Protein AF-0000000070427892 (afdb_homodimer)

pLDDT: mean 85.94, std 18.09, range [21.5, 98.5]

Secondary structure (DSSP, 8-state):
-----TTSBHHHHH-TT---SSHHHHHH-BHHHHHTT-SS----HHHHHH---TT--HHHHHHGGGG---SS-TTTS----HHHHHHHHHHHHHHHSS-HHHHHIIIIIHHHT-TT-EEGGG-S--TTSPPEEEEETTEEEEEPGGGGGGGTT-GGGT-EE--HHHHHHHHHHHHTTSB-TTS-BSS-HHHHGGGGS--EE-TTGGG-B-BTTSSS-EEEEEE-SS-EEEEETTEEEEEEEEEETTEEEEEEEEGGGTEEEEEEEES---TTSHHHHHHHHHHHHHHHHTS--SS-HHHHTTTTTTTS--PPPPPP-SS-SSPPP---SSS-GGGT-EEEEETTTEEEEEEEETTEEEEEETTTEEEEEEESSSSEEEEEE-GGGGGGSSBTTB-PPEEEEEEE-TTS-EEEEEE-SSTTS---EEEEEE-TTS------------------------THHHHGGG-/-----TTSBHHHHH-TT---SSHHHHHH-BHHHHHTT-SS----HHHHHH---TT--HHHHHHGGGG---SS-TTTS----HHHHHHHHHHHHHHHSS-HHHHHIIIIIHHHT-TT-EEGGG-S--TTSPPEEEEETTEEEEEPGGGGGGGTT-GGGT-EE--HHHHHHHHHHHHTTSB-TTS-BSS-HHHHGGGGS--EE-TTGGG-B-BTTSSS-EEEEEE-SS-EEEEETTEEEEEEEEEETTEEEEEEEEGGGTEEEEEEEES---TTSHHHHHHHHHHHHHHHHTS--SS-HHHHTTTTTTTS--PPPPPP-SS-SSPPP---SSS-GGGT-EEEEETTTEEEEEEEETTEEEEEETTTEEEEEEESSSSEEEEEE-GGGGGGSSBTTB-PPEEEEEEE-TTS-EEEEEE-SSTTS---EEEEEE-TTS--S---------------------THHHHGGG-

Solvent-accessible surface area (backbone atoms only — not comparable to full-atom values): 49946 Å² total; per-residue (Å²): 114,90,82,82,55,57,75,41,32,44,28,78,73,61,29,86,73,48,52,34,56,43,69,68,53,25,63,56,43,18,55,51,35,34,45,26,20,19,59,13,36,58,46,39,48,44,56,52,69,27,4,49,45,88,82,49,46,50,69,58,54,49,57,20,41,30,58,44,67,54,80,45,59,70,50,64,49,63,27,69,29,50,59,36,28,27,46,52,34,50,51,51,17,68,74,69,73,42,58,51,69,55,49,46,39,66,65,42,28,56,76,52,64,26,79,75,44,51,48,52,93,76,53,91,67,68,81,87,49,82,76,23,29,36,41,32,57,88,34,86,37,82,48,59,69,74,59,61,58,26,39,40,59,36,40,33,31,60,27,70,48,71,41,74,69,39,47,49,40,52,52,35,19,61,61,48,46,25,15,30,82,86,65,50,71,73,34,62,47,87,54,35,54,56,38,72,37,79,60,26,36,60,53,68,61,86,71,43,37,35,35,82,76,33,99,49,19,39,37,61,35,20,25,11,36,49,35,32,37,27,34,48,72,34,26,55,27,43,30,50,67,46,78,52,93,27,34,38,35,41,38,44,32,26,64,92,69,66,45,69,49,77,48,76,45,68,28,34,72,32,81,67,42,65,47,55,60,52,36,52,52,49,26,53,47,24,55,71,72,71,44,83,48,81,45,38,86,73,42,45,76,45,48,63,42,88,74,39,90,78,73,89,65,58,66,14,36,80,89,51,57,54,78,80,76,53,78,80,58,88,71,59,44,69,62,68,39,44,42,26,34,34,80,47,76,45,60,34,41,32,41,62,56,97,70,29,37,36,39,40,33,49,60,52,31,34,27,46,46,37,55,79,45,97,38,36,30,38,29,34,42,36,77,82,42,22,52,66,20,22,12,35,54,30,52,63,61,46,63,40,36,46,43,59,58,81,97,51,65,56,48,27,45,31,33,46,36,35,78,89,45,82,64,62,42,70,22,36,49,56,57,92,87,53,76,68,90,66,78,76,76,72,66,76,58,80,76,66,80,73,65,80,47,82,65,71,61,64,61,50,62,65,58,36,31,65,73,115,90,82,79,55,58,73,41,31,43,29,78,74,62,30,85,74,49,52,34,55,43,68,68,52,24,64,56,42,20,53,51,34,34,43,27,21,18,59,14,36,58,45,39,49,44,56,52,68,27,4,48,45,87,83,49,45,50,69,57,55,49,58,20,43,29,58,44,66,54,80,46,60,71,49,65,50,68,26,69,27,51,59,37,29,28,45,52,32,48,52,51,17,69,75,69,73,41,58,51,68,54,49,46,40,66,64,41,30,55,75,53,62,26,79,74,43,51,47,53,91,76,54,92,67,68,80,87,48,82,74,23,28,36,41,33,58,88,34,84,36,80,47,58,70,73,58,61,58,27,38,38,60,35,42,32,29,58,27,69,49,69,40,74,70,39,47,50,41,53,51,36,19,60,60,47,46,25,14,31,85,85,64,50,73,72,37,62,44,88,56,35,54,57,37,72,38,78,58,25,38,48,52,68,61,87,69,44,38,35,35,82,76,33,100,49,20,40,36,56,31,18,25,10,36,48,33,32,39,28,33,48,72,36,25,52,29,43,30,50,66,45,78,52,94,27,34,39,35,41,38,42,33,27,63,93,69,65,45,69,48,78,48,77,46,69,29,35,74,29,82,67,41,66,48,54,61,52,36,51,52,48,26,53,46,23,54,71,71,71,44,83,49,81,44,38,86,75,41,46,77,45,47,64,43,87,74,40,89,79,73,90,64,58,66,14,36,81,88,51,58,54,78,79,76,52,79,80,58,87,70,60,45,69,64,67,39,43,40,26,35,34,81,49,76,46,60,33,40,32,40,61,56,97,68,30,36,37,38,39,32,51,62,51,32,34,28,46,46,37,56,79,45,97,38,36,30,39,30,33,43,36,77,82,41,22,52,66,20,22,11,36,55,30,52,63,61,45,66,39,35,45,43,60,58,82,97,50,66,58,48,27,45,29,34,46,38,35,78,88,46,84,63,61,41,71,21,36,49,58,57,90,87,53,76,69,90,66,78,75,75,74,67,74,59,81,78,67,84,74,64,83,48,82,67,72,63,67,60,53,62,63,59,34,32,69,68

Nearest PDB structures (foldseek):
  2efx-assembly5_E  TM=8.123E-01  e=3.164E-08  Brucella anthropi
  2efu-assembly2_B  TM=7.757E-01  e=2.834E-08  Brucella anthropi
  2efx-assembly4_D  TM=8.058E-01  e=7.232E-08  Brucella anthropi
  2dns-assembly4_D  TM=7.742E-01  e=9.527E-08  Brucella anthropi
  2efx-assembly3_C  TM=7.260E-01  e=1.481E-07  Brucella anthropi

InterPro domains:
  IPR001466 Beta-lactamase-related [PF00144] (25-274)
  IPR012338 Beta-lactamase/transpeptidase-like [G3DSA:3.40.710.10] (4-283)
  IPR012338 Beta-lactamase/transpeptidase-like [SSF56601] (6-266)
  IPR050491 Beta-lactamase AmpC-like [PTHR46825] (5-358)

Foldseek 3Di:
DDDDDQQPQLCVQQHVLQAAQDDCLNGGDGNQQLLQQQQQFAQLCQLLQQAFAPPQALVNLSVLRNNGDGPDHGRPAHHHHLSSLSVLQVSVCSLVVHHLQVVCCVLPCVQLVQPQKGFQVPDPDCVVPDWFWFAFPNDTDTFDCVSLCRCPPSRLSAGMDGDPVSVVQVLLCLLVQQATPVGHRSFDNVLSVQQVDARHDDDPQVPWDDPPLPVWTWGWGHRGRLWTWIATRNFTWIWDKDDDAQKIKIKIDRNVLSDIDIDIDGYGVQVPPVLQRVLVRQQVVCVVVVHHRPNDPVNSVVPPPPSDDDDFWDHFHPVDLDDQQDAPEPDALVLVAAWWADSNNGIKGWDADPRHIWIDGRDQFIWDWHDPYPFKIWIAGDDSCSCCQGGTRHNGTFIKGWDDDPVHGTFWIWGRSNPVDGDIDTTGGDDVVDDRSPPPPPSPRPPPDPPVPPCCVRCSSSVSSHD/DDDDDQQPQLCVQQHVVQAAQDDCLNGGDGNQQLQQQQQQFAQLCQLLQQAFAPPQALVNLSVLRNNGDGPDHGRPAHHHHLSSLSVLQVSVCSLVVHHLQVVCCVLPCVQLVQPQKGFQVPDPDCVVPDWFWFAFPNDTDTFDCVSLCSCPPSRLSAGMDGDPVSVVQVLLCLLVQQATPVGHRSFDNVLSVQQVDARHADDPQVPWDDPPLPVWTWGWGHRGRLWTWIATRNFTWIWDKDDDAQKIKIKIDRNVLSDIDIDIDGYGVQVPPVLQRCLVRQQVVCVVVVHHRPNDPVNSVVPPPPSDDDDFWAHFHPVDLDDQQDAPEPDALVLVAAWWADSNNGIKGWDADPRHIWIDGRDQFIWDWHDPYPFKIWIAGDDSCSCCQGHTRHNGTFIKGWDADPVHGTFWIWGRSNPVDGDIDTTGGDDVVDDRSPPPPPSPRPPDPPDPPVCCVRCSSSVSSND

Structure (mmCIF, N/CA/C/O backbone):
data_AF-0000000070427892-model_v1
#
loop_
_entity.id
_entity.type
_entity.pdbx_description
1 polymer 'Uncharacterized protein LOC111123956 isoform X2'
#
loop_
_atom_site.group_PDB
_atom_site.id
_atom_site.type_symbol
_atom_site.label_atom_id
_atom_site.label_alt_id
_atom_site.label_comp_id
_atom_site.label_asym_id
_atom_site.label_entity_id
_atom_site.label_seq_id
_atom_site.pdbx_PDB_ins_code
_atom_site.Cartn_x
_atom_site.Cartn_y
_atom_site.Cartn_z
_atom_site.occupancy
_atom_site.B_iso_or_equiv
_atom_site.auth_seq_id
_atom_site.auth_comp_id
_atom_site.auth_asym_id
_atom_site.auth_atom_id
_atom_site.pdbx_PDB_model_num
ATOM 1 N N . MET A 1 1 ? -20.938 -9.25 25.234 1 34.88 1 MET A N 1
ATOM 2 C CA . MET A 1 1 ? -19.906 -8.227 25.125 1 34.88 1 MET A CA 1
ATOM 3 C C . MET A 1 1 ? -19.5 -8.016 23.656 1 34.88 1 MET A C 1
ATOM 5 O O . MET A 1 1 ? -19.266 -8.984 22.938 1 34.88 1 MET A O 1
ATOM 9 N N . VAL A 1 2 ? -19.891 -6.867 23.156 1 54.59 2 VAL A N 1
ATOM 10 C CA . VAL A 1 2 ? -19.609 -6.688 21.734 1 54.59 2 VAL A CA 1
ATOM 11 C C . VAL A 1 2 ? -18.109 -6.469 21.547 1 54.59 2 VAL A C 1
ATOM 13 O O . VAL A 1 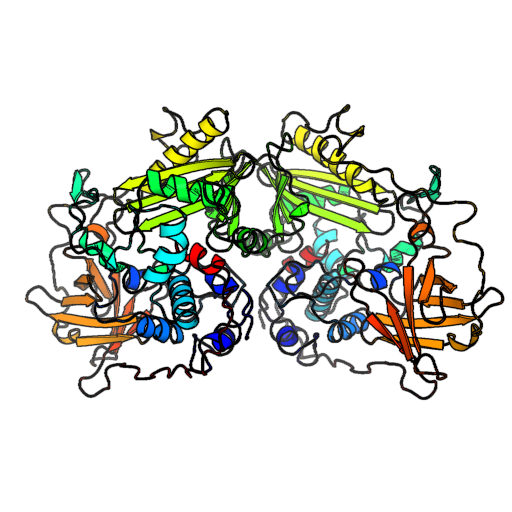2 ? -17.484 -5.68 22.266 1 54.59 2 VAL A O 1
ATOM 16 N N . CYS A 1 3 ? -17.391 -7.391 21 1 76 3 CYS A N 1
ATOM 17 C CA . CYS A 1 3 ? -15.969 -7.309 20.688 1 76 3 CYS A CA 1
ATOM 18 C C . CYS A 1 3 ? -15.75 -6.598 19.359 1 76 3 CYS A C 1
ATOM 20 O O . CYS A 1 3 ? -16.266 -7.031 18.312 1 76 3 CYS A O 1
ATOM 22 N N . TYR A 1 4 ? -15.156 -5.273 19.609 1 85.75 4 TYR A N 1
ATOM 23 C CA . TYR A 1 4 ? -14.836 -4.527 18.391 1 85.75 4 TYR A CA 1
ATOM 24 C C . TYR A 1 4 ? -13.422 -4.84 17.922 1 85.75 4 TYR A C 1
ATOM 26 O O . TYR A 1 4 ? -12.547 -5.176 18.734 1 85.75 4 TYR A O 1
ATOM 34 N N . THR A 1 5 ? -13.258 -4.848 16.641 1 85.88 5 THR A N 1
ATOM 35 C CA . THR A 1 5 ? -11.945 -5 16.031 1 85.88 5 THR A CA 1
ATOM 36 C C . THR A 1 5 ? -11.57 -3.756 15.234 1 85.88 5 THR A C 1
ATOM 38 O O . THR A 1 5 ? -12.375 -2.832 15.102 1 85.88 5 THR A O 1
ATOM 41 N N . TRP A 1 6 ? -10.352 -3.734 14.758 1 90.56 6 TRP A N 1
ATOM 42 C CA . TRP A 1 6 ? -9.906 -2.633 13.914 1 90.56 6 TRP A CA 1
ATOM 43 C C . TRP A 1 6 ? -10.781 -2.506 12.672 1 90.56 6 TRP A C 1
ATOM 45 O O . TRP A 1 6 ? -10.828 -1.449 12.039 1 90.56 6 TRP A O 1
ATOM 55 N N . ASP A 1 7 ? -11.508 -3.576 12.375 1 88.5 7 ASP A N 1
ATOM 56 C CA . ASP A 1 7 ? -12.219 -3.646 11.102 1 88.5 7 ASP A CA 1
ATOM 57 C C . ASP A 1 7 ? -13.727 -3.465 11.312 1 88.5 7 ASP A C 1
ATOM 59 O O . ASP A 1 7 ? -14.5 -3.527 10.359 1 88.5 7 ASP A O 1
ATOM 63 N N . THR A 1 8 ? -14.141 -3.27 12.57 1 89.56 8 THR A N 1
ATOM 64 C CA . THR A 1 8 ? -15.547 -2.975 12.836 1 89.56 8 THR A CA 1
ATOM 65 C C . THR A 1 8 ? -15.93 -1.61 12.266 1 89.56 8 THR A C 1
ATOM 67 O O . THR A 1 8 ? -15.273 -0.606 12.555 1 89.56 8 THR A O 1
ATOM 70 N N . PRO A 1 9 ? -16.953 -1.589 11.43 1 92.44 9 PRO A N 1
ATOM 71 C CA . PRO A 1 9 ? -17.375 -0.279 10.93 1 92.44 9 PRO A CA 1
ATOM 72 C C . PRO A 1 9 ? -17.703 0.702 12.055 1 92.44 9 PRO A C 1
ATOM 74 O O . PRO A 1 9 ? -18.297 0.314 13.062 1 92.44 9 PRO A O 1
ATOM 77 N N . ILE A 1 10 ? -17.312 1.938 11.898 1 96.5 10 ILE A N 1
ATOM 78 C CA . ILE A 1 10 ? -17.484 2.967 12.922 1 96.5 10 ILE A CA 1
ATOM 79 C C . ILE A 1 10 ? -18.969 3.146 13.242 1 96.5 10 ILE A C 1
ATOM 81 O O . ILE A 1 10 ? -19.328 3.389 14.391 1 96.5 10 ILE A O 1
ATOM 85 N N . ALA A 1 11 ? -19.859 2.996 12.25 1 95 11 ALA A N 1
ATOM 86 C CA . ALA A 1 11 ? -21.297 3.16 12.422 1 95 11 ALA A CA 1
ATOM 87 C C . ALA A 1 11 ? -21.844 2.182 13.461 1 95 11 ALA A C 1
ATOM 89 O O . ALA A 1 11 ? -22.828 2.479 14.148 1 95 11 ALA A O 1
ATOM 90 N N . GLN A 1 12 ? -21.25 1.058 13.57 1 92.06 12 GLN A N 1
ATOM 91 C CA . GLN A 1 12 ? -21.656 0.068 14.555 1 92.06 12 GLN A CA 1
ATOM 92 C C . GLN A 1 12 ? -21.266 0.491 15.969 1 92.06 12 GLN A C 1
ATOM 94 O O . GLN A 1 12 ? -21.859 0.039 16.953 1 92.06 12 GLN A O 1
ATOM 99 N N . ILE A 1 13 ? -20.281 1.341 16.047 1 91.81 13 ILE A N 1
ATOM 100 C CA . ILE A 1 13 ? -19.781 1.795 17.344 1 91.81 13 ILE A CA 1
ATOM 101 C C . ILE A 1 13 ? -20.516 3.068 17.766 1 91.81 13 ILE A C 1
ATOM 103 O O . ILE A 1 13 ? -21.016 3.166 18.891 1 91.81 13 ILE A O 1
ATOM 107 N N . LEU A 1 14 ? -20.609 4.012 16.859 1 94.75 14 LEU A N 1
ATOM 108 C CA . LEU A 1 14 ? -21.141 5.328 17.188 1 94.75 14 LEU A CA 1
ATOM 109 C C . LEU A 1 14 ? -22.656 5.355 17 1 94.75 14 LEU A C 1
ATOM 111 O O . LEU A 1 14 ? -23.328 6.273 17.484 1 94.75 14 LEU A O 1
ATOM 115 N N . GLY A 1 15 ? -23.188 4.316 16.281 1 91.94 15 GLY A N 1
ATOM 116 C CA . GLY A 1 15 ? -24.625 4.242 16.094 1 91.94 15 GLY A CA 1
ATOM 117 C C . GLY A 1 15 ? -25.078 4.691 14.719 1 91.94 15 GLY A C 1
ATOM 118 O O . GLY A 1 15 ? -24.281 5.148 13.906 1 91.94 15 GLY A O 1
ATOM 119 N N . PRO A 1 16 ? -26.297 4.602 14.391 1 87.88 16 PRO A N 1
ATOM 120 C CA . PRO A 1 16 ? -26.828 4.812 13.047 1 87.88 16 PRO A CA 1
ATOM 121 C C . PRO A 1 16 ? -26.859 6.281 12.641 1 87.88 16 PRO A C 1
ATOM 123 O O . PRO A 1 16 ? -27.047 6.602 11.469 1 87.88 16 PRO A O 1
ATOM 126 N N . SER A 1 17 ? -26.734 7.137 13.609 1 90.5 17 SER A N 1
ATOM 127 C CA . SER A 1 17 ? -26.75 8.555 13.273 1 90.5 17 SER A CA 1
ATOM 128 C C . SER A 1 17 ? -25.406 9.023 12.734 1 90.5 17 SER A C 1
ATOM 130 O O . SER A 1 17 ? -25.297 10.117 12.18 1 90.5 17 SER A O 1
ATOM 132 N N . PHE A 1 18 ? -24.453 8.188 12.977 1 95.62 18 PHE A N 1
ATOM 133 C CA . PHE A 1 18 ? -23.141 8.523 12.445 1 95.62 18 PHE A CA 1
ATOM 134 C C . PHE A 1 18 ? -23.172 8.633 10.93 1 95.62 18 PHE A C 1
ATOM 136 O O . PHE A 1 18 ? -23.75 7.77 10.25 1 95.62 18 PHE A O 1
ATOM 143 N N . ARG A 1 19 ? -22.562 9.758 10.43 1 94.5 19 ARG A N 1
ATOM 144 C CA . ARG A 1 19 ? -22.516 9.977 8.984 1 94.5 19 ARG A CA 1
ATOM 145 C C . ARG A 1 19 ? -21.172 10.539 8.547 1 94.5 19 ARG A C 1
ATOM 147 O O . ARG A 1 19 ? -20.594 11.383 9.234 1 94.5 19 ARG A O 1
ATOM 154 N N . LEU A 1 20 ? -20.75 10.008 7.441 1 96.94 20 LEU A N 1
ATOM 155 C CA . LEU A 1 20 ? -19.734 10.656 6.637 1 96.94 20 LEU A CA 1
ATOM 156 C C . LEU A 1 20 ? -20.312 11.18 5.328 1 96.94 20 LEU A C 1
ATOM 158 O O . LEU A 1 20 ? -21.516 11.406 5.23 1 96.94 20 LEU A O 1
ATOM 162 N N . ALA A 1 21 ? -19.531 11.484 4.395 1 94.94 21 ALA A N 1
ATOM 163 C CA . ALA A 1 21 ? -19.953 12.258 3.227 1 94.94 21 ALA A CA 1
ATOM 164 C C . ALA A 1 21 ? -21 11.5 2.412 1 94.94 21 ALA A C 1
ATOM 166 O O . ALA A 1 21 ? -21.812 12.109 1.713 1 94.94 21 ALA A O 1
ATOM 167 N N . ASN A 1 22 ? -21 10.164 2.424 1 90.75 22 ASN A N 1
ATOM 168 C CA . ASN A 1 22 ? -21.953 9.344 1.689 1 90.75 22 ASN A CA 1
ATOM 169 C C . ASN A 1 22 ? -22.203 8.008 2.389 1 90.75 22 ASN A C 1
ATOM 171 O O . ASN A 1 22 ? -21.547 7.695 3.389 1 90.75 22 ASN A O 1
ATOM 175 N N . ASP A 1 23 ? -23.109 7.246 1.821 1 89.12 23 ASP A N 1
ATOM 176 C CA . ASP A 1 23 ? -23.547 6.012 2.467 1 89.12 23 ASP A CA 1
ATOM 177 C C . ASP A 1 23 ? -22.422 4.984 2.498 1 89.12 23 ASP A C 1
ATOM 179 O O . ASP A 1 23 ? -22.266 4.25 3.479 1 89.12 23 ASP A O 1
ATOM 183 N N . LEU A 1 24 ? -21.672 4.926 1.458 1 86.81 24 LEU A N 1
ATOM 184 C CA . LEU A 1 24 ? -20.562 3.965 1.393 1 86.81 24 LEU A CA 1
ATOM 185 C C . LEU A 1 24 ? -19.578 4.199 2.525 1 86.81 24 LEU A C 1
ATOM 187 O O . LEU A 1 24 ? -19.219 3.262 3.246 1 86.81 24 LEU A O 1
ATOM 191 N N . LEU A 1 25 ? -19.156 5.406 2.672 1 93.81 25 LEU A N 1
ATOM 192 C CA . LEU A 1 25 ? -18.219 5.734 3.734 1 93.81 25 LEU A CA 1
ATOM 193 C C . LEU A 1 25 ? -18.859 5.527 5.105 1 93.81 25 LEU A C 1
ATOM 195 O O . LEU A 1 25 ? -18.25 4.906 5.984 1 93.81 25 LEU A O 1
ATOM 199 N N . SER A 1 26 ? -20.062 6.008 5.258 1 94.75 26 SER A N 1
ATOM 200 C CA . SER A 1 26 ? -20.766 5.938 6.539 1 94.75 26 SER A CA 1
ATOM 201 C C . SER A 1 26 ? -20.906 4.496 7.016 1 94.75 26 SER A C 1
ATOM 203 O O . SER A 1 26 ? -20.797 4.219 8.211 1 94.75 26 SER A O 1
ATOM 205 N N . GLN A 1 27 ? -21.047 3.6 6.082 1 90.19 27 GLN A N 1
ATOM 206 C CA . GLN A 1 27 ? -21.375 2.227 6.441 1 90.19 27 GLN A CA 1
ATOM 207 C C . GLN A 1 27 ? -20.125 1.352 6.5 1 90.19 27 GLN A C 1
ATOM 209 O O . GLN A 1 27 ? -20.156 0.269 7.09 1 90.19 27 GLN A O 1
ATOM 214 N N . ASN A 1 28 ? -19.031 1.821 5.926 1 89.44 28 ASN A N 1
ATOM 215 C CA . ASN A 1 28 ? -17.953 0.858 5.719 1 89.44 28 ASN A CA 1
ATOM 216 C C . ASN A 1 28 ? -16.672 1.304 6.402 1 89.44 28 ASN A C 1
ATOM 218 O O . ASN A 1 28 ? -15.805 0.479 6.711 1 89.44 28 ASN A O 1
ATOM 222 N N . VAL A 1 29 ? -16.469 2.523 6.684 1 95.62 29 VAL A N 1
ATOM 223 C CA . VAL A 1 29 ? -15.227 3.025 7.25 1 95.62 29 VAL A CA 1
ATOM 224 C C . VAL A 1 29 ? -15.031 2.457 8.656 1 95.62 29 VAL A C 1
ATOM 226 O O . VAL A 1 29 ? -15.977 2.377 9.438 1 95.62 29 VAL A O 1
ATOM 229 N N . ASN A 1 30 ? -13.852 2.014 8.93 1 95 30 ASN A N 1
ATOM 230 C CA . ASN A 1 30 ? -13.5 1.473 10.242 1 95 30 ASN A CA 1
ATOM 231 C C . ASN A 1 30 ? -12.258 2.15 10.805 1 95 30 ASN A C 1
ATOM 233 O O . ASN A 1 30 ? -11.758 3.121 10.234 1 95 30 ASN A O 1
ATOM 237 N N . LEU A 1 31 ? -11.812 1.706 11.945 1 95.25 31 LEU A N 1
ATOM 238 C CA . LEU A 1 31 ? -10.695 2.355 12.625 1 95.25 31 LEU A CA 1
ATOM 239 C C . LEU A 1 31 ? -9.406 2.193 11.836 1 95.25 31 LEU A C 1
ATOM 241 O O . LEU A 1 31 ? -8.562 3.098 11.812 1 95.25 31 LEU A O 1
ATOM 245 N N . ARG A 1 32 ? -9.203 1.064 11.195 1 94.81 32 ARG A N 1
ATOM 246 C CA . ARG A 1 32 ? -8.031 0.863 10.352 1 94.81 32 ARG A CA 1
ATOM 247 C C . ARG A 1 32 ? -7.996 1.88 9.219 1 94.81 32 ARG A C 1
ATOM 249 O O . ARG A 1 32 ? -6.938 2.428 8.898 1 94.81 32 ARG A O 1
ATOM 256 N N . ASP A 1 33 ? -9.109 2.127 8.648 1 96.06 33 ASP A N 1
ATOM 257 C CA . ASP A 1 33 ? -9.219 3.105 7.574 1 96.06 33 ASP A CA 1
ATOM 258 C C . ASP A 1 33 ? -8.867 4.508 8.07 1 96.06 33 ASP A C 1
ATOM 260 O O . ASP A 1 33 ? -8.172 5.258 7.375 1 96.06 33 ASP A O 1
ATOM 264 N N . LEU A 1 34 ? -9.336 4.836 9.258 1 97.25 34 LEU A N 1
ATOM 265 C CA . LEU A 1 34 ? -9.062 6.156 9.812 1 97.25 34 LEU A CA 1
ATOM 266 C C . LEU A 1 34 ? -7.566 6.336 10.062 1 97.25 34 LEU A C 1
ATOM 268 O O . LEU A 1 34 ? -6.965 7.305 9.594 1 97.25 34 LEU A O 1
ATOM 272 N N . LEU A 1 35 ? -7.004 5.383 10.672 1 96.44 35 LEU A N 1
ATOM 273 C CA . LEU A 1 35 ? -5.652 5.535 11.203 1 96.44 35 LEU A CA 1
ATOM 274 C C . LEU A 1 35 ? -4.609 5.344 10.102 1 96.44 35 LEU A C 1
ATOM 276 O O . LEU A 1 35 ? -3.459 5.754 10.258 1 96.44 35 LEU A O 1
ATOM 280 N N . ALA A 1 36 ? -5.035 4.75 9.039 1 95.25 36 ALA A N 1
ATOM 281 C CA . ALA A 1 36 ? -4.102 4.523 7.938 1 95.25 36 ALA A CA 1
ATOM 282 C C . ALA A 1 36 ? -4.355 5.496 6.793 1 95.25 36 ALA A C 1
ATOM 284 O O . ALA A 1 36 ? -3.795 5.344 5.703 1 95.25 36 ALA A O 1
ATOM 285 N N . HIS A 1 37 ? -5.238 6.449 7.012 1 95.75 37 HIS A N 1
ATOM 286 C CA . HIS A 1 37 ? -5.516 7.508 6.047 1 95.75 37 HIS A CA 1
ATOM 287 C C . HIS A 1 37 ? -6.062 6.934 4.742 1 95.75 37 HIS A C 1
ATOM 289 O O . HIS A 1 37 ? -5.598 7.297 3.658 1 95.75 37 HIS A O 1
ATOM 295 N N . LYS A 1 38 ? -7.074 6.086 4.902 1 94.38 38 LYS A N 1
ATOM 296 C CA . LYS A 1 38 ? -7.609 5.398 3.732 1 94.38 38 LYS A CA 1
ATOM 297 C C . LYS A 1 38 ? -8.984 5.941 3.352 1 94.38 38 LYS A C 1
ATOM 299 O O . LYS A 1 38 ? -9.594 5.48 2.385 1 94.38 38 LYS A O 1
ATOM 304 N N . VAL A 1 39 ? -9.5 6.926 3.984 1 95.75 39 VAL A N 1
ATOM 305 C CA . VAL A 1 39 ? -10.891 7.344 3.846 1 95.75 39 VAL A CA 1
ATOM 306 C C . VAL A 1 39 ? -11.055 8.172 2.572 1 95.75 39 VAL A C 1
ATOM 308 O O . VAL A 1 39 ? -12.141 8.227 1.995 1 95.75 39 VAL A O 1
ATOM 311 N N . GLY A 1 40 ? -10 8.844 2.162 1 93.94 40 GLY A N 1
ATOM 312 C CA . GLY A 1 40 ? -10.062 9.648 0.953 1 93.94 40 GLY A CA 1
ATOM 313 C C . GLY A 1 40 ? -10.367 11.109 1.222 1 93.94 40 GLY A C 1
ATOM 314 O O . GLY A 1 40 ? -10.383 11.93 0.3 1 93.94 40 GLY A O 1
ATOM 315 N N . THR A 1 41 ? -10.633 11.453 2.445 1 93.62 41 THR A N 1
ATOM 316 C CA . THR A 1 41 ? -10.875 12.828 2.85 1 93.62 41 THR A CA 1
ATOM 317 C C . THR A 1 41 ? -9.586 13.477 3.365 1 93.62 41 THR A C 1
ATOM 319 O O . THR A 1 41 ? -8.992 13 4.332 1 93.62 41 THR A O 1
ATOM 322 N N . PRO A 1 42 ? -9.203 14.531 2.746 1 92.06 42 PRO A N 1
ATOM 323 C CA . PRO A 1 42 ? -7.953 15.164 3.178 1 92.06 42 PRO A CA 1
ATOM 324 C C . PRO A 1 42 ? -8.133 16.031 4.418 1 92.06 42 PRO A C 1
ATOM 326 O O . PRO A 1 42 ? -9.258 16.203 4.902 1 92.06 42 PRO A O 1
ATOM 329 N N . SER A 1 43 ? -7.043 16.516 5.035 1 88.69 43 SER A N 1
ATOM 330 C CA . SER A 1 43 ? -7.07 17.359 6.223 1 88.69 43 SER A CA 1
ATOM 331 C C . SER A 1 43 ? -7.656 18.734 5.91 1 88.69 43 SER A C 1
ATOM 333 O O . SER A 1 43 ? -8.102 19.453 6.812 1 88.69 43 SER A O 1
ATOM 335 N N . ASN A 1 44 ? -7.785 19.109 4.57 1 83.5 44 ASN A N 1
ATOM 336 C CA . ASN A 1 44 ? -8.273 20.453 4.297 1 83.5 44 ASN A CA 1
ATOM 337 C C . ASN A 1 44 ? -7.645 21.484 5.234 1 83.5 44 ASN A C 1
ATOM 339 O O . ASN A 1 44 ? -8.352 22.156 5.984 1 83.5 44 ASN A O 1
ATOM 343 N N . PHE A 1 45 ? -6.457 21.797 5.164 1 84.5 45 PHE A N 1
ATOM 344 C CA . PHE A 1 45 ? -5.598 22.406 6.164 1 84.5 45 PHE A CA 1
ATOM 345 C C . PHE A 1 45 ? -6.012 23.859 6.414 1 84.5 45 PHE A C 1
ATOM 347 O O . PHE A 1 45 ? -5.711 24.422 7.469 1 84.5 45 PHE A O 1
ATOM 354 N N . GLY A 1 46 ? -6.676 24.531 5.609 1 86.88 46 GLY A N 1
ATOM 355 C CA . GLY A 1 46 ? -7.074 25.922 5.793 1 86.88 46 GLY A CA 1
ATOM 356 C C . GLY A 1 46 ? -7.801 26.172 7.102 1 86.88 46 GLY A C 1
ATOM 357 O O . GLY A 1 46 ? -7.32 26.922 7.953 1 86.88 46 GLY A O 1
ATOM 358 N N . PRO A 1 47 ? -8.844 25.469 7.293 1 88 47 PRO A N 1
ATOM 359 C CA . PRO A 1 47 ? -9.586 25.609 8.547 1 88 47 PRO A CA 1
ATOM 360 C C . PRO A 1 47 ? -8.758 25.203 9.766 1 88 47 PRO A C 1
ATOM 362 O O . PRO A 1 47 ? -8.922 25.797 10.844 1 88 47 PRO A O 1
ATOM 365 N N . LEU A 1 48 ? -7.875 24.297 9.641 1 87.56 48 LEU A N 1
ATOM 366 C CA . LEU A 1 48 ? -7.027 23.859 10.75 1 87.56 48 LEU A CA 1
ATOM 367 C C . LEU A 1 48 ? -5.977 24.922 11.07 1 87.56 48 LEU A C 1
ATOM 369 O O . LEU A 1 48 ? -5.598 25.094 12.227 1 87.56 48 LEU A O 1
ATOM 373 N N . LEU A 1 49 ? -5.574 25.578 10.023 1 87.88 49 LEU A N 1
ATOM 374 C CA . LEU A 1 49 ? -4.59 26.641 10.188 1 87.88 49 LEU A CA 1
ATOM 375 C C . LEU A 1 49 ? -5.141 27.766 11.062 1 87.88 49 LEU A C 1
ATOM 377 O O . LEU A 1 49 ? -4.469 28.219 11.984 1 87.88 49 LEU A O 1
ATOM 381 N N . VAL A 1 50 ? -6.348 28.203 10.797 1 92.31 50 VAL A N 1
ATOM 382 C CA . VAL A 1 50 ? -6.934 29.328 11.531 1 92.31 50 VAL A CA 1
ATOM 383 C C . VAL A 1 50 ? -7.57 28.812 12.82 1 92.31 50 VAL A C 1
ATOM 385 O O . VAL A 1 50 ? -7.832 29.594 13.742 1 92.31 50 VAL A O 1
ATOM 388 N N . GLY A 1 51 ? -7.809 27.516 12.844 1 91.94 51 GLY A N 1
ATOM 389 C CA . GLY A 1 51 ? -8.445 26.922 14.016 1 91.94 51 GLY A CA 1
ATOM 390 C C . GLY A 1 51 ? -9.953 27.078 14.016 1 91.94 51 GLY A C 1
ATOM 391 O O . GLY A 1 51 ? -10.477 28.078 13.5 1 91.94 51 GLY A O 1
ATOM 392 N N . PHE A 1 52 ? -10.602 26.172 14.625 1 90.19 52 PHE A N 1
ATOM 393 C CA . PHE A 1 52 ? -12.047 26.281 14.797 1 90.19 52 PHE A CA 1
ATOM 394 C C . PHE A 1 52 ? -12.383 27.219 15.961 1 90.19 52 PHE A C 1
ATOM 396 O O . PHE A 1 52 ? -11.57 27.406 16.859 1 90.19 52 PHE A O 1
ATOM 403 N N . PRO A 1 53 ? -13.617 27.734 15.859 1 87.06 53 PRO A N 1
ATOM 404 C CA . PRO A 1 53 ? -14.031 28.594 16.984 1 87.06 53 PRO A CA 1
ATOM 405 C C . PRO A 1 53 ? -13.984 27.875 18.328 1 87.06 53 PRO A C 1
ATOM 407 O O . PRO A 1 53 ? -14.211 26.656 18.391 1 87.06 53 PRO A O 1
ATOM 410 N N . ALA A 1 54 ? -13.719 28.609 19.344 1 83.81 54 ALA A N 1
ATOM 411 C CA . ALA A 1 54 ? -13.477 28.078 20.672 1 83.81 54 ALA A CA 1
ATOM 412 C C . ALA A 1 54 ? -14.688 27.297 21.188 1 83.81 54 ALA A C 1
ATOM 414 O O . ALA A 1 54 ? -14.547 26.375 22 1 83.81 54 ALA A O 1
ATOM 415 N N . ASN A 1 55 ? -15.781 27.516 20.703 1 84.69 55 ASN A N 1
ATOM 416 C CA . ASN A 1 55 ? -17 26.906 21.234 1 84.69 55 ASN A CA 1
ATOM 417 C C . ASN A 1 55 ? -17.375 25.641 20.453 1 84.69 55 ASN A C 1
ATOM 419 O O . ASN A 1 55 ? -18.391 25 20.75 1 84.69 55 ASN A O 1
ATOM 423 N N . VAL A 1 56 ? -16.609 25.281 19.594 1 90.69 56 VAL A N 1
ATOM 424 C CA . VAL A 1 56 ? -16.906 24.062 18.844 1 90.69 56 VAL A CA 1
ATOM 425 C C . VAL A 1 56 ? -16.406 22.844 19.609 1 90.69 56 VAL A C 1
ATOM 427 O O . VAL A 1 56 ? -15.227 22.75 19.953 1 90.69 56 VAL A O 1
ATOM 430 N N . SER A 1 57 ? -17.312 21.969 19.922 1 94.44 57 SER A N 1
ATOM 431 C CA . SER A 1 57 ? -16.953 20.719 20.594 1 94.44 57 SER A CA 1
ATOM 432 C C . SER A 1 57 ? -16.422 19.688 19.609 1 94.44 57 SER A C 1
ATOM 434 O O . SER A 1 57 ? -16.578 19.828 18.406 1 94.44 57 SER A O 1
ATOM 436 N N . ARG A 1 58 ? -15.797 18.672 20.156 1 95.31 58 ARG A N 1
ATOM 437 C CA . ARG A 1 58 ? -15.312 17.594 19.297 1 95.31 58 ARG A CA 1
ATOM 438 C C . ARG A 1 58 ? -16.469 16.875 18.625 1 95.31 58 ARG A C 1
ATOM 440 O O . ARG A 1 58 ? -16.375 16.469 17.453 1 95.31 58 ARG A O 1
ATOM 447 N N . GLU A 1 59 ? -17.547 16.719 19.344 1 94.81 59 GLU A N 1
ATOM 448 C CA . GLU A 1 59 ? -18.734 16.109 18.766 1 94.81 59 GLU A CA 1
ATOM 449 C C . GLU A 1 59 ? -19.234 16.906 17.562 1 94.81 59 GLU A C 1
ATOM 451 O O . GLU A 1 59 ? -19.562 16.328 16.516 1 94.81 59 GLU A O 1
ATOM 456 N N . GLN A 1 60 ? -19.297 18.219 17.75 1 93.19 60 GLN A N 1
ATOM 457 C CA . GLN A 1 60 ? -19.703 19.078 16.641 1 93.19 60 GLN A CA 1
ATOM 458 C C . GLN A 1 60 ? -18.734 18.969 15.469 1 93.19 60 GLN A C 1
ATOM 460 O O . GLN A 1 60 ? -19.156 18.953 14.312 1 93.19 60 GLN A O 1
ATOM 465 N N . PHE A 1 61 ? -17.484 18.953 15.828 1 94.06 61 PHE A N 1
ATOM 466 C CA . PHE A 1 61 ? -16.438 18.797 14.82 1 94.06 61 PHE A CA 1
ATOM 467 C C . PHE A 1 61 ? -16.672 17.531 14 1 94.06 61 PHE A C 1
ATOM 469 O O . PHE A 1 61 ? -16.609 17.562 12.773 1 94.06 61 PHE A O 1
ATOM 476 N N . VAL A 1 62 ? -16.969 16.391 14.617 1 95.25 62 VAL A N 1
ATOM 477 C CA . VAL A 1 62 ? -17.172 15.094 13.977 1 95.25 62 VAL A CA 1
ATOM 478 C C . VAL A 1 62 ? -18.422 15.156 13.094 1 95.25 62 VAL A C 1
ATOM 480 O O . VAL A 1 62 ? -18.453 14.57 12.008 1 95.25 62 VAL A O 1
ATOM 483 N N . GLN A 1 63 ? -19.422 15.906 13.484 1 93.56 63 GLN A N 1
ATOM 484 C CA . GLN A 1 63 ? -20.641 16.062 12.695 1 93.56 63 GLN A CA 1
ATOM 485 C C . GLN A 1 63 ? -20.359 16.781 11.375 1 93.56 63 GLN A C 1
ATOM 487 O O . GLN A 1 63 ? -21 16.5 10.367 1 93.56 63 GLN A O 1
ATOM 492 N N . MET A 1 64 ? -19.406 17.609 11.414 1 94 64 MET A N 1
ATOM 493 C CA . MET A 1 64 ? -19.062 18.375 10.219 1 94 64 MET A CA 1
ATOM 494 C C . MET A 1 64 ? -18.453 17.469 9.156 1 94 64 MET A C 1
ATOM 496 O O . MET A 1 64 ? -18.422 17.812 7.98 1 94 64 MET A O 1
ATOM 500 N N . LEU A 1 65 ? -17.938 16.297 9.562 1 95.94 65 LEU A N 1
ATOM 501 C CA . LEU A 1 65 ? -17.281 15.391 8.641 1 95.94 65 LEU A CA 1
ATOM 502 C C . LEU A 1 65 ? -18.25 14.859 7.598 1 95.94 65 LEU A C 1
ATOM 504 O O . LEU A 1 65 ? -17.844 14.484 6.496 1 95.94 65 LEU A O 1
ATOM 508 N N . ALA A 1 66 ? -19.547 14.867 7.926 1 94.94 66 ALA A N 1
ATOM 509 C CA . ALA A 1 66 ? -20.578 14.398 7.004 1 94.94 66 ALA A CA 1
ATOM 510 C C . ALA A 1 66 ? -20.641 15.266 5.75 1 94.94 66 ALA A C 1
ATOM 512 O O . ALA A 1 66 ? -21.188 14.859 4.727 1 94.94 66 ALA A O 1
ATOM 513 N N . TYR A 1 67 ? -20 16.422 5.883 1 94.06 67 TYR A N 1
ATOM 514 C CA . TYR A 1 67 ? -20.094 17.375 4.781 1 94.06 67 TYR A CA 1
ATOM 515 C C . TYR A 1 67 ? -18.75 17.578 4.113 1 94.06 67 TYR A C 1
ATOM 517 O O . TYR A 1 67 ? -18.578 18.5 3.301 1 94.06 67 TYR A O 1
ATOM 525 N N . GLN A 1 68 ? -17.812 16.828 4.48 1 94.69 68 GLN A N 1
ATOM 526 C CA . GLN A 1 68 ? -16.5 16.875 3.834 1 94.69 68 GLN A CA 1
ATOM 527 C C . GLN A 1 68 ? -16.375 15.781 2.775 1 94.69 68 GLN A C 1
ATOM 529 O O . GLN A 1 68 ? -16.234 14.602 3.107 1 94.69 68 GLN A O 1
ATOM 534 N N . GLN A 1 69 ? -16.312 16.188 1.598 1 91.94 69 GLN A N 1
ATOM 535 C CA . GLN A 1 69 ? -16.281 15.25 0.487 1 91.94 69 GLN A CA 1
ATOM 536 C C . GLN A 1 69 ? -14.906 14.625 0.328 1 91.94 69 GLN A C 1
ATOM 538 O O . GLN A 1 69 ? -13.891 15.305 0.476 1 91.94 69 GLN A O 1
ATOM 543 N N . PRO A 1 70 ? -14.914 13.266 0.07 1 93.5 70 PRO A N 1
ATOM 544 C CA . PRO A 1 70 ? -13.625 12.656 -0.27 1 93.5 70 PRO A CA 1
ATOM 545 C C . PRO A 1 70 ? -13.094 13.117 -1.626 1 93.5 70 PRO A C 1
ATOM 547 O O . PRO A 1 70 ? -13.875 13.453 -2.516 1 93.5 70 PRO A O 1
ATOM 550 N N . ARG A 1 71 ? -11.828 13.203 -1.727 1 92.12 71 ARG A N 1
ATOM 551 C CA . ARG A 1 71 ? -11.188 13.531 -2.996 1 92.12 71 ARG A CA 1
ATOM 552 C C . ARG A 1 71 ? -10.977 12.289 -3.848 1 92.12 71 ARG A C 1
ATOM 554 O O . ARG A 1 71 ? -10.961 12.367 -5.078 1 92.12 71 ARG A O 1
ATOM 561 N N . VAL A 1 72 ? -10.766 11.133 -3.225 1 89 72 VAL A N 1
ATOM 562 C CA . VAL A 1 72 ? -10.586 9.844 -3.879 1 89 72 VAL A CA 1
ATOM 563 C C . VAL A 1 72 ? -11.43 8.781 -3.178 1 89 72 VAL A C 1
ATOM 565 O O . VAL A 1 72 ? -11.82 8.953 -2.02 1 89 72 VAL A O 1
ATOM 568 N N . PRO A 1 73 ? -11.703 7.711 -3.896 1 87.56 73 PRO A N 1
ATOM 569 C CA . PRO A 1 73 ? -12.531 6.672 -3.277 1 87.56 73 PRO A CA 1
ATOM 570 C C . PRO A 1 73 ? -11.836 5.992 -2.098 1 87.56 73 PRO A C 1
ATOM 572 O O . PRO A 1 73 ? -10.609 6.012 -2.004 1 87.56 73 PRO A O 1
ATOM 575 N N . LEU A 1 74 ? -12.68 5.414 -1.266 1 91.38 74 LEU A N 1
ATOM 576 C CA . LEU A 1 74 ? -12.25 4.707 -0.067 1 91.38 74 LEU A CA 1
ATOM 577 C C . LEU A 1 74 ? -11.164 3.688 -0.4 1 91.38 74 LEU A C 1
ATOM 579 O O . LEU A 1 74 ? -11.32 2.887 -1.324 1 91.38 74 LEU A O 1
ATOM 583 N N . ARG A 1 75 ? -9.984 3.768 0.277 1 91.31 75 ARG A N 1
ATOM 584 C CA . ARG A 1 75 ? -8.922 2.768 0.33 1 91.31 75 ARG A CA 1
ATOM 585 C C . ARG A 1 75 ? -8.148 2.719 -0.984 1 91.31 75 ARG A C 1
ATOM 587 O O . ARG A 1 75 ? -7.496 1.719 -1.289 1 91.31 75 ARG A O 1
ATOM 594 N N . THR A 1 76 ? -8.148 3.803 -1.786 1 87.44 76 THR A N 1
ATOM 595 C CA . THR A 1 76 ? -7.484 3.754 -3.084 1 87.44 76 THR A CA 1
ATOM 596 C C . THR A 1 76 ? -6.137 4.473 -3.029 1 87.44 76 THR A C 1
ATOM 598 O O . THR A 1 76 ? -5.172 4.043 -3.67 1 87.44 76 THR A O 1
ATOM 601 N N . LYS A 1 77 ? -6.113 5.605 -2.293 1 88.31 77 LYS A N 1
ATOM 602 C CA . LYS A 1 77 ? -4.891 6.398 -2.219 1 88.31 77 LYS A CA 1
ATOM 603 C C . LYS A 1 77 ? -4.664 6.93 -0.807 1 88.31 77 LYS A C 1
ATOM 605 O O . LYS A 1 77 ? -5.621 7.152 -0.061 1 88.31 77 LYS A O 1
ATOM 610 N N . PHE A 1 78 ? -3.447 7.129 -0.496 1 92.19 78 PHE A N 1
ATOM 611 C CA . PHE A 1 78 ? -3.08 7.777 0.756 1 92.19 78 PHE A CA 1
ATOM 612 C C . PHE A 1 78 ? -3.406 9.266 0.711 1 92.19 78 PHE A C 1
ATOM 614 O O . PHE A 1 78 ? -2.895 9.992 -0.142 1 92.19 78 PHE A O 1
ATOM 621 N N . LEU A 1 79 ? -4.184 9.703 1.596 1 92.38 79 LEU A N 1
ATOM 622 C CA . LEU A 1 79 ? -4.434 11.117 1.833 1 92.38 79 LEU A CA 1
ATOM 623 C C . LEU A 1 79 ? -4.422 11.43 3.326 1 92.38 79 LEU A C 1
ATOM 625 O O . LEU A 1 79 ? -5.355 11.07 4.047 1 92.38 79 LEU A O 1
ATOM 629 N N . TYR A 1 80 ? -3.396 12.047 3.709 1 92.81 80 TYR A N 1
ATOM 630 C CA . TYR A 1 80 ? -3.248 12.414 5.113 1 92.81 80 TYR A CA 1
ATOM 631 C C . TYR A 1 80 ? -4.43 13.25 5.586 1 92.81 80 TYR A C 1
ATOM 633 O O . TYR A 1 80 ? -4.84 14.195 4.906 1 92.81 80 TYR A O 1
ATOM 641 N N . SER A 1 81 ? -4.988 12.828 6.758 1 95.12 81 SER A N 1
ATOM 642 C CA . SER A 1 81 ? -6.133 13.562 7.281 1 95.12 81 SER A CA 1
ATOM 643 C C . SER A 1 81 ? -6.094 13.641 8.805 1 95.12 81 SER A C 1
ATOM 645 O O . SER A 1 81 ? -6.371 12.656 9.484 1 95.12 81 SER A O 1
ATOM 647 N N . ASN A 1 82 ? -5.906 14.812 9.312 1 95.31 82 ASN A N 1
ATOM 648 C CA . ASN A 1 82 ? -6.023 15.039 10.75 1 95.31 82 ASN A CA 1
ATOM 649 C C . ASN A 1 82 ? -7.445 14.797 11.25 1 95.31 82 ASN A C 1
ATOM 651 O O . ASN A 1 82 ? -7.648 14.383 12.391 1 95.31 82 ASN A O 1
ATOM 655 N N . TYR A 1 83 ? -8.383 15.031 10.406 1 95.44 83 TYR A N 1
ATOM 656 C CA . TYR A 1 83 ? -9.789 14.898 10.766 1 95.44 83 TYR A CA 1
ATOM 657 C C . TYR A 1 83 ? -10.117 13.461 11.156 1 95.44 83 TYR A C 1
ATOM 659 O O . TYR A 1 83 ? -10.883 13.227 12.094 1 95.44 83 TYR A O 1
ATOM 667 N N . MET A 1 84 ? -9.5 12.578 10.445 1 97 84 MET A N 1
ATOM 668 C CA . MET A 1 84 ? -9.805 11.172 10.703 1 97 84 MET A CA 1
ATOM 669 C C . MET A 1 84 ? -9.195 10.719 12.023 1 97 84 MET A C 1
ATOM 671 O O . MET A 1 84 ? -9.734 9.82 12.68 1 97 84 MET A O 1
ATOM 675 N N . TYR A 1 85 ? -8.148 11.336 12.469 1 96.81 85 TYR A N 1
ATOM 676 C CA . TYR A 1 85 ? -7.605 11.031 13.789 1 96.81 85 TYR A CA 1
ATOM 677 C C . TYR A 1 85 ? -8.477 11.633 14.891 1 96.81 85 TYR A C 1
ATOM 679 O O . TYR A 1 85 ? -8.594 11.055 15.969 1 96.81 85 TYR A O 1
ATOM 687 N N . VAL A 1 86 ? -9.039 12.789 14.617 1 96.88 86 VAL A N 1
ATOM 688 C CA . VAL A 1 86 ? -10 13.344 15.57 1 96.88 86 VAL A CA 1
ATOM 689 C C . VAL A 1 86 ? -11.188 12.398 15.711 1 96.88 86 VAL A C 1
ATOM 691 O O . VAL A 1 86 ? -11.641 12.117 16.828 1 96.88 86 VAL A O 1
ATOM 694 N N . LEU A 1 87 ? -11.641 11.93 14.57 1 97.62 87 LEU A N 1
ATOM 695 C CA . LEU A 1 87 ? -12.75 10.969 14.609 1 97.62 87 LEU A CA 1
ATOM 696 C C . LEU A 1 87 ? -12.359 9.719 15.391 1 97.62 87 LEU A C 1
ATOM 698 O O . LEU A 1 87 ? -13.141 9.219 16.188 1 97.62 87 LEU A O 1
ATOM 702 N N . ALA A 1 88 ? -11.164 9.195 15.172 1 97.44 88 ALA A N 1
ATOM 703 C CA . ALA A 1 88 ? -10.695 8.023 15.914 1 97.44 88 ALA A CA 1
ATOM 704 C C . ALA A 1 88 ? -10.672 8.297 17.406 1 97.44 88 ALA A C 1
ATOM 706 O O . ALA A 1 88 ? -11.078 7.449 18.203 1 97.44 88 ALA A O 1
ATOM 707 N N . GLY A 1 89 ? -10.164 9.492 17.797 1 97.31 89 GLY A N 1
ATOM 708 C CA . GLY A 1 89 ? -10.203 9.875 19.203 1 97.31 89 GLY A CA 1
ATOM 709 C C . GLY A 1 89 ? -11.609 9.938 19.766 1 97.31 89 GLY A C 1
ATOM 710 O O . GLY A 1 89 ? -11.852 9.492 20.891 1 97.31 89 GLY A O 1
ATOM 711 N N . PHE A 1 90 ? -12.523 10.469 18.984 1 96.88 90 PHE A N 1
ATOM 712 C CA . PHE A 1 90 ? -13.914 10.57 19.406 1 96.88 90 PHE A CA 1
ATOM 713 C C . PHE A 1 90 ? -14.523 9.18 19.594 1 96.88 90 PHE A C 1
ATOM 715 O O . PHE A 1 90 ? -15.281 8.953 20.531 1 96.88 90 PHE A O 1
ATOM 722 N N . VAL A 1 91 ? -14.211 8.258 18.688 1 95.56 91 VAL A N 1
ATOM 723 C CA . VAL A 1 91 ? -14.672 6.879 18.812 1 95.56 91 VAL A CA 1
ATOM 724 C C . VAL A 1 91 ? -14.195 6.293 20.141 1 95.56 91 VAL A C 1
ATOM 726 O O . VAL A 1 91 ? -14.977 5.672 20.875 1 95.56 91 VAL A O 1
ATOM 729 N N . ALA A 1 92 ? -12.953 6.535 20.5 1 94.5 92 ALA A N 1
ATOM 730 C CA . ALA A 1 92 ? -12.414 6.051 21.766 1 94.5 92 ALA A CA 1
ATOM 731 C C . ALA A 1 92 ? -13.172 6.648 22.953 1 94.5 92 ALA A C 1
ATOM 733 O O . ALA A 1 92 ? -13.43 5.961 23.953 1 94.5 92 ALA A O 1
ATOM 734 N N . GLU A 1 93 ? -13.477 7.914 22.844 1 95.31 93 GLU A N 1
ATOM 735 C CA . GLU A 1 93 ? -14.25 8.57 23.891 1 95.31 93 GLU A CA 1
ATOM 736 C C . GLU A 1 93 ? -15.602 7.891 24.094 1 95.31 93 GLU A C 1
ATOM 738 O O . GLU A 1 93 ? -16 7.621 25.219 1 95.31 93 GLU A O 1
ATOM 743 N N . GLN A 1 94 ? -16.219 7.617 22.984 1 92.25 94 GLN A N 1
ATOM 744 C CA . GLN A 1 94 ? -17.562 7.031 23.047 1 92.25 94 GLN A CA 1
ATOM 745 C C . GLN A 1 94 ? -17.5 5.602 23.594 1 92.25 94 GLN A C 1
ATOM 747 O O . GLN A 1 94 ? -18.406 5.176 24.328 1 92.25 94 GLN A O 1
ATOM 752 N N . MET A 1 95 ? -16.516 4.93 23.297 1 90.38 95 MET A N 1
ATOM 753 C CA . MET A 1 95 ? -16.359 3.547 23.734 1 90.38 95 MET A CA 1
ATOM 754 C C . MET A 1 95 ? -16.078 3.488 25.234 1 90.38 95 MET A C 1
ATOM 756 O O . MET A 1 95 ? -16.516 2.562 25.922 1 90.38 95 MET A O 1
ATOM 760 N N . SER A 1 96 ? -15.344 4.492 25.75 1 90.31 96 SER A N 1
ATOM 761 C CA . SER A 1 96 ? -14.852 4.426 27.125 1 90.31 96 SER A CA 1
ATOM 762 C C . SER A 1 96 ? -15.719 5.254 28.062 1 90.31 96 SER A C 1
ATOM 764 O O . SER A 1 96 ? -15.68 5.07 29.281 1 90.31 96 SER A O 1
ATOM 766 N N . GLY A 1 97 ? -16.359 6.262 27.469 1 92.88 97 GLY A N 1
ATOM 767 C CA . GLY A 1 97 ? -17.094 7.207 28.297 1 92.88 97 GLY A CA 1
ATOM 768 C C . GLY A 1 97 ? -16.219 8.281 28.906 1 92.88 97 GLY A C 1
ATOM 769 O O . GLY A 1 97 ? -16.688 9.078 29.734 1 92.88 97 GLY A O 1
ATOM 770 N N . LYS A 1 98 ? -15.008 8.344 28.562 1 95.5 98 LYS A N 1
ATOM 771 C CA . LYS A 1 98 ? -14.055 9.328 29.062 1 95.5 98 LYS A CA 1
ATOM 772 C C . LYS A 1 98 ? -13.516 10.195 27.922 1 95.5 98 LYS A C 1
ATOM 774 O O . LYS A 1 98 ? -13.453 9.75 26.781 1 95.5 98 LYS A O 1
ATOM 779 N N . PRO A 1 99 ? -13.117 11.461 28.297 1 95.81 99 PRO A N 1
ATOM 780 C CA . PRO A 1 99 ? -12.43 12.25 27.281 1 95.81 99 PRO A CA 1
ATOM 781 C C . PRO A 1 99 ? -11.125 11.617 26.812 1 95.81 99 PRO A C 1
ATOM 783 O O . PRO A 1 99 ? -10.453 10.938 27.594 1 95.81 99 PRO A O 1
ATOM 786 N N . TRP A 1 100 ? -10.781 11.844 25.594 1 96.56 100 TRP A N 1
ATOM 787 C CA . TRP A 1 100 ? -9.594 11.25 24.984 1 96.56 100 TRP A CA 1
ATOM 788 C C . TRP A 1 100 ? -8.344 11.586 25.797 1 96.56 100 TRP A C 1
ATOM 790 O O . TRP A 1 100 ? -7.492 10.727 26.016 1 96.56 100 TRP A O 1
ATOM 800 N N . GLU A 1 101 ? -8.258 12.781 26.297 1 97.25 101 GLU A N 1
ATOM 801 C CA . GLU A 1 101 ? -7.098 13.211 27.078 1 97.25 101 GLU A CA 1
ATOM 802 C C . GLU A 1 101 ? -6.945 12.375 28.344 1 97.25 101 GLU A C 1
ATOM 804 O O . GLU A 1 101 ? -5.832 12 28.703 1 97.25 101 GLU A O 1
ATOM 809 N N . ARG A 1 102 ? -8.016 12.078 28.938 1 97.31 102 ARG A N 1
ATOM 810 C CA . ARG A 1 102 ? -7.988 11.25 30.141 1 97.31 102 ARG A CA 1
ATOM 811 C C . ARG A 1 102 ? -7.574 9.82 29.812 1 97.31 102 ARG A C 1
ATOM 813 O O . ARG A 1 102 ? -6.82 9.203 30.562 1 97.31 102 ARG A O 1
ATOM 820 N N . LEU A 1 103 ? -8.07 9.375 28.766 1 95.75 103 LEU A N 1
ATOM 821 C CA . LEU A 1 103 ? -7.711 8.023 28.344 1 95.75 103 LEU A CA 1
ATOM 822 C C . LEU A 1 103 ? -6.207 7.914 28.094 1 95.75 103 LEU A C 1
ATOM 824 O O . LEU A 1 103 ? -5.57 6.969 28.562 1 95.75 103 LEU A O 1
ATOM 828 N N . VAL A 1 104 ? -5.617 8.867 27.422 1 96.56 104 VAL A N 1
ATOM 829 C CA . VAL A 1 104 ? -4.191 8.859 27.094 1 96.56 104 VAL A CA 1
ATOM 830 C C . VAL A 1 104 ? -3.375 8.938 28.391 1 96.56 104 VAL A C 1
ATOM 832 O O . VAL A 1 104 ? -2.4 8.203 28.547 1 96.56 104 VAL A O 1
ATOM 835 N N . ARG A 1 105 ? -3.807 9.711 29.234 1 96.94 105 ARG A N 1
ATOM 836 C CA . ARG A 1 105 ? -3.104 9.852 30.516 1 96.94 105 ARG A CA 1
ATOM 837 C C . ARG A 1 105 ? -3.137 8.555 31.297 1 96.94 105 ARG A C 1
ATOM 839 O O . ARG A 1 105 ? -2.098 8.07 31.75 1 96.94 105 ARG A O 1
ATOM 846 N N . ASP A 1 106 ? -4.305 7.965 31.438 1 95.81 106 ASP A N 1
ATOM 847 C CA . ASP A 1 106 ? -4.512 6.793 32.281 1 95.81 106 ASP A CA 1
ATOM 848 C C . ASP A 1 106 ? -3.859 5.555 31.688 1 95.81 106 ASP A C 1
ATOM 850 O O . ASP A 1 106 ? -3.299 4.723 32.406 1 95.81 106 ASP A O 1
ATOM 854 N N . LEU A 1 107 ? -3.928 5.492 30.406 1 93.44 107 LEU A N 1
ATOM 855 C CA . LEU A 1 107 ? -3.566 4.223 29.781 1 93.44 107 LEU A CA 1
ATOM 856 C C . LEU A 1 107 ? -2.133 4.262 29.25 1 93.44 107 LEU A C 1
ATOM 858 O O . LEU A 1 107 ? -1.52 3.217 29.031 1 93.44 107 LEU A O 1
ATOM 862 N N . LEU A 1 108 ? -1.57 5.48 29.078 1 95.56 108 LEU A N 1
ATOM 863 C CA . LEU A 1 108 ? -0.245 5.551 28.469 1 95.56 108 LEU A CA 1
ATOM 864 C C . LEU A 1 108 ? 0.706 6.371 29.328 1 95.56 108 LEU A C 1
ATOM 866 O O . LEU A 1 108 ? 1.679 5.84 29.875 1 95.56 108 LEU A O 1
ATOM 870 N N . PHE A 1 109 ? 0.379 7.605 29.594 1 97.12 109 PHE A N 1
ATOM 871 C CA . PHE A 1 109 ? 1.329 8.469 30.281 1 97.12 109 PHE A CA 1
ATOM 872 C C . PHE A 1 109 ? 1.676 7.91 31.656 1 97.12 109 PHE A C 1
ATOM 874 O O . PHE A 1 109 ? 2.852 7.801 32 1 97.12 109 PHE A O 1
ATOM 881 N N . GLU A 1 110 ? 0.679 7.535 32.344 1 96.62 110 GLU A N 1
ATOM 882 C CA . GLU A 1 110 ? 0.905 7.09 33.719 1 96.62 110 GLU A CA 1
ATOM 883 C C . GLU A 1 110 ? 1.653 5.762 33.75 1 96.62 110 GLU A C 1
ATOM 885 O O . GLU A 1 110 ? 2.713 5.656 34.375 1 96.62 110 GLU A O 1
ATOM 890 N N . PRO A 1 111 ? 1.18 4.801 33.062 1 96.19 111 PRO A N 1
ATOM 891 C CA . PRO A 1 111 ? 1.901 3.527 33.094 1 96.19 111 PRO A CA 1
ATOM 892 C C . PRO A 1 111 ? 3.324 3.641 32.531 1 96.19 111 PRO A C 1
ATOM 894 O O . PRO A 1 111 ? 4.215 2.91 33 1 96.19 111 PRO A O 1
ATOM 897 N N . LEU A 1 112 ? 3.615 4.566 31.656 1 96.88 112 LEU A N 1
ATOM 898 C CA . LEU A 1 112 ? 4.934 4.695 31.047 1 96.88 112 LEU A CA 1
ATOM 899 C C . LEU A 1 112 ? 5.82 5.637 31.844 1 96.88 112 LEU A C 1
ATOM 901 O O . LEU A 1 112 ? 7.016 5.75 31.578 1 96.88 112 L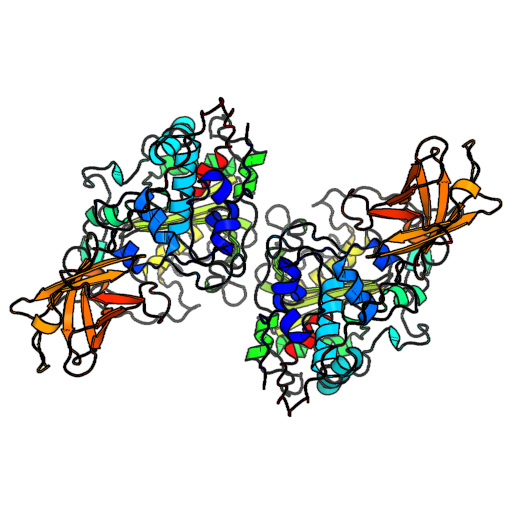EU A O 1
ATOM 905 N N . GLY A 1 113 ? 5.199 6.273 32.781 1 97.19 113 GLY A N 1
ATOM 906 C CA . GLY A 1 113 ? 5.934 7.242 33.594 1 97.19 113 GLY A CA 1
ATOM 907 C C . GLY A 1 113 ? 6.223 8.531 32.844 1 97.19 113 GLY A C 1
ATOM 908 O O . GLY A 1 113 ? 7.223 9.203 33.125 1 97.19 113 GLY A O 1
ATOM 909 N N . MET A 1 114 ? 5.43 8.898 31.891 1 97.12 114 MET A N 1
ATOM 910 C CA . MET A 1 114 ? 5.586 10.141 31.141 1 97.12 114 MET A CA 1
ATOM 911 C C . MET A 1 114 ? 4.906 11.305 31.859 1 97.12 114 MET A C 1
ATOM 913 O O . MET A 1 114 ? 3.922 11.852 31.359 1 97.12 114 MET A O 1
ATOM 917 N N . ARG A 1 115 ? 5.523 11.812 32.781 1 96.44 115 ARG A N 1
ATOM 918 C CA . ARG A 1 115 ? 4.902 12.742 33.75 1 96.44 115 ARG A CA 1
ATOM 919 C C . ARG A 1 115 ? 5.031 14.18 33.25 1 96.44 115 ARG A C 1
ATOM 921 O O . ARG A 1 115 ? 4.34 15.07 33.75 1 96.44 115 ARG A O 1
ATOM 928 N N . ASP A 1 116 ? 5.875 14.414 32.344 1 96.12 116 ASP A N 1
ATOM 929 C CA . ASP A 1 116 ? 6.082 15.766 31.844 1 96.12 116 ASP A CA 1
ATOM 930 C C . ASP A 1 116 ? 5.434 15.961 30.469 1 96.12 116 ASP A C 1
ATOM 932 O O . ASP A 1 116 ? 5.766 16.906 29.75 1 96.12 116 ASP A O 1
ATOM 936 N N . SER A 1 117 ? 4.609 15.008 30.125 1 96.38 117 SER A N 1
ATOM 937 C CA . SER A 1 117 ? 3.812 15.117 28.906 1 96.38 117 SER A CA 1
ATOM 938 C C . SER A 1 117 ? 2.371 15.5 29.219 1 96.38 117 SER A C 1
ATOM 940 O O . SER A 1 117 ? 1.867 15.203 30.297 1 96.38 117 SER A O 1
ATOM 942 N N . GLY A 1 118 ? 1.755 16.203 28.297 1 96.38 118 GLY A N 1
ATOM 943 C CA . GLY A 1 118 ? 0.386 16.656 28.484 1 96.38 118 GLY A CA 1
ATOM 944 C C . GLY A 1 118 ? -0.276 17.125 27.203 1 96.38 118 GLY A C 1
ATOM 945 O O . GLY A 1 118 ? 0.087 16.672 26.109 1 96.38 118 GLY A O 1
ATOM 946 N N . PHE A 1 119 ? -1.325 17.953 27.375 1 96.5 119 PHE A N 1
ATOM 947 C CA . PHE A 1 119 ? -2.152 18.375 26.25 1 96.5 119 PHE A CA 1
ATOM 948 C C . PHE A 1 119 ? -2.262 19.906 26.219 1 96.5 119 PHE A C 1
ATOM 950 O O . PHE A 1 119 ? -2.484 20.531 27.25 1 96.5 119 PHE A O 1
ATOM 957 N N . VAL A 1 120 ? -2.182 20.422 25.062 1 93.69 120 VAL A N 1
ATOM 958 C CA . VAL A 1 120 ? -2.217 21.859 24.844 1 93.69 120 VAL A CA 1
ATOM 959 C C . VAL A 1 120 ? -3.498 22.453 25.438 1 93.69 120 VAL A C 1
ATOM 961 O O . VAL A 1 120 ? -3.48 23.531 26.031 1 93.69 120 VAL A O 1
ATOM 964 N N . GLY A 1 121 ? -4.602 21.734 25.312 1 92.5 121 GLY A N 1
ATOM 965 C CA . GLY A 1 121 ? -5.895 22.219 25.766 1 92.5 121 GLY A CA 1
ATOM 966 C C . GLY A 1 121 ? -5.965 22.375 27.281 1 92.5 121 GLY A C 1
ATOM 967 O O . GLY A 1 121 ? -6.883 23.016 27.797 1 92.5 121 GLY A O 1
ATOM 968 N N . GLU A 1 122 ? -5 21.875 27.953 1 94.5 122 GLU A N 1
ATOM 969 C CA . GLU A 1 122 ? -4.988 21.938 29.406 1 94.5 122 GLU A CA 1
ATOM 970 C C . GLU A 1 122 ? -3.947 22.938 29.906 1 94.5 122 GLU A C 1
ATOM 972 O O . GLU A 1 122 ? -3.719 23.047 31.109 1 94.5 122 GLU A O 1
ATOM 977 N N . VAL A 1 123 ? -3.35 23.625 28.969 1 93.31 123 VAL A N 1
ATOM 978 C CA . VAL A 1 123 ? -2.314 24.594 29.312 1 93.31 123 VAL A CA 1
ATOM 979 C C . VAL A 1 123 ? -2.91 25.984 29.344 1 93.31 123 VAL A C 1
ATOM 981 O O . VAL A 1 123 ? -3.537 26.438 28.375 1 93.31 123 VAL A O 1
ATOM 984 N N . SER A 1 124 ? -2.732 26.672 30.375 1 90.38 124 SER A N 1
ATOM 985 C CA . SER A 1 124 ? -3.291 28 30.531 1 90.38 124 SER A CA 1
ATOM 986 C C . SER A 1 124 ? -2.312 29.078 30.047 1 90.38 124 SER A C 1
ATOM 988 O O . SER A 1 124 ? -2.725 30.156 29.625 1 90.38 124 SER A O 1
ATOM 990 N N . ASN A 1 125 ? -1.036 28.766 30.219 1 89.88 125 ASN A N 1
ATOM 991 C CA . ASN A 1 125 ? 0.039 29.672 29.828 1 89.88 125 ASN A CA 1
ATOM 992 C C . ASN A 1 125 ? 1.216 28.906 29.219 1 89.88 125 ASN A C 1
ATOM 994 O O . ASN A 1 125 ? 1.705 27.953 29.812 1 89.88 125 ASN A O 1
ATOM 998 N N . PHE A 1 126 ? 1.684 29.469 28.109 1 90.44 126 PHE A N 1
ATOM 999 C CA . PHE A 1 126 ? 2.709 28.719 27.375 1 90.44 126 PHE A CA 1
ATOM 1000 C C . PHE A 1 126 ? 4.094 29.281 27.672 1 90.44 126 PHE A C 1
ATOM 1002 O O . PHE A 1 126 ? 5.047 29.031 26.938 1 90.44 126 PHE A O 1
ATOM 1009 N N . SER A 1 127 ? 4.246 30.016 28.688 1 88.31 127 SER A N 1
ATOM 1010 C CA . SER A 1 127 ? 5.5 30.688 29 1 88.31 127 SER A CA 1
ATOM 1011 C C . SER A 1 127 ? 6.617 29.688 29.266 1 88.31 127 SER A C 1
ATOM 1013 O O . SER A 1 127 ? 7.797 30.016 29.125 1 88.31 127 SER A O 1
ATOM 1015 N N . GLN A 1 128 ? 6.246 28.5 29.672 1 87.56 128 GLN A N 1
ATOM 1016 C CA . GLN A 1 128 ? 7.258 27.5 30 1 87.56 128 GLN A CA 1
ATOM 1017 C C . GLN A 1 128 ? 7.703 26.75 28.734 1 87.56 128 GLN A C 1
ATOM 1019 O O . GLN A 1 128 ? 8.664 25.984 28.781 1 87.56 128 GLN A O 1
ATOM 1024 N N . PHE A 1 129 ? 7.035 27.016 27.656 1 89.69 129 PHE A N 1
ATOM 1025 C CA . PHE A 1 129 ? 7.406 26.391 26.391 1 89.69 129 PHE A CA 1
ATOM 1026 C C . PHE A 1 129 ? 8.508 27.172 25.688 1 89.69 129 PHE A C 1
ATOM 1028 O O . PHE A 1 129 ? 8.602 28.391 25.844 1 89.69 129 PHE A O 1
ATOM 1035 N N . PRO A 1 130 ? 9.383 26.516 24.969 1 87.88 130 PRO A N 1
ATOM 1036 C CA . PRO A 1 130 ? 10.336 27.281 24.172 1 87.88 130 PRO A CA 1
ATOM 1037 C C . PRO A 1 130 ? 9.656 28.172 23.141 1 87.88 130 PRO A C 1
ATOM 1039 O O . PRO A 1 130 ? 8.641 27.797 22.547 1 87.88 130 PRO A O 1
ATOM 1042 N N . SER A 1 131 ? 10.227 29.328 22.984 1 86.06 131 SER A N 1
ATOM 1043 C CA . SER A 1 131 ? 9.656 30.266 22.016 1 86.06 131 SER A CA 1
ATOM 1044 C C . SER A 1 131 ? 9.781 29.734 20.594 1 86.06 131 SER A C 1
ATOM 1046 O O . SER A 1 131 ? 10.797 29.141 20.234 1 86.06 131 SER A O 1
ATOM 1048 N N . ALA A 1 132 ? 8.727 30 19.875 1 85.12 132 ALA A N 1
ATOM 1049 C CA . ALA A 1 132 ? 8.758 29.703 18.438 1 85.12 132 ALA A CA 1
ATOM 1050 C C . ALA A 1 132 ? 9.062 30.953 17.625 1 85.12 132 ALA A C 1
ATOM 1052 O O . ALA A 1 132 ? 8.68 32.062 18 1 85.12 132 ALA A O 1
ATOM 1053 N N . PHE A 1 133 ? 9.789 30.703 16.469 1 83.81 133 PHE A N 1
ATOM 1054 C CA . PHE A 1 133 ? 10.211 31.844 15.68 1 83.81 133 PHE A CA 1
ATOM 1055 C C . PHE A 1 133 ? 9.969 31.594 14.195 1 83.81 133 PHE A C 1
ATOM 1057 O O . PHE A 1 133 ? 9.836 30.453 13.766 1 83.81 133 PHE A O 1
ATOM 1064 N N . VAL A 1 134 ? 9.812 32.688 13.469 1 83.62 134 VAL A N 1
ATOM 1065 C CA . VAL A 1 134 ? 9.852 32.719 12.008 1 83.62 134 VAL A CA 1
ATOM 1066 C C . VAL A 1 134 ? 10.852 33.75 11.539 1 83.62 134 VAL A C 1
ATOM 1068 O O . VAL A 1 134 ? 11.219 34.656 12.305 1 83.62 134 VAL A O 1
ATOM 1071 N N . TYR A 1 135 ? 11.273 33.562 10.32 1 82.25 135 TYR A N 1
ATOM 1072 C CA . TYR A 1 135 ? 12.156 34.562 9.766 1 82.25 135 TYR A CA 1
ATOM 1073 C C . TYR A 1 135 ? 11.367 35.594 8.945 1 82.25 135 TYR A C 1
ATOM 1075 O O . TYR A 1 135 ? 10.562 35.219 8.094 1 82.25 135 TYR A O 1
ATOM 1083 N N . ILE A 1 136 ? 11.578 36.75 9.258 1 86.31 136 ILE A N 1
ATOM 1084 C CA . ILE A 1 136 ? 11.078 37.875 8.477 1 86.31 136 ILE A CA 1
ATOM 1085 C C . ILE A 1 136 ? 12.227 38.844 8.141 1 86.31 136 ILE A C 1
ATOM 1087 O O . ILE A 1 136 ? 12.852 39.406 9.031 1 86.31 136 ILE A O 1
ATOM 1091 N N . ASP A 1 137 ? 12.477 38.906 6.816 1 86.19 137 ASP A N 1
ATOM 1092 C CA . ASP A 1 137 ? 13.562 39.719 6.32 1 86.19 137 ASP A CA 1
ATOM 1093 C C . ASP A 1 137 ? 14.891 39.344 6.961 1 86.19 137 ASP A C 1
ATOM 1095 O O . ASP A 1 137 ? 15.625 40.188 7.465 1 86.19 137 ASP A O 1
ATOM 1099 N N . GLY A 1 138 ? 15.047 38.125 7.105 1 80.88 138 GLY A N 1
ATOM 1100 C CA . GLY A 1 138 ? 16.312 37.562 7.594 1 80.88 138 GLY A CA 1
ATOM 1101 C C . GLY A 1 138 ? 16.438 37.625 9.102 1 80.88 138 GLY A C 1
ATOM 1102 O O . GLY A 1 138 ? 17.469 37.25 9.656 1 80.88 138 GLY A O 1
ATOM 1103 N N . LYS A 1 139 ? 15.492 38.156 9.75 1 85.75 139 LYS A N 1
ATOM 1104 C CA . LYS A 1 139 ? 15.547 38.281 11.203 1 85.75 139 LYS A CA 1
ATOM 1105 C C . LYS A 1 139 ? 14.531 37.344 11.867 1 85.75 139 LYS A C 1
ATOM 1107 O O . LYS A 1 139 ? 13.461 37.094 11.312 1 85.75 139 LYS A O 1
ATOM 1112 N N . LEU A 1 140 ? 14.883 37 13.109 1 83.81 140 LEU A N 1
ATOM 1113 C CA . LEU A 1 140 ? 13.977 36.125 13.867 1 83.81 140 LEU A CA 1
ATOM 1114 C C . LEU A 1 140 ? 12.836 36.938 14.461 1 83.81 140 LEU A C 1
ATOM 1116 O O . LEU A 1 140 ? 13.062 38 15.07 1 83.81 140 LEU A O 1
ATOM 1120 N N . ASP A 1 141 ? 11.688 36.469 14.211 1 85.5 141 ASP A N 1
ATOM 1121 C CA . ASP A 1 141 ? 10.484 37.031 14.789 1 85.5 141 ASP A CA 1
ATOM 1122 C C . ASP A 1 141 ? 9.711 36 15.594 1 85.5 141 ASP A C 1
ATOM 1124 O O . ASP A 1 141 ? 9.594 34.844 15.172 1 85.5 141 ASP A O 1
ATOM 1128 N N . ASN A 1 142 ? 9.18 36.406 16.703 1 86.25 142 ASN A N 1
ATOM 1129 C CA . ASN A 1 142 ? 8.469 35.469 17.578 1 86.25 142 ASN A CA 1
ATOM 1130 C C . ASN A 1 142 ? 7.09 35.125 17.016 1 86.25 142 ASN A C 1
ATOM 1132 O O . ASN A 1 142 ? 6.398 36 16.484 1 86.25 142 ASN A O 1
ATOM 1136 N N . VAL A 1 143 ? 6.723 33.906 17.203 1 87.62 143 VAL A N 1
ATOM 1137 C CA . VAL A 1 143 ? 5.375 33.438 16.891 1 87.62 143 VAL A CA 1
ATOM 1138 C C . VAL A 1 143 ? 4.547 33.375 18.172 1 87.62 143 VAL A C 1
ATOM 1140 O O . VAL A 1 143 ? 5.016 32.875 19.203 1 87.62 143 VAL A O 1
ATOM 1143 N N . ASP A 1 144 ? 3.332 33.875 18.125 1 90 144 ASP A N 1
ATOM 1144 C CA . ASP A 1 144 ? 2.447 33.812 19.281 1 90 144 ASP A CA 1
ATOM 1145 C C . ASP A 1 144 ? 2.088 32.375 19.625 1 90 144 ASP A C 1
ATOM 1147 O O . ASP A 1 144 ? 1.407 31.703 18.859 1 90 144 ASP A O 1
ATOM 1151 N N . GLN A 1 145 ? 2.387 31.953 20.781 1 90.12 145 GLN A N 1
ATOM 1152 C CA . GLN A 1 145 ? 2.215 30.547 21.156 1 90.12 145 GLN A CA 1
ATOM 1153 C C . GLN A 1 145 ? 0.747 30.234 21.406 1 90.12 145 GLN A C 1
ATOM 1155 O O . GLN A 1 145 ? 0.365 29.062 21.469 1 90.12 145 GLN A O 1
ATOM 1160 N N . ASN A 1 146 ? -0.1 31.266 21.547 1 91.38 146 ASN A N 1
ATOM 1161 C CA . ASN A 1 146 ? -1.535 31.016 21.641 1 91.38 146 ASN A CA 1
ATOM 1162 C C . ASN A 1 146 ? -2.066 30.312 20.391 1 91.38 146 ASN A C 1
ATOM 1164 O O . ASN A 1 146 ? -3.143 29.719 20.422 1 91.38 146 ASN A O 1
ATOM 1168 N N . LEU A 1 147 ? -1.265 30.375 19.375 1 91.75 147 LEU A N 1
ATOM 1169 C CA . LEU A 1 147 ? -1.639 29.719 18.125 1 91.75 147 LEU A CA 1
ATOM 1170 C C . LEU A 1 147 ? -1.695 28.219 18.312 1 91.75 147 LEU A C 1
ATOM 1172 O O . LEU A 1 147 ? -2.314 27.516 17.516 1 91.75 147 LEU A O 1
ATOM 1176 N N . LEU A 1 148 ? -1.113 27.719 19.328 1 91.75 148 LEU A N 1
ATOM 1177 C CA . LEU A 1 148 ? -1.155 26.297 19.609 1 91.75 148 LEU A CA 1
ATOM 1178 C C . LEU A 1 148 ? -2.586 25.828 19.875 1 91.75 148 LEU A C 1
ATOM 1180 O O . LEU A 1 148 ? -2.92 24.672 19.641 1 91.75 148 LEU A O 1
ATOM 1184 N N . ASN A 1 149 ? -3.443 26.75 20.25 1 92.69 149 ASN A N 1
ATOM 1185 C CA . ASN A 1 149 ? -4.84 26.422 20.531 1 92.69 149 ASN A CA 1
ATOM 1186 C C . ASN A 1 149 ? -5.605 26.125 19.234 1 92.69 149 ASN A C 1
ATOM 1188 O O . ASN A 1 149 ? -6.73 25.625 19.281 1 92.69 149 ASN A O 1
ATOM 1192 N N . SER A 1 150 ? -4.996 26.328 18.094 1 91.12 150 SER A N 1
ATOM 1193 C CA . SER A 1 150 ? -5.652 26.016 16.828 1 91.12 150 SER A CA 1
ATOM 1194 C C . SER A 1 150 ? -5.914 24.531 16.672 1 91.12 150 SER A C 1
ATOM 1196 O O . SER A 1 150 ? -6.742 24.109 15.867 1 91.12 150 SER A O 1
ATOM 1198 N N . VAL A 1 151 ? -5.309 23.719 17.469 1 91.19 151 VAL A N 1
ATOM 1199 C CA . VAL A 1 151 ? -5.449 22.266 17.359 1 91.19 151 VAL A CA 1
ATOM 1200 C C . VAL A 1 151 ? -6.781 21.828 17.969 1 91.19 151 VAL A C 1
ATOM 1202 O O . VAL A 1 151 ? -7.242 20.703 17.734 1 91.19 151 VAL A O 1
ATOM 1205 N N . LEU A 1 152 ? -7.398 22.703 18.75 1 91.25 152 LEU A N 1
ATOM 1206 C CA . LEU A 1 152 ? -8.656 22.375 19.406 1 91.25 152 LEU A CA 1
ATOM 1207 C C . LEU A 1 152 ? -9.836 22.594 18.469 1 91.25 152 LEU A C 1
ATOM 1209 O O . LEU A 1 152 ? -9.859 23.562 17.703 1 91.25 152 LEU A O 1
ATOM 1213 N N . PRO A 1 153 ? -10.836 21.656 18.453 1 92.5 153 PRO A N 1
ATOM 1214 C CA . PRO A 1 153 ? -11.023 20.531 19.375 1 92.5 153 PRO A CA 1
ATOM 1215 C C . PRO A 1 153 ? -10.391 19.234 18.859 1 92.5 153 PRO A C 1
ATOM 1217 O O . PRO A 1 153 ? -10.797 18.141 19.25 1 92.5 153 PRO A O 1
ATOM 1220 N N . GLY A 1 154 ? -9.461 19.375 17.938 1 93.19 154 GLY A N 1
ATOM 1221 C CA . GLY A 1 154 ? -8.867 18.219 17.281 1 93.19 154 GLY A CA 1
ATOM 1222 C C . GLY A 1 154 ? -7.672 17.656 18.031 1 93.19 154 GLY A C 1
ATOM 1223 O O . GLY A 1 154 ? -6.656 17.312 17.422 1 93.19 154 GLY A O 1
ATOM 1224 N N . GLY A 1 155 ? -7.773 17.594 19.359 1 93 155 GLY A N 1
ATOM 1225 C CA . GLY A 1 155 ? -6.684 17.156 20.219 1 93 155 GLY A CA 1
ATOM 1226 C C . GLY A 1 155 ? -6.059 15.852 19.766 1 93 155 GLY A C 1
ATOM 1227 O O . GLY A 1 155 ? -4.836 15.75 19.656 1 93 155 GLY A O 1
ATOM 1228 N N . PRO A 1 156 ? -6.832 14.828 19.453 1 95.62 156 PRO A N 1
ATOM 1229 C CA . PRO A 1 156 ? -6.312 13.516 19.047 1 95.62 156 PRO A CA 1
ATOM 1230 C C . PRO A 1 156 ? -5.402 13.586 17.828 1 95.62 156 PRO A C 1
ATOM 1232 O O . PRO A 1 156 ? -4.633 12.656 17.578 1 95.62 156 PRO A O 1
ATOM 1235 N N . ALA A 1 157 ? -5.473 14.672 17.078 1 94.25 157 ALA A N 1
ATOM 1236 C CA . ALA A 1 157 ? -4.676 14.781 15.859 1 94.25 157 ALA A CA 1
ATOM 1237 C C . ALA A 1 157 ? -3.332 15.453 16.141 1 94.25 157 ALA A C 1
ATOM 1239 O O . ALA A 1 157 ? -2.449 15.469 15.281 1 94.25 157 ALA A O 1
ATOM 1240 N N . GLY A 1 158 ? -3.168 16.062 17.359 1 93.19 158 GLY A N 1
ATOM 1241 C CA . GLY A 1 158 ? -1.856 16.672 17.5 1 93.19 158 GLY A CA 1
ATOM 1242 C C . GLY A 1 158 ? -1.764 17.641 18.672 1 93.19 158 GLY A C 1
ATOM 1243 O O . GLY A 1 158 ? -1.13 18.688 18.562 1 93.19 158 GLY A O 1
ATOM 1244 N N . SER A 1 159 ? -2.328 17.359 19.844 1 94 159 SER A N 1
ATOM 1245 C CA . SER A 1 159 ? -2.316 18.328 20.953 1 94 159 SER A CA 1
ATOM 1246 C C . SER A 1 159 ? -1.296 17.938 22.016 1 94 159 SER A C 1
ATOM 1248 O O . SER A 1 159 ? -1.101 18.672 22.984 1 94 159 SER A O 1
ATOM 1250 N N . ILE A 1 160 ? -0.591 16.844 21.844 1 96.19 160 ILE A N 1
ATOM 1251 C CA . ILE A 1 160 ? 0.3 16.344 22.891 1 96.19 160 ILE A CA 1
ATOM 1252 C C . ILE A 1 160 ? 1.631 17.094 22.828 1 96.19 160 ILE A C 1
ATOM 1254 O O . ILE A 1 160 ? 2.197 17.266 21.734 1 96.19 160 ILE A O 1
ATOM 1258 N N . TYR A 1 161 ? 2.033 17.641 23.922 1 94.38 161 TYR A N 1
ATOM 1259 C CA . TYR A 1 161 ? 3.41 18.094 24.094 1 94.38 161 TYR A CA 1
ATOM 1260 C C . TYR A 1 161 ? 4.188 17.125 24.984 1 94.38 161 TYR A C 1
ATOM 1262 O O . TYR A 1 161 ? 3.598 16.406 25.781 1 94.38 161 TYR A O 1
ATOM 1270 N N . SER A 1 162 ? 5.504 17.094 24.797 1 95.75 162 SER A N 1
ATOM 1271 C CA . SER A 1 162 ? 6.328 16.156 25.547 1 95.75 162 SER A CA 1
ATOM 1272 C C . SER A 1 162 ? 7.734 16.703 25.766 1 95.75 162 SER A C 1
ATOM 1274 O O . SER A 1 162 ? 7.996 17.875 25.5 1 95.75 162 SER A O 1
ATOM 1276 N N . THR A 1 163 ? 8.578 15.93 26.484 1 94.88 163 THR A N 1
ATOM 1277 C CA . THR A 1 163 ? 9.992 16.203 26.719 1 94.88 163 THR A CA 1
ATOM 1278 C C . THR A 1 163 ? 10.859 15.07 26.141 1 94.88 163 THR A C 1
ATOM 1280 O O . THR A 1 163 ? 10.344 14 25.812 1 94.88 163 THR A O 1
ATOM 1283 N N . ALA A 1 164 ? 12.117 15.422 25.953 1 94.94 164 ALA A N 1
ATOM 1284 C CA . ALA A 1 164 ? 13.039 14.414 25.453 1 94.94 164 ALA A CA 1
ATOM 1285 C C . ALA A 1 164 ? 13.039 13.18 26.344 1 94.94 164 ALA A C 1
ATOM 1287 O O . ALA A 1 164 ? 13.047 12.047 25.859 1 94.94 164 ALA A O 1
ATOM 1288 N N . ASP A 1 165 ? 12.992 13.398 27.625 1 96.06 165 ASP A N 1
ATOM 1289 C CA . ASP A 1 165 ? 13.023 12.289 28.578 1 96.06 165 ASP A CA 1
ATOM 1290 C C . ASP A 1 165 ? 11.773 11.422 28.469 1 96.06 165 ASP A C 1
ATOM 1292 O O . ASP A 1 165 ? 11.859 10.195 28.5 1 96.06 165 ASP A O 1
ATOM 1296 N N . ASP A 1 166 ? 10.648 12.039 28.375 1 96.94 166 ASP A N 1
ATOM 1297 C CA . ASP A 1 166 ? 9.398 11.289 28.234 1 96.94 166 ASP A CA 1
ATOM 1298 C C . ASP A 1 166 ? 9.359 10.57 26.891 1 96.94 166 ASP A C 1
ATOM 1300 O O . ASP A 1 166 ? 8.844 9.453 26.797 1 96.94 166 ASP A O 1
ATOM 1304 N N . MET A 1 167 ? 9.906 11.195 25.875 1 97.06 167 MET A N 1
ATOM 1305 C CA . MET A 1 167 ? 9.898 10.562 24.562 1 97.06 167 MET A CA 1
ATOM 1306 C C . MET A 1 167 ? 10.797 9.336 24.531 1 97.06 167 MET A C 1
ATOM 1308 O O . MET A 1 167 ? 10.531 8.375 23.812 1 97.06 167 MET A O 1
ATOM 1312 N N . ARG A 1 168 ? 11.82 9.359 25.312 1 96.81 168 ARG A N 1
ATOM 1313 C CA . ARG A 1 168 ? 12.625 8.156 25.469 1 96.81 168 ARG A CA 1
ATOM 1314 C C . ARG A 1 168 ? 11.773 6.992 25.969 1 96.81 168 ARG A C 1
ATOM 1316 O O . ARG A 1 168 ? 11.898 5.867 25.484 1 96.81 168 ARG A O 1
ATOM 1323 N N . LYS A 1 169 ? 10.93 7.258 26.969 1 97.25 169 LYS A N 1
ATOM 1324 C CA . LYS A 1 169 ? 10.039 6.23 27.5 1 97.25 169 LYS A CA 1
ATOM 1325 C C . LYS A 1 169 ? 9.07 5.734 26.422 1 97.25 169 LYS A C 1
ATOM 1327 O O . LYS A 1 169 ? 8.781 4.539 26.344 1 97.25 169 LYS A O 1
ATOM 1332 N N . TRP A 1 170 ? 8.594 6.68 25.656 1 97.19 170 TRP A N 1
ATOM 1333 C CA . TRP A 1 170 ? 7.723 6.352 24.531 1 97.19 170 TRP A CA 1
ATOM 1334 C C . TRP A 1 170 ? 8.438 5.453 23.531 1 97.19 170 TRP A C 1
ATOM 1336 O O . TRP A 1 170 ? 7.871 4.465 23.062 1 97.19 170 TRP A O 1
ATOM 1346 N N . MET A 1 171 ? 9.695 5.766 23.203 1 97.56 171 MET A N 1
ATOM 1347 C CA . MET A 1 171 ? 10.5 4.977 22.266 1 97.56 171 MET A CA 1
ATOM 1348 C C . MET A 1 171 ? 10.742 3.574 22.812 1 97.56 171 MET A C 1
ATOM 1350 O O . MET A 1 171 ? 10.602 2.588 22.094 1 97.56 171 MET A O 1
ATOM 1354 N N . ASP A 1 172 ? 10.992 3.477 24.141 1 97.19 172 ASP A N 1
ATOM 1355 C CA . ASP A 1 172 ? 11.195 2.182 24.781 1 97.19 172 ASP A CA 1
ATOM 1356 C C . ASP A 1 172 ? 9.938 1.325 24.703 1 97.19 172 ASP A C 1
ATOM 1358 O O . ASP A 1 172 ? 10.016 0.115 24.484 1 97.19 172 ASP A O 1
ATOM 1362 N N . PHE A 1 173 ? 8.875 1.926 24.891 1 96.88 173 PHE A N 1
ATOM 1363 C CA . PHE A 1 173 ? 7.578 1.26 24.844 1 96.88 173 PHE A CA 1
ATOM 1364 C C . PHE A 1 173 ? 7.344 0.62 23.484 1 96.88 173 PHE A C 1
ATOM 1366 O O . PHE A 1 173 ? 6.922 -0.535 23.391 1 96.88 173 PHE A O 1
ATOM 1373 N N . HIS A 1 174 ? 7.645 1.339 22.391 1 96.75 174 HIS A N 1
ATOM 1374 C CA . HIS A 1 174 ? 7.469 0.823 21.031 1 96.75 174 HIS A CA 1
ATOM 1375 C C . HIS A 1 174 ? 8.516 -0.233 20.703 1 96.75 174 HIS A C 1
ATOM 1377 O O . HIS A 1 174 ? 8.195 -1.273 20.125 1 96.75 174 HIS A O 1
ATOM 1383 N N . LEU A 1 175 ? 9.703 0.02 21.078 1 96.38 175 LEU A N 1
ATOM 1384 C CA . LEU A 1 175 ? 10.773 -0.936 20.828 1 96.38 175 LEU A CA 1
ATOM 1385 C C . LEU A 1 175 ? 10.586 -2.199 21.672 1 96.38 175 LEU A C 1
ATOM 1387 O O . LEU A 1 175 ? 11.047 -3.275 21.281 1 96.38 175 LEU A O 1
ATOM 1391 N N . GLY A 1 176 ? 9.852 -2.006 22.781 1 95.19 176 GLY A N 1
ATOM 1392 C CA . GLY A 1 176 ? 9.562 -3.125 23.656 1 95.19 176 GLY A CA 1
ATOM 1393 C C . GLY A 1 176 ? 8.281 -3.852 23.297 1 95.19 176 GLY A C 1
ATOM 1394 O O . GLY A 1 176 ? 7.82 -4.719 24.047 1 95.19 176 GLY A O 1
ATOM 1395 N N . ASN A 1 177 ? 7.719 -3.506 22.219 1 93.88 177 ASN A N 1
ATOM 1396 C CA . ASN A 1 177 ? 6.516 -4.156 21.703 1 93.88 177 ASN A CA 1
ATOM 1397 C C . ASN A 1 177 ? 5.383 -4.125 22.734 1 93.88 177 ASN A C 1
ATOM 1399 O O . ASN A 1 177 ? 4.797 -5.16 23.047 1 93.88 177 ASN A O 1
ATOM 1403 N N . GLY A 1 178 ? 5.238 -2.959 23.328 1 94.56 178 GLY A N 1
ATOM 1404 C CA . GLY A 1 178 ? 4.102 -2.73 24.203 1 94.56 178 GLY A CA 1
ATOM 1405 C C . GLY A 1 178 ? 4.469 -2.76 25.672 1 94.56 178 GLY A C 1
ATOM 1406 O O . GLY A 1 178 ? 3.609 -2.561 26.531 1 94.56 178 GLY A O 1
ATOM 1407 N N . SER A 1 179 ? 5.723 -2.98 25.938 1 94.5 179 SER A N 1
ATOM 1408 C CA . SER A 1 179 ? 6.176 -3.01 27.328 1 94.5 179 SER A CA 1
ATOM 1409 C C . SER A 1 179 ? 6.988 -1.765 27.656 1 94.5 179 SER A C 1
ATOM 1411 O O . SER A 1 179 ? 7.77 -1.282 26.844 1 94.5 179 SER A O 1
ATOM 1413 N N . ALA A 1 180 ? 6.836 -1.339 28.875 1 93.19 180 ALA A N 1
ATOM 1414 C CA . ALA A 1 180 ? 7.605 -0.199 29.359 1 93.19 180 ALA A CA 1
ATOM 1415 C C . ALA A 1 180 ? 9.039 -0.601 29.672 1 93.19 180 ALA A C 1
ATOM 1417 O O . ALA A 1 180 ? 9.383 -1.787 29.656 1 93.19 180 ALA A O 1
ATOM 1418 N N . SER A 1 181 ? 9.836 0.412 29.906 1 88.62 181 SER A N 1
ATOM 1419 C CA . SER A 1 181 ? 11.258 0.192 30.156 1 88.62 181 SER A CA 1
ATOM 1420 C C . SER A 1 181 ? 11.469 -0.634 31.422 1 88.62 181 SER A C 1
ATOM 1422 O O . SER A 1 181 ? 12.469 -1.343 31.547 1 88.62 181 SER A O 1
ATOM 1424 N N . ASN A 1 182 ? 10.531 -0.587 32.25 1 90 182 ASN A N 1
ATOM 1425 C CA . ASN A 1 182 ? 10.641 -1.332 33.5 1 90 182 ASN A CA 1
ATOM 1426 C C . ASN A 1 182 ? 10.164 -2.771 33.344 1 90 182 ASN A C 1
ATOM 1428 O O . ASN A 1 182 ? 10.141 -3.535 34.312 1 90 182 ASN A O 1
ATOM 1432 N N . GLY A 1 183 ? 9.68 -3.123 32.188 1 89.81 183 GLY A N 1
ATOM 1433 C CA . GLY A 1 183 ? 9.289 -4.496 31.891 1 89.81 183 GLY A CA 1
ATOM 1434 C C . GLY A 1 183 ? 7.789 -4.715 31.969 1 89.81 183 GLY A C 1
ATOM 1435 O O . GLY A 1 183 ? 7.289 -5.754 31.516 1 89.81 183 GLY A O 1
ATOM 1436 N N . ASN A 1 184 ? 7.105 -3.707 32.5 1 93.12 184 ASN A N 1
ATOM 1437 C CA . ASN A 1 184 ? 5.656 -3.83 32.594 1 93.12 184 ASN A CA 1
ATOM 1438 C C . ASN A 1 184 ? 4.996 -3.799 31.219 1 93.12 184 ASN A C 1
ATOM 1440 O O . ASN A 1 184 ? 5.293 -2.92 30.406 1 93.12 184 ASN A O 1
ATOM 1444 N N . THR A 1 185 ? 4.137 -4.801 31.062 1 93.31 185 THR A N 1
ATOM 1445 C CA . THR A 1 185 ? 3.371 -4.816 29.812 1 93.31 185 THR A CA 1
ATOM 1446 C C . THR A 1 185 ? 2.215 -3.824 29.875 1 93.31 185 THR A C 1
ATOM 1448 O O . THR A 1 185 ? 1.335 -3.943 30.734 1 93.31 185 THR A O 1
ATOM 1451 N N . VAL A 1 186 ? 2.236 -2.822 29.062 1 92.81 186 VAL A N 1
ATOM 1452 C CA . VAL A 1 186 ? 1.194 -1.805 29 1 92.81 186 VAL A CA 1
ATOM 1453 C C . VAL A 1 186 ? 0.12 -2.227 28 1 92.81 186 VAL A C 1
ATOM 1455 O O . VAL A 1 186 ? -1.075 -2.145 28.297 1 92.81 186 VAL A O 1
ATOM 1458 N N . ILE A 1 187 ? 0.57 -2.693 26.812 1 91.81 187 ILE A N 1
ATOM 1459 C CA . ILE A 1 187 ? -0.278 -3.275 25.781 1 91.81 187 ILE A CA 1
ATOM 1460 C C . ILE A 1 187 ? 0.283 -4.629 25.359 1 91.81 187 ILE A C 1
ATOM 1462 O O . ILE A 1 187 ? 1.464 -4.742 25.016 1 91.81 187 ILE A O 1
ATOM 1466 N N . PRO A 1 188 ? -0.615 -5.695 25.375 1 89.12 188 PRO A N 1
ATOM 1467 C CA . PRO A 1 188 ? -0.105 -6.992 24.938 1 89.12 188 PRO A CA 1
ATOM 1468 C C . PRO A 1 188 ? 0.448 -6.953 23.516 1 89.12 188 PRO A C 1
ATOM 1470 O O . PRO A 1 188 ? -0.121 -6.289 22.641 1 89.12 188 PRO A O 1
ATOM 1473 N N . ALA A 1 189 ? 1.423 -7.73 23.312 1 86.69 189 ALA A N 1
ATOM 1474 C CA . ALA A 1 189 ? 2.18 -7.711 22.062 1 86.69 189 ALA A CA 1
ATOM 1475 C C . ALA A 1 189 ? 1.29 -8.078 20.875 1 86.69 189 ALA A C 1
ATOM 1477 O O . ALA A 1 189 ? 1.447 -7.535 19.781 1 86.69 189 ALA A O 1
ATOM 1478 N N . SER A 1 190 ? 0.459 -8.961 21 1 83.38 190 SER A N 1
ATOM 1479 C CA . SER A 1 190 ? -0.395 -9.438 19.906 1 83.38 190 SER A CA 1
ATOM 1480 C C . SER A 1 190 ? -1.265 -8.312 19.359 1 83.38 190 SER A C 1
ATOM 1482 O O . SER A 1 190 ? -1.611 -8.312 18.172 1 83.38 190 SER A O 1
ATOM 1484 N N . PHE A 1 191 ? -1.507 -7.344 20.234 1 82.25 191 PHE A N 1
ATOM 1485 C CA . PHE A 1 191 ? -2.289 -6.184 19.828 1 82.25 191 PHE A CA 1
ATOM 1486 C C . PHE A 1 191 ? -1.378 -5.055 19.359 1 82.25 191 PHE A C 1
ATOM 1488 O O . PHE A 1 191 ? -1.677 -4.371 18.375 1 82.25 191 PHE A O 1
ATOM 1495 N N . PHE A 1 192 ? -0.274 -5.039 19.984 1 89.5 192 PHE A N 1
ATOM 1496 C CA . PHE A 1 192 ? 0.63 -3.918 19.766 1 89.5 192 PHE A CA 1
ATOM 1497 C C . PHE A 1 192 ? 1.269 -4.016 18.375 1 89.5 192 PHE A C 1
ATOM 1499 O O . PHE A 1 192 ? 1.446 -3 17.703 1 89.5 192 PHE A O 1
ATOM 1506 N N . SER A 1 193 ? 1.521 -5.219 17.953 1 88.12 193 SER A N 1
ATOM 1507 C CA . SER A 1 193 ? 2.248 -5.414 16.703 1 88.12 193 SER A CA 1
ATOM 1508 C C . SER A 1 193 ? 1.428 -4.945 15.5 1 88.12 193 SER A C 1
ATOM 1510 O O . SER A 1 193 ? 1.986 -4.547 14.477 1 88.12 193 SER A O 1
ATOM 1512 N N . GLU A 1 194 ? 0.142 -4.887 15.617 1 89.12 194 GLU A N 1
ATOM 1513 C CA . GLU A 1 194 ? -0.731 -4.441 14.539 1 89.12 194 GLU A CA 1
ATOM 1514 C C . GLU A 1 194 ? -0.481 -2.977 14.195 1 89.12 194 GLU A C 1
ATOM 1516 O O . GLU A 1 194 ? -0.659 -2.564 13.047 1 89.12 194 GLU A O 1
ATOM 1521 N N . LEU A 1 195 ? 0.055 -2.205 15.117 1 93.06 195 LEU A N 1
ATOM 1522 C CA . LEU A 1 195 ? 0.309 -0.779 14.945 1 93.06 195 LEU A CA 1
ATOM 1523 C C . LEU A 1 195 ? 1.352 -0.544 13.852 1 93.06 195 LEU A C 1
ATOM 1525 O O . LEU A 1 195 ? 1.328 0.487 13.18 1 93.06 195 LEU A O 1
ATOM 1529 N N . HIS A 1 196 ? 2.154 -1.555 13.805 1 93 196 HIS A N 1
ATOM 1530 C CA . HIS A 1 196 ? 3.301 -1.358 12.922 1 93 196 HIS A CA 1
ATOM 1531 C C . HIS A 1 196 ? 3.168 -2.188 11.648 1 93 196 HIS A C 1
ATOM 1533 O O . HIS A 1 196 ? 4.117 -2.295 10.875 1 93 196 HIS A O 1
ATOM 1539 N N . THR A 1 197 ? 2.018 -2.734 11.445 1 90.31 197 THR A N 1
ATOM 1540 C CA . THR A 1 197 ? 1.779 -3.523 10.242 1 90.31 197 THR A CA 1
ATOM 1541 C C . THR A 1 197 ? 1.399 -2.623 9.07 1 90.31 197 THR A C 1
ATOM 1543 O O . THR A 1 197 ? 0.649 -1.659 9.234 1 90.31 197 THR A O 1
ATOM 1546 N N . MET A 1 198 ? 1.873 -2.957 7.902 1 91.06 198 MET A N 1
ATOM 1547 C CA . MET A 1 198 ? 1.643 -2.188 6.684 1 91.06 198 MET A CA 1
ATOM 1548 C C . MET A 1 198 ? 0.156 -2.127 6.348 1 91.06 198 MET A C 1
ATOM 1550 O O . MET A 1 198 ? -0.526 -3.154 6.352 1 91.06 198 MET A O 1
ATOM 1554 N N . GLN A 1 199 ? -0.289 -0.851 6.066 1 90.06 199 GLN A N 1
ATOM 1555 C CA . GLN A 1 199 ? -1.715 -0.679 5.812 1 90.06 199 GLN A CA 1
ATOM 1556 C C . GLN A 1 199 ? -1.957 -0.006 4.465 1 90.06 199 GLN A C 1
ATOM 1558 O O . GLN A 1 199 ? -2.857 -0.401 3.719 1 90.06 199 GLN A O 1
ATOM 1563 N N . MET A 1 200 ? -1.232 1.038 4.184 1 89.38 200 MET A N 1
ATOM 1564 C CA . MET A 1 200 ? -1.488 1.888 3.023 1 89.38 200 MET A CA 1
ATOM 1565 C C . MET A 1 200 ? -0.19 2.225 2.299 1 89.38 200 MET A C 1
ATOM 1567 O O . MET A 1 200 ? 0.796 2.609 2.93 1 89.38 200 MET A O 1
ATOM 1571 N N . ASN A 1 201 ? -0.275 2.047 0.996 1 80.62 201 ASN A N 1
ATOM 1572 C CA . ASN A 1 201 ? 0.904 2.326 0.184 1 80.62 201 ASN A CA 1
ATOM 1573 C C . ASN A 1 201 ? 1.104 3.826 -0.015 1 80.62 201 ASN A C 1
ATOM 1575 O O . ASN A 1 201 ? 0.133 4.582 -0.087 1 80.62 201 ASN A O 1
ATOM 1579 N N . THR A 1 202 ? 2.328 4.176 -0.201 1 69.56 202 THR A N 1
ATOM 1580 C CA . THR A 1 202 ? 2.93 5.297 -0.911 1 69.56 202 THR A CA 1
ATOM 1581 C C . THR A 1 202 ? 2.662 6.609 -0.175 1 69.56 202 THR A C 1
ATOM 1583 O O . THR A 1 202 ? 2.232 7.59 -0.783 1 69.56 202 THR A O 1
ATOM 1586 N N . PRO A 1 203 ? 2.902 6.484 1.158 1 74.25 203 PRO A N 1
ATOM 1587 C CA . PRO A 1 203 ? 2.918 7.855 1.671 1 74.25 203 PRO A CA 1
ATOM 1588 C C . PRO A 1 203 ? 4.195 8.609 1.306 1 74.25 203 PRO A C 1
ATOM 1590 O O . PRO A 1 203 ? 5.27 8.008 1.229 1 74.25 203 PRO A O 1
ATOM 1593 N N . PHE A 1 204 ? 4.211 9.789 0.862 1 79.75 204 PHE A N 1
ATOM 1594 C CA . PHE A 1 204 ? 5.312 10.727 0.721 1 79.75 204 PHE A CA 1
ATOM 1595 C C . PHE A 1 204 ? 6.352 10.203 -0.26 1 79.75 204 PHE A C 1
ATOM 1597 O O . PHE A 1 204 ? 7.555 10.352 -0.035 1 79.75 204 PHE A O 1
ATOM 1604 N N . SER A 1 205 ? 5.957 9.43 -1.282 1 82.81 205 SER A N 1
ATOM 1605 C CA . SER A 1 205 ? 6.898 8.766 -2.182 1 82.81 205 SER A CA 1
ATOM 1606 C C . SER A 1 205 ? 7.809 9.781 -2.867 1 82.81 205 SER A C 1
ATOM 1608 O O . SER A 1 205 ? 8.93 9.445 -3.262 1 82.81 205 SER A O 1
ATOM 1610 N N . GLU A 1 206 ? 7.426 11.016 -2.938 1 83.94 206 GLU A N 1
ATOM 1611 C CA . GLU A 1 206 ? 8.211 12.07 -3.58 1 83.94 206 GLU A CA 1
ATOM 1612 C C . GLU A 1 206 ? 9.461 12.391 -2.771 1 83.94 206 GLU A C 1
ATOM 1614 O O . GLU A 1 206 ? 10.414 12.969 -3.301 1 83.94 206 GLU A O 1
ATOM 1619 N N . ASN A 1 207 ? 9.469 12.008 -1.548 1 88.12 207 ASN A N 1
ATOM 1620 C CA . ASN A 1 207 ? 10.594 12.305 -0.668 1 88.12 207 ASN A CA 1
ATOM 1621 C C . ASN A 1 207 ? 11.586 11.141 -0.612 1 88.12 207 ASN A C 1
ATOM 1623 O O . ASN A 1 207 ? 12.625 11.234 0.051 1 88.12 207 ASN A O 1
ATOM 1627 N N . ASN A 1 208 ? 11.344 10.078 -1.312 1 93.5 208 ASN A N 1
ATOM 1628 C CA . ASN A 1 208 ? 12.227 8.914 -1.279 1 93.5 208 ASN A CA 1
ATOM 1629 C C . ASN A 1 208 ? 13.586 9.227 -1.905 1 93.5 208 ASN A C 1
ATOM 1631 O O . ASN A 1 208 ? 13.656 9.914 -2.924 1 93.5 208 ASN A O 1
ATOM 1635 N N . LEU A 1 209 ? 14.609 8.789 -1.283 1 95.75 209 LEU A N 1
ATOM 1636 C CA . LEU A 1 209 ? 15.977 8.883 -1.794 1 95.75 209 LEU A CA 1
ATOM 1637 C C . LEU A 1 209 ? 16.453 7.527 -2.312 1 95.75 209 LEU A C 1
ATOM 1639 O O . LEU A 1 209 ? 16.266 6.508 -1.646 1 95.75 209 LEU A O 1
ATOM 1643 N N . TYR A 1 210 ? 17.031 7.551 -3.492 1 96.44 210 TYR A N 1
ATOM 1644 C CA . TYR A 1 210 ? 17.562 6.336 -4.105 1 96.44 210 TYR A CA 1
ATOM 1645 C C . TYR A 1 210 ? 18.984 6.543 -4.594 1 96.44 210 TYR A C 1
ATOM 1647 O O . TYR A 1 210 ? 19.344 7.629 -5.059 1 96.44 210 TYR A O 1
ATOM 1655 N N . LYS A 1 211 ? 19.75 5.469 -4.484 1 96.69 211 LYS A N 1
ATOM 1656 C CA . LYS A 1 211 ? 20.969 5.402 -5.262 1 96.69 211 LYS A CA 1
ATOM 1657 C C . LYS A 1 211 ? 20.672 5.254 -6.75 1 96.69 211 LYS A C 1
ATOM 1659 O O . LYS A 1 211 ? 19.672 4.652 -7.129 1 96.69 211 LYS A O 1
ATOM 1664 N N . PRO A 1 212 ? 21.422 5.816 -7.727 1 95.19 212 PRO A N 1
ATOM 1665 C CA . PRO A 1 212 ? 22.672 6.516 -7.41 1 95.19 212 PRO A CA 1
ATOM 1666 C C . PRO A 1 212 ? 22.484 8.023 -7.305 1 95.19 212 PRO A C 1
ATOM 1668 O O . PRO A 1 212 ? 23.469 8.766 -7.188 1 95.19 212 PRO A O 1
ATOM 1671 N N . VAL A 1 213 ? 21.281 8.555 -7.336 1 92.75 213 VAL A N 1
ATOM 1672 C CA . VAL A 1 213 ? 21.078 10 -7.254 1 92.75 213 VAL A CA 1
ATOM 1673 C C . VAL A 1 213 ? 21.609 10.523 -5.93 1 92.75 213 VAL A C 1
ATOM 1675 O O . VAL A 1 213 ? 22.297 11.547 -5.898 1 92.75 213 VAL A O 1
ATOM 1678 N N . TYR A 1 214 ? 21.281 9.875 -4.898 1 94.38 214 TYR A N 1
ATOM 1679 C CA . TYR A 1 214 ? 21.828 10.133 -3.572 1 94.38 214 TYR A CA 1
ATOM 1680 C C . TYR A 1 214 ? 22.828 9.062 -3.178 1 94.38 214 TYR A C 1
ATOM 1682 O O . TYR A 1 214 ? 22.797 7.941 -3.699 1 94.38 214 TYR A O 1
ATOM 1690 N N . PRO A 1 215 ? 23.719 9.414 -2.266 1 94.38 215 PRO A N 1
ATOM 1691 C CA . PRO A 1 215 ? 24.703 8.398 -1.856 1 94.38 215 PRO A CA 1
ATOM 1692 C C . PRO A 1 215 ? 24.078 7.305 -0.992 1 94.38 215 PRO A C 1
ATOM 1694 O O . PRO A 1 215 ? 24.719 6.281 -0.732 1 94.38 215 PRO A O 1
ATOM 1697 N N . ILE A 1 216 ? 22.859 7.496 -0.485 1 96.5 216 ILE A N 1
ATOM 1698 C CA . ILE A 1 216 ? 22.141 6.543 0.355 1 96.5 216 ILE A CA 1
ATOM 1699 C C . ILE A 1 216 ? 20.703 6.387 -0.15 1 96.5 216 ILE A C 1
ATOM 1701 O O . ILE A 1 216 ? 20.312 7.016 -1.138 1 96.5 216 ILE A O 1
ATOM 1705 N N . SER A 1 217 ? 20.047 5.434 0.439 1 97.31 217 SER A N 1
ATOM 1706 C CA . SER A 1 217 ? 18.609 5.344 0.197 1 97.31 217 SER A CA 1
ATOM 1707 C C . SER A 1 217 ? 17.828 5.551 1.484 1 97.31 217 SER A C 1
ATOM 1709 O O . SER A 1 217 ? 18.281 5.172 2.564 1 97.31 217 SER A O 1
ATOM 1711 N N . ASP A 1 218 ? 16.75 6.195 1.412 1 97.12 218 ASP A N 1
ATOM 1712 C CA . ASP A 1 218 ? 15.703 6.352 2.41 1 97.12 218 ASP A CA 1
ATOM 1713 C C . ASP A 1 218 ? 14.32 6.273 1.766 1 97.12 218 ASP A C 1
ATOM 1715 O O . ASP A 1 218 ? 13.828 7.262 1.212 1 97.12 218 ASP A O 1
ATOM 1719 N N . THR A 1 219 ? 13.719 5.086 1.884 1 95.62 219 THR A N 1
ATOM 1720 C CA . THR A 1 219 ? 12.508 4.848 1.1 1 95.62 219 THR A CA 1
ATOM 1721 C C . THR A 1 219 ? 11.344 4.449 2.004 1 95.62 219 THR A C 1
ATOM 1723 O O . THR A 1 219 ? 11.508 3.619 2.902 1 95.62 219 THR A O 1
ATOM 1726 N N . THR A 1 220 ? 10.234 5.059 1.783 1 94.75 220 THR A N 1
ATOM 1727 C CA . THR A 1 220 ? 9.023 4.746 2.539 1 94.75 220 THR A CA 1
ATOM 1728 C C . THR A 1 220 ? 8.32 3.529 1.947 1 94.75 220 THR A C 1
ATOM 1730 O O . THR A 1 220 ? 8.102 3.459 0.735 1 94.75 220 THR A O 1
ATOM 1733 N N . ILE A 1 221 ? 7.938 2.613 2.818 1 92.25 221 ILE A N 1
ATOM 1734 C CA . ILE A 1 221 ? 7.273 1.385 2.398 1 92.25 221 ILE A CA 1
ATOM 1735 C C . ILE A 1 221 ? 5.762 1.54 2.549 1 92.25 221 ILE A C 1
ATOM 1737 O O . ILE A 1 221 ? 5.008 1.27 1.612 1 92.25 221 ILE A O 1
ATOM 1741 N N . SER A 1 222 ? 5.352 2.025 3.678 1 93.25 222 SER A N 1
ATOM 1742 C CA . SER A 1 222 ? 3.918 1.993 3.951 1 93.25 222 SER A CA 1
ATOM 1743 C C . SER A 1 222 ? 3.559 2.898 5.125 1 93.25 222 SER A C 1
ATOM 1745 O O . SER A 1 222 ? 4.406 3.193 5.969 1 93.25 222 SER A O 1
ATOM 1747 N N . TYR A 1 223 ? 2.357 3.385 5.035 1 94.81 223 TYR A N 1
ATOM 1748 C CA . TYR A 1 223 ? 1.755 3.902 6.258 1 94.81 223 TYR A CA 1
ATOM 1749 C C . TYR A 1 223 ? 1.077 2.787 7.047 1 94.81 223 TYR A C 1
ATOM 1751 O O . TYR A 1 223 ? 0.427 1.915 6.465 1 94.81 223 TYR A O 1
ATOM 1759 N N . CYS A 1 224 ? 1.304 2.791 8.32 1 94.5 224 CYS A N 1
ATOM 1760 C CA . CYS A 1 224 ? 0.71 1.814 9.227 1 94.5 224 CYS A CA 1
ATOM 1761 C C . CYS A 1 224 ? -0.432 2.434 10.023 1 94.5 224 CYS A C 1
ATOM 1763 O O . CYS A 1 224 ? -1.271 3.143 9.461 1 94.5 224 CYS A O 1
ATOM 1765 N N . LEU A 1 225 ? -0.544 2.082 11.219 1 94.88 225 LEU A N 1
ATOM 1766 C CA . LEU A 1 225 ? -1.529 2.732 12.078 1 94.88 225 LEU A CA 1
ATOM 1767 C C . LEU A 1 225 ? -0.88 3.83 12.914 1 94.88 225 LEU A C 1
ATOM 1769 O O . LEU A 1 225 ? -0.606 3.631 14.102 1 94.88 225 LEU A O 1
ATOM 1773 N N . GLY A 1 226 ? -0.644 4.984 12.258 1 95.38 226 GLY A N 1
ATOM 1774 C CA . GLY A 1 226 ? -0.032 6.121 12.93 1 95.38 226 GLY A CA 1
ATOM 1775 C C . GLY A 1 226 ? 1.482 6.121 12.836 1 95.38 226 GLY A C 1
ATOM 1776 O O . GLY A 1 226 ? 2.148 6.914 13.508 1 95.38 226 GLY A O 1
ATOM 1777 N N . TRP A 1 227 ? 1.978 5.191 12.109 1 96.44 227 TRP A N 1
ATOM 1778 C CA . TRP A 1 227 ? 3.418 5.078 11.906 1 96.44 227 TRP A CA 1
ATOM 1779 C C . TRP A 1 227 ? 3.748 4.957 10.422 1 96.44 227 TRP A C 1
ATOM 1781 O O . TRP A 1 227 ? 2.883 4.621 9.609 1 96.44 227 TRP A O 1
ATOM 1791 N N . VAL A 1 228 ? 4.957 5.34 10.141 1 96.44 228 VAL A N 1
ATOM 1792 C CA . VAL A 1 228 ? 5.465 5.16 8.781 1 96.44 228 VAL A CA 1
ATOM 1793 C C . VAL A 1 228 ? 6.59 4.125 8.789 1 96.44 228 VAL A C 1
ATOM 1795 O O . VAL A 1 228 ? 7.531 4.227 9.578 1 96.44 228 VAL A O 1
ATOM 1798 N N . LEU A 1 229 ? 6.422 3.129 7.996 1 95.25 229 LEU A N 1
ATOM 1799 C CA . LEU A 1 229 ? 7.465 2.127 7.812 1 95.25 229 LEU A CA 1
ATOM 1800 C C . LEU A 1 229 ? 8.344 2.471 6.617 1 95.25 229 LEU A C 1
ATOM 1802 O O . LEU A 1 229 ? 7.844 2.682 5.512 1 95.25 229 LEU A O 1
ATOM 1806 N N . SER A 1 230 ? 9.617 2.564 6.871 1 96 230 SER A N 1
ATOM 1807 C CA . SER A 1 230 ? 10.609 2.875 5.84 1 96 230 SER A CA 1
ATOM 1808 C C . SER A 1 230 ? 11.828 1.975 5.957 1 96 230 SER A C 1
ATOM 1810 O O . SER A 1 230 ? 11.914 1.147 6.867 1 96 230 SER A O 1
ATOM 1812 N N . VAL A 1 231 ? 12.688 2.055 4.973 1 96.38 231 VAL A N 1
ATOM 1813 C CA . VAL A 1 231 ? 14.016 1.455 4.98 1 96.38 231 VAL A CA 1
ATOM 1814 C C . VAL A 1 231 ? 15.07 2.537 4.773 1 96.38 231 VAL A C 1
ATOM 1816 O O . VAL A 1 231 ? 15.094 3.207 3.738 1 96.38 231 VAL A O 1
ATOM 1819 N N . TYR A 1 232 ? 15.797 2.758 5.801 1 98.25 232 TYR A N 1
ATOM 1820 C CA . TYR A 1 232 ? 16.891 3.725 5.762 1 98.25 232 TYR A CA 1
ATOM 1821 C C . TYR A 1 232 ? 18.234 3.02 5.688 1 98.25 232 TYR A C 1
ATOM 1823 O O . TYR A 1 232 ? 18.672 2.393 6.656 1 98.25 232 TYR A O 1
ATOM 1831 N N . ARG A 1 233 ? 18.922 3.135 4.508 1 98.12 233 ARG A N 1
ATOM 1832 C CA . ARG A 1 233 ? 20.234 2.537 4.254 1 98.12 233 ARG A CA 1
ATOM 1833 C C . ARG A 1 233 ? 20.219 1.042 4.559 1 98.12 233 ARG A C 1
ATOM 1835 O O . ARG A 1 233 ? 21.188 0.501 5.086 1 98.12 233 ARG A O 1
ATOM 1842 N N . GLY A 1 234 ? 19.062 0.439 4.312 1 97.81 234 GLY A N 1
ATOM 1843 C CA . GLY A 1 234 ? 18.906 -1.002 4.434 1 97.81 234 GLY A CA 1
ATOM 1844 C C . GLY A 1 234 ? 18.312 -1.427 5.762 1 97.81 234 GLY A C 1
ATOM 1845 O O . GLY A 1 234 ? 17.984 -2.6 5.957 1 97.81 234 GLY A O 1
ATOM 1846 N N . TYR A 1 235 ? 18.188 -0.52 6.688 1 98.25 235 TYR A N 1
ATOM 1847 C CA . TYR A 1 235 ? 17.641 -0.819 8.008 1 98.25 235 TYR A CA 1
ATOM 1848 C C . TYR A 1 235 ? 16.172 -0.443 8.086 1 98.25 235 TYR A C 1
ATOM 1850 O O . TYR A 1 235 ? 15.773 0.624 7.617 1 98.25 235 TYR A O 1
ATOM 1858 N N . ARG A 1 236 ? 15.383 -1.397 8.641 1 96.81 236 ARG A N 1
ATOM 1859 C CA . ARG A 1 236 ? 13.984 -1.069 8.891 1 96.81 236 ARG A CA 1
ATOM 1860 C C . ARG A 1 236 ? 13.859 0.132 9.82 1 96.81 236 ARG A C 1
ATOM 1862 O O . ARG A 1 236 ? 14.539 0.195 10.852 1 96.81 236 ARG A O 1
ATOM 1869 N N . LYS A 1 237 ? 13.031 1.099 9.422 1 97.69 237 LYS A N 1
ATOM 1870 C CA . LYS A 1 237 ? 12.82 2.34 10.164 1 97.69 237 LYS A CA 1
ATOM 1871 C C . LYS A 1 237 ? 11.328 2.609 10.367 1 97.69 237 LYS A C 1
ATOM 1873 O O . LYS A 1 237 ? 10.562 2.652 9.406 1 97.69 237 LYS A O 1
ATOM 1878 N N . LEU A 1 238 ? 10.914 2.676 11.594 1 97.56 238 LEU A N 1
ATOM 1879 C CA . LEU A 1 238 ? 9.602 3.189 11.961 1 97.56 238 LEU A CA 1
ATOM 1880 C C . LEU A 1 238 ? 9.688 4.648 12.391 1 97.56 238 LEU A C 1
ATOM 1882 O O . LEU A 1 238 ? 10.539 5.008 13.211 1 97.56 238 LEU A O 1
ATOM 1886 N N . TRP A 1 239 ? 8.789 5.469 11.773 1 97.31 239 TRP A N 1
ATOM 1887 C CA . TRP A 1 239 ? 8.977 6.883 12.086 1 97.31 239 TRP A CA 1
ATOM 1888 C C . TRP A 1 239 ? 7.676 7.656 11.898 1 97.31 239 TRP A C 1
ATOM 1890 O O . TRP A 1 239 ? 6.711 7.137 11.336 1 97.31 239 TRP A O 1
ATOM 1900 N N . HIS A 1 240 ? 7.688 8.773 12.422 1 96.94 240 HIS A N 1
ATOM 1901 C CA . HIS A 1 240 ? 6.668 9.781 12.188 1 96.94 240 HIS A CA 1
ATOM 1902 C C . HIS A 1 240 ? 7.184 11.18 12.516 1 96.94 240 HIS A C 1
ATOM 1904 O O . HIS A 1 240 ? 8.008 11.344 13.414 1 96.94 240 HIS A O 1
ATOM 1910 N N . SER A 1 241 ? 6.711 12.094 11.766 1 92.31 241 SER A N 1
ATOM 1911 C CA . SER A 1 241 ? 7.031 13.484 12.047 1 92.31 241 SER A CA 1
ATOM 1912 C C . SER A 1 241 ? 5.887 14.18 12.773 1 92.31 241 SER A C 1
ATOM 1914 O O . SER A 1 241 ? 4.77 13.664 12.82 1 92.31 241 SER A O 1
ATOM 1916 N N . GLY A 1 242 ? 6.23 15.242 13.453 1 90.06 242 GLY A N 1
ATOM 1917 C CA . GLY A 1 242 ? 5.266 16.156 14.047 1 90.06 242 GLY A CA 1
ATOM 1918 C C . GLY A 1 242 ? 5.473 17.594 13.625 1 90.06 242 GLY A C 1
ATOM 1919 O O . GLY A 1 242 ? 6.609 18.047 13.484 1 90.06 242 GLY A O 1
ATOM 1920 N N . GLY A 1 243 ? 4.359 18.203 13.305 1 86.75 243 GLY A N 1
ATOM 1921 C CA . GLY A 1 243 ? 4.426 19.609 12.953 1 86.75 243 GLY A CA 1
ATOM 1922 C C . GLY A 1 243 ? 3.195 20.391 13.375 1 86.75 243 GLY A C 1
ATOM 1923 O O . GLY A 1 243 ? 2.066 19.938 13.172 1 86.75 243 GLY A O 1
ATOM 1924 N N . ILE A 1 244 ? 3.471 21.422 14.109 1 85.81 244 ILE A N 1
ATOM 1925 C CA . ILE A 1 244 ? 2.457 22.406 14.453 1 85.81 244 ILE A CA 1
ATOM 1926 C C . ILE A 1 244 ? 3.053 23.812 14.344 1 85.81 244 ILE A C 1
ATOM 1928 O O . ILE A 1 244 ? 4.242 23.969 14.062 1 85.81 244 ILE A O 1
ATOM 1932 N N . VAL A 1 245 ? 2.26 24.781 14.383 1 82.25 245 VAL A N 1
ATOM 1933 C CA . VAL A 1 245 ? 2.73 26.156 14.18 1 82.25 245 VAL A CA 1
ATOM 1934 C C . VAL A 1 245 ? 3.91 26.438 15.109 1 82.25 245 VAL A C 1
ATOM 1936 O O . VAL A 1 245 ? 3.771 26.391 16.328 1 82.25 245 VAL A O 1
ATOM 1939 N N . GLY A 1 246 ? 5.062 26.547 14.523 1 80.69 246 GLY A N 1
ATOM 1940 C CA . GLY A 1 246 ? 6.25 26.984 15.242 1 80.69 246 GLY A CA 1
ATOM 1941 C C . GLY A 1 246 ? 7.086 25.828 15.766 1 80.69 246 GLY A C 1
ATOM 1942 O O . GLY A 1 246 ? 8.18 26.047 16.297 1 80.69 246 GLY A O 1
ATOM 1943 N N . TYR A 1 247 ? 6.562 24.672 15.695 1 85.88 247 TYR A N 1
ATOM 1944 C CA . TYR A 1 247 ? 7.289 23.547 16.266 1 85.88 247 TYR A CA 1
ATOM 1945 C C . TYR A 1 247 ? 7.324 22.375 15.281 1 85.88 247 TYR A C 1
ATOM 1947 O O . TYR A 1 247 ? 6.352 22.125 14.562 1 85.88 247 TYR A O 1
ATOM 1955 N N . SER A 1 248 ? 8.445 21.641 15.258 1 87.56 248 SER A N 1
ATOM 1956 C CA . SER A 1 248 ? 8.617 20.422 14.461 1 87.56 248 SER A CA 1
ATOM 1957 C C . SER A 1 248 ? 9.344 19.344 15.242 1 87.56 248 SER A C 1
ATOM 1959 O O . SER A 1 248 ? 10.148 19.641 16.125 1 87.56 248 SER A O 1
ATOM 1961 N N . SER A 1 249 ? 9.016 18.172 14.969 1 90.69 249 SER A N 1
ATOM 1962 C CA . SER A 1 249 ? 9.695 17.047 15.594 1 90.69 249 SER A CA 1
ATOM 1963 C C . SER A 1 249 ? 9.805 15.867 14.641 1 90.69 249 SER A C 1
ATOM 1965 O O . SER A 1 249 ? 9.156 15.844 13.594 1 90.69 249 SER A O 1
ATOM 1967 N N . MET A 1 250 ? 10.719 15.008 14.961 1 94.06 250 MET A N 1
ATOM 1968 C CA . MET A 1 250 ? 10.961 13.789 14.188 1 94.06 250 MET A CA 1
ATOM 1969 C C . MET A 1 250 ? 11.406 12.656 15.102 1 94.06 250 MET A C 1
ATOM 1971 O O . MET A 1 250 ? 12.258 12.844 15.969 1 94.06 250 MET A O 1
ATOM 1975 N N . LEU A 1 251 ? 10.766 11.57 14.945 1 97.44 251 LEU A N 1
ATOM 1976 C CA . LEU A 1 251 ? 11.133 10.367 15.68 1 97.44 251 LEU A CA 1
ATOM 1977 C C . LEU A 1 251 ? 11.43 9.219 14.719 1 97.44 251 LEU A C 1
ATOM 1979 O O . LEU A 1 251 ? 10.602 8.883 13.867 1 97.44 251 LEU A O 1
ATOM 1983 N N . TRP A 1 252 ? 12.641 8.672 14.797 1 98.5 252 TRP A N 1
ATOM 1984 C CA . TRP A 1 252 ? 13.047 7.488 14.047 1 98.5 252 TRP A CA 1
ATOM 1985 C C . TRP A 1 252 ? 13.344 6.324 14.984 1 98.5 252 TRP A C 1
ATOM 1987 O O . TRP A 1 252 ? 14.141 6.461 15.914 1 98.5 252 TRP A O 1
ATOM 1997 N N . LEU A 1 253 ? 12.758 5.195 14.781 1 98.44 253 LEU A N 1
ATOM 1998 C CA . LEU A 1 253 ? 13.07 3.957 15.484 1 98.44 253 LEU A CA 1
ATOM 1999 C C . LEU A 1 253 ? 13.695 2.936 14.539 1 98.44 253 LEU A C 1
ATOM 2001 O O . LEU A 1 253 ? 13.273 2.812 13.383 1 98.44 253 LEU A O 1
ATOM 2005 N N . PHE A 1 254 ? 14.68 2.262 15.031 1 98.31 254 PHE A N 1
ATOM 2006 C CA . PHE A 1 254 ? 15.273 1.099 14.383 1 98.31 254 PHE A CA 1
ATOM 2007 C C . PHE A 1 254 ? 15.031 -0.162 15.211 1 98.31 254 PHE A C 1
ATOM 2009 O O . PHE A 1 254 ? 15.891 -0.571 15.992 1 98.31 254 PHE A O 1
ATOM 2016 N N . PRO A 1 255 ? 13.93 -0.794 14.867 1 96.38 255 PRO A N 1
ATOM 2017 C CA . PRO A 1 255 ? 13.5 -1.884 15.742 1 96.38 255 PRO A CA 1
ATOM 2018 C C . PRO A 1 255 ? 14.516 -3.023 15.812 1 96.38 255 PRO A C 1
ATOM 2020 O O . PRO A 1 255 ? 14.703 -3.621 16.875 1 96.38 255 PRO A O 1
ATOM 2023 N N . ASP A 1 256 ? 15.156 -3.354 14.734 1 94.88 256 ASP A N 1
ATOM 2024 C CA . ASP A 1 256 ? 16.078 -4.488 14.695 1 94.88 256 ASP A CA 1
ATOM 2025 C C . ASP A 1 256 ? 17.328 -4.207 15.523 1 94.88 256 ASP A C 1
ATOM 2027 O O . ASP A 1 256 ? 18.078 -5.125 15.844 1 94.88 256 ASP A O 1
ATOM 2031 N N . LEU A 1 257 ? 17.5 -2.969 15.867 1 95.94 257 LEU A N 1
ATOM 2032 C CA . LEU A 1 257 ? 18.656 -2.572 16.688 1 95.94 257 LEU A CA 1
ATOM 2033 C C . LEU A 1 257 ? 18.203 -2.123 18.062 1 95.94 257 LEU A C 1
ATOM 2035 O O . LEU A 1 257 ? 19.031 -1.725 18.891 1 95.94 257 LEU A O 1
ATOM 2039 N N . GLN A 1 258 ? 16.969 -2.08 18.312 1 95.31 258 GLN A N 1
ATOM 2040 C CA . GLN A 1 258 ? 16.391 -1.651 19.578 1 95.31 258 GLN A CA 1
ATOM 2041 C C . GLN A 1 258 ? 16.891 -0.268 19.969 1 95.31 258 GLN A C 1
ATOM 2043 O O . GLN A 1 258 ? 17.359 -0.07 21.094 1 95.31 258 GLN A O 1
ATOM 2048 N N . SER A 1 259 ? 16.844 0.625 18.984 1 96.62 259 SER A N 1
ATOM 2049 C CA . SER A 1 259 ? 17.344 1.981 19.188 1 96.62 259 SER A CA 1
ATOM 2050 C C . SER A 1 259 ? 16.547 2.99 18.375 1 96.62 259 SER A C 1
ATOM 2052 O O . SER A 1 259 ? 15.703 2.607 17.562 1 96.62 259 SER A O 1
ATOM 2054 N N . GLY A 1 260 ? 16.766 4.27 18.656 1 97.88 260 GLY A N 1
ATOM 2055 C CA . GLY A 1 260 ? 16.078 5.316 17.906 1 97.88 260 GLY A CA 1
ATOM 2056 C C . GLY A 1 260 ? 16.578 6.707 18.25 1 97.88 260 GLY A C 1
ATOM 2057 O O . GLY A 1 260 ? 17.453 6.867 19.109 1 97.88 260 GLY A O 1
ATOM 2058 N N . VAL A 1 261 ? 16.094 7.695 17.469 1 98 261 VAL A N 1
ATOM 2059 C CA . VAL A 1 261 ? 16.453 9.102 17.641 1 98 261 VAL A CA 1
ATOM 2060 C C . VAL A 1 261 ? 15.195 9.961 17.672 1 98 261 VAL A C 1
ATOM 2062 O O . VAL A 1 261 ? 14.289 9.781 16.844 1 98 261 VAL A O 1
ATOM 2065 N N . PHE A 1 262 ? 15.117 10.805 18.609 1 97.44 262 PHE A N 1
ATOM 2066 C CA . PHE A 1 262 ? 14.062 11.812 18.688 1 97.44 262 PHE A CA 1
ATOM 2067 C C . PHE A 1 262 ? 14.656 13.219 18.625 1 97.44 262 PHE A C 1
ATOM 2069 O O . PHE A 1 262 ? 15.602 13.523 19.344 1 97.44 262 PHE A O 1
ATOM 2076 N N . VAL A 1 263 ? 14.102 14.031 17.703 1 93.62 263 VAL A N 1
ATOM 2077 C CA . VAL A 1 263 ? 14.531 15.422 17.531 1 93.62 263 VAL A CA 1
ATOM 2078 C C . VAL A 1 263 ? 13.328 16.344 17.609 1 93.62 263 VAL A C 1
ATOM 2080 O O . VAL A 1 263 ? 12.266 16.047 17.047 1 93.62 263 VAL A O 1
ATOM 2083 N N . ALA A 1 264 ? 13.422 17.375 18.375 1 90.81 264 ALA A N 1
ATOM 2084 C CA . ALA A 1 264 ? 12.43 18.438 18.422 1 90.81 264 ALA A CA 1
ATOM 2085 C C . ALA A 1 264 ? 13.078 19.812 18.219 1 90.81 264 ALA A C 1
ATOM 2087 O O . ALA A 1 264 ? 14.164 20.078 18.734 1 90.81 264 ALA A O 1
ATOM 2088 N N . LEU A 1 265 ? 12.453 20.578 17.391 1 85.19 265 LEU A N 1
ATOM 2089 C CA . LEU A 1 265 ? 12.984 21.906 17.078 1 85.19 265 LEU A CA 1
ATOM 2090 C C . LEU A 1 265 ? 11.883 22.953 17.125 1 85.19 265 LEU A C 1
ATOM 2092 O O . LEU A 1 265 ? 10.719 22.656 16.828 1 85.19 265 LEU A O 1
ATOM 2096 N N . THR A 1 266 ? 12.289 24.172 17.688 1 81.88 266 THR A N 1
ATOM 2097 C CA . THR A 1 266 ? 11.43 25.344 17.547 1 81.88 266 THR A CA 1
ATOM 2098 C C . THR A 1 266 ? 11.836 26.156 16.328 1 81.88 266 THR A C 1
ATOM 2100 O O . THR A 1 266 ? 13.016 26.234 15.992 1 81.88 266 THR A O 1
ATOM 2103 N N . GLY A 1 267 ? 10.883 26.656 15.672 1 68.5 267 GLY A N 1
ATOM 2104 C CA . GLY A 1 267 ? 11.156 27.5 14.508 1 68.5 267 GLY A CA 1
ATOM 2105 C C . GLY A 1 267 ? 10.297 27.141 13.305 1 68.5 267 GLY A C 1
ATOM 2106 O O . GLY A 1 267 ? 9.758 26.031 13.227 1 68.5 267 GLY A O 1
ATOM 2107 N N . ALA A 1 268 ? 9.844 28.328 12.734 1 55.38 268 ALA A N 1
ATOM 2108 C CA . ALA A 1 268 ? 8.852 28.266 11.672 1 55.38 268 ALA A CA 1
ATOM 2109 C C . ALA A 1 268 ? 9.266 27.266 10.594 1 55.38 268 ALA A C 1
ATOM 2111 O O . ALA A 1 268 ? 10.461 27.078 10.344 1 55.38 268 ALA A O 1
ATOM 2112 N N . LYS A 1 269 ? 8.453 26.234 10.406 1 50.94 269 LYS A N 1
ATOM 2113 C CA . LYS A 1 269 ? 8.531 25.422 9.195 1 50.94 269 LYS A CA 1
ATOM 2114 C C . LYS A 1 269 ? 8.922 26.266 7.984 1 50.94 269 LYS A C 1
ATOM 2116 O O . LYS A 1 269 ? 8.055 26.719 7.238 1 50.94 269 LYS A O 1
ATOM 2121 N N . ASP A 1 270 ? 9.555 27.422 8.281 1 47.16 270 ASP A N 1
ATOM 2122 C CA . ASP A 1 270 ? 9.789 28.016 6.973 1 47.16 270 ASP A CA 1
ATOM 2123 C C . ASP A 1 270 ? 10.281 26.969 5.977 1 47.16 270 ASP A C 1
ATOM 2125 O O . ASP A 1 270 ? 10.68 25.875 6.371 1 47.16 270 ASP A O 1
ATOM 2129 N N . ASN A 1 271 ? 9.805 27.125 4.832 1 48.22 271 ASN A N 1
ATOM 2130 C CA . ASN A 1 271 ? 9.977 26.266 3.666 1 48.22 271 ASN A CA 1
ATOM 2131 C C . ASN A 1 271 ? 11.328 25.562 3.68 1 48.22 271 ASN A C 1
ATOM 2133 O O . ASN A 1 271 ? 11.562 24.641 2.898 1 48.22 271 ASN A O 1
ATOM 2137 N N . GLN A 1 272 ? 12.188 26.141 4.52 1 47.06 272 GLN A N 1
ATOM 2138 C CA . GLN A 1 272 ? 13.547 25.609 4.484 1 47.06 272 GLN A CA 1
ATOM 2139 C C . GLN A 1 272 ? 13.852 24.797 5.738 1 47.06 272 GLN A C 1
ATOM 2141 O O . GLN A 1 272 ? 14.977 24.344 5.926 1 47.06 272 GLN A O 1
ATOM 2146 N N . ASN A 1 273 ? 12.859 24.766 6.586 1 51.38 273 ASN A N 1
ATOM 2147 C CA . ASN A 1 273 ? 13.242 24.156 7.852 1 51.38 273 ASN A CA 1
ATOM 2148 C C . ASN A 1 273 ? 13.141 22.641 7.801 1 51.38 273 ASN A C 1
ATOM 2150 O O . ASN A 1 273 ? 13.562 21.953 8.734 1 51.38 273 ASN A O 1
ATOM 2154 N N . ALA A 1 274 ? 12.539 22.016 6.766 1 61.12 274 ALA A N 1
ATOM 2155 C CA . ALA A 1 274 ? 12.484 20.562 6.707 1 61.12 274 ALA A CA 1
ATOM 2156 C C . ALA A 1 274 ? 13.883 19.969 6.59 1 61.12 274 ALA A C 1
ATOM 2158 O O . ALA A 1 274 ? 14.195 18.969 7.242 1 61.12 274 ALA A O 1
ATOM 2159 N N . PRO A 1 275 ? 14.766 20.781 6.195 1 76.06 275 PRO A N 1
ATOM 2160 C CA . PRO A 1 275 ? 16.062 20.156 5.953 1 76.06 275 PRO A CA 1
ATOM 2161 C C . PRO A 1 275 ? 16.891 19.984 7.227 1 76.06 275 PRO A C 1
ATOM 2163 O O . PRO A 1 275 ? 17.531 18.953 7.426 1 76.06 275 PRO A O 1
ATOM 2166 N N . PRO A 1 276 ? 16.641 20.906 8.203 1 80.38 276 PRO A N 1
ATOM 2167 C CA . PRO A 1 276 ? 17.516 20.75 9.375 1 80.38 276 PRO A CA 1
ATOM 2168 C C . PRO A 1 276 ? 17.125 19.547 10.227 1 80.38 276 PRO A C 1
ATOM 2170 O O . PRO A 1 276 ? 18 18.828 10.719 1 80.38 276 PRO A O 1
ATOM 2173 N N . VAL A 1 277 ? 15.82 19.359 10.461 1 86.62 277 VAL A N 1
ATOM 2174 C CA . VAL A 1 277 ? 15.391 18.234 11.289 1 86.62 277 VAL A CA 1
ATOM 2175 C C . VAL A 1 277 ? 15.852 16.922 10.656 1 86.62 277 VAL A C 1
ATOM 2177 O O . VAL A 1 277 ? 16.359 16.047 11.352 1 86.62 277 VAL A O 1
ATOM 2180 N N . TYR A 1 278 ? 15.703 16.828 9.359 1 90.69 278 TYR A N 1
ATOM 2181 C CA . TYR A 1 278 ? 16.125 15.625 8.656 1 90.69 278 TYR A CA 1
ATOM 2182 C C . TYR A 1 278 ? 17.641 15.438 8.758 1 90.69 278 TYR A C 1
ATOM 2184 O O . TYR A 1 278 ? 18.125 14.32 8.922 1 90.69 278 TYR A O 1
ATOM 2192 N N . SER A 1 279 ? 18.344 16.547 8.656 1 91 279 SER A N 1
ATOM 2193 C CA . SER A 1 279 ? 19.797 16.469 8.75 1 91 279 SER A CA 1
ATOM 2194 C C . SER A 1 279 ? 20.25 15.953 10.109 1 91 279 SER A C 1
ATOM 2196 O O . SER A 1 279 ? 21.141 15.109 10.203 1 91 279 SER A O 1
ATOM 2198 N N . ILE A 1 280 ? 19.641 16.469 11.109 1 91.56 280 ILE A N 1
ATOM 2199 C CA . ILE A 1 280 ? 20.016 16.094 12.469 1 91.56 280 ILE A CA 1
ATOM 2200 C C . ILE A 1 280 ? 19.688 14.633 12.719 1 91.56 280 ILE A C 1
ATOM 2202 O O . ILE A 1 280 ? 20.516 13.859 13.188 1 91.56 280 ILE A O 1
ATOM 2206 N N . VAL A 1 281 ? 18.484 14.25 12.359 1 94.94 281 VAL A N 1
ATOM 2207 C CA . VAL A 1 281 ? 18.047 12.891 12.672 1 94.94 281 VAL A CA 1
ATOM 2208 C C . VAL A 1 281 ? 18.828 11.883 11.836 1 94.94 281 VAL A C 1
ATOM 2210 O O . VAL A 1 281 ? 19.156 10.797 12.312 1 94.94 281 VAL A O 1
ATOM 2213 N N . SER A 1 282 ? 19.156 12.234 10.609 1 95.88 282 SER A N 1
ATOM 2214 C CA . SER A 1 282 ? 19.922 11.344 9.742 1 95.88 282 SER A CA 1
ATOM 2215 C C . SER A 1 282 ? 21.344 11.156 10.266 1 95.88 282 SER A C 1
ATOM 2217 O O . SER A 1 282 ? 21.859 10.039 10.305 1 95.88 282 SER A O 1
ATOM 2219 N N . GLN A 1 283 ? 21.953 12.258 10.633 1 95.62 283 GLN A N 1
ATOM 2220 C CA . GLN A 1 283 ? 23.312 12.172 11.148 1 95.62 283 GLN A CA 1
ATOM 2221 C C . GLN A 1 283 ? 23.375 11.367 12.438 1 95.62 283 GLN A C 1
ATOM 2223 O O . GLN A 1 283 ? 24.234 10.492 12.602 1 95.62 283 GLN A O 1
ATOM 2228 N N . ALA A 1 284 ? 22.484 11.711 13.305 1 96.19 284 ALA A N 1
ATOM 2229 C CA . ALA A 1 284 ? 22.438 10.984 14.57 1 96.19 284 ALA A CA 1
ATOM 2230 C C . ALA A 1 284 ? 22.172 9.5 14.352 1 96.19 284 ALA A C 1
ATOM 2232 O O . ALA A 1 284 ? 22.75 8.648 15.031 1 96.19 284 ALA A O 1
ATOM 2233 N N . SER A 1 285 ? 21.328 9.141 13.438 1 97.69 285 SER A N 1
ATOM 2234 C CA . SER A 1 285 ? 20.984 7.754 13.141 1 97.69 285 SER A CA 1
ATOM 2235 C C . SER A 1 285 ? 22.188 7.016 12.547 1 97.69 285 SER A C 1
ATOM 2237 O O . SER A 1 285 ? 22.453 5.859 12.898 1 97.69 285 SER A O 1
ATOM 2239 N N . ASP A 1 286 ? 22.875 7.68 11.648 1 97.88 286 ASP A N 1
ATOM 2240 C CA . ASP A 1 286 ? 24.062 7.062 11.078 1 97.88 286 ASP A CA 1
ATOM 2241 C C . ASP A 1 286 ? 25.078 6.719 12.172 1 97.88 286 ASP A C 1
ATOM 2243 O O . ASP A 1 286 ? 25.672 5.633 12.156 1 97.88 286 ASP A O 1
ATOM 2247 N N . LEU A 1 287 ? 25.281 7.609 13.07 1 96.12 287 LEU A N 1
ATOM 2248 C CA . LEU A 1 287 ? 26.172 7.363 14.195 1 96.12 287 LEU A CA 1
ATOM 2249 C C . LEU A 1 287 ? 25.672 6.203 15.047 1 96.12 287 LEU A C 1
ATOM 2251 O O . LEU A 1 287 ? 26.469 5.348 15.461 1 96.12 287 LEU A O 1
ATOM 2255 N N . LEU A 1 288 ? 24.375 6.242 15.266 1 96.44 288 LEU A N 1
ATOM 2256 C CA . LEU A 1 288 ? 23.75 5.18 16.047 1 96.44 288 LEU A CA 1
ATOM 2257 C C . LEU A 1 288 ? 23.953 3.826 15.367 1 96.44 288 LEU A C 1
ATOM 2259 O O . LEU A 1 288 ? 24.156 2.814 16.047 1 96.44 288 LEU A O 1
ATOM 2263 N N . LEU A 1 289 ? 23.891 3.75 14.07 1 96.06 289 LEU A N 1
ATOM 2264 C CA . LEU A 1 289 ? 24 2.529 13.273 1 96.06 289 LEU A CA 1
ATOM 2265 C C . LEU A 1 289 ? 25.453 2.125 13.094 1 96.06 289 LEU A C 1
ATOM 2267 O O . LEU A 1 289 ? 25.734 1.021 12.625 1 96.06 289 LEU A O 1
ATOM 2271 N N . GLY A 1 290 ? 26.328 2.971 13.445 1 96.12 290 GLY A N 1
ATOM 2272 C CA . GLY A 1 290 ? 27.75 2.701 13.32 1 96.12 290 GLY A CA 1
ATOM 2273 C C . GLY A 1 290 ? 28.266 2.865 11.898 1 96.12 290 GLY A C 1
ATOM 2274 O O . GLY A 1 290 ? 29.203 2.178 11.484 1 96.12 290 GLY A O 1
ATOM 2275 N N . ILE A 1 291 ? 27.609 3.65 11.18 1 95.06 291 ILE A N 1
ATOM 2276 C CA . ILE A 1 291 ? 28.016 3.865 9.789 1 95.06 291 ILE A CA 1
ATOM 2277 C C . ILE A 1 291 ? 28.391 5.332 9.586 1 95.06 291 ILE A C 1
ATOM 2279 O O . ILE A 1 291 ? 28 6.195 10.375 1 95.06 291 ILE A O 1
ATOM 2283 N N . THR A 1 292 ? 29.141 5.637 8.539 1 95.69 292 THR A N 1
ATOM 2284 C CA . THR A 1 292 ? 29.609 6.996 8.258 1 95.69 292 THR A CA 1
ATOM 2285 C C . THR A 1 292 ? 28.422 7.895 7.891 1 95.69 292 THR A C 1
ATOM 2287 O O . THR A 1 292 ? 27.672 7.586 6.969 1 95.69 292 THR A O 1
ATOM 2290 N N . PRO A 1 293 ? 28.297 9.055 8.602 1 96.44 293 PRO A N 1
ATOM 2291 C CA . PRO A 1 293 ? 27.203 9.977 8.25 1 96.44 293 PRO A CA 1
ATOM 2292 C C . PRO A 1 293 ? 27.359 10.555 6.848 1 96.44 293 PRO A C 1
ATOM 2294 O O . PRO A 1 293 ? 28.422 11.047 6.488 1 96.44 293 PRO A O 1
ATOM 2297 N N . TRP A 1 294 ? 26.25 10.438 6.105 1 95.19 294 TRP A N 1
ATOM 2298 C CA . TRP A 1 294 ? 26.312 11 4.758 1 95.19 294 TRP A CA 1
ATOM 2299 C C . TRP A 1 294 ? 26.062 12.508 4.785 1 95.19 294 TRP A C 1
ATOM 2301 O O . TRP A 1 294 ? 26.562 13.234 3.92 1 95.19 294 TRP A O 1
ATOM 2311 N N . LEU A 1 295 ? 25.219 12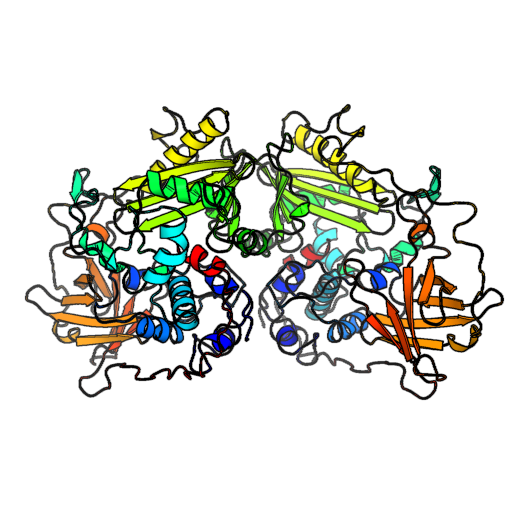.953 5.723 1 93.81 295 LEU A N 1
ATOM 2312 C CA . LEU A 1 295 ? 25.078 14.375 6.012 1 93.81 295 LEU A CA 1
ATOM 2313 C C . LEU A 1 295 ? 26.016 14.789 7.148 1 93.81 295 LEU A C 1
ATOM 2315 O O . LEU A 1 295 ? 25.688 14.602 8.32 1 93.81 295 LEU A O 1
ATOM 2319 N N . ASN A 1 296 ? 27.141 15.242 6.816 1 87.06 296 ASN A N 1
ATOM 2320 C CA . ASN A 1 296 ? 28.188 15.648 7.75 1 87.06 296 ASN A CA 1
ATOM 2321 C C . ASN A 1 296 ? 28.359 17.172 7.777 1 87.06 296 ASN A C 1
ATOM 2323 O O . ASN A 1 296 ? 27.438 17.906 7.398 1 87.06 296 ASN A O 1
ATOM 2327 N N . GLN A 1 297 ? 29.438 17.656 8.305 1 81.88 297 GLN A N 1
ATOM 2328 C CA . GLN A 1 297 ? 29.641 19.078 8.516 1 81.88 297 GLN A CA 1
ATOM 2329 C C . GLN A 1 297 ? 29.578 19.844 7.195 1 81.88 297 GLN A C 1
ATOM 2331 O O . GLN A 1 297 ? 29.062 20.969 7.148 1 81.88 297 GLN A O 1
ATOM 2336 N N . SER A 1 298 ? 30.031 19.219 6.176 1 82.94 298 SER A N 1
ATOM 2337 C CA . SER A 1 298 ? 30.062 19.891 4.879 1 82.94 298 SER A CA 1
ATOM 2338 C C . SER A 1 298 ? 28.719 19.75 4.152 1 82.94 298 SER A C 1
ATOM 2340 O O . SER A 1 298 ? 28.219 20.719 3.58 1 82.94 298 SER A O 1
ATOM 2342 N N . THR A 1 299 ? 28.109 18.578 4.23 1 87.06 299 THR A N 1
ATOM 2343 C CA . THR A 1 299 ? 26.938 18.312 3.41 1 87.06 299 THR A CA 1
ATOM 2344 C C . THR A 1 299 ? 25.672 18.75 4.133 1 87.06 299 THR A C 1
ATOM 2346 O O . THR A 1 299 ? 24.672 19.094 3.494 1 87.06 299 THR A O 1
ATOM 2349 N N . SER A 1 300 ? 25.672 18.797 5.441 1 86.44 300 SER A N 1
ATOM 2350 C CA . SER A 1 300 ? 24.5 19.172 6.223 1 86.44 300 SER A CA 1
ATOM 2351 C C . SER A 1 300 ? 24.094 20.609 5.98 1 86.44 300 SER A C 1
ATOM 2353 O O . SER A 1 300 ? 22.906 20.938 5.938 1 86.44 300 SER A O 1
ATOM 2355 N N . CYS A 1 301 ? 25.062 21.484 5.766 1 80.38 301 CYS A N 1
ATOM 2356 C CA . CYS A 1 301 ? 24.812 22.922 5.648 1 80.38 301 CYS A CA 1
ATOM 2357 C C . CYS A 1 301 ? 24.234 23.266 4.277 1 80.38 301 CYS A C 1
ATOM 2359 O O . CYS A 1 301 ? 23.562 24.281 4.121 1 80.38 301 CYS A O 1
ATOM 2361 N N . THR A 1 302 ? 24.469 22.391 3.324 1 81.81 302 THR A N 1
ATOM 2362 C CA . THR A 1 302 ? 24.031 22.703 1.968 1 81.81 302 THR A CA 1
ATOM 2363 C C . THR A 1 302 ? 22.875 21.812 1.548 1 81.81 302 THR A C 1
ATOM 2365 O O . THR A 1 302 ? 22.297 21.984 0.472 1 81.81 302 THR A O 1
ATOM 2368 N N . PHE A 1 303 ? 22.625 20.938 2.297 1 84.38 303 PHE A N 1
ATOM 2369 C CA . PHE A 1 303 ? 21.516 20.047 1.967 1 84.38 303 PHE A CA 1
ATOM 2370 C C . PHE A 1 303 ? 20.234 20.828 1.74 1 84.38 303 PHE A C 1
ATOM 2372 O O . PHE A 1 303 ? 19.891 21.703 2.525 1 84.38 303 PHE A O 1
ATOM 2379 N N . PRO A 1 304 ? 19.609 20.406 0.658 1 85.25 304 PRO A N 1
ATOM 2380 C CA . PRO A 1 304 ? 19.656 19.188 -0.157 1 85.25 304 PRO A CA 1
ATOM 2381 C C . PRO A 1 304 ? 20.578 19.312 -1.372 1 85.25 304 PRO A C 1
ATOM 2383 O O . PRO A 1 304 ? 20.688 18.375 -2.164 1 85.25 304 PRO A O 1
ATOM 2386 N N . ALA A 1 305 ? 21.141 20.5 -1.53 1 84.19 305 ALA A N 1
ATOM 2387 C CA . ALA A 1 305 ? 22.156 20.609 -2.584 1 84.19 305 ALA A CA 1
ATOM 2388 C C . ALA A 1 305 ? 23.281 19.609 -2.363 1 84.19 305 ALA A C 1
ATOM 2390 O O . ALA A 1 305 ? 23.656 19.328 -1.224 1 84.19 305 ALA A O 1
ATOM 2391 N N . PRO A 1 306 ? 23.875 19.094 -3.436 1 84.81 306 PRO A N 1
ATOM 2392 C CA . PRO A 1 306 ? 23.641 19.375 -4.855 1 84.81 306 PRO A CA 1
ATOM 2393 C C . PRO A 1 306 ? 22.562 18.484 -5.469 1 84.81 306 PRO A C 1
ATOM 2395 O O . PRO A 1 306 ? 22.328 18.547 -6.68 1 84.81 306 PRO A O 1
ATOM 2398 N N . TRP A 1 307 ? 21.984 17.672 -4.629 1 86.44 307 TRP A N 1
ATOM 2399 C CA . TRP A 1 307 ? 21.156 16.609 -5.18 1 86.44 307 TRP A CA 1
ATOM 2400 C C . TRP A 1 307 ? 19.828 17.188 -5.695 1 86.44 307 TRP A C 1
ATOM 2402 O O . TRP A 1 307 ? 19.156 16.547 -6.52 1 86.44 307 TRP A O 1
ATOM 2412 N N . LYS A 1 308 ? 19.484 18.281 -5.129 1 83.19 308 LYS A N 1
ATOM 2413 C CA . LYS A 1 308 ? 18.297 18.984 -5.59 1 83.19 308 LYS A CA 1
ATOM 2414 C C . LYS A 1 308 ? 18.578 20.469 -5.828 1 83.19 308 LYS A C 1
ATOM 2416 O O . LYS A 1 308 ? 19.406 21.062 -5.125 1 83.19 308 LYS A O 1
ATOM 2421 N N . ASP A 1 309 ? 17.906 21.031 -6.801 1 79.81 309 ASP A N 1
ATOM 2422 C CA . ASP A 1 309 ? 18.016 22.453 -7.062 1 79.81 309 ASP A CA 1
ATOM 2423 C C . ASP A 1 309 ? 17.344 23.266 -5.953 1 79.81 309 ASP A C 1
ATOM 2425 O O . ASP A 1 309 ? 16.156 23.094 -5.668 1 79.81 309 ASP A O 1
ATOM 2429 N N . VAL A 1 310 ? 18.203 24.078 -5.289 1 75.19 310 VAL A N 1
ATOM 2430 C CA . VAL A 1 310 ? 17.688 24.906 -4.207 1 75.19 310 VAL A CA 1
ATOM 2431 C C . VAL A 1 310 ? 17.469 26.328 -4.707 1 75.19 310 VAL A C 1
ATOM 2433 O O . VAL A 1 310 ? 18.406 27.016 -5.105 1 75.19 310 VAL A O 1
ATOM 2436 N N . LYS A 1 311 ? 16.281 26.766 -4.949 1 73.31 311 LYS A N 1
ATOM 2437 C CA . LYS A 1 311 ? 15.945 28.109 -5.398 1 73.31 311 LYS A CA 1
ATOM 2438 C C . LYS A 1 311 ? 15.867 29.078 -4.219 1 73.31 311 LYS A C 1
ATOM 2440 O O . LYS A 1 311 ? 15.445 28.703 -3.125 1 73.31 311 LYS A O 1
ATOM 2445 N N . PRO A 1 312 ? 16.391 30.328 -4.586 1 70.62 312 PRO A N 1
ATOM 2446 C CA . PRO A 1 312 ? 16.25 31.344 -3.531 1 70.62 312 PRO A CA 1
ATOM 2447 C C . PRO A 1 312 ? 14.797 31.594 -3.154 1 70.62 312 PRO A C 1
ATOM 2449 O O . PRO A 1 312 ? 13.914 31.594 -4.023 1 70.62 312 PRO A O 1
ATOM 2452 N N . LYS A 1 313 ? 14.633 31.75 -1.899 1 72.62 313 LYS A N 1
ATOM 2453 C CA . LYS A 1 313 ? 13.266 31.969 -1.45 1 72.62 313 LYS A CA 1
ATOM 2454 C C . LYS A 1 313 ? 12.977 33.469 -1.252 1 72.62 313 LYS A C 1
ATOM 2456 O O . LYS A 1 313 ? 13.883 34.219 -0.918 1 72.62 313 LYS A O 1
ATOM 2461 N N . GLU A 1 314 ? 11.789 33.875 -1.482 1 80.44 314 GLU A N 1
ATOM 2462 C CA . GLU A 1 314 ? 11.344 35.25 -1.248 1 80.44 314 GLU A CA 1
ATOM 2463 C C . GLU A 1 314 ? 11.398 35.594 0.236 1 80.44 314 GLU A C 1
ATOM 2465 O O . GLU A 1 314 ? 11.172 34.75 1.092 1 80.44 314 GLU A O 1
ATOM 2470 N N . ARG A 1 315 ? 11.695 36.906 0.55 1 84.94 315 ARG A N 1
ATOM 2471 C CA . ARG A 1 315 ? 11.797 37.375 1.933 1 84.94 315 ARG A CA 1
ATOM 2472 C C . ARG A 1 315 ? 10.531 38.094 2.363 1 84.94 315 ARG A C 1
ATOM 2474 O O . ARG A 1 315 ? 9.914 38.812 1.563 1 84.94 315 ARG A O 1
ATOM 2481 N N . GLY A 1 316 ? 10.164 37.938 3.594 1 85.62 316 GLY A N 1
ATOM 2482 C CA . GLY A 1 316 ? 9.125 38.75 4.191 1 85.62 316 GLY A CA 1
ATOM 2483 C C . GLY A 1 316 ? 9.57 40.188 4.453 1 85.62 316 GLY A C 1
ATOM 2484 O O . GLY A 1 316 ? 10.75 40.5 4.277 1 85.62 316 GLY A O 1
ATOM 2485 N N . ASN A 1 317 ? 8.516 41 4.793 1 86.75 317 ASN A N 1
ATOM 2486 C CA . ASN A 1 317 ? 8.781 42.406 5.074 1 86.75 317 ASN A CA 1
ATOM 2487 C C . ASN A 1 317 ? 8.266 42.812 6.453 1 86.75 317 ASN A C 1
ATOM 2489 O O . ASN A 1 317 ? 7.059 42.875 6.672 1 86.75 317 ASN A O 1
ATOM 2493 N N . ALA A 1 318 ? 9.164 43.094 7.34 1 82.12 318 ALA A N 1
ATOM 2494 C CA . ALA A 1 318 ? 8.797 43.406 8.719 1 82.12 318 ALA A CA 1
ATOM 2495 C C . ALA A 1 318 ? 8.047 44.75 8.797 1 82.12 318 ALA A C 1
ATOM 2497 O O . ALA A 1 318 ? 7.16 44.938 9.633 1 82.12 318 ALA A O 1
ATOM 2498 N N . SER A 1 319 ? 8.391 45.594 7.922 1 82.81 319 SER A N 1
ATOM 2499 C CA . SER A 1 319 ? 7.84 46.938 7.973 1 82.81 319 SER A CA 1
ATOM 2500 C C . SER A 1 319 ? 6.516 47.031 7.223 1 82.81 319 SER A C 1
ATOM 2502 O O . SER A 1 319 ? 5.656 47.844 7.551 1 82.81 319 SER A O 1
ATOM 2504 N N . MET A 1 320 ? 6.41 46.188 6.254 1 82.62 320 MET A N 1
ATOM 2505 C CA . MET A 1 320 ? 5.207 46.188 5.43 1 82.62 320 MET A CA 1
ATOM 2506 C C . MET A 1 320 ? 4.68 44.781 5.23 1 82.62 320 MET A C 1
ATOM 2508 O O . MET A 1 320 ? 4.887 44.188 4.176 1 82.62 320 MET A O 1
ATOM 2512 N N . PRO A 1 321 ? 3.992 44.344 6.207 1 80.94 321 PRO A N 1
ATOM 2513 C CA . PRO A 1 321 ? 3.549 42.938 6.16 1 80.94 321 PRO A CA 1
ATOM 2514 C C . PRO A 1 321 ? 2.562 42.688 5.027 1 80.94 321 PRO A C 1
ATOM 2516 O O . PRO A 1 321 ? 2.359 41.531 4.637 1 80.94 321 PRO A O 1
ATOM 2519 N N . HIS A 1 322 ? 1.927 43.719 4.551 1 81.19 322 HIS A N 1
ATOM 2520 C CA . HIS A 1 322 ? 1.06 43.656 3.381 1 81.19 322 HIS A CA 1
ATOM 2521 C C . HIS A 1 322 ? 1.088 44.969 2.59 1 81.19 322 HIS A C 1
ATOM 2523 O O . HIS A 1 322 ? 1.489 46 3.115 1 81.19 322 HIS A O 1
ATOM 2529 N N . PRO A 1 323 ? 0.756 44.844 1.361 1 84.88 323 PRO A N 1
ATOM 2530 C CA . PRO A 1 323 ? 0.709 46.094 0.589 1 84.88 323 PRO A CA 1
ATOM 2531 C C . PRO A 1 323 ? -0.259 47.094 1.178 1 84.88 323 PRO A C 1
ATOM 2533 O O . PRO A 1 323 ? -1.214 46.719 1.865 1 84.88 323 PRO A O 1
ATOM 2536 N N . MET A 1 324 ? 0.036 48.312 0.902 1 84.81 324 MET A N 1
ATOM 2537 C CA . MET A 1 324 ? -0.878 49.375 1.329 1 84.81 324 MET A CA 1
ATOM 2538 C C . MET A 1 324 ? -2.264 49.188 0.722 1 84.81 324 MET A C 1
ATOM 2540 O O . MET A 1 324 ? -2.391 48.938 -0.48 1 84.81 324 MET A O 1
ATOM 2544 N N . PRO A 1 325 ? -3.176 49.219 1.681 1 82.56 325 PRO A N 1
ATOM 2545 C CA . PRO A 1 325 ? -4.535 49.031 1.17 1 82.56 325 PRO A CA 1
ATOM 2546 C C . PRO A 1 325 ? -4.934 50.062 0.138 1 82.56 325 PRO A C 1
ATOM 2548 O O . PRO A 1 325 ? -4.652 51.25 0.319 1 82.56 325 PRO A O 1
ATOM 2551 N N . TYR A 1 326 ? -5.414 49.594 -0.935 1 83.44 326 TYR A N 1
ATOM 2552 C CA . TYR A 1 326 ? -5.934 50.469 -1.991 1 83.44 326 TYR A CA 1
ATOM 2553 C C . TYR A 1 326 ? -7.199 49.875 -2.6 1 83.44 326 TYR A C 1
ATOM 2555 O O . TYR A 1 326 ? -7.184 48.75 -3.119 1 83.44 326 TYR A O 1
ATOM 2563 N N . TRP A 1 327 ? -8.305 50.594 -2.369 1 91.62 327 TRP A N 1
ATOM 2564 C CA . TRP A 1 327 ? -9.57 50.156 -2.959 1 91.62 327 TRP A CA 1
ATOM 2565 C C . TRP A 1 327 ? -9.695 50.656 -4.395 1 91.62 327 TRP A C 1
ATOM 2567 O O . TRP A 1 327 ? -10.109 51.812 -4.629 1 91.62 327 TRP A O 1
ATOM 2577 N N . ASN A 1 328 ? -9.43 49.906 -5.352 1 88.81 328 ASN A N 1
ATOM 2578 C CA . ASN A 1 328 ? -9.258 50.344 -6.73 1 88.81 328 ASN A CA 1
ATOM 2579 C C . ASN A 1 328 ? -10.453 49.938 -7.594 1 88.81 328 ASN A C 1
ATOM 2581 O O . ASN A 1 328 ? -10.336 49.875 -8.82 1 88.81 328 ASN A O 1
ATOM 2585 N N . ILE A 1 329 ? -11.5 49.531 -6.992 1 92.25 329 ILE A N 1
ATOM 2586 C CA . ILE A 1 329 ? -12.688 49.156 -7.754 1 92.25 329 ILE A CA 1
ATOM 2587 C C . ILE A 1 329 ? -13.844 50.094 -7.41 1 92.25 329 ILE A C 1
ATOM 2589 O O . ILE A 1 329 ? -13.805 50.812 -6.402 1 92.25 329 ILE A O 1
ATOM 2593 N N . SER A 1 330 ? -14.867 50.062 -8.219 1 90.5 330 SER A N 1
ATOM 2594 C CA . SER A 1 330 ? -16 50.969 -8.047 1 90.5 330 SER A CA 1
ATOM 2595 C C . SER A 1 330 ? -16.984 50.438 -7.02 1 90.5 330 SER A C 1
ATOM 2597 O O . SER A 1 330 ? -17.688 51.188 -6.348 1 90.5 330 SER A O 1
ATOM 2599 N N . VAL A 1 331 ? -16.984 49.188 -6.871 1 91.56 331 VAL A N 1
ATOM 2600 C CA . VAL A 1 331 ? -17.906 48.562 -5.926 1 91.56 331 VAL A CA 1
ATOM 2601 C C . VAL A 1 331 ? -17.469 48.875 -4.496 1 91.56 331 VAL A C 1
ATOM 2603 O O . VAL A 1 331 ? -16.281 48.75 -4.172 1 91.56 331 VAL A O 1
ATOM 2606 N N . THR A 1 332 ? -18.406 49.25 -3.689 1 92 332 THR A N 1
ATOM 2607 C CA . THR A 1 332 ? -18.062 49.625 -2.324 1 92 332 THR A CA 1
ATOM 2608 C C . THR A 1 332 ? -17.828 48.375 -1.461 1 92 332 THR A C 1
ATOM 2610 O O . THR A 1 332 ? -18.406 47.312 -1.715 1 92 332 THR A O 1
ATOM 2613 N N . PRO A 1 333 ? -17.062 48.469 -0.386 1 95 333 PRO A N 1
ATOM 2614 C CA . PRO A 1 333 ? -16.797 47.344 0.518 1 95 333 PRO A CA 1
ATOM 2615 C C . PRO A 1 333 ? -18.062 46.812 1.154 1 95 333 PRO A C 1
ATOM 2617 O O . PRO A 1 333 ? -18.125 45.625 1.502 1 95 333 PRO A O 1
ATOM 2620 N N . GLU A 1 334 ? -19.047 47.656 1.255 1 92.75 334 GLU A N 1
ATOM 2621 C CA . GLU A 1 334 ? -20.297 47.25 1.888 1 92.75 334 GLU A CA 1
ATOM 2622 C C . GLU A 1 334 ? -20.953 46.094 1.149 1 92.75 334 GLU A C 1
ATOM 2624 O O . GLU A 1 334 ? -21.625 45.25 1.763 1 92.75 334 GLU A O 1
ATOM 2629 N N . LYS A 1 335 ? -20.688 46 -0.041 1 93.31 335 LYS A N 1
ATOM 2630 C CA . LYS A 1 335 ? -21.297 44.938 -0.856 1 93.31 335 LYS A CA 1
ATOM 2631 C C . LYS A 1 335 ? -20.812 43.562 -0.421 1 93.31 335 LYS A C 1
ATOM 2633 O O . LYS A 1 335 ? -21.547 42.562 -0.518 1 93.31 335 LYS A O 1
ATOM 2638 N N . TYR A 1 336 ? -19.656 43.5 0.024 1 95.5 336 TYR A N 1
ATOM 2639 C CA . TYR A 1 336 ? -19.031 42.219 0.353 1 95.5 336 TYR A CA 1
ATOM 2640 C C . TYR A 1 336 ? -19.25 41.875 1.816 1 95.5 336 TYR A C 1
ATOM 2642 O O . TYR A 1 336 ? -19.141 40.719 2.203 1 95.5 336 TYR A O 1
ATOM 2650 N N . ALA A 1 337 ? -19.516 42.875 2.648 1 95.12 337 ALA A N 1
ATOM 2651 C CA . ALA A 1 337 ? -19.688 42.656 4.082 1 95.12 337 ALA A CA 1
ATOM 2652 C C . ALA A 1 337 ? -20.859 41.719 4.355 1 95.12 337 ALA A C 1
ATOM 2654 O O . ALA A 1 337 ? -21.891 41.781 3.682 1 95.12 337 ALA A O 1
ATOM 2655 N N . GLY A 1 338 ? -20.672 40.781 5.344 1 94.38 338 GLY A N 1
ATOM 2656 C CA . GLY A 1 338 ? -21.688 39.812 5.715 1 94.38 338 GLY A CA 1
ATOM 2657 C C . GLY A 1 338 ? -21.094 38.5 6.203 1 94.38 338 GLY A C 1
ATOM 2658 O O . GLY A 1 338 ? -19.906 38.406 6.504 1 94.38 338 GLY A O 1
ATOM 2659 N N . GLN A 1 339 ? -22 37.562 6.344 1 95.19 339 GLN A N 1
ATOM 2660 C CA . GLN A 1 339 ? -21.594 36.219 6.785 1 95.19 339 GLN A CA 1
ATOM 2661 C C . GLN A 1 339 ? -21.672 35.219 5.637 1 95.19 339 GLN A C 1
ATOM 2663 O O . GLN A 1 339 ? -22.594 35.281 4.82 1 95.19 339 GLN A O 1
ATOM 2668 N N . TYR A 1 340 ? -20.656 34.469 5.555 1 95.56 340 TYR A N 1
ATOM 2669 C CA . TYR A 1 340 ? -20.578 33.406 4.59 1 95.56 340 TYR A CA 1
ATOM 2670 C C . TYR A 1 340 ? -20.359 32.062 5.297 1 95.56 340 TYR A C 1
ATOM 2672 O O . TYR A 1 340 ? -19.562 31.953 6.223 1 95.56 340 TYR A O 1
ATOM 2680 N N . GLY A 1 341 ? -21.094 31.047 4.844 1 94.5 341 GLY A N 1
ATOM 2681 C CA . GLY A 1 341 ? -21.047 29.797 5.605 1 94.5 341 GLY A CA 1
ATOM 2682 C C . GLY A 1 341 ? -20.828 28.578 4.738 1 94.5 341 GLY A C 1
ATOM 2683 O O . GLY A 1 341 ? -21.109 28.609 3.535 1 94.5 341 GLY A O 1
ATOM 2684 N N . HIS A 1 342 ? -20.312 27.547 5.309 1 93.31 342 HIS A N 1
ATOM 2685 C CA . HIS A 1 342 ? -20.172 26.203 4.766 1 93.31 342 HIS A CA 1
ATOM 2686 C C . HIS A 1 342 ? -20.438 25.156 5.832 1 93.31 342 HIS A C 1
ATOM 2688 O O . HIS A 1 342 ? -19.984 25.281 6.969 1 93.31 342 HIS A O 1
ATOM 2694 N N . LEU A 1 343 ? -21.078 24.125 5.535 1 92.12 343 LEU A N 1
ATOM 2695 C CA . LEU A 1 343 ? -21.516 23.125 6.512 1 92.12 343 LEU A CA 1
ATOM 2696 C C . LEU A 1 343 ? -20.312 22.391 7.098 1 92.12 343 LEU A C 1
ATOM 2698 O O . LEU A 1 343 ? -20.328 22 8.273 1 92.12 343 LEU A O 1
ATOM 2702 N N . ALA A 1 344 ? -19.281 22.234 6.34 1 92.69 344 ALA A N 1
ATOM 2703 C CA . ALA A 1 344 ? -18.125 21.453 6.785 1 92.69 344 ALA A CA 1
ATOM 2704 C C . ALA A 1 344 ? -17.125 22.328 7.523 1 92.69 344 ALA A C 1
ATOM 2706 O O . ALA A 1 344 ? -16.375 21.844 8.375 1 92.69 344 ALA A O 1
ATOM 2707 N N . PHE A 1 345 ? -17.141 23.656 7.188 1 93.06 345 PHE A N 1
ATOM 2708 C CA . PHE A 1 345 ? -15.969 24.422 7.609 1 93.06 345 PHE A CA 1
ATOM 2709 C C . PHE A 1 345 ? -16.391 25.656 8.391 1 93.06 345 PHE A C 1
ATOM 2711 O O . PHE A 1 345 ? -15.539 26.469 8.789 1 93.06 345 PHE A O 1
ATOM 2718 N N . GLY A 1 346 ? -17.641 25.875 8.594 1 91.19 346 GLY A N 1
ATOM 2719 C CA . GLY A 1 346 ? -18.109 26.938 9.461 1 91.19 346 GLY A CA 1
ATOM 2720 C C . GLY A 1 346 ? -18.344 28.25 8.719 1 91.19 346 GLY A C 1
ATOM 2721 O O . GLY A 1 346 ? -18.547 28.25 7.508 1 91.19 346 GLY A O 1
ATOM 2722 N N . ASN A 1 347 ? -18.328 29.312 9.555 1 93.12 347 ASN A N 1
ATOM 2723 C CA . ASN A 1 347 ? -18.719 30.625 9.016 1 93.12 347 ASN A CA 1
ATOM 2724 C C . ASN A 1 347 ? -17.516 31.562 8.938 1 93.12 347 ASN A C 1
ATOM 2726 O O . ASN A 1 347 ? -16.609 31.5 9.758 1 93.12 347 ASN A O 1
ATOM 2730 N N . ILE A 1 348 ? -17.609 32.406 7.938 1 95.88 348 ILE A N 1
ATOM 2731 C CA . ILE A 1 348 ? -16.688 33.5 7.73 1 95.88 348 ILE A CA 1
ATOM 2732 C C . ILE A 1 348 ? -17.438 34.844 7.836 1 95.88 348 ILE A C 1
ATOM 2734 O O . ILE A 1 348 ? -18.547 34.969 7.309 1 95.88 348 ILE A O 1
ATOM 2738 N N . THR A 1 349 ? -16.844 35.75 8.555 1 97 349 THR A N 1
ATOM 2739 C CA . THR A 1 349 ? -17.438 37.094 8.672 1 97 349 THR A CA 1
ATOM 2740 C C . THR A 1 349 ? -16.594 38.125 7.953 1 97 349 THR A C 1
ATOM 2742 O O . THR A 1 349 ? -15.383 38.219 8.195 1 97 349 THR A O 1
ATOM 2745 N N . LEU A 1 350 ? -17.188 38.844 7.051 1 97.5 350 LEU A N 1
ATOM 2746 C CA . LEU A 1 350 ? -16.547 40 6.422 1 97.5 350 LEU A CA 1
ATOM 2747 C C . LEU A 1 350 ? -17.125 41.312 6.969 1 97.5 350 LEU A C 1
ATOM 2749 O O . LEU A 1 350 ? -18.344 41.469 7.062 1 97.5 350 LEU A O 1
ATOM 2753 N N . THR A 1 351 ? -16.219 42.188 7.309 1 97.44 351 THR A N 1
ATOM 2754 C CA . THR A 1 351 ? -16.609 43.531 7.742 1 97.44 351 THR A CA 1
ATOM 2755 C C . THR A 1 351 ? -15.914 44.594 6.887 1 97.44 351 THR A C 1
ATOM 2757 O O . THR A 1 351 ? -14.984 44.312 6.141 1 97.44 351 THR A O 1
ATOM 2760 N N . LYS A 1 352 ? -16.516 45.781 6.926 1 94.81 352 LYS A N 1
ATOM 2761 C CA . LYS A 1 352 ? -15.891 46.906 6.23 1 94.81 352 LYS A CA 1
ATOM 2762 C C . LYS A 1 352 ? -15.281 47.906 7.219 1 94.81 352 LYS A C 1
ATOM 2764 O O . LYS A 1 352 ? -15.773 48.031 8.344 1 94.81 352 LYS A O 1
ATOM 2769 N N . ASP A 1 353 ? -14.164 48.406 6.879 1 91.44 353 ASP A N 1
ATOM 2770 C CA . ASP A 1 353 ? -13.594 49.562 7.582 1 91.44 353 ASP A CA 1
ATOM 2771 C C . ASP A 1 353 ? -13.086 50.625 6.602 1 91.44 353 ASP A C 1
ATOM 2773 O O . ASP A 1 353 ? -13.414 50.562 5.414 1 91.44 353 ASP A O 1
ATOM 2777 N N . ILE A 1 354 ? -12.406 51.594 7.098 1 88.25 354 ILE A N 1
ATOM 2778 C CA . ILE A 1 354 ? -11.992 52.719 6.293 1 88.25 354 ILE A CA 1
ATOM 2779 C C . ILE A 1 354 ? -11.031 52.281 5.199 1 88.25 354 ILE A C 1
ATOM 2781 O O . ILE A 1 354 ? -10.969 52.875 4.129 1 88.25 354 ILE A O 1
ATOM 2785 N N . GLU A 1 355 ? -10.383 51.156 5.449 1 88.81 355 GLU A N 1
ATOM 2786 C CA . GLU A 1 355 ? -9.352 50.688 4.516 1 88.81 355 GLU A CA 1
ATOM 2787 C C . GLU A 1 355 ? -9.906 49.656 3.555 1 88.81 355 GLU A C 1
ATOM 2789 O O . GLU A 1 355 ? -9.227 49.25 2.604 1 88.81 355 GLU A O 1
ATOM 2794 N N . GLY A 1 356 ? -11.125 49.281 3.809 1 91.62 356 GLY A N 1
ATOM 2795 C CA . GLY A 1 356 ? -11.703 48.281 2.896 1 91.62 356 GLY A CA 1
ATOM 2796 C C . GLY A 1 356 ? -12.438 47.156 3.609 1 91.62 356 GLY A C 1
ATOM 2797 O O . GLY A 1 356 ? -13.32 47.438 4.438 1 91.62 356 GLY A O 1
ATOM 2798 N N . VAL A 1 357 ? -12.055 45.875 3.23 1 95.88 357 VAL A N 1
ATOM 2799 C CA . VAL A 1 357 ? -12.766 44.719 3.748 1 95.88 357 VAL A CA 1
ATOM 2800 C C . VAL A 1 357 ? -11.844 43.906 4.664 1 95.88 357 VAL A C 1
ATOM 2802 O O . VAL A 1 357 ? -10.664 43.719 4.348 1 95.88 357 VAL A O 1
ATOM 2805 N N . MET A 1 358 ? -12.391 43.5 5.832 1 96.62 358 MET A N 1
ATOM 2806 C CA . MET A 1 358 ? -11.727 42.625 6.773 1 96.62 358 MET A CA 1
ATOM 2807 C C . MET A 1 358 ? -12.438 41.25 6.824 1 96.62 358 MET A C 1
ATOM 2809 O O . MET A 1 358 ? -13.664 41.188 6.871 1 96.62 358 MET A O 1
ATOM 2813 N N . LEU A 1 359 ? -11.609 40.25 6.812 1 97.38 359 LEU A N 1
ATOM 2814 C CA . LEU A 1 359 ? -12.133 38.875 6.918 1 97.38 359 LEU A CA 1
ATOM 2815 C C . LEU A 1 359 ? -11.789 38.281 8.266 1 97.38 359 LEU A C 1
ATOM 2817 O O . LEU A 1 359 ? -10.641 38.344 8.711 1 97.38 359 LEU A O 1
ATOM 2821 N N . TYR A 1 360 ? -12.781 37.688 8.938 1 96.69 360 TYR A N 1
ATOM 2822 C CA . TYR A 1 360 ? -12.617 36.938 10.172 1 96.69 360 TYR A CA 1
ATOM 2823 C C . TYR A 1 360 ? -13.055 35.5 9.984 1 96.69 360 TYR A C 1
ATOM 2825 O O . TYR A 1 360 ? -14.18 35.219 9.562 1 96.69 360 TYR A O 1
ATOM 2833 N N . TYR A 1 361 ? -12.164 34.594 10.273 1 95.5 361 TYR A N 1
ATOM 2834 C CA . TYR A 1 361 ? -12.438 33.188 10.094 1 95.5 361 TYR A CA 1
ATOM 2835 C C . TYR A 1 361 ? -11.781 32.375 11.203 1 95.5 361 TYR A C 1
ATOM 2837 O O . TYR A 1 361 ? -10.57 32.469 11.422 1 95.5 361 TYR A O 1
ATOM 2845 N N . GLY A 1 362 ? -12.625 31.594 11.891 1 93.75 362 GLY A N 1
ATOM 2846 C CA . GLY A 1 362 ? -12.109 30.719 12.93 1 93.75 362 GLY A CA 1
ATOM 2847 C C . GLY A 1 362 ? -11.625 31.469 14.156 1 93.75 362 GLY A C 1
ATOM 2848 O O . GLY A 1 362 ? -12.211 32.5 14.531 1 93.75 362 GLY A O 1
ATOM 2849 N N . ARG A 1 363 ? -10.68 30.891 14.789 1 93.56 363 ARG A N 1
ATOM 2850 C CA . ARG A 1 363 ? -10.172 31.406 16.062 1 93.56 363 ARG A CA 1
ATOM 2851 C C . ARG A 1 363 ? -9.172 32.531 15.836 1 93.56 363 ARG A C 1
ATOM 2853 O O . ARG A 1 363 ? -9.156 33.5 16.578 1 93.56 363 ARG A O 1
ATOM 2860 N N . PHE A 1 364 ? -8.375 32.344 14.75 1 95.06 364 PHE A N 1
ATOM 2861 C CA . PHE A 1 364 ? -7.238 33.25 14.625 1 95.06 364 PHE A CA 1
ATOM 2862 C C . PHE A 1 364 ? -7.215 33.906 13.242 1 95.06 364 PHE A C 1
ATOM 2864 O O . PHE A 1 364 ? -6.359 34.75 12.961 1 95.06 364 PHE A O 1
ATOM 2871 N N . GLY A 1 365 ? -8.109 33.531 12.461 1 95.56 365 GLY A N 1
ATOM 2872 C CA . GLY A 1 365 ? -8.078 34.031 11.102 1 95.56 365 GLY A CA 1
ATOM 2873 C C . GLY A 1 365 ? -8.555 35.469 10.992 1 95.56 365 GLY A C 1
ATOM 2874 O O . GLY A 1 365 ? -9.727 35.75 11.25 1 95.56 365 GLY A O 1
ATOM 2875 N N . LYS A 1 366 ? -7.625 36.344 10.727 1 96 366 LYS A N 1
ATOM 2876 C CA . LYS A 1 366 ? -7.887 37.75 10.422 1 96 366 LYS A CA 1
ATOM 2877 C C . LYS A 1 366 ? -7.105 38.188 9.188 1 96 366 LYS A C 1
ATOM 2879 O O . LYS A 1 366 ? -5.879 38.062 9.141 1 96 366 LYS A O 1
ATOM 2884 N N . MET A 1 367 ? -7.848 38.688 8.172 1 96.38 367 MET A N 1
ATOM 2885 C CA . MET A 1 367 ? -7.18 39.062 6.93 1 96.38 367 MET A CA 1
ATOM 2886 C C . MET A 1 367 ? -7.668 40.406 6.438 1 96.38 367 MET A C 1
ATOM 2888 O O . MET A 1 367 ? -8.852 40.719 6.562 1 96.38 367 MET A O 1
ATOM 2892 N N . ARG A 1 368 ? -6.699 41.062 5.859 1 95.81 368 ARG A N 1
ATOM 2893 C CA . ARG A 1 368 ? -7.035 42.219 5.016 1 95.81 368 ARG A CA 1
ATOM 2894 C C . ARG A 1 368 ? -7.238 41.781 3.568 1 95.81 368 ARG A C 1
ATOM 2896 O O . ARG A 1 368 ? -6.363 41.156 2.973 1 95.81 368 ARG A O 1
ATOM 2903 N N . LEU A 1 369 ? -8.422 42.156 3.008 1 96.38 369 LEU A N 1
ATOM 2904 C CA . LEU A 1 369 ? -8.695 41.812 1.612 1 96.38 369 LEU A CA 1
ATOM 2905 C C . LEU A 1 369 ? -8.484 43.031 0.723 1 96.38 369 LEU A C 1
ATOM 2907 O O . LEU A 1 369 ? -9 44.125 1.014 1 96.38 369 LEU A O 1
ATOM 2911 N N . LEU A 1 370 ? -7.742 42.844 -0.277 1 94.25 370 LEU A N 1
ATOM 2912 C CA . LEU A 1 370 ? -7.492 43.875 -1.277 1 94.25 370 LEU A CA 1
ATOM 2913 C C . LEU A 1 370 ? -8.07 43.469 -2.629 1 94.25 370 LEU A C 1
ATOM 2915 O O . LEU A 1 370 ? -7.797 42.375 -3.129 1 94.25 370 LEU A O 1
ATOM 2919 N N . PRO A 1 371 ? -8.805 44.344 -3.279 1 94.81 371 PRO A N 1
ATOM 2920 C CA . PRO A 1 371 ? -9.438 43.969 -4.547 1 94.81 371 PRO A CA 1
ATOM 2921 C C . PRO A 1 371 ? -8.477 44.062 -5.73 1 94.81 371 PRO A C 1
ATOM 2923 O O . PRO A 1 371 ? -7.699 45 -5.836 1 94.81 371 PRO A O 1
ATOM 2926 N N . ILE A 1 372 ? -8.484 43.062 -6.523 1 94.5 372 ILE A N 1
ATOM 2927 C CA . ILE A 1 372 ? -7.898 43.094 -7.859 1 94.5 372 ILE A CA 1
ATOM 2928 C C . ILE A 1 372 ? -8.969 43.438 -8.883 1 94.5 372 ILE A C 1
ATOM 2930 O O . ILE A 1 372 ? -8.719 44.219 -9.797 1 94.5 372 ILE A O 1
ATOM 2934 N N . SER A 1 373 ? -10.07 42.844 -8.719 1 94.06 373 SER A N 1
ATOM 2935 C CA . SER A 1 373 ? -11.297 43.125 -9.461 1 94.06 373 SER A CA 1
ATOM 2936 C C . SER A 1 373 ? -12.523 43 -8.562 1 94.06 373 SER A C 1
ATOM 2938 O O . SER A 1 373 ? -12.398 42.781 -7.355 1 94.06 373 SER A O 1
ATOM 2940 N N . ASP A 1 374 ? -13.664 43.156 -9.188 1 93.31 374 ASP A N 1
ATOM 2941 C CA . ASP A 1 374 ? -14.898 43.094 -8.414 1 93.31 374 ASP A CA 1
ATOM 2942 C C . ASP A 1 374 ? -15.109 41.688 -7.836 1 93.31 374 ASP A C 1
ATOM 2944 O O . ASP A 1 374 ? -15.797 41.531 -6.828 1 93.31 374 ASP A O 1
ATOM 2948 N N . THR A 1 375 ? -14.484 40.75 -8.43 1 95.25 375 THR A N 1
ATOM 2949 C CA . THR A 1 375 ? -14.766 39.375 -7.992 1 95.25 375 THR A CA 1
ATOM 2950 C C . THR A 1 375 ? -13.492 38.719 -7.469 1 95.25 375 THR A C 1
ATOM 2952 O O . THR A 1 375 ? -13.555 37.625 -6.875 1 95.25 375 THR A O 1
ATOM 2955 N N . LEU A 1 376 ? -12.414 39.312 -7.703 1 96.19 376 LEU A N 1
ATOM 2956 C CA . LEU A 1 376 ? -11.141 38.719 -7.324 1 96.19 376 LEU A CA 1
ATOM 2957 C C . LEU A 1 376 ? -10.406 39.594 -6.312 1 96.19 376 LEU A C 1
ATOM 2959 O O . LEU A 1 376 ? -10.148 40.75 -6.57 1 96.19 376 LEU A O 1
ATOM 2963 N N . PHE A 1 377 ? -10.055 39.031 -5.176 1 96.62 377 PHE A N 1
ATOM 2964 C CA . PHE A 1 377 ? -9.336 39.719 -4.113 1 96.62 377 PHE A CA 1
ATOM 2965 C C . PHE A 1 377 ? -8.102 38.938 -3.697 1 96.62 377 PHE A C 1
ATOM 2967 O O . PHE A 1 377 ? -8.023 37.719 -3.906 1 96.62 377 PHE A O 1
ATOM 2974 N N . VAL A 1 378 ? -7.133 39.594 -3.113 1 95.69 378 VAL A N 1
ATOM 2975 C CA . VAL A 1 378 ? -6.023 38.938 -2.41 1 95.69 378 VAL A CA 1
ATOM 2976 C C . VAL A 1 378 ? -6.113 39.25 -0.917 1 95.69 378 VAL A C 1
ATOM 2978 O O . VAL A 1 378 ? -6.566 40.344 -0.527 1 95.69 378 VAL A O 1
ATOM 2981 N N . GLY A 1 379 ? -5.777 38.281 -0.16 1 95.69 379 GLY A N 1
ATOM 2982 C CA . GLY A 1 379 ? -5.855 38.406 1.287 1 95.69 379 GLY A CA 1
ATOM 2983 C C . GLY A 1 379 ? -4.516 38.25 1.974 1 95.69 379 GLY A C 1
ATOM 2984 O O . GLY A 1 379 ? -3.719 37.375 1.577 1 95.69 379 GLY A O 1
ATOM 2985 N N . TYR A 1 380 ? -4.27 39.062 2.977 1 94.88 380 TYR A N 1
ATOM 2986 C CA . TYR A 1 380 ? -3.082 38.969 3.818 1 94.88 380 TYR A CA 1
ATOM 2987 C C . TYR A 1 380 ? -3.463 38.75 5.277 1 94.88 380 TYR A C 1
ATOM 2989 O O . TYR A 1 380 ? -4.258 39.531 5.84 1 94.88 380 TYR A O 1
ATOM 2997 N N . PHE A 1 381 ? -2.869 37.781 5.824 1 94.56 381 PHE A N 1
ATOM 2998 C CA . PHE A 1 381 ? -3.135 37.531 7.234 1 94.56 381 PHE A CA 1
ATOM 2999 C C . PHE A 1 381 ? -2.578 38.625 8.109 1 94.56 381 PHE A C 1
ATOM 3001 O O . PHE A 1 381 ? -1.562 39.25 7.77 1 94.56 381 PHE A O 1
ATOM 3008 N N . LEU A 1 382 ? -3.309 38.812 9.203 1 93.5 382 LEU A N 1
ATOM 3009 C CA . LEU A 1 382 ? -2.908 39.812 10.18 1 93.5 382 LEU A CA 1
ATOM 3010 C C . LEU A 1 382 ? -2.686 39.188 11.547 1 93.5 382 LEU A C 1
ATOM 3012 O O . LEU A 1 382 ? -2.994 38 11.75 1 93.5 382 LEU A O 1
ATOM 3016 N N . GLU A 1 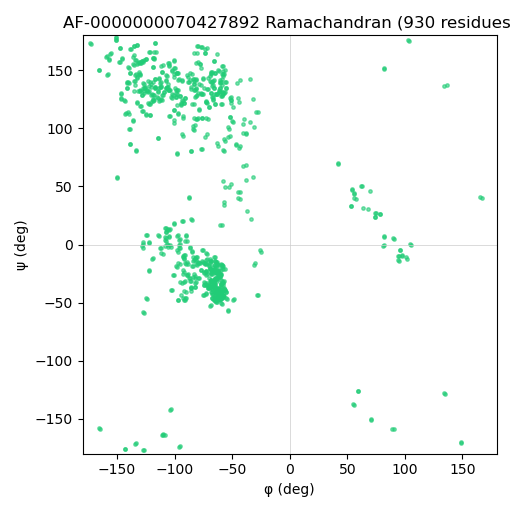383 ? -2.051 39.906 12.422 1 91.88 383 GLU A N 1
ATOM 3017 C CA . GLU A 1 383 ? -1.874 39.562 13.828 1 91.88 383 GLU A CA 1
ATOM 3018 C C . GLU A 1 383 ? -1.127 38.219 13.969 1 91.88 383 GLU A C 1
ATOM 3020 O O . GLU A 1 383 ? -0.069 38.031 13.359 1 91.88 383 GLU A O 1
ATOM 3025 N N . ASN A 1 384 ? -1.676 37.25 14.703 1 88.94 384 ASN A N 1
ATOM 3026 C CA . ASN A 1 384 ? -0.967 36.031 15.062 1 88.94 384 ASN A CA 1
ATOM 3027 C C . ASN A 1 384 ? -0.54 35.25 13.82 1 88.94 384 ASN A C 1
ATOM 3029 O O . ASN A 1 384 ? 0.473 34.531 13.844 1 88.94 384 ASN A O 1
ATOM 3033 N N . LEU A 1 385 ? -1.271 35.406 12.75 1 91.5 385 LEU A N 1
ATOM 3034 C CA . LEU A 1 385 ? -1.015 34.594 11.57 1 91.5 385 LEU A CA 1
ATOM 3035 C C . LEU A 1 385 ? -0.366 35.406 10.461 1 91.5 385 LEU A C 1
ATOM 3037 O O . LEU A 1 385 ? -0.267 34.969 9.32 1 91.5 385 LEU A O 1
ATOM 3041 N N . SER A 1 386 ? 0.121 36.562 10.781 1 90.94 386 SER A N 1
ATOM 3042 C CA . SER A 1 386 ? 0.7 37.438 9.766 1 90.94 386 SER A CA 1
ATOM 3043 C C . SER A 1 386 ? 1.848 36.75 9.031 1 90.94 386 SER A C 1
ATOM 3045 O O . SER A 1 386 ? 2.045 36.969 7.836 1 90.94 386 SER A O 1
ATOM 3047 N N . PHE A 1 387 ? 2.568 35.906 9.695 1 87.81 387 PHE A N 1
ATOM 3048 C CA . PHE A 1 387 ? 3.746 35.25 9.133 1 87.81 387 PHE A CA 1
ATOM 3049 C C . PHE A 1 387 ? 3.357 34.312 8.016 1 87.81 387 PHE A C 1
ATOM 3051 O O . PHE A 1 387 ? 4.203 33.875 7.215 1 87.81 387 PHE A O 1
ATOM 3058 N N . VAL A 1 388 ? 2.125 33.906 7.941 1 88.81 388 VAL A N 1
ATOM 3059 C CA . VAL A 1 388 ? 1.657 32.969 6.934 1 88.81 388 VAL A CA 1
ATOM 3060 C C . VAL A 1 388 ? 1.723 33.625 5.551 1 88.81 388 VAL A C 1
ATOM 3062 O O . VAL A 1 388 ? 1.869 32.938 4.543 1 88.81 388 VAL A O 1
ATOM 3065 N N . THR A 1 389 ? 1.652 34.938 5.539 1 91.19 389 THR A N 1
ATOM 3066 C CA . THR A 1 389 ? 1.729 35.656 4.266 1 91.19 389 THR A CA 1
ATOM 3067 C C . THR A 1 389 ? 2.863 36.688 4.289 1 91.19 389 THR A C 1
ATOM 3069 O O . THR A 1 389 ? 2.934 37.562 3.422 1 91.19 389 THR A O 1
ATOM 3072 N N . ASN A 1 390 ? 3.617 36.625 5.297 1 90.44 390 ASN A N 1
ATOM 3073 C CA . ASN A 1 390 ? 4.699 37.594 5.426 1 90.44 390 ASN A CA 1
ATOM 3074 C C . ASN A 1 390 ? 5.883 37 6.195 1 90.44 390 ASN A C 1
ATOM 3076 O O . ASN A 1 390 ? 6.297 37.562 7.215 1 90.44 390 ASN A O 1
ATOM 3080 N N . SER A 1 391 ? 6.441 35.969 5.785 1 87.75 391 SER A N 1
ATOM 3081 C CA . SER A 1 391 ? 7.684 35.406 6.309 1 87.75 391 SER A CA 1
ATOM 3082 C C . SER A 1 391 ? 8.609 34.969 5.18 1 87.75 391 SER A C 1
ATOM 3084 O O . SER A 1 391 ? 8.18 34.844 4.027 1 87.75 391 SER A O 1
ATOM 3086 N N . ASP A 1 392 ? 9.859 34.812 5.539 1 82.56 392 ASP A N 1
ATOM 3087 C CA . ASP A 1 392 ? 10.812 34.344 4.539 1 82.56 392 ASP A CA 1
ATOM 3088 C C . ASP A 1 392 ? 10.406 33 3.971 1 82.56 392 ASP A C 1
ATOM 3090 O O . ASP A 1 392 ? 10.172 32.062 4.723 1 82.56 392 ASP A O 1
ATOM 3094 N N . GLY A 1 393 ? 10.195 32.906 2.695 1 78.56 393 GLY A N 1
ATOM 3095 C CA . GLY A 1 393 ? 9.805 31.688 2.021 1 78.56 393 GLY A CA 1
ATOM 3096 C C . GLY A 1 393 ? 8.305 31.562 1.833 1 78.56 393 GLY A C 1
ATOM 3097 O O . GLY A 1 393 ? 7.836 30.672 1.125 1 78.56 393 GLY A O 1
ATOM 3098 N N . ASN A 1 394 ? 7.523 32.375 2.512 1 82.62 394 ASN A N 1
ATOM 3099 C CA . ASN A 1 394 ? 6.066 32.375 2.414 1 82.62 394 ASN A CA 1
ATOM 3100 C C . ASN A 1 394 ? 5.484 33.781 2.393 1 82.62 394 ASN A C 1
ATOM 3102 O O . ASN A 1 394 ? 5.062 34.281 3.43 1 82.62 394 ASN A O 1
ATOM 3106 N N . THR A 1 395 ? 5.402 34.344 1.252 1 87.19 395 THR A N 1
ATOM 3107 C CA . THR A 1 395 ? 4.93 35.719 1.163 1 87.19 395 THR A CA 1
ATOM 3108 C C . THR A 1 395 ? 3.703 35.812 0.258 1 87.19 395 THR A C 1
ATOM 3110 O O . THR A 1 395 ? 3.193 36.906 0.009 1 87.19 395 THR A O 1
ATOM 3113 N N . LYS A 1 396 ? 3.279 34.719 -0.224 1 87.06 396 LYS A N 1
ATOM 3114 C CA . LYS A 1 396 ? 2.184 34.719 -1.188 1 87.06 396 LYS A CA 1
ATOM 3115 C C . LYS A 1 396 ? 0.845 34.938 -0.496 1 87.06 396 LYS A C 1
ATOM 3117 O O . LYS A 1 396 ? 0.537 34.312 0.508 1 87.06 396 LYS A O 1
ATOM 3122 N N . PRO A 1 397 ? 0.087 35.875 -1.014 1 92.06 397 PRO A N 1
ATOM 3123 C CA . PRO A 1 397 ? -1.236 36.094 -0.426 1 92.06 397 PRO A CA 1
ATOM 3124 C C . PRO A 1 397 ? -2.225 35 -0.769 1 92.06 397 PRO A C 1
ATOM 3126 O O . PRO A 1 397 ? -1.969 34.188 -1.669 1 92.06 397 PRO A O 1
ATOM 3129 N N . PHE A 1 398 ? -3.303 35 -0.007 1 93.06 398 PHE A N 1
ATOM 3130 C CA . PHE A 1 398 ? -4.418 34.125 -0.343 1 93.06 398 PHE A CA 1
ATOM 3131 C C . PHE A 1 398 ? -5.289 34.75 -1.427 1 93.06 398 PHE A C 1
ATOM 3133 O O . PHE A 1 398 ? -5.492 35.969 -1.444 1 93.06 398 PHE A O 1
ATOM 3140 N N . VAL A 1 399 ? -5.754 33.938 -2.285 1 95.25 399 VAL A N 1
ATOM 3141 C CA . VAL A 1 399 ? -6.637 34.406 -3.342 1 95.25 399 VAL A CA 1
ATOM 3142 C C . VAL A 1 399 ? -8.086 34.062 -3.01 1 95.25 399 VAL A C 1
ATOM 3144 O O . VAL A 1 399 ? -8.391 32.875 -2.756 1 95.25 399 VAL A O 1
ATOM 3147 N N . ILE A 1 400 ? -8.891 35.031 -3.039 1 96.75 400 ILE A N 1
ATOM 3148 C CA . ILE A 1 400 ? -10.305 34.875 -2.709 1 96.75 400 ILE A CA 1
ATOM 3149 C C . ILE A 1 400 ? -11.164 35.344 -3.883 1 96.75 400 ILE A C 1
ATOM 3151 O O . ILE A 1 400 ? -10.961 36.438 -4.41 1 96.75 400 ILE A O 1
ATOM 3155 N N . GLU A 1 401 ? -12.102 34.531 -4.234 1 97.5 401 GLU A N 1
ATOM 3156 C CA . GLU A 1 401 ? -13.016 34.875 -5.328 1 97.5 401 GLU A CA 1
ATOM 3157 C C . GLU A 1 401 ? -14.453 35 -4.832 1 97.5 401 GLU A C 1
ATOM 3159 O O . GLU A 1 401 ? -14.906 34.188 -4.027 1 97.5 401 GLU A O 1
ATOM 3164 N N . PHE A 1 402 ? -15.125 36.062 -5.305 1 97 402 PHE A N 1
ATOM 3165 C CA . PHE A 1 402 ? -16.531 36.25 -5.004 1 97 402 PHE A CA 1
ATOM 3166 C C . PHE A 1 402 ? -17.406 35.938 -6.219 1 97 402 PHE A C 1
ATOM 3168 O O . PHE A 1 402 ? -17.031 36.219 -7.352 1 97 402 PHE A O 1
ATOM 3175 N N . GLN A 1 403 ? -18.422 35.25 -5.957 1 95.5 403 GLN A N 1
ATOM 3176 C CA . GLN A 1 403 ? -19.438 35.062 -6.996 1 95.5 403 GLN A CA 1
ATOM 3177 C C . GLN A 1 403 ? -20.562 36.094 -6.863 1 95.5 403 GLN A C 1
ATOM 3179 O O . GLN A 1 403 ? -21.234 36.156 -5.836 1 95.5 403 GLN A O 1
ATOM 3184 N N . ILE A 1 404 ? -20.734 36.875 -7.895 1 90.44 404 ILE A N 1
ATOM 3185 C CA . ILE A 1 404 ? -21.75 37.938 -7.906 1 90.44 404 ILE A CA 1
ATOM 3186 C C . ILE A 1 404 ? -22.719 37.688 -9.062 1 90.44 404 ILE A C 1
ATOM 3188 O O . ILE A 1 404 ? -22.312 37.406 -10.188 1 90.44 404 ILE A O 1
ATOM 3192 N N . ARG A 1 405 ? -23.969 37.562 -8.828 1 76.5 405 ARG A N 1
ATOM 3193 C CA . ARG A 1 405 ? -24.969 37.406 -9.883 1 76.5 405 ARG A CA 1
ATOM 3194 C C . ARG A 1 405 ? -25.375 38.781 -10.43 1 76.5 405 ARG A C 1
ATOM 3196 O O . ARG A 1 405 ? -26.141 39.5 -9.789 1 76.5 405 ARG A O 1
ATOM 3203 N N . GLY A 1 406 ? -24.906 39.25 -11.602 1 68.88 406 GLY A N 1
ATOM 3204 C CA . GLY A 1 406 ? -25.234 40.531 -12.18 1 68.88 406 GLY A CA 1
ATOM 3205 C C . GLY A 1 406 ? -24.953 41.688 -11.242 1 68.88 406 GLY A C 1
ATOM 3206 O O . GLY A 1 406 ? -23.828 41.844 -10.75 1 68.88 406 GLY A O 1
ATOM 3207 N N . ASN A 1 407 ? -25.906 42.625 -11.227 1 65.62 407 ASN A N 1
ATOM 3208 C CA . ASN A 1 407 ? -25.797 43.781 -10.328 1 65.62 407 ASN A CA 1
ATOM 3209 C C . ASN A 1 407 ? -26.344 43.438 -8.945 1 65.62 407 ASN A C 1
ATOM 3211 O O . ASN A 1 407 ? -26.547 44.344 -8.125 1 65.62 407 ASN A O 1
ATOM 3215 N N . ALA A 1 408 ? -26.359 42.125 -8.727 1 73 408 ALA A N 1
ATOM 3216 C CA . ALA A 1 408 ? -27.031 41.625 -7.527 1 73 408 ALA A CA 1
ATOM 3217 C C . ALA A 1 408 ? -26.031 41.406 -6.387 1 73 408 ALA A C 1
ATOM 3219 O O . ALA A 1 408 ? -24.875 41.844 -6.48 1 73 408 ALA A O 1
ATOM 3220 N N . ALA A 1 409 ? -26.484 40.844 -5.301 1 82.88 409 ALA A N 1
ATOM 3221 C CA . ALA A 1 409 ? -25.828 40.562 -4.027 1 82.88 409 ALA A CA 1
ATOM 3222 C C . ALA A 1 409 ? -24.781 39.469 -4.199 1 82.88 409 ALA A C 1
ATOM 3224 O O . ALA A 1 409 ? -24.844 38.656 -5.137 1 82.88 409 ALA A O 1
ATOM 3225 N N . VAL A 1 410 ? -23.641 39.594 -3.533 1 93.44 410 VAL A N 1
ATOM 3226 C CA . VAL A 1 410 ? -22.625 38.562 -3.463 1 93.44 410 VAL A CA 1
ATOM 3227 C C . VAL A 1 410 ? -23.25 37.25 -3.029 1 93.44 410 VAL A C 1
ATOM 3229 O O . VAL A 1 410 ? -23.984 37.188 -2.033 1 93.44 410 VAL A O 1
ATOM 3232 N N . GLU A 1 411 ? -23.031 36.219 -3.814 1 93.88 411 GLU A N 1
ATOM 3233 C CA . GLU A 1 411 ? -23.625 34.906 -3.539 1 93.88 411 GLU A CA 1
ATOM 3234 C C . GLU A 1 411 ? -22.719 34.062 -2.672 1 93.88 411 GLU A C 1
ATOM 3236 O O . GLU A 1 411 ? -23.188 33.281 -1.822 1 93.88 411 GLU A O 1
ATOM 3241 N N . SER A 1 412 ? -21.5 34.156 -2.996 1 96.25 412 SER A N 1
ATOM 3242 C CA . SER A 1 412 ? -20.594 33.281 -2.262 1 96.25 412 SER A CA 1
ATOM 3243 C C . SER A 1 412 ? -19.156 33.812 -2.285 1 96.25 412 SER A C 1
ATOM 3245 O O . SER A 1 412 ? -18.828 34.688 -3.084 1 96.25 412 SER A O 1
ATOM 3247 N N . LEU A 1 413 ? -18.391 33.375 -1.347 1 96.69 413 LEU A N 1
ATOM 3248 C CA . LEU A 1 413 ? -16.953 33.531 -1.209 1 96.69 413 LEU A CA 1
ATOM 3249 C C . LEU A 1 413 ? -16.234 32.188 -1.424 1 96.69 413 LEU A C 1
ATOM 3251 O O . LEU A 1 413 ? -16.578 31.188 -0.792 1 96.69 413 LEU A O 1
ATOM 3255 N N . GLU A 1 414 ? -15.211 32.188 -2.33 1 97 414 GLU A N 1
ATOM 3256 C CA . GLU A 1 414 ? -14.609 30.906 -2.715 1 97 414 GLU A CA 1
ATOM 3257 C C . GLU A 1 414 ? -13.086 30.953 -2.609 1 97 414 GLU A C 1
ATOM 3259 O O . GLU A 1 414 ? -12.461 31.938 -3.025 1 97 414 GLU A O 1
ATOM 3264 N N . PHE A 1 415 ? -12.523 29.969 -2.006 1 95.12 415 PHE A N 1
ATOM 3265 C CA . PHE A 1 415 ? -11.086 29.734 -1.952 1 95.12 415 PHE A CA 1
ATOM 3266 C C . PHE A 1 415 ? -10.773 28.281 -1.638 1 95.12 4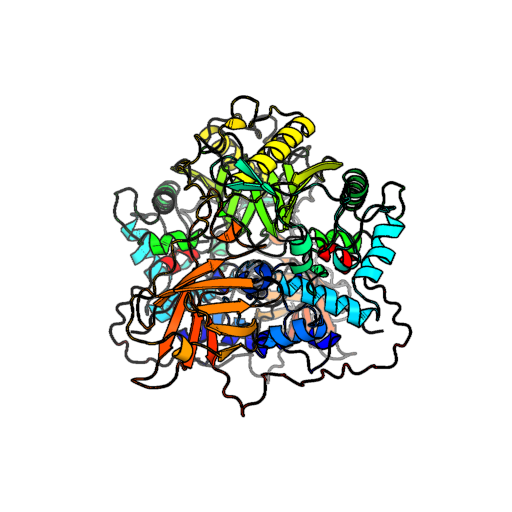15 PHE A C 1
ATOM 3268 O O . PHE A 1 415 ? -11.656 27.531 -1.218 1 95.12 415 PHE A O 1
ATOM 3275 N N . PRO A 1 416 ? -9.523 27.844 -1.909 1 93.19 416 PRO A N 1
ATOM 3276 C CA . PRO A 1 416 ? -9.156 26.469 -1.556 1 93.19 416 PRO A CA 1
ATOM 3277 C C . PRO A 1 416 ? -8.977 26.266 -0.053 1 93.19 416 PRO A C 1
ATOM 3279 O O . PRO A 1 416 ? -8.164 26.969 0.568 1 93.19 416 PRO A O 1
ATOM 3282 N N . VAL A 1 417 ? -9.719 25.344 0.492 1 91 417 VAL A N 1
ATOM 3283 C CA . VAL A 1 417 ? -9.508 25 1.894 1 91 417 VAL A CA 1
ATOM 3284 C C . VAL A 1 417 ? -8.406 23.953 2.004 1 91 417 VAL A C 1
ATOM 3286 O O . VAL A 1 417 ? -7.73 23.844 3.033 1 91 417 VAL A O 1
ATOM 3289 N N . ASP A 1 418 ? -8.375 23.047 1.057 1 87.38 418 ASP A N 1
ATOM 3290 C CA . ASP A 1 418 ? -7.203 22.203 0.869 1 87.38 418 ASP A CA 1
ATOM 3291 C C . ASP A 1 418 ? -6.105 22.953 0.107 1 87.38 418 ASP A C 1
ATOM 3293 O O . ASP A 1 418 ? -6.211 23.141 -1.106 1 87.38 418 ASP A O 1
ATOM 3297 N N . LEU A 1 419 ? -5.133 23.266 0.777 1 80.81 419 LEU A N 1
ATOM 3298 C CA . LEU A 1 419 ? -4.121 24.172 0.232 1 80.81 419 LEU A CA 1
ATOM 3299 C C . LEU A 1 419 ? -3.223 23.438 -0.761 1 80.81 419 LEU A C 1
ATOM 3301 O O . LEU A 1 419 ? -2.422 24.062 -1.457 1 80.81 419 LEU A O 1
ATOM 3305 N N . SER A 1 420 ? -3.426 22.156 -0.894 1 80.31 420 SER A N 1
ATOM 3306 C CA . SER A 1 420 ? -2.58 21.375 -1.789 1 80.31 420 SER A CA 1
ATOM 3307 C C . SER A 1 420 ? -3.191 21.281 -3.184 1 80.31 420 SER A C 1
ATOM 3309 O O . SER A 1 420 ? -2.551 20.781 -4.113 1 80.31 420 SER A O 1
ATOM 3311 N N . VAL A 1 421 ? -4.41 21.688 -3.328 1 85.31 421 VAL A N 1
ATOM 3312 C CA . VAL A 1 421 ? -5.086 21.609 -4.621 1 85.31 421 VAL A CA 1
ATOM 3313 C C . VAL A 1 421 ? -5.73 22.938 -4.965 1 85.31 421 VAL A C 1
ATOM 3315 O O . VAL A 1 421 ? -6.043 23.734 -4.07 1 85.31 421 VAL A O 1
ATOM 3318 N N . PRO A 1 422 ? -5.961 23.172 -6.246 1 87.75 422 PRO A N 1
ATOM 3319 C CA . PRO A 1 422 ? -6.547 24.453 -6.66 1 87.75 422 PRO A CA 1
ATOM 3320 C C . PRO A 1 422 ? -8.07 24.484 -6.512 1 87.75 422 PRO A C 1
ATOM 3322 O O . PRO A 1 422 ? -8.68 25.547 -6.602 1 87.75 422 PRO A O 1
ATOM 3325 N N . GLU A 1 423 ? -8.586 23.344 -6.293 1 90.38 423 GLU A N 1
ATOM 3326 C CA . GLU A 1 423 ? -10.047 23.281 -6.207 1 90.38 423 GLU A CA 1
ATOM 3327 C C . GLU A 1 423 ? -10.562 24.156 -5.062 1 90.38 423 GLU A C 1
ATOM 3329 O O . GLU A 1 423 ? -10.047 24.078 -3.943 1 90.38 423 GLU A O 1
ATOM 3334 N N . LYS A 1 424 ? -11.617 24.938 -5.32 1 94.38 424 LYS A N 1
ATOM 3335 C CA . LYS A 1 424 ? -12.117 25.906 -4.344 1 94.38 424 LYS A CA 1
ATOM 3336 C C . LYS A 1 424 ? -13.344 25.359 -3.611 1 94.38 424 LYS A C 1
ATOM 3338 O O . LYS A 1 424 ? -14.047 24.5 -4.129 1 94.38 424 LYS A O 1
ATOM 3343 N N . THR A 1 425 ? -13.461 25.828 -2.486 1 94.75 425 THR A N 1
ATOM 3344 C CA . THR A 1 425 ? -14.648 25.609 -1.665 1 94.75 425 THR A CA 1
ATOM 3345 C C . THR A 1 425 ? -15.5 26.875 -1.596 1 94.75 425 THR A C 1
ATOM 3347 O O . THR A 1 425 ? -14.977 27.969 -1.414 1 94.75 425 THR A O 1
ATOM 3350 N N . SER A 1 426 ? -16.766 26.688 -1.758 1 95.81 426 SER A N 1
ATOM 3351 C CA . SER A 1 426 ? -17.688 27.828 -1.813 1 95.81 426 SER A CA 1
ATOM 3352 C C . SER A 1 426 ? -18.406 28.016 -0.483 1 95.81 426 SER A C 1
ATOM 3354 O O . SER A 1 426 ? -19.125 27.125 -0.022 1 95.81 426 SER A O 1
ATOM 3356 N N . PHE A 1 427 ? -18.156 29.109 0.135 1 96.06 427 PHE A N 1
ATOM 3357 C CA . PHE A 1 427 ? -18.938 29.547 1.294 1 96.06 427 PHE A CA 1
ATOM 3358 C C . PHE A 1 427 ? -20.094 30.438 0.867 1 96.06 427 PHE A C 1
ATOM 3360 O O . PHE A 1 427 ? -19.891 31.531 0.325 1 96.06 427 PHE A O 1
ATOM 3367 N N . LYS A 1 428 ? -21.266 30.078 1.181 1 95.5 428 LYS A N 1
ATOM 3368 C CA . LYS A 1 428 ? -22.453 30.781 0.704 1 95.5 428 LYS A CA 1
ATOM 3369 C C . LYS A 1 428 ? -22.812 31.922 1.636 1 95.5 428 LYS A C 1
ATOM 3371 O O . LYS A 1 428 ? -22.734 31.797 2.857 1 95.5 428 LYS A O 1
ATOM 3376 N N . ARG A 1 429 ? -23.203 33.031 1.024 1 94.38 429 ARG A N 1
ATOM 3377 C CA . ARG A 1 429 ? -23.672 34.156 1.825 1 94.38 429 ARG A CA 1
ATOM 3378 C C . ARG A 1 429 ? -24.938 33.781 2.605 1 94.38 429 ARG A C 1
ATOM 3380 O O . ARG A 1 429 ? -25.844 33.156 2.062 1 94.38 429 ARG A O 1
ATOM 3387 N N . ILE A 1 430 ? -24.891 34.062 3.883 1 89.44 430 ILE A N 1
ATOM 3388 C CA . ILE A 1 430 ? -26.016 33.781 4.77 1 89.44 430 ILE A CA 1
ATOM 3389 C C . ILE A 1 430 ? -26.922 35 4.875 1 89.44 430 ILE A C 1
ATOM 3391 O O . ILE A 1 430 ? -26.469 36.094 5.191 1 89.44 430 ILE A O 1
ATOM 3395 N N . ASN A 1 431 ? -28.094 34.969 4.316 1 72.5 431 ASN A N 1
ATOM 3396 C CA . ASN A 1 431 ? -29.062 36.062 4.445 1 72.5 431 ASN A CA 1
ATOM 3397 C C . ASN A 1 431 ? -29.719 36.062 5.824 1 72.5 431 ASN A C 1
ATOM 3399 O O . ASN A 1 431 ? -29.812 35 6.477 1 72.5 431 ASN A O 1
ATOM 3403 N N . LYS A 1 432 ? -29.797 37.25 6.664 1 54.97 432 LYS A N 1
ATOM 3404 C CA . LYS A 1 432 ? -30.375 37.469 7.984 1 54.97 432 LYS A CA 1
ATOM 3405 C C . LYS A 1 432 ? -31.516 36.5 8.25 1 54.97 432 LYS A C 1
ATOM 3407 O O . LYS A 1 432 ? -31.734 36.094 9.398 1 54.97 432 LYS A O 1
ATOM 3412 N N . SER A 1 433 ? -32.375 36.219 7.438 1 45.56 433 SER A N 1
ATOM 3413 C CA . SER A 1 433 ? -33.531 35.438 7.84 1 45.56 433 SER A CA 1
ATOM 3414 C C . SER A 1 433 ? -33.219 33.938 7.82 1 45.56 433 SER A C 1
ATOM 3416 O O . SER A 1 433 ? -34.062 33.125 8.164 1 45.56 433 SER A O 1
ATOM 3418 N N . GLY A 1 434 ? -32.156 33.5 7.25 1 41.97 434 GLY A N 1
ATOM 3419 C CA . GLY A 1 434 ? -32.031 32.062 7.043 1 41.97 434 GLY A CA 1
ATOM 3420 C C . GLY A 1 434 ? -31.219 31.359 8.133 1 41.97 434 GLY A C 1
ATOM 3421 O O . GLY A 1 434 ? -30.453 32 8.859 1 41.97 434 GLY A O 1
ATOM 3422 N N . PRO A 1 435 ? -31.562 30.188 8.539 1 38.78 435 PRO A N 1
ATOM 3423 C CA . PRO A 1 435 ? -31.016 29.391 9.648 1 38.78 435 PRO A CA 1
ATOM 3424 C C . PRO A 1 435 ? -29.484 29.297 9.602 1 38.78 435 PRO A C 1
ATOM 3426 O O . PRO A 1 435 ? -28.906 29.172 8.523 1 38.78 435 PRO A O 1
ATOM 3429 N N . ARG A 1 436 ? -28.844 30.047 10.523 1 41.88 436 ARG A N 1
ATOM 3430 C CA . ARG A 1 436 ? -27.469 29.656 10.773 1 41.88 436 ARG A CA 1
ATOM 3431 C C . ARG A 1 436 ? -27.266 28.156 10.531 1 41.88 436 ARG A C 1
ATOM 3433 O O . ARG A 1 436 ? -28.156 27.359 10.836 1 41.88 436 ARG A O 1
ATOM 3440 N N . TYR A 1 437 ? -26.531 27.781 9.594 1 40.09 437 TYR A N 1
ATOM 3441 C CA . TYR A 1 437 ? -26.297 26.359 9.367 1 40.09 437 TYR A CA 1
ATOM 3442 C C . TYR A 1 437 ? -26 25.641 10.688 1 40.09 437 TYR A C 1
ATOM 3444 O O . TYR A 1 437 ? -24.844 25.594 11.125 1 40.09 437 TYR A O 1
ATOM 3452 N N . THR A 1 438 ? -26.891 25.984 11.781 1 39.69 438 THR A N 1
ATOM 3453 C CA . THR A 1 438 ? -26.719 25.141 12.961 1 39.69 438 THR A CA 1
ATOM 3454 C C . THR A 1 438 ? -27.266 23.734 12.711 1 39.69 438 THR A C 1
ATOM 3456 O O . THR A 1 438 ? -28.422 23.562 12.32 1 39.69 438 THR A O 1
ATOM 3459 N N . ARG A 1 439 ? -26.531 22.875 12.352 1 36.47 439 ARG A N 1
ATOM 3460 C CA . ARG A 1 439 ? -26.953 21.469 12.195 1 36.47 439 ARG A CA 1
ATOM 3461 C C . ARG A 1 439 ? -27.391 20.891 13.531 1 36.47 439 ARG A C 1
ATOM 3463 O O . ARG A 1 439 ? -26.609 20.812 14.477 1 36.47 439 ARG A O 1
ATOM 3470 N N . ASN A 1 440 ? -28.656 21.078 13.969 1 31.17 440 ASN A N 1
ATOM 3471 C CA . ASN A 1 440 ? -29.172 20.453 15.188 1 31.17 440 ASN A CA 1
ATOM 3472 C C . ASN A 1 440 ? -29.125 18.938 15.094 1 31.17 440 ASN A C 1
ATOM 3474 O O . ASN A 1 440 ? -30.047 18.25 15.562 1 31.17 440 ASN A O 1
ATOM 3478 N N . ASN A 1 441 ? -28.453 18.281 14.281 1 32.53 441 ASN A N 1
ATOM 3479 C CA . ASN A 1 441 ? -28.734 16.844 14.359 1 32.53 441 ASN A CA 1
ATOM 3480 C C . ASN A 1 441 ? -28.062 16.219 15.578 1 32.53 441 ASN A C 1
ATOM 3482 O O . ASN A 1 441 ? -26.844 16.125 15.648 1 32.53 441 ASN A O 1
ATOM 3486 N N . SER A 1 442 ? -28.734 16.375 16.719 1 28.94 442 SER A N 1
ATOM 3487 C CA . SER A 1 442 ? -28.297 15.68 17.938 1 28.94 442 SER A CA 1
ATOM 3488 C C . SER A 1 442 ? -28.156 14.18 17.688 1 28.94 442 SER A C 1
ATOM 3490 O O . SER A 1 442 ? -29.094 13.516 17.266 1 28.94 442 SER A O 1
ATOM 3492 N N . MET A 1 443 ? -27.078 13.797 17.359 1 32.41 443 MET A N 1
ATOM 3493 C CA . MET A 1 443 ? -26.812 12.359 17.359 1 32.41 443 MET A CA 1
ATOM 3494 C C . MET A 1 443 ? -27.047 11.758 18.734 1 32.41 443 MET A C 1
ATOM 3496 O O . MET A 1 443 ? -26.406 12.141 19.703 1 32.41 443 MET A O 1
ATOM 3500 N N . GLN A 1 444 ? -28.375 11.461 19.078 1 26.67 444 GLN A N 1
ATOM 3501 C CA . GLN A 1 444 ? -28.594 10.688 20.312 1 26.67 444 GLN A CA 1
ATOM 3502 C C . GLN A 1 444 ? -27.828 9.367 20.266 1 26.67 444 GLN A C 1
ATOM 3504 O O . GLN A 1 444 ? -28.125 8.492 19.453 1 26.67 444 GLN A O 1
ATOM 3509 N N . ALA A 1 445 ? -26.703 9.359 20.672 1 31.91 445 ALA A N 1
ATOM 3510 C CA . ALA A 1 445 ? -26.016 8.094 20.891 1 31.91 445 ALA A CA 1
ATOM 3511 C C . ALA A 1 445 ? -26.859 7.172 21.781 1 31.91 445 ALA A C 1
ATOM 3513 O O . ALA A 1 445 ? -27.297 7.566 22.859 1 31.91 445 ALA A O 1
ATOM 3514 N N . ALA A 1 446 ? -27.641 6.168 21.406 1 29.84 446 ALA A N 1
ATOM 3515 C CA . ALA A 1 446 ? -28.297 5.148 22.219 1 29.84 446 ALA A CA 1
ATOM 3516 C C . ALA A 1 446 ? -27.406 4.703 23.375 1 29.84 446 ALA A C 1
ATOM 3518 O O . ALA A 1 446 ? -26.328 4.16 23.156 1 29.84 446 ALA A O 1
ATOM 3519 N N . ARG A 1 447 ? -27.625 5.312 24.5 1 27.17 447 ARG A N 1
ATOM 3520 C CA . ARG A 1 447 ? -27 4.844 25.734 1 27.17 447 ARG A CA 1
ATOM 3521 C C . ARG A 1 447 ? -27.344 3.381 26 1 27.17 447 ARG A C 1
ATOM 3523 O O . ARG A 1 447 ? -28.422 3.076 26.516 1 27.17 447 ARG A O 1
ATOM 3530 N N . LYS A 1 448 ? -27.266 2.416 25.219 1 28.88 448 LYS A N 1
ATOM 3531 C CA . LYS A 1 448 ? -27.484 1.081 25.766 1 28.88 448 LYS A CA 1
ATOM 3532 C C . LYS A 1 448 ? -26.734 0.892 27.078 1 28.88 448 LYS A C 1
ATOM 3534 O O . LYS A 1 448 ? -25.641 1.448 27.266 1 28.88 448 LYS A O 1
ATOM 3539 N N . GLU A 1 449 ? -27.391 0.489 28.141 1 25.31 449 GLU A N 1
ATOM 3540 C CA . GLU A 1 449 ? -26.875 -0.019 29.406 1 25.31 449 GLU A CA 1
ATOM 3541 C C . GLU A 1 449 ? -25.609 -0.829 29.203 1 25.31 449 GLU A C 1
ATOM 3543 O O . GLU A 1 449 ? -25.531 -1.679 28.312 1 25.31 449 GLU A O 1
ATOM 3548 N N . HIS A 1 450 ? -24.531 -0.221 29.562 1 26.16 450 HIS A N 1
ATOM 3549 C CA . HIS A 1 450 ? -23.156 -0.708 29.5 1 26.16 450 HIS A CA 1
ATOM 3550 C C . HIS A 1 450 ? -23.031 -2.092 30.141 1 26.16 450 HIS A C 1
ATOM 3552 O O . HIS A 1 450 ? -23.141 -2.23 31.359 1 26.16 450 HIS A O 1
ATOM 3558 N N . ALA A 1 451 ? -23.812 -3.156 29.828 1 26.06 451 ALA A N 1
ATOM 3559 C CA . ALA A 1 451 ? -23.203 -4.371 30.344 1 26.06 451 ALA A CA 1
ATOM 3560 C C . ALA A 1 451 ? -21.672 -4.262 30.344 1 26.06 451 ALA A C 1
ATOM 3562 O O . ALA A 1 451 ? -21.109 -3.537 29.516 1 26.06 451 ALA A O 1
ATOM 3563 N N . GLY A 1 452 ? -20.984 -4.488 31.531 1 22.05 452 GLY A N 1
ATOM 3564 C CA . GLY A 1 452 ? -19.547 -4.52 31.766 1 22.05 452 GLY A CA 1
ATOM 3565 C C . GLY A 1 452 ? -18.766 -5.039 30.578 1 22.05 452 GLY A C 1
ATOM 3566 O O . GLY A 1 452 ? -18.812 -6.23 30.266 1 22.05 452 GLY A O 1
ATOM 3567 N N . PHE A 1 453 ? -18.922 -4.422 29.547 1 24.17 453 PHE A N 1
ATOM 3568 C CA . PHE A 1 453 ? -18 -4.836 28.5 1 24.17 453 PHE A CA 1
ATOM 3569 C C . PHE A 1 453 ? -16.578 -4.934 29.047 1 24.17 453 PHE A C 1
ATOM 3571 O O . PHE A 1 453 ? -16.094 -4.004 29.688 1 24.17 453 PHE A O 1
ATOM 3578 N N . GLN A 1 454 ? -16.281 -6.055 29.578 1 21.5 454 GLN A N 1
ATOM 3579 C CA . GLN A 1 454 ? -14.836 -6.258 29.703 1 21.5 454 GLN A CA 1
ATOM 3580 C C . GLN A 1 454 ? -14.094 -5.707 28.5 1 21.5 454 GLN A C 1
ATOM 3582 O O . GLN A 1 454 ? -14.266 -6.199 27.375 1 21.5 454 GLN A O 1
ATOM 3587 N N . THR A 1 455 ? -14.086 -4.477 28.375 1 26.83 455 THR A N 1
ATOM 3588 C CA . THR A 1 455 ? -13.461 -3.527 27.453 1 26.83 455 THR A CA 1
ATOM 3589 C C . THR A 1 455 ? -12.008 -3.916 27.188 1 26.83 455 THR A C 1
ATOM 3591 O O . THR A 1 455 ? -11.117 -3.621 27.984 1 26.83 455 THR A O 1
ATOM 3594 N N . VAL A 1 456 ? -11.758 -5.109 27.078 1 23.14 456 VAL A N 1
ATOM 3595 C CA . VAL A 1 456 ? -10.383 -5.184 26.594 1 23.14 456 VAL A CA 1
ATOM 3596 C C . VAL A 1 456 ? -10.266 -4.414 25.281 1 23.14 456 VAL A C 1
ATOM 3598 O O . VAL A 1 456 ? -10.609 -4.934 24.219 1 23.14 456 VAL A O 1
ATOM 3601 N N . LEU A 1 457 ? -10.969 -3.396 25.125 1 27.28 457 LEU A N 1
ATOM 3602 C CA . LEU A 1 457 ? -10.469 -2.529 24.062 1 27.28 457 LEU A CA 1
ATOM 3603 C C . LEU A 1 457 ? -8.961 -2.369 24.156 1 27.28 457 LEU A C 1
ATOM 3605 O O . LEU A 1 457 ? -8.438 -1.885 25.156 1 27.28 457 LEU A O 1
ATOM 3609 N N . SER A 1 458 ? -8.328 -3.277 23.641 1 25.44 458 SER A N 1
ATOM 3610 C CA . SER A 1 458 ? -6.879 -3.109 23.609 1 25.44 458 SER A CA 1
ATOM 3611 C C . SER A 1 458 ? -6.496 -1.67 23.281 1 25.44 458 SER A C 1
ATOM 3613 O O . SER A 1 458 ? -7.16 -1.014 22.484 1 25.44 458 SER A O 1
ATOM 3615 N N . VAL A 1 459 ? -6.027 -1.003 24.25 1 25.55 459 VAL A N 1
ATOM 3616 C CA . VAL A 1 459 ? -5.262 0.238 24.266 1 25.55 459 VAL A CA 1
ATOM 3617 C C . VAL A 1 459 ? -4.52 0.401 22.938 1 25.55 459 VAL A C 1
ATOM 3619 O O . VAL A 1 459 ? -3.748 1.348 22.766 1 25.55 459 VAL A O 1
ATOM 3622 N N . THR A 1 460 ? -4.586 -0.515 22.188 1 25.16 460 THR A N 1
ATOM 3623 C CA . THR A 1 460 ? -3.834 -0.29 20.953 1 25.16 460 THR A CA 1
ATOM 3624 C C . THR A 1 460 ? -4.438 0.859 20.156 1 25.16 460 THR A C 1
ATOM 3626 O O . THR A 1 460 ? -3.744 1.513 19.375 1 25.16 460 THR A O 1
ATOM 3629 N N . ALA A 1 461 ? -5.719 1.009 20.344 1 26.7 461 ALA A N 1
ATOM 3630 C CA . ALA A 1 461 ? -6.277 2.105 19.547 1 26.7 461 ALA A CA 1
ATOM 3631 C C . ALA A 1 461 ? -5.82 3.457 20.094 1 26.7 461 ALA A C 1
ATOM 3633 O O . ALA A 1 461 ? -5.652 4.41 19.328 1 26.7 461 ALA A O 1
ATOM 3634 N N . ALA A 1 462 ? -5.719 3.598 21.375 1 26.08 462 ALA A N 1
ATOM 3635 C CA . ALA A 1 462 ? -5.34 4.926 21.859 1 26.08 462 ALA A CA 1
ATOM 3636 C C . ALA A 1 462 ? -4.012 5.367 21.25 1 26.08 462 ALA A C 1
ATOM 3638 O O . ALA A 1 462 ? -3.738 6.566 21.156 1 26.08 462 ALA A O 1
ATOM 3639 N N . TRP A 1 463 ? -3.184 4.449 21.156 1 25.66 463 TRP A N 1
ATOM 3640 C CA . TRP A 1 463 ? -1.808 4.82 20.844 1 25.66 463 TRP A CA 1
ATOM 3641 C C . TRP A 1 463 ? -1.715 5.469 19.469 1 25.66 463 TRP A C 1
ATOM 3643 O O . TRP A 1 463 ? -0.945 6.414 19.266 1 25.66 463 TRP A O 1
ATOM 3653 N N . CYS A 1 464 ? -2.463 4.941 18.625 1 28.03 464 CYS A N 1
ATOM 3654 C CA . CYS A 1 464 ? -2.242 5.441 17.266 1 28.03 464 CYS A CA 1
ATOM 3655 C C . CYS A 1 464 ? -2.555 6.93 17.188 1 28.03 464 CYS A C 1
ATOM 3657 O O . CYS A 1 464 ? -2.367 7.547 16.125 1 28.03 464 CYS A O 1
ATOM 3659 N N . LEU A 1 465 ? -3.246 7.414 18.141 1 26.39 465 LEU A N 1
ATOM 3660 C CA . LEU A 1 465 ? -3.709 8.797 18.062 1 26.39 465 LEU A CA 1
ATOM 3661 C C . LEU A 1 465 ? -2.555 9.766 18.266 1 26.39 465 LEU A C 1
ATOM 3663 O O . LEU A 1 465 ? -2.766 10.984 18.328 1 26.39 465 LEU A O 1
ATOM 3667 N N . PHE A 1 466 ? -1.49 9.336 18.766 1 25.97 466 PHE A N 1
ATOM 3668 C CA . PHE A 1 466 ? -0.546 10.414 19.016 1 25.97 466 PHE A CA 1
ATOM 3669 C C . PHE A 1 466 ? -0.002 10.984 17.703 1 25.97 466 PHE A C 1
ATOM 3671 O O . PHE A 1 466 ? 0.814 11.906 17.719 1 25.97 466 PHE A O 1
ATOM 3678 N N . HIS A 1 467 ? 0.12 10.367 16.688 1 23.8 467 HIS A N 1
ATOM 3679 C CA . HIS A 1 467 ? 0.692 11.227 15.648 1 23.8 467 HIS A CA 1
ATOM 3680 C C . HIS A 1 467 ? -0.37 12.141 15.039 1 23.8 467 HIS A C 1
ATOM 3682 O O . HIS A 1 467 ? -1.47 11.68 14.719 1 23.8 467 HIS A O 1
ATOM 3688 N N . MET B 1 1 ? -17.5 8.719 -28.031 1 34.56 1 MET B N 1
ATOM 3689 C CA . MET B 1 1 ? -16.469 7.723 -27.781 1 34.56 1 MET B CA 1
ATOM 3690 C C . MET B 1 1 ? -16.266 7.508 -26.281 1 34.56 1 MET B C 1
ATOM 3692 O O . MET B 1 1 ? -16.141 8.469 -25.516 1 34.56 1 MET B O 1
ATOM 3696 N N . VAL B 1 2 ? -16.734 6.352 -25.828 1 53.91 2 VAL B N 1
ATOM 3697 C CA . VAL B 1 2 ? -16.641 6.172 -24.375 1 53.91 2 VAL B CA 1
ATOM 3698 C C . VAL B 1 2 ? -15.18 5.984 -23.969 1 53.91 2 VAL B C 1
ATOM 3700 O O . VAL B 1 2 ? -14.445 5.227 -24.609 1 53.91 2 VAL B O 1
ATOM 3703 N N . CYS B 1 3 ? -14.555 6.926 -23.344 1 75.75 3 CYS B N 1
ATOM 3704 C CA . CYS B 1 3 ? -13.188 6.883 -22.844 1 75.75 3 CYS B CA 1
ATOM 3705 C C . CYS B 1 3 ? -13.133 6.16 -21.5 1 75.75 3 CYS B C 1
ATOM 3707 O O . CYS B 1 3 ? -13.773 6.582 -20.531 1 75.75 3 CYS B O 1
ATOM 3709 N N . TYR B 1 4 ? -12.5 4.844 -21.688 1 85.75 4 TYR B N 1
ATOM 3710 C CA . TYR B 1 4 ? -12.312 4.09 -20.453 1 85.75 4 TYR B CA 1
ATOM 3711 C C . TYR B 1 4 ? -10.977 4.426 -19.797 1 85.75 4 TYR B C 1
ATOM 3713 O O . TYR B 1 4 ? -10.016 4.77 -20.484 1 85.75 4 TYR B O 1
ATOM 3721 N N . THR B 1 5 ? -10.984 4.441 -18.516 1 85.81 5 THR B N 1
ATOM 3722 C CA . THR B 1 5 ? -9.758 4.617 -17.734 1 85.81 5 THR B CA 1
ATOM 3723 C C . THR B 1 5 ? -9.477 3.381 -16.891 1 85.81 5 THR B C 1
ATOM 3725 O O . THR B 1 5 ? -10.273 2.441 -16.859 1 85.81 5 THR B O 1
ATOM 3728 N N . TRP B 1 6 ? -8.328 3.393 -16.25 1 90.56 6 TRP B N 1
ATOM 3729 C CA . TRP B 1 6 ? -7.977 2.299 -15.344 1 90.56 6 TRP B CA 1
ATOM 3730 C C . TRP B 1 6 ? -9.016 2.156 -14.234 1 90.56 6 TRP B C 1
ATOM 3732 O O . TRP B 1 6 ? -9.117 1.101 -13.602 1 90.56 6 TRP B O 1
ATOM 3742 N N . ASP B 1 7 ? -9.781 3.211 -14.039 1 88.44 7 ASP B N 1
ATOM 3743 C CA . ASP B 1 7 ? -10.664 3.266 -12.875 1 88.44 7 ASP B CA 1
ATOM 3744 C C . ASP B 1 7 ? -12.125 3.051 -13.289 1 88.44 7 ASP B C 1
ATOM 3746 O O . ASP B 1 7 ? -13.023 3.094 -12.445 1 88.44 7 ASP B O 1
ATOM 3750 N N . THR B 1 8 ? -12.367 2.855 -14.594 1 89.62 8 THR B N 1
ATOM 3751 C CA . THR B 1 8 ? -13.719 2.535 -15.047 1 89.62 8 THR B CA 1
ATOM 3752 C C . THR B 1 8 ? -14.148 1.165 -14.531 1 89.62 8 THR B C 1
ATOM 3754 O O . THR B 1 8 ? -13.445 0.173 -14.727 1 89.62 8 THR B O 1
ATOM 3757 N N . PRO B 1 9 ? -15.289 1.12 -13.836 1 92.38 9 PRO B N 1
ATOM 3758 C CA . PRO B 1 9 ? -15.75 -0.197 -13.391 1 92.38 9 PRO B CA 1
ATOM 3759 C C . PRO B 1 9 ? -15.906 -1.185 -14.547 1 92.38 9 PRO B C 1
ATOM 3761 O O . PRO B 1 9 ? -16.359 -0.81 -15.625 1 92.38 9 PRO B O 1
ATOM 3764 N N . ILE B 1 10 ? -15.523 -2.406 -14.336 1 96.56 10 ILE B N 1
ATOM 3765 C CA . ILE B 1 10 ? -15.531 -3.441 -15.359 1 96.56 10 ILE B CA 1
ATOM 3766 C C . ILE B 1 10 ? -16.953 -3.648 -15.875 1 96.56 10 ILE B C 1
ATOM 3768 O O . ILE B 1 10 ? -17.156 -3.9 -17.062 1 96.56 10 ILE B O 1
ATOM 3772 N N . ALA B 1 11 ? -17.969 -3.527 -15.008 1 95.06 11 ALA B N 1
ATOM 3773 C CA . ALA B 1 11 ? -19.375 -3.719 -15.375 1 95.06 11 ALA B CA 1
ATOM 3774 C C . ALA B 1 11 ? -19.781 -2.748 -16.469 1 95.06 11 ALA B C 1
ATOM 3776 O O . ALA B 1 11 ? -20.656 -3.064 -17.297 1 95.06 11 ALA B O 1
ATOM 3777 N N . GLN B 1 12 ? -19.203 -1.604 -16.5 1 91.88 12 GLN B N 1
ATOM 3778 C CA . GLN B 1 12 ? -19.516 -0.621 -17.531 1 91.88 12 GLN B CA 1
ATOM 3779 C C . GLN B 1 12 ? -18.922 -1.034 -18.875 1 91.88 12 GLN B C 1
ATOM 3781 O O . GLN B 1 12 ? -19.391 -0.597 -19.938 1 91.88 12 GLN B O 1
ATOM 3786 N N . ILE B 1 13 ? -17.906 -1.853 -18.844 1 91.81 13 ILE B N 1
ATOM 3787 C CA . ILE B 1 13 ? -17.234 -2.297 -20.047 1 91.81 13 ILE B CA 1
ATOM 3788 C C . ILE B 1 13 ? -17.875 -3.582 -20.562 1 91.81 13 ILE B C 1
ATOM 3790 O O . ILE B 1 13 ? -18.219 -3.688 -21.75 1 91.81 13 ILE B O 1
ATOM 3794 N N . LEU B 1 14 ? -18.078 -4.523 -19.672 1 94.81 14 LEU B N 1
ATOM 3795 C CA . LEU B 1 14 ? -18.547 -5.848 -20.062 1 94.81 14 LEU B CA 1
ATOM 3796 C C . LEU B 1 14 ? -20.078 -5.898 -20.094 1 94.81 14 LEU B C 1
ATOM 3798 O O . LEU B 1 14 ? -20.656 -6.828 -20.672 1 94.81 14 LEU B O 1
ATOM 3802 N N . GLY B 1 15 ? -20.719 -4.883 -19.438 1 92.12 15 GLY B N 1
ATOM 3803 C CA . GLY B 1 15 ? -22.172 -4.832 -19.453 1 92.12 15 GLY B CA 1
ATOM 3804 C C . GLY B 1 15 ? -22.797 -5.293 -18.141 1 92.12 15 GLY B C 1
ATOM 3805 O O . GLY B 1 15 ? -22.078 -5.742 -17.234 1 92.12 15 GLY B O 1
ATOM 3806 N N . PRO B 1 16 ? -24.047 -5.223 -17.969 1 88.12 16 PRO B N 1
ATOM 3807 C CA . PRO B 1 16 ? -24.75 -5.438 -16.703 1 88.12 16 PRO B CA 1
ATOM 3808 C C . PRO B 1 16 ? -24.797 -6.91 -16.297 1 88.12 16 PRO B C 1
ATOM 3810 O O . PRO B 1 16 ? -25.141 -7.23 -15.156 1 88.12 16 PRO B O 1
ATOM 3813 N N . SER B 1 17 ? -24.531 -7.77 -17.234 1 90.56 17 SER B N 1
ATOM 3814 C CA . SER B 1 17 ? -24.578 -9.188 -16.906 1 90.56 17 SER B CA 1
ATOM 3815 C C . SER B 1 17 ? -23.312 -9.633 -16.188 1 90.56 17 SER B C 1
ATOM 3817 O O . SER B 1 17 ? -23.266 -10.734 -15.625 1 90.56 17 SER B O 1
ATOM 3819 N N . PHE B 1 18 ? -22.359 -8.797 -16.281 1 95.56 18 PHE B N 1
ATOM 3820 C CA . PHE B 1 18 ? -21.109 -9.117 -15.594 1 95.56 18 PHE B CA 1
ATOM 3821 C C . PHE B 1 18 ? -21.344 -9.219 -14.094 1 95.56 18 PHE B C 1
ATOM 3823 O O . PHE B 1 18 ? -22.016 -8.375 -13.5 1 95.56 18 PHE B O 1
ATOM 3830 N N . ARG B 1 19 ? -20.766 -10.336 -13.547 1 94.81 19 ARG B N 1
ATOM 3831 C CA . ARG B 1 19 ? -20.922 -10.547 -12.109 1 94.81 19 ARG B CA 1
ATOM 3832 C C . ARG B 1 19 ? -19.641 -11.094 -11.5 1 94.81 19 ARG B C 1
ATOM 3834 O O . ARG B 1 19 ? -18.953 -11.922 -12.102 1 94.81 19 ARG B O 1
ATOM 3841 N N . LEU B 1 20 ? -19.375 -10.555 -10.352 1 96.94 20 LEU B N 1
ATOM 3842 C CA . LEU B 1 20 ? -18.453 -11.188 -9.414 1 96.94 20 LEU B CA 1
ATOM 3843 C C . LEU B 1 20 ? -19.188 -11.719 -8.195 1 96.94 20 LEU B C 1
ATOM 3845 O O . LEU B 1 20 ? -20.406 -11.977 -8.258 1 96.94 20 LEU B O 1
ATOM 3849 N N . ALA B 1 21 ? -18.547 -12 -7.156 1 95.06 21 ALA B N 1
ATOM 3850 C CA . ALA B 1 21 ? -19.094 -12.781 -6.047 1 95.06 21 ALA B CA 1
ATOM 3851 C C . ALA B 1 21 ? -20.25 -12.047 -5.383 1 95.06 21 ALA B C 1
ATOM 3853 O O . ALA B 1 21 ? -21.141 -12.672 -4.793 1 95.06 21 ALA B O 1
ATOM 3854 N N . ASN B 1 22 ? -20.266 -10.719 -5.406 1 90.88 22 ASN B N 1
ATOM 3855 C CA . ASN B 1 22 ? -21.328 -9.914 -4.809 1 90.88 22 ASN B CA 1
ATOM 3856 C C . ASN B 1 22 ? -21.516 -8.586 -5.539 1 90.88 22 ASN B C 1
ATOM 3858 O O . ASN B 1 22 ? -20.734 -8.258 -6.441 1 90.88 22 ASN B O 1
ATOM 3862 N N . ASP B 1 23 ? -22.5 -7.848 -5.105 1 89.12 23 ASP B N 1
ATOM 3863 C CA . ASP B 1 23 ? -22.859 -6.621 -5.805 1 89.12 23 ASP B CA 1
ATOM 3864 C C . ASP B 1 23 ? -21.766 -5.574 -5.684 1 89.12 23 ASP B C 1
ATOM 3866 O O . ASP B 1 23 ? -21.5 -4.836 -6.633 1 89.12 23 ASP B O 1
ATOM 3870 N N . LEU B 1 24 ? -21.156 -5.496 -4.551 1 86.69 24 LEU B N 1
ATOM 3871 C CA . LEU B 1 24 ? -20.094 -4.516 -4.34 1 86.69 24 LEU B CA 1
ATOM 3872 C C . LEU B 1 24 ? -18.953 -4.73 -5.328 1 86.69 24 LEU B C 1
ATOM 3874 O O . LEU B 1 24 ? -18.516 -3.787 -5.992 1 86.69 24 LEU B O 1
ATOM 3878 N N . LEU B 1 25 ? -18.5 -5.922 -5.418 1 93.81 25 LEU B N 1
ATOM 3879 C CA . LEU B 1 25 ? -17.422 -6.23 -6.348 1 93.81 25 LEU B CA 1
ATOM 3880 C C . LEU B 1 25 ? -17.875 -6.035 -7.789 1 93.81 25 LEU B C 1
ATOM 3882 O O . LEU B 1 25 ? -17.172 -5.402 -8.586 1 93.81 25 LEU B O 1
ATOM 3886 N N . SER B 1 26 ? -19.031 -6.535 -8.102 1 94.94 26 SER B N 1
ATOM 3887 C CA . SER B 1 26 ? -19.562 -6.477 -9.469 1 94.94 26 SER B CA 1
ATOM 3888 C C . SER B 1 26 ? -19.656 -5.035 -9.953 1 94.94 26 SER B C 1
ATOM 3890 O O . SER B 1 26 ? -19.391 -4.754 -11.125 1 94.94 26 SER B O 1
ATOM 3892 N N . GLN B 1 27 ? -19.953 -4.164 -9.055 1 90.12 27 GLN B N 1
ATOM 3893 C CA . GLN B 1 27 ? -20.266 -2.795 -9.453 1 90.12 27 GLN B CA 1
ATOM 3894 C C . GLN B 1 27 ? -19.031 -1.896 -9.352 1 90.12 27 GLN B C 1
ATOM 3896 O O . GLN B 1 27 ? -19 -0.814 -9.938 1 90.12 27 GLN B O 1
ATOM 3901 N N . ASN B 1 28 ? -18.016 -2.344 -8.633 1 89.44 28 ASN B N 1
ATOM 3902 C CA . ASN B 1 28 ? -16.984 -1.361 -8.289 1 89.44 28 ASN B CA 1
ATOM 3903 C C . ASN B 1 28 ? -15.617 -1.781 -8.797 1 89.44 28 ASN B C 1
ATOM 3905 O O . ASN B 1 28 ? -14.734 -0.939 -8.984 1 89.44 28 ASN B O 1
ATOM 3909 N N . VAL B 1 29 ? -15.359 -2.998 -9.055 1 95.56 29 VAL B N 1
ATOM 3910 C CA . VAL B 1 29 ? -14.039 -3.477 -9.445 1 95.56 29 VAL B CA 1
ATOM 3911 C C . VAL B 1 29 ? -13.664 -2.9 -10.812 1 95.56 29 VAL B C 1
ATOM 3913 O O . VAL B 1 29 ? -14.508 -2.836 -11.711 1 95.56 29 VAL B O 1
ATOM 3916 N N . ASN B 1 30 ? -12.477 -2.428 -10.93 1 94.88 30 ASN B N 1
ATOM 3917 C CA . ASN B 1 30 ? -11.961 -1.876 -12.172 1 94.88 30 ASN B CA 1
ATOM 3918 C C . ASN B 1 30 ? -10.641 -2.533 -12.578 1 94.88 30 ASN B C 1
ATOM 3920 O O . ASN B 1 30 ? -10.203 -3.492 -11.938 1 94.88 30 ASN B O 1
ATOM 3924 N N . LEU B 1 31 ? -10.055 -2.078 -13.641 1 95.19 31 LEU B N 1
ATOM 3925 C CA . LEU B 1 31 ? -8.852 -2.707 -14.172 1 95.19 31 LEU B CA 1
ATOM 3926 C C . LEU B 1 31 ? -7.68 -2.527 -13.211 1 95.19 31 LEU B C 1
ATOM 3928 O O . LEU B 1 31 ? -6.836 -3.416 -13.086 1 95.19 31 LEU B O 1
ATOM 3932 N N . ARG B 1 32 ? -7.582 -1.396 -12.555 1 94.69 32 ARG B N 1
ATOM 3933 C CA . ARG B 1 32 ? -6.535 -1.178 -11.562 1 94.69 32 ARG B CA 1
ATOM 3934 C C . ARG B 1 32 ? -6.633 -2.197 -10.43 1 94.69 32 ARG B C 1
ATOM 3936 O O . ARG B 1 32 ? -5.617 -2.725 -9.977 1 94.69 32 ARG B O 1
ATOM 3943 N N . ASP B 1 33 ? -7.809 -2.467 -10.031 1 95.94 33 ASP B N 1
ATOM 3944 C CA . ASP B 1 33 ? -8.039 -3.449 -8.977 1 95.94 33 ASP B CA 1
ATOM 3945 C C . ASP B 1 33 ? -7.598 -4.844 -9.422 1 95.94 33 ASP B C 1
ATOM 3947 O O . ASP B 1 33 ? -6.988 -5.582 -8.641 1 95.94 33 ASP B O 1
ATOM 3951 N N . LEU B 1 34 ? -7.906 -5.172 -10.664 1 97.25 34 LEU B N 1
ATOM 3952 C CA . LEU B 1 34 ? -7.535 -6.484 -11.18 1 97.25 34 LEU B CA 1
ATOM 3953 C C . LEU B 1 34 ? -6.02 -6.641 -11.227 1 97.25 34 LEU B C 1
ATOM 3955 O O . LEU B 1 34 ? -5.473 -7.602 -10.688 1 97.25 34 LEU B O 1
ATOM 3959 N N . LEU B 1 35 ? -5.398 -5.676 -11.75 1 96.38 35 LEU B N 1
ATOM 3960 C CA . LEU B 1 35 ? -3.988 -5.805 -12.102 1 96.38 35 LEU B CA 1
ATOM 3961 C C . LEU B 1 35 ? -3.105 -5.594 -10.875 1 96.38 35 LEU B C 1
ATOM 3963 O O . LEU B 1 35 ? -1.933 -5.977 -10.875 1 96.38 35 LEU B O 1
ATOM 3967 N N . ALA B 1 36 ? -3.67 -5.02 -9.867 1 95.25 36 ALA B N 1
ATOM 3968 C CA . ALA B 1 36 ? -2.893 -4.777 -8.656 1 95.25 36 ALA B CA 1
ATOM 3969 C C . ALA B 1 36 ? -3.277 -5.758 -7.547 1 95.25 36 ALA B C 1
ATOM 3971 O O . ALA B 1 36 ? -2.865 -5.598 -6.398 1 95.25 36 ALA B O 1
ATOM 3972 N N . HIS B 1 37 ? -4.109 -6.715 -7.875 1 95.81 37 HIS B N 1
ATOM 3973 C CA . HIS B 1 37 ? -4.492 -7.777 -6.953 1 95.81 37 HIS B CA 1
ATOM 3974 C C . HIS B 1 37 ? -5.219 -7.215 -5.734 1 95.81 37 HIS B C 1
ATOM 3976 O O . HIS B 1 37 ? -4.898 -7.574 -4.598 1 95.81 37 HIS B O 1
ATOM 3982 N N . LYS B 1 38 ? -6.211 -6.387 -6.027 1 94.5 38 LYS B N 1
ATOM 3983 C CA . LYS B 1 38 ? -6.906 -5.707 -4.941 1 94.5 38 LYS B CA 1
ATOM 3984 C C . LYS B 1 38 ? -8.305 -6.277 -4.742 1 94.5 38 LYS B C 1
ATOM 3986 O O . LYS B 1 38 ? -9.047 -5.832 -3.863 1 94.5 38 LYS B O 1
ATOM 3991 N N . VAL B 1 39 ? -8.727 -7.27 -5.445 1 95.81 39 VAL B N 1
ATOM 3992 C CA . VAL B 1 39 ? -10.117 -7.711 -5.492 1 95.81 39 VAL B CA 1
ATOM 3993 C C . VAL B 1 39 ? -10.438 -8.539 -4.25 1 95.81 39 VAL B C 1
ATOM 3995 O O . VAL B 1 39 ? -11.594 -8.609 -3.824 1 95.81 39 VAL B O 1
ATOM 3998 N N . GLY B 1 40 ? -9.438 -9.203 -3.703 1 93.94 40 GLY B N 1
ATOM 3999 C CA . GLY B 1 40 ? -9.641 -10.008 -2.512 1 93.94 40 GLY B CA 1
ATOM 4000 C C . GLY B 1 40 ? -9.883 -11.477 -2.818 1 93.94 40 GLY B C 1
ATOM 4001 O O . GLY B 1 40 ? -10.008 -12.297 -1.905 1 93.94 40 GLY B O 1
ATOM 4002 N N . THR B 1 41 ? -9.977 -11.805 -4.055 1 93.69 41 THR B N 1
ATOM 4003 C CA . THR B 1 41 ? -10.133 -13.188 -4.488 1 93.69 41 THR B CA 1
ATOM 4004 C C . THR B 1 41 ? -8.781 -13.812 -4.832 1 93.69 41 THR B C 1
ATOM 4006 O O . THR B 1 41 ? -8.078 -13.32 -5.711 1 93.69 41 THR B O 1
ATOM 4009 N N . PRO B 1 42 ? -8.461 -14.859 -4.164 1 92.06 42 PRO B N 1
ATOM 4010 C CA . PRO B 1 42 ? -7.156 -15.469 -4.426 1 92.06 42 PRO B CA 1
ATOM 4011 C C . PRO B 1 42 ? -7.152 -16.344 -5.672 1 92.06 42 PRO B C 1
ATOM 4013 O O . PRO B 1 42 ? -8.195 -16.531 -6.309 1 92.06 42 PRO B O 1
ATOM 4016 N N . SER B 1 43 ? -5.977 -16.812 -6.133 1 88.44 43 SER B N 1
ATOM 4017 C CA . SER B 1 43 ? -5.836 -17.641 -7.312 1 88.44 43 SER B CA 1
ATOM 4018 C C . SER B 1 43 ? -6.434 -19.031 -7.082 1 88.44 43 SER B C 1
ATOM 4020 O O . SER B 1 43 ? -6.73 -19.75 -8.039 1 88.44 43 SER B O 1
ATOM 4022 N N . ASN B 1 44 ? -6.727 -19.422 -5.773 1 83.75 44 ASN B N 1
ATOM 4023 C CA . ASN B 1 44 ? -7.223 -20.781 -5.574 1 83.75 44 ASN B CA 1
ATOM 4024 C C . ASN B 1 44 ? -6.453 -21.781 -6.422 1 83.75 44 ASN B C 1
ATOM 4026 O O . ASN B 1 44 ? -7.039 -22.469 -7.262 1 83.75 44 ASN B O 1
ATOM 4030 N N . PHE B 1 45 ? -5.281 -22.078 -6.191 1 84.62 45 PHE B N 1
ATOM 4031 C CA . PHE B 1 45 ? -4.285 -22.688 -7.066 1 84.62 45 PHE B CA 1
ATOM 4032 C C . PHE B 1 45 ? -4.637 -24.141 -7.371 1 84.62 45 PHE B C 1
ATOM 4034 O O . PHE B 1 45 ? -4.195 -24.688 -8.375 1 84.62 45 PHE B O 1
ATOM 4041 N N . GLY B 1 46 ? -5.395 -24.812 -6.66 1 87.12 46 GLY B N 1
ATOM 4042 C CA . GLY B 1 46 ? -5.738 -26.203 -6.891 1 87.12 46 GLY B CA 1
ATOM 4043 C C . GLY B 1 46 ? -6.281 -26.469 -8.281 1 87.12 46 GLY B C 1
ATOM 4044 O O . GLY B 1 46 ? -5.68 -27.203 -9.062 1 87.12 46 GLY B O 1
ATOM 4045 N N . PRO B 1 47 ? -7.309 -25.781 -8.602 1 88.19 47 PRO B N 1
ATOM 4046 C CA . PRO B 1 47 ? -7.875 -25.953 -9.945 1 88.19 47 PRO B CA 1
ATOM 4047 C C . PRO B 1 47 ? -6.91 -25.531 -11.047 1 88.19 47 PRO B C 1
ATOM 4049 O O . PRO B 1 47 ? -6.918 -26.109 -12.133 1 88.19 47 PRO B O 1
ATOM 4052 N N . LEU B 1 48 ? -6.062 -24.609 -10.805 1 87.56 48 LEU B N 1
ATOM 4053 C CA . LEU B 1 48 ? -5.09 -24.156 -11.797 1 87.56 48 LEU B CA 1
ATOM 4054 C C . LEU B 1 48 ? -3.979 -25.188 -11.969 1 87.56 48 LEU B C 1
ATOM 4056 O O . LEU B 1 48 ? -3.443 -25.344 -13.07 1 87.56 48 LEU B O 1
ATOM 4060 N N . LEU B 1 49 ? -3.713 -25.844 -10.883 1 87.94 49 LEU B N 1
ATOM 4061 C CA . LEU B 1 49 ? -2.695 -26.891 -10.914 1 87.94 49 LEU B CA 1
ATOM 4062 C C . LEU B 1 49 ? -3.109 -28.016 -11.852 1 87.94 49 LEU B C 1
ATOM 4064 O O . LEU B 1 49 ? -2.316 -28.453 -12.688 1 87.94 49 LEU B O 1
ATOM 4068 N N . VAL B 1 50 ? -4.332 -28.484 -11.742 1 92.38 50 VAL B N 1
ATOM 4069 C CA . VAL B 1 50 ? -4.801 -29.609 -12.539 1 92.38 50 VAL B CA 1
ATOM 4070 C C . VAL B 1 50 ? -5.273 -29.109 -13.906 1 92.38 50 VAL B C 1
ATOM 4072 O O . VAL B 1 50 ? -5.402 -29.906 -14.844 1 92.38 50 VAL B O 1
ATOM 4075 N N . GLY B 1 51 ? -5.523 -27.828 -13.969 1 92.12 51 GLY B N 1
ATOM 4076 C CA . GLY B 1 51 ? -6.008 -27.25 -15.211 1 92.12 51 GLY B CA 1
ATOM 4077 C C . GLY B 1 51 ? -7.504 -27.422 -15.406 1 92.12 51 GLY B C 1
ATOM 4078 O O . GLY B 1 51 ? -8.078 -28.422 -14.953 1 92.12 51 GLY B O 1
ATOM 4079 N N . PHE B 1 52 ? -8.086 -26.531 -16.109 1 90.62 52 PHE B N 1
ATOM 4080 C CA . PHE B 1 52 ? -9.492 -26.672 -16.469 1 90.62 52 PHE B CA 1
ATOM 4081 C C . PHE B 1 52 ? -9.664 -27.594 -17.672 1 90.62 52 PHE B C 1
ATOM 4083 O O . PHE B 1 52 ? -8.734 -27.766 -18.453 1 90.62 52 PHE B O 1
ATOM 4090 N N . PRO B 1 53 ? -10.875 -28.156 -17.734 1 87.44 53 PRO B N 1
ATOM 4091 C CA . PRO B 1 53 ? -11.117 -29 -18.891 1 87.44 53 PRO B CA 1
ATOM 4092 C C . PRO B 1 53 ? -10.906 -28.281 -20.219 1 87.44 53 PRO B C 1
ATOM 4094 O O . PRO B 1 53 ? -11.148 -27.062 -20.312 1 87.44 53 PRO B O 1
ATOM 4097 N N . ALA B 1 54 ? -10.516 -29.016 -21.203 1 84.06 54 ALA B N 1
ATOM 4098 C CA . ALA B 1 54 ? -10.102 -28.469 -22.484 1 84.06 54 ALA B CA 1
ATOM 4099 C C . ALA B 1 54 ? -11.25 -27.703 -23.156 1 84.06 54 ALA B C 1
ATOM 4101 O O . ALA B 1 54 ? -11.023 -26.781 -23.938 1 84.06 54 ALA B O 1
ATOM 4102 N N . ASN B 1 55 ? -12.398 -27.953 -22.828 1 85.38 55 ASN B N 1
ATOM 4103 C CA . ASN B 1 55 ? -13.539 -27.359 -23.516 1 85.38 55 ASN B CA 1
ATOM 4104 C C . ASN B 1 55 ? -14.039 -26.109 -22.781 1 85.38 55 ASN B C 1
ATOM 4106 O O . ASN B 1 55 ? -15.008 -25.484 -23.219 1 85.38 55 ASN B O 1
ATOM 4110 N N . VAL B 1 56 ? -13.406 -25.734 -21.828 1 91.06 56 VAL B N 1
ATOM 4111 C CA . VAL B 1 56 ? -13.805 -24.531 -21.109 1 91.06 56 VAL B CA 1
ATOM 4112 C C . VAL B 1 56 ? -13.242 -23.297 -21.828 1 91.06 56 VAL B C 1
ATOM 4114 O O . VAL B 1 56 ? -12.023 -23.172 -22 1 91.06 56 VAL B O 1
ATOM 4117 N N . SER B 1 57 ? -14.109 -22.422 -22.234 1 94.62 57 SER B N 1
ATOM 4118 C CA . SER B 1 57 ? -13.688 -21.188 -22.875 1 94.62 57 SER B CA 1
ATOM 4119 C C . SER B 1 57 ? -13.312 -20.141 -21.828 1 94.62 57 SER B C 1
ATOM 4121 O O . SER B 1 57 ? -13.633 -20.281 -20.641 1 94.62 57 SER B O 1
ATOM 4123 N N . ARG B 1 58 ? -12.633 -19.125 -22.281 1 95.5 58 ARG B N 1
ATOM 4124 C CA . ARG B 1 58 ? -12.289 -18.047 -21.359 1 95.5 58 ARG B CA 1
ATOM 4125 C C . ARG B 1 58 ? -13.547 -17.344 -20.859 1 95.5 58 ARG B C 1
ATOM 4127 O O . ARG B 1 58 ? -13.602 -16.922 -19.688 1 95.5 58 ARG B O 1
ATOM 4134 N N . GLU B 1 59 ? -14.516 -17.188 -21.703 1 94.94 59 GLU B N 1
ATOM 4135 C CA . GLU B 1 59 ? -15.789 -16.594 -21.281 1 94.94 59 GLU B CA 1
ATOM 4136 C C . GLU B 1 59 ? -16.422 -17.406 -20.156 1 94.94 59 GLU B C 1
ATOM 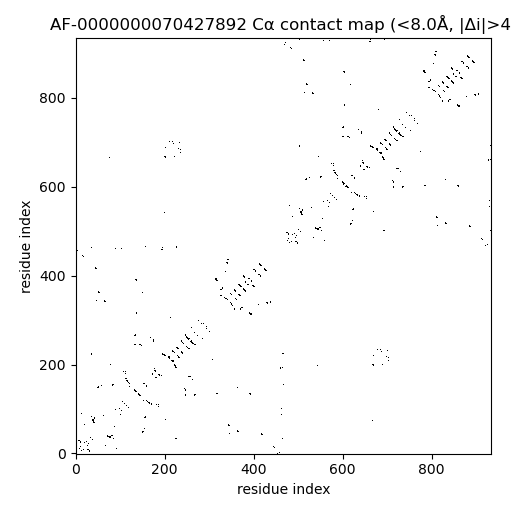4138 O O . GLU B 1 59 ? -16.875 -16.844 -19.172 1 94.94 59 GLU B O 1
ATOM 4143 N N . GLN B 1 60 ? -16.438 -18.719 -20.344 1 93.25 60 GLN B N 1
ATOM 4144 C CA . GLN B 1 60 ? -16.969 -19.578 -19.312 1 93.25 60 GLN B CA 1
ATOM 4145 C C . GLN B 1 60 ? -16.156 -19.469 -18.016 1 93.25 60 GLN B C 1
ATOM 4147 O O . GLN B 1 60 ? -16.719 -19.453 -16.922 1 93.25 60 GLN B O 1
ATOM 4152 N N . PHE B 1 61 ? -14.875 -19.438 -18.203 1 94.19 61 PHE B N 1
ATOM 4153 C CA . PHE B 1 61 ? -13.977 -19.25 -17.078 1 94.19 61 PHE B CA 1
ATOM 4154 C C . PHE B 1 61 ? -14.328 -17.984 -16.297 1 94.19 61 PHE B C 1
ATOM 4156 O O . PHE B 1 61 ? -14.43 -18.016 -15.07 1 94.19 61 PHE B O 1
ATOM 4163 N N . VAL B 1 62 ? -14.562 -16.844 -16.953 1 95.31 62 VAL B N 1
ATOM 4164 C CA . VAL B 1 62 ? -14.883 -15.562 -16.344 1 95.31 62 VAL B CA 1
ATOM 4165 C C . VAL B 1 62 ? -16.234 -15.648 -15.633 1 95.31 62 VAL B C 1
ATOM 4167 O O . VAL B 1 62 ? -16.422 -15.055 -14.562 1 95.31 62 VAL B O 1
ATOM 4170 N N . GLN B 1 63 ? -17.141 -16.406 -16.156 1 93.62 63 GLN B N 1
ATOM 4171 C CA . GLN B 1 63 ? -18.453 -16.578 -15.531 1 93.62 63 GLN B CA 1
ATOM 4172 C C . GLN B 1 63 ? -18.344 -17.281 -14.188 1 93.62 63 GLN B C 1
ATOM 4174 O O . GLN B 1 63 ? -19.125 -17.031 -13.273 1 93.62 63 GLN B O 1
ATOM 4179 N N . MET B 1 64 ? -17.391 -18.109 -14.094 1 94.12 64 MET B N 1
ATOM 4180 C CA . MET B 1 64 ? -17.188 -18.859 -12.859 1 94.12 64 MET B CA 1
ATOM 4181 C C . MET B 1 64 ? -16.75 -17.938 -11.727 1 94.12 64 MET B C 1
ATOM 4183 O O . MET B 1 64 ? -16.859 -18.297 -10.555 1 94.12 64 MET B O 1
ATOM 4187 N N . LEU B 1 65 ? -16.203 -16.781 -12.07 1 96.06 65 LEU B N 1
ATOM 4188 C CA . LEU B 1 65 ? -15.68 -15.859 -11.07 1 96.06 65 LEU B CA 1
ATOM 4189 C C . LEU B 1 65 ? -16.797 -15.352 -10.164 1 96.06 65 LEU B C 1
ATOM 4191 O O . LEU B 1 65 ? -16.547 -14.977 -9.016 1 96.06 65 LEU B O 1
ATOM 4195 N N . ALA B 1 66 ? -18.047 -15.383 -10.664 1 95 66 ALA B N 1
ATOM 4196 C CA . ALA B 1 66 ? -19.188 -14.938 -9.883 1 95 66 ALA B CA 1
ATOM 4197 C C . ALA B 1 66 ? -19.391 -15.812 -8.648 1 95 66 ALA B C 1
ATOM 4199 O O . ALA B 1 66 ? -20.078 -15.414 -7.707 1 95 66 ALA B O 1
ATOM 4200 N N . TYR B 1 67 ? -18.719 -16.953 -8.695 1 94 67 TYR B N 1
ATOM 4201 C CA . TYR B 1 67 ? -18.953 -17.906 -7.613 1 94 67 TYR B CA 1
ATOM 4202 C C . TYR B 1 67 ? -17.688 -18.094 -6.777 1 94 67 TYR B C 1
ATOM 4204 O O . TYR B 1 67 ? -17.609 -19 -5.953 1 94 67 TYR B O 1
ATOM 4212 N N . GLN B 1 68 ? -16.734 -17.328 -7.012 1 94.81 68 GLN B N 1
ATOM 4213 C CA . GLN B 1 68 ? -15.523 -17.344 -6.195 1 94.81 68 GLN B CA 1
ATOM 4214 C C . GLN B 1 68 ? -15.562 -16.25 -5.133 1 94.81 68 GLN B C 1
ATOM 4216 O O . GLN B 1 68 ? -15.398 -15.062 -5.445 1 94.81 68 GLN B O 1
ATOM 4221 N N . GLN B 1 69 ? -15.633 -16.656 -3.957 1 92 69 GLN B N 1
ATOM 4222 C CA . GLN B 1 69 ? -15.773 -15.711 -2.855 1 92 69 GLN B CA 1
ATOM 4223 C C . GLN B 1 69 ? -14.438 -15.07 -2.512 1 92 69 GLN B C 1
ATOM 4225 O O . GLN B 1 69 ? -13.398 -15.734 -2.521 1 92 69 GLN B O 1
ATOM 4230 N N . PRO B 1 70 ? -14.508 -13.719 -2.264 1 93.5 70 PRO B N 1
ATOM 4231 C CA . PRO B 1 70 ? -13.289 -13.086 -1.757 1 93.5 70 PRO B CA 1
ATOM 4232 C C . PRO B 1 70 ? -12.938 -13.539 -0.341 1 93.5 70 PRO B C 1
ATOM 4234 O O . PRO B 1 70 ? -13.82 -13.898 0.435 1 93.5 70 PRO B O 1
ATOM 4237 N N . ARG B 1 71 ? -11.688 -13.586 -0.07 1 92.12 71 ARG B N 1
ATOM 4238 C CA . ARG B 1 71 ? -11.219 -13.906 1.272 1 92.12 71 ARG B CA 1
ATOM 4239 C C . ARG B 1 71 ? -11.148 -12.656 2.143 1 92.12 71 ARG B C 1
ATOM 4241 O O . ARG B 1 71 ? -11.297 -12.734 3.363 1 92.12 71 ARG B O 1
ATOM 4248 N N . VAL B 1 72 ? -10.867 -11.508 1.553 1 89 72 VAL B N 1
ATOM 4249 C CA . VAL B 1 72 ? -10.797 -10.211 2.225 1 89 72 VAL B CA 1
ATOM 4250 C C . VAL B 1 72 ? -11.562 -9.164 1.415 1 89 72 VAL B C 1
ATOM 4252 O O . VAL B 1 72 ? -11.789 -9.352 0.217 1 89 72 VAL B O 1
ATOM 4255 N N . PRO B 1 73 ? -11.953 -8.102 2.09 1 87.56 73 PRO B N 1
ATOM 4256 C CA . PRO B 1 73 ? -12.703 -7.078 1.363 1 87.56 73 PRO B CA 1
ATOM 4257 C C . PRO B 1 73 ? -11.875 -6.391 0.284 1 87.56 73 PRO B C 1
ATOM 4259 O O . PRO B 1 73 ? -10.641 -6.387 0.355 1 87.56 73 PRO B O 1
ATOM 4262 N N . LEU B 1 74 ? -12.609 -5.828 -0.663 1 91.31 74 LEU B N 1
ATOM 4263 C CA . LEU B 1 74 ? -12.031 -5.109 -1.793 1 91.31 74 LEU B CA 1
ATOM 4264 C C . LEU B 1 74 ? -11.016 -4.074 -1.319 1 91.31 74 LEU B C 1
ATOM 4266 O O . LEU B 1 74 ? -11.312 -3.277 -0.425 1 91.31 74 LEU B O 1
ATOM 4270 N N . ARG B 1 75 ? -9.758 -4.137 -1.836 1 91.38 75 ARG B N 1
ATOM 4271 C CA . ARG B 1 75 ? -8.711 -3.117 -1.75 1 91.38 75 ARG B CA 1
ATOM 4272 C C . ARG B 1 75 ? -8.117 -3.059 -0.347 1 91.38 75 ARG B C 1
ATOM 4274 O O . ARG B 1 75 ? -7.512 -2.055 0.034 1 91.38 75 ARG B O 1
ATOM 4281 N N . THR B 1 76 ? -8.203 -4.137 0.449 1 87.5 76 THR B N 1
ATOM 4282 C CA . THR B 1 76 ? -7.723 -4.082 1.824 1 87.5 76 THR B CA 1
ATOM 4283 C C . THR B 1 76 ? -6.367 -4.77 1.951 1 87.5 76 THR B C 1
ATOM 4285 O O . THR B 1 76 ? -5.512 -4.332 2.721 1 87.5 76 THR B O 1
ATOM 4288 N N . LYS B 1 77 ? -6.219 -5.895 1.228 1 88.44 77 LYS B N 1
ATOM 4289 C CA . LYS B 1 77 ? -4.984 -6.664 1.316 1 88.44 77 LYS B CA 1
ATOM 4290 C C . LYS B 1 77 ? -4.566 -7.195 -0.052 1 88.44 77 LYS B C 1
ATOM 4292 O O . LYS B 1 77 ? -5.414 -7.43 -0.917 1 88.44 77 LYS B O 1
ATOM 4297 N N . PHE B 1 78 ? -3.322 -7.383 -0.206 1 92.06 78 PHE B N 1
ATOM 4298 C CA . PHE B 1 78 ? -2.783 -8.023 -1.398 1 92.06 78 PHE B CA 1
ATOM 4299 C C . PHE B 1 78 ? -3.084 -9.523 -1.393 1 92.06 78 PHE B C 1
ATOM 4301 O O . PHE B 1 78 ? -2.676 -10.234 -0.478 1 92.06 78 PHE B O 1
ATOM 4308 N N . LEU B 1 79 ? -3.719 -9.961 -2.359 1 92.31 79 LEU B N 1
ATOM 4309 C CA . LEU B 1 79 ? -3.906 -11.383 -2.629 1 92.31 79 LEU B CA 1
ATOM 4310 C C . LEU B 1 79 ? -3.688 -11.688 -4.105 1 92.31 79 LEU B C 1
ATOM 4312 O O . LEU B 1 79 ? -4.52 -11.336 -4.949 1 92.31 79 LEU B O 1
ATOM 4316 N N . TYR B 1 80 ? -2.629 -12.289 -4.359 1 92.69 80 TYR B N 1
ATOM 4317 C CA . TYR B 1 80 ? -2.287 -12.648 -5.734 1 92.69 80 TYR B CA 1
ATOM 4318 C C . TYR B 1 80 ? -3.377 -13.508 -6.359 1 92.69 80 TYR B C 1
ATOM 4320 O O . TYR B 1 80 ? -3.854 -14.469 -5.742 1 92.69 80 TYR B O 1
ATOM 4328 N N . SER B 1 81 ? -3.791 -13.094 -7.574 1 95.06 81 SER B N 1
ATOM 4329 C CA . SER B 1 81 ? -4.848 -13.852 -8.25 1 95.06 81 SER B CA 1
ATOM 4330 C C . SER B 1 81 ? -4.602 -13.93 -9.75 1 95.06 81 SER B C 1
ATOM 4332 O O . SER B 1 81 ? -4.797 -12.938 -10.469 1 95.06 81 SER B O 1
ATOM 4334 N N . ASN B 1 82 ? -4.332 -15.094 -10.242 1 95.31 82 ASN B N 1
ATOM 4335 C CA . ASN B 1 82 ? -4.25 -15.32 -11.68 1 95.31 82 ASN B CA 1
ATOM 4336 C C . ASN B 1 82 ? -5.598 -15.102 -12.359 1 95.31 82 ASN B C 1
ATOM 4338 O O . ASN B 1 82 ? -5.656 -14.688 -13.516 1 95.31 82 ASN B O 1
ATOM 4342 N N . TYR B 1 83 ? -6.633 -15.352 -11.648 1 95.44 83 TYR B N 1
ATOM 4343 C CA . TYR B 1 83 ? -7.98 -15.242 -12.195 1 95.44 83 TYR B CA 1
ATOM 4344 C C . TYR B 1 83 ? -8.281 -13.812 -12.625 1 95.44 83 TYR B C 1
ATOM 4346 O O . TYR B 1 83 ? -8.922 -13.586 -13.656 1 95.44 83 TYR B O 1
ATOM 4354 N N . MET B 1 84 ? -7.789 -12.922 -11.836 1 96.88 84 MET B N 1
ATOM 4355 C CA . MET B 1 84 ? -8.078 -11.523 -12.133 1 96.88 84 MET B CA 1
ATOM 4356 C C . MET B 1 84 ? -7.309 -11.047 -13.359 1 96.88 84 MET B C 1
ATOM 4358 O O . MET B 1 84 ? -7.766 -10.164 -14.086 1 96.88 84 MET B O 1
ATOM 4362 N N . TYR B 1 85 ? -6.203 -11.656 -13.664 1 96.88 85 TYR B N 1
ATOM 4363 C CA . TYR B 1 85 ? -5.492 -11.344 -14.898 1 96.88 85 TYR B CA 1
ATOM 4364 C C . TYR B 1 85 ? -6.195 -11.945 -16.109 1 96.88 85 TYR B C 1
ATOM 4366 O O . TYR B 1 85 ? -6.18 -11.367 -17.188 1 96.88 85 TYR B O 1
ATOM 4374 N N . VAL B 1 86 ? -6.77 -13.109 -15.906 1 96.94 86 VAL B N 1
ATOM 4375 C CA . VAL B 1 86 ? -7.582 -13.68 -16.984 1 96.94 86 VAL B CA 1
ATOM 4376 C C . VAL B 1 86 ? -8.766 -12.758 -17.281 1 96.94 86 VAL B C 1
ATOM 4378 O O . VAL B 1 86 ? -9.062 -12.477 -18.438 1 96.94 86 VAL B O 1
ATOM 4381 N N . LEU B 1 87 ? -9.367 -12.297 -16.203 1 97.62 87 LEU B N 1
ATOM 4382 C CA . LEU B 1 87 ? -10.477 -11.367 -16.391 1 97.62 87 LEU B CA 1
ATOM 4383 C C . LEU B 1 87 ? -10.008 -10.109 -17.109 1 97.62 87 LEU B C 1
ATOM 4385 O O . LEU B 1 87 ? -10.688 -9.617 -18.016 1 97.62 87 LEU B O 1
ATOM 4389 N N . ALA B 1 88 ? -8.859 -9.562 -16.75 1 97.44 88 ALA B N 1
ATOM 4390 C CA . ALA B 1 88 ? -8.312 -8.383 -17.422 1 97.44 88 ALA B CA 1
ATOM 4391 C C . ALA B 1 88 ? -8.094 -8.648 -18.906 1 97.44 88 ALA B C 1
ATOM 4393 O O . ALA B 1 88 ? -8.406 -7.805 -19.75 1 97.44 88 ALA B O 1
ATOM 4394 N N . GLY B 1 89 ? -7.52 -9.836 -19.234 1 97.38 89 GLY B N 1
ATOM 4395 C CA . GLY B 1 89 ? -7.363 -10.219 -20.625 1 97.38 89 GLY B CA 1
ATOM 4396 C C . GLY B 1 89 ? -8.68 -10.305 -21.375 1 97.38 89 GLY B C 1
ATOM 4397 O O . GLY B 1 89 ? -8.781 -9.867 -22.516 1 97.38 89 GLY B O 1
ATOM 4398 N N . PHE B 1 90 ? -9.68 -10.844 -20.703 1 96.94 90 PHE B N 1
ATOM 4399 C CA . PHE B 1 90 ? -11 -10.961 -21.297 1 96.94 90 PHE B CA 1
ATOM 4400 C C . PHE B 1 90 ? -11.602 -9.586 -21.562 1 96.94 90 PHE B C 1
ATOM 4402 O O . PHE B 1 90 ? -12.234 -9.375 -22.609 1 96.94 90 PHE B O 1
ATOM 4409 N N . VAL B 1 91 ? -11.43 -8.664 -20.641 1 95.56 91 VAL B N 1
ATOM 4410 C CA . VAL B 1 91 ? -11.891 -7.293 -20.828 1 95.56 91 VAL B CA 1
ATOM 4411 C C . VAL B 1 91 ? -11.258 -6.703 -22.094 1 95.56 91 VAL B C 1
ATOM 4413 O O . VAL B 1 91 ? -11.945 -6.094 -22.906 1 95.56 91 VAL B O 1
ATOM 4416 N N . ALA B 1 92 ? -9.977 -6.93 -22.281 1 94.56 92 ALA B N 1
ATOM 4417 C CA . ALA B 1 92 ? -9.281 -6.438 -23.469 1 94.56 92 ALA B CA 1
ATOM 4418 C C . ALA B 1 92 ? -9.859 -7.051 -24.734 1 94.56 92 ALA B C 1
ATOM 4420 O O . ALA B 1 92 ? -10.008 -6.367 -25.75 1 94.56 92 ALA B O 1
ATOM 4421 N N . GLU B 1 93 ? -10.164 -8.305 -24.672 1 95.44 93 GLU B N 1
ATOM 4422 C CA . GLU B 1 93 ? -10.789 -8.977 -25.797 1 95.44 93 GLU B CA 1
ATOM 4423 C C . GLU B 1 93 ? -12.109 -8.32 -26.188 1 95.44 93 GLU B C 1
ATOM 4425 O O . GLU B 1 93 ? -12.367 -8.062 -27.359 1 95.44 93 GLU B O 1
ATOM 4430 N N . GLN B 1 94 ? -12.867 -8.07 -25.172 1 92.31 94 GLN B N 1
ATOM 4431 C CA . GLN B 1 94 ? -14.195 -7.508 -25.406 1 92.31 94 GLN B CA 1
ATOM 4432 C C . GLN B 1 94 ? -14.102 -6.078 -25.938 1 92.31 94 GLN B C 1
ATOM 4434 O O . GLN B 1 94 ? -14.906 -5.672 -26.781 1 92.31 94 GLN B O 1
ATOM 4439 N N . MET B 1 95 ? -13.172 -5.387 -25.516 1 90.38 95 MET B N 1
ATOM 4440 C CA . MET B 1 95 ? -12.984 -4 -25.938 1 90.38 95 MET B CA 1
ATOM 4441 C C . MET B 1 95 ? -12.5 -3.938 -27.391 1 90.38 95 MET B C 1
ATOM 4443 O O . MET B 1 95 ? -12.867 -3.021 -28.125 1 90.38 95 MET B O 1
ATOM 4447 N N . SER B 1 96 ? -11.703 -4.93 -27.812 1 90.44 96 SER B N 1
ATOM 4448 C CA . SER B 1 96 ? -11.031 -4.852 -29.109 1 90.44 96 SER B CA 1
ATOM 4449 C C . SER B 1 96 ? -11.75 -5.699 -30.156 1 90.44 96 SER B C 1
ATOM 4451 O O . SER B 1 96 ? -11.547 -5.512 -31.359 1 90.44 96 SER B O 1
ATOM 4453 N N . GLY B 1 97 ? -12.43 -6.707 -29.641 1 92.88 97 GLY B N 1
ATOM 4454 C CA . GLY B 1 97 ? -13.039 -7.664 -30.547 1 92.88 97 GLY B CA 1
ATOM 4455 C C . GLY B 1 97 ? -12.07 -8.727 -31.047 1 92.88 97 GLY B C 1
ATOM 4456 O O . GLY B 1 97 ? -12.406 -9.516 -31.922 1 92.88 97 GLY B O 1
ATOM 4457 N N . LYS B 1 98 ? -10.906 -8.766 -30.531 1 95.62 98 LYS B N 1
ATOM 4458 C CA . LYS B 1 98 ? -9.883 -9.734 -30.906 1 95.62 98 LYS B CA 1
ATOM 4459 C C . LYS B 1 98 ? -9.484 -10.594 -29.703 1 95.62 98 LYS B C 1
ATOM 4461 O O . LYS B 1 98 ? -9.57 -10.148 -28.562 1 95.62 98 LYS B O 1
ATOM 4466 N N . PRO B 1 99 ? -9.023 -11.852 -30.016 1 95.88 99 PRO B N 1
ATOM 4467 C CA . PRO B 1 99 ? -8.469 -12.633 -28.906 1 95.88 99 PRO B CA 1
ATOM 4468 C C . PRO B 1 99 ? -7.246 -11.977 -28.281 1 95.88 99 PRO B C 1
ATOM 4470 O O . PRO B 1 99 ? -6.488 -11.281 -28.953 1 95.88 99 PRO B O 1
ATOM 4473 N N . TRP B 1 100 ? -7.055 -12.203 -27.016 1 96.62 100 TRP B N 1
ATOM 4474 C CA . TRP B 1 100 ? -5.973 -11.586 -26.266 1 96.62 100 TRP B CA 1
ATOM 4475 C C . TRP B 1 100 ? -4.621 -11.906 -26.891 1 96.62 100 TRP B C 1
ATOM 4477 O O . TRP B 1 100 ? -3.762 -11.023 -27.016 1 96.62 100 TRP B O 1
ATOM 4487 N N . GLU B 1 101 ? -4.449 -13.094 -27.391 1 97.31 101 GLU B N 1
ATOM 4488 C CA . GLU B 1 101 ? -3.189 -13.5 -28 1 97.31 101 GLU B CA 1
ATOM 4489 C C . GLU B 1 101 ? -2.885 -12.664 -29.234 1 97.31 101 GLU B C 1
ATOM 4491 O O . GLU B 1 101 ? -1.74 -12.266 -29.469 1 97.31 101 GLU B O 1
ATOM 4496 N N . ARG B 1 102 ? -3.873 -12.391 -29.984 1 97.31 102 ARG B N 1
ATOM 4497 C CA . ARG B 1 102 ? -3.697 -11.562 -31.172 1 97.31 102 ARG B CA 1
ATOM 4498 C C . ARG B 1 102 ? -3.355 -10.125 -30.797 1 97.31 102 ARG B C 1
ATOM 4500 O O . ARG B 1 102 ? -2.516 -9.492 -31.438 1 97.31 102 ARG B O 1
ATOM 4507 N N . LEU B 1 103 ? -4.004 -9.688 -29.812 1 95.69 103 LEU B N 1
ATOM 4508 C CA . LEU B 1 103 ? -3.723 -8.336 -29.344 1 95.69 103 LEU B CA 1
ATOM 4509 C C . LEU B 1 103 ? -2.268 -8.195 -28.906 1 95.69 103 LEU B C 1
ATOM 4511 O O . LEU B 1 103 ? -1.588 -7.246 -29.297 1 95.69 103 LEU B O 1
ATOM 4515 N N . VAL B 1 104 ? -1.765 -9.133 -28.156 1 96.56 104 VAL B N 1
ATOM 4516 C CA . VAL B 1 104 ? -0.396 -9.102 -27.641 1 96.56 104 VAL B CA 1
ATOM 4517 C C . VAL B 1 104 ? 0.586 -9.164 -28.812 1 96.56 104 VAL B C 1
ATOM 4519 O O . VAL B 1 104 ? 1.563 -8.414 -28.859 1 96.56 104 VAL B O 1
ATOM 4522 N N . ARG B 1 105 ? 0.293 -9.953 -29.719 1 97 105 ARG B N 1
ATOM 4523 C CA . ARG B 1 105 ? 1.161 -10.078 -30.875 1 97 105 ARG B CA 1
ATOM 4524 C C . ARG B 1 105 ? 1.21 -8.781 -31.672 1 97 105 ARG B C 1
ATOM 4526 O O . ARG B 1 105 ? 2.291 -8.273 -31.984 1 97 105 ARG B O 1
ATOM 4533 N N . ASP B 1 106 ? 0.06 -8.219 -31.969 1 95.88 106 ASP B N 1
ATOM 4534 C CA . ASP B 1 106 ? -0.054 -7.051 -32.844 1 95.88 106 ASP B CA 1
ATOM 4535 C C . ASP B 1 106 ? 0.49 -5.797 -32.156 1 95.88 106 ASP B C 1
ATOM 4537 O O . ASP B 1 106 ? 1.129 -4.961 -32.812 1 95.88 106 ASP B O 1
ATOM 4541 N N . LEU B 1 107 ? 0.247 -5.73 -30.906 1 93.5 107 LEU B N 1
ATOM 4542 C CA . LEU B 1 107 ? 0.498 -4.457 -30.234 1 93.5 107 LEU B CA 1
ATOM 4543 C C . LEU B 1 107 ? 1.851 -4.465 -29.531 1 93.5 107 LEU B C 1
ATOM 4545 O O . LEU B 1 107 ? 2.41 -3.408 -29.25 1 93.5 107 LEU B O 1
ATOM 4549 N N . LEU B 1 108 ? 2.406 -5.668 -29.266 1 95.56 108 LEU B N 1
ATOM 4550 C CA . LEU B 1 108 ? 3.639 -5.719 -28.484 1 95.56 108 LEU B CA 1
ATOM 4551 C C . LEU B 1 108 ? 4.711 -6.52 -29.219 1 95.56 108 LEU B C 1
ATOM 4553 O O . LEU B 1 108 ? 5.738 -5.969 -29.625 1 95.56 108 LEU B O 1
ATOM 4557 N N . PHE B 1 109 ? 4.438 -7.754 -29.516 1 97.12 109 PHE B N 1
ATOM 4558 C CA . PHE B 1 109 ? 5.488 -8.594 -30.062 1 97.12 109 PHE B CA 1
ATOM 4559 C C . PHE B 1 109 ? 6.004 -8.023 -31.391 1 97.12 109 PHE B C 1
ATOM 4561 O O . PHE B 1 109 ? 7.215 -7.887 -31.578 1 97.12 109 PHE B O 1
ATOM 4568 N N . GLU B 1 110 ? 5.098 -7.688 -32.219 1 96.69 110 GLU B N 1
ATOM 4569 C CA . GLU B 1 110 ? 5.496 -7.242 -33.531 1 96.69 110 GLU B CA 1
ATOM 4570 C C . GLU B 1 110 ? 6.219 -5.898 -33.469 1 96.69 110 GLU B C 1
ATOM 4572 O O . GLU B 1 110 ? 7.348 -5.773 -33.938 1 96.69 110 GLU B O 1
ATOM 4577 N N . PRO B 1 111 ? 5.641 -4.934 -32.844 1 96.19 111 PRO B N 1
ATOM 4578 C CA . PRO B 1 111 ? 6.336 -3.648 -32.781 1 96.19 111 PRO B CA 1
ATOM 4579 C C . PRO B 1 111 ? 7.676 -3.736 -32.062 1 96.19 111 PRO B C 1
ATOM 4581 O O . PRO B 1 111 ? 8.609 -2.99 -32.375 1 96.19 111 PRO B O 1
ATOM 4584 N N . LEU B 1 112 ? 7.863 -4.656 -31.141 1 96.88 112 LEU B N 1
ATOM 4585 C CA . LEU B 1 112 ? 9.094 -4.766 -30.359 1 96.88 112 LEU B CA 1
ATOM 4586 C C . LEU B 1 112 ? 10.094 -5.691 -31.031 1 96.88 112 LEU B C 1
ATOM 4588 O O . LEU B 1 112 ? 11.242 -5.789 -30.609 1 96.88 112 LEU B O 1
ATOM 4592 N N . GLY B 1 113 ? 9.617 -6.336 -32.031 1 97.12 113 GLY B N 1
ATOM 4593 C CA . GLY B 1 113 ? 10.469 -7.289 -32.75 1 97.12 113 GLY B CA 1
ATOM 4594 C C . GLY B 1 113 ? 10.672 -8.578 -31.969 1 97.12 113 GLY B C 1
ATOM 4595 O O . GLY B 1 113 ? 11.711 -9.227 -32.125 1 97.12 113 GLY B O 1
ATOM 4596 N N . MET B 1 114 ? 9.781 -8.961 -31.141 1 97.12 114 MET B N 1
ATOM 4597 C CA . MET B 1 114 ? 9.852 -10.195 -30.375 1 97.12 114 MET B CA 1
ATOM 4598 C C . MET B 1 114 ? 9.297 -11.367 -31.172 1 97.12 114 MET B C 1
ATOM 4600 O O . MET B 1 114 ? 8.258 -11.93 -30.797 1 97.12 114 MET B O 1
ATOM 4604 N N . ARG B 1 115 ? 10.031 -11.867 -32 1 96.44 115 ARG B N 1
ATOM 4605 C CA . ARG B 1 115 ? 9.562 -12.797 -33.031 1 96.44 115 ARG B CA 1
ATOM 4606 C C . ARG B 1 115 ? 9.656 -14.242 -32.531 1 96.44 115 ARG B C 1
ATOM 4608 O O . ARG B 1 115 ? 9.047 -15.141 -33.125 1 96.44 115 ARG B O 1
ATOM 4615 N N . ASP B 1 116 ? 10.375 -14.453 -31.5 1 96.06 116 ASP B N 1
ATOM 4616 C CA . ASP B 1 116 ? 10.547 -15.805 -30.984 1 96.06 116 ASP B CA 1
ATOM 4617 C C . ASP B 1 116 ? 9.719 -16.016 -29.719 1 96.06 116 ASP B C 1
ATOM 4619 O O . ASP B 1 116 ? 9.977 -16.953 -28.953 1 96.06 116 ASP B O 1
ATOM 4623 N N . SER B 1 117 ? 8.844 -15.086 -29.484 1 96.44 117 SER B N 1
ATOM 4624 C CA . SER B 1 117 ? 7.895 -15.211 -28.391 1 96.44 117 SER B CA 1
ATOM 4625 C C . SER B 1 117 ? 6.516 -15.617 -28.891 1 96.44 117 SER B C 1
ATOM 4627 O O . SER B 1 117 ? 6.156 -15.32 -30.031 1 96.44 117 SER B O 1
ATOM 4629 N N . GLY B 1 118 ? 5.781 -16.328 -28.047 1 96.38 118 GLY B N 1
ATOM 4630 C CA . GLY B 1 118 ? 4.461 -16.797 -28.422 1 96.38 118 GLY B CA 1
ATOM 4631 C C . GLY B 1 118 ? 3.643 -17.281 -27.234 1 96.38 118 GLY B C 1
ATOM 4632 O O . GLY B 1 118 ? 3.852 -16.828 -26.109 1 96.38 118 GLY B O 1
ATOM 4633 N N . PHE B 1 119 ? 2.648 -18.125 -27.547 1 96.56 119 PHE B N 1
ATOM 4634 C CA . PHE B 1 119 ? 1.69 -18.578 -26.547 1 96.56 119 PHE B CA 1
ATOM 4635 C C . PHE B 1 119 ? 1.604 -20.094 -26.516 1 96.56 119 PHE B C 1
ATOM 4637 O O . PHE B 1 119 ? 1.528 -20.734 -27.562 1 96.56 119 PHE B O 1
ATOM 4644 N N . VAL B 1 120 ? 1.541 -20.625 -25.359 1 93.88 120 VAL B N 1
ATOM 4645 C CA . VAL B 1 120 ? 1.5 -22.062 -25.141 1 93.88 120 VAL B CA 1
ATOM 4646 C C . VAL B 1 120 ? 0.321 -22.672 -25.906 1 93.88 120 VAL B C 1
ATOM 4648 O O . VAL B 1 120 ? 0.439 -23.75 -26.5 1 93.88 120 VAL B O 1
ATOM 4651 N N . GLY B 1 121 ? -0.811 -21.984 -25.922 1 92.69 121 GLY B N 1
ATOM 4652 C CA . GLY B 1 121 ? -2.02 -22.484 -26.562 1 92.69 121 GLY B CA 1
ATOM 4653 C C . GLY B 1 121 ? -1.89 -22.641 -28.062 1 92.69 121 GLY B C 1
ATOM 4654 O O . GLY B 1 121 ? -2.715 -23.297 -28.688 1 92.69 121 GLY B O 1
ATOM 4655 N N . GLU B 1 122 ? -0.848 -22.125 -28.594 1 94.56 122 GLU B N 1
ATOM 4656 C CA . GLU B 1 122 ? -0.643 -22.188 -30.047 1 94.56 122 GLU B CA 1
ATOM 4657 C C . GLU B 1 122 ? 0.469 -23.156 -30.406 1 94.56 122 GLU B C 1
ATOM 4659 O O . GLU B 1 122 ? 0.853 -23.266 -31.562 1 94.56 122 GLU B O 1
ATOM 4664 N N . VAL B 1 123 ? 0.949 -23.844 -29.391 1 93.31 123 VAL B N 1
ATOM 4665 C CA . VAL B 1 123 ? 2.039 -24.797 -29.594 1 93.31 123 VAL B CA 1
ATOM 4666 C C . VAL B 1 123 ? 1.478 -26.203 -29.703 1 93.31 123 VAL B C 1
ATOM 4668 O O . VAL B 1 123 ? 0.731 -26.656 -28.828 1 93.31 123 VAL B O 1
ATOM 4671 N N . SER B 1 124 ? 1.808 -26.875 -30.703 1 90.38 124 SER B N 1
ATOM 4672 C CA . SER B 1 124 ? 1.3 -28.219 -30.922 1 90.38 124 SER B CA 1
ATOM 4673 C C . SER B 1 124 ? 2.221 -29.266 -30.312 1 90.38 124 SER B C 1
ATOM 4675 O O . SER B 1 124 ? 1.773 -30.359 -29.938 1 90.38 124 SER B O 1
ATOM 4677 N N . ASN B 1 125 ? 3.508 -28.953 -30.297 1 89.69 125 ASN B N 1
ATOM 4678 C CA . ASN B 1 125 ? 4.531 -29.828 -29.766 1 89.69 125 ASN B CA 1
ATOM 4679 C C . ASN B 1 125 ? 5.605 -29.047 -29 1 89.69 125 ASN B C 1
ATOM 4681 O O . ASN B 1 125 ? 6.148 -28.078 -29.531 1 89.69 125 ASN B O 1
ATOM 4685 N N . PHE B 1 126 ? 5.926 -29.609 -27.844 1 90.38 126 PHE B N 1
ATOM 4686 C CA . PHE B 1 126 ? 6.836 -28.844 -26.984 1 90.38 126 PHE B CA 1
ATOM 4687 C C . PHE B 1 126 ? 8.258 -29.391 -27.109 1 90.38 126 PHE B C 1
ATOM 4689 O O . PHE B 1 126 ? 9.102 -29.109 -26.25 1 90.38 126 PHE B O 1
ATOM 4696 N N . SER B 1 127 ? 8.547 -30.094 -28.094 1 88.25 127 SER B N 1
ATOM 4697 C CA . SER B 1 127 ? 9.836 -30.75 -28.234 1 88.25 127 SER B CA 1
ATOM 4698 C C . SER B 1 127 ? 10.969 -29.734 -28.359 1 88.25 127 SER B C 1
ATOM 4700 O O . SER B 1 127 ? 12.125 -30.031 -28.062 1 88.25 127 SER B O 1
ATOM 4702 N N . GLN B 1 128 ? 10.641 -28.562 -28.812 1 87.56 128 GLN B N 1
ATOM 4703 C CA . GLN B 1 128 ? 11.664 -27.547 -29 1 87.56 128 GLN B CA 1
ATOM 4704 C C . GLN B 1 128 ? 11.93 -26.781 -27.703 1 87.56 128 GLN B C 1
ATOM 4706 O O . GLN B 1 128 ? 12.867 -25.984 -27.609 1 87.56 128 GLN B O 1
ATOM 4711 N N . PHE B 1 129 ? 11.141 -27.062 -26.703 1 89.62 129 PHE B N 1
ATOM 4712 C CA . PHE B 1 129 ? 11.336 -26.422 -25.406 1 89.62 129 PHE B CA 1
ATOM 4713 C C . PHE B 1 129 ? 12.344 -27.188 -24.562 1 89.62 129 PHE B C 1
ATOM 4715 O O . PHE B 1 129 ? 12.477 -28.406 -24.703 1 89.62 129 PHE B O 1
ATOM 4722 N N . PRO B 1 130 ? 13.102 -26.5 -23.734 1 87.69 130 PRO B N 1
ATOM 4723 C CA . PRO B 1 130 ? 13.953 -27.25 -22.797 1 87.69 130 PRO B CA 1
ATOM 4724 C C . PRO B 1 130 ? 13.148 -28.172 -21.875 1 87.69 130 PRO B C 1
ATOM 4726 O O . PRO B 1 130 ? 12.062 -27.797 -21.422 1 87.69 130 PRO B O 1
ATOM 4729 N N . SER B 1 131 ? 13.727 -29.297 -21.641 1 85.94 131 SER B N 1
ATOM 4730 C CA . SER B 1 131 ? 13.047 -30.25 -20.766 1 85.94 131 SER B CA 1
ATOM 4731 C C . SER B 1 131 ? 12.969 -29.734 -19.344 1 85.94 131 SER B C 1
ATOM 4733 O O . SER B 1 131 ? 13.922 -29.141 -18.844 1 85.94 131 SER B O 1
ATOM 4735 N N . ALA B 1 132 ? 11.828 -30 -18.75 1 85.12 132 ALA B N 1
ATOM 4736 C CA . ALA B 1 132 ? 11.664 -29.703 -17.328 1 85.12 132 ALA B CA 1
ATOM 4737 C C . ALA B 1 132 ? 11.883 -30.953 -16.484 1 85.12 132 ALA B C 1
ATOM 4739 O O . ALA B 1 132 ? 11.586 -32.062 -16.922 1 85.12 132 ALA B O 1
ATOM 4740 N N . PHE B 1 133 ? 12.438 -30.688 -15.242 1 83.88 133 PHE B N 1
ATOM 4741 C CA . PHE B 1 133 ? 12.773 -31.828 -14.398 1 83.88 133 PHE B CA 1
ATOM 4742 C C . PHE B 1 133 ? 12.328 -31.578 -12.961 1 83.88 133 PHE B C 1
ATOM 4744 O O . PHE B 1 133 ? 12.109 -30.438 -12.555 1 83.88 133 PHE B O 1
ATOM 4751 N N . VAL B 1 134 ? 12.109 -32.688 -12.25 1 83.62 134 VAL B N 1
ATOM 4752 C CA . VAL B 1 134 ? 11.953 -32.719 -10.805 1 83.62 134 VAL B CA 1
ATOM 4753 C C . VAL B 1 134 ? 12.898 -33.75 -10.195 1 83.62 134 VAL B C 1
ATOM 4755 O O . VAL B 1 134 ? 13.383 -34.625 -10.898 1 83.62 134 VAL B O 1
ATOM 4758 N N . TYR B 1 135 ? 13.148 -33.531 -8.945 1 82.12 135 TYR B N 1
ATOM 4759 C CA . TYR B 1 135 ? 13.977 -34.531 -8.266 1 82.12 135 TYR B CA 1
ATOM 4760 C C . TYR B 1 135 ? 13.102 -35.531 -7.555 1 82.12 135 TYR B C 1
ATOM 4762 O O . TYR B 1 135 ? 12.18 -35.188 -6.82 1 82.12 135 TYR B O 1
ATOM 4770 N N . ILE B 1 136 ? 13.383 -36.719 -7.84 1 86.25 136 ILE B N 1
ATOM 4771 C CA . ILE B 1 136 ? 12.797 -37.844 -7.125 1 86.25 136 ILE B CA 1
ATOM 4772 C C . ILE B 1 136 ? 13.914 -38.781 -6.637 1 86.25 136 ILE B C 1
ATOM 4774 O O . ILE B 1 136 ? 14.664 -39.312 -7.441 1 86.25 136 ILE B O 1
ATOM 4778 N N . ASP B 1 137 ? 13.977 -38.812 -5.293 1 86 137 ASP B N 1
ATOM 4779 C CA . ASP B 1 137 ? 15.008 -39.625 -4.656 1 86 137 ASP B CA 1
ATOM 4780 C C . ASP B 1 137 ? 16.406 -39.219 -5.117 1 86 137 ASP B C 1
ATOM 4782 O O . ASP B 1 137 ? 17.219 -40.062 -5.512 1 86 137 ASP B O 1
ATOM 4786 N N . GLY B 1 138 ? 16.531 -38 -5.242 1 80.75 138 GLY B N 1
ATOM 4787 C CA . GLY B 1 138 ? 17.844 -37.406 -5.559 1 80.75 138 GLY B CA 1
ATOM 4788 C C . GLY B 1 138 ? 18.172 -37.469 -7.039 1 80.75 138 GLY B C 1
ATOM 4789 O O . GLY B 1 138 ? 19.266 -37.062 -7.453 1 80.75 138 GLY B O 1
ATOM 4790 N N . LYS B 1 139 ? 17.344 -38 -7.801 1 85.75 139 LYS B N 1
ATOM 4791 C CA . LYS B 1 139 ? 17.594 -38.125 -9.234 1 85.75 139 LYS B CA 1
ATOM 4792 C C . LYS B 1 139 ? 16.656 -37.25 -10.031 1 85.75 139 LYS B C 1
ATOM 4794 O O . LYS B 1 139 ? 15.523 -37 -9.617 1 85.75 139 LYS B O 1
ATOM 4799 N N . LEU B 1 140 ? 17.156 -36.875 -11.219 1 83.62 140 LEU B N 1
ATOM 4800 C CA . LEU B 1 140 ? 16.344 -36.031 -12.086 1 83.62 140 LEU B CA 1
ATOM 4801 C C . LEU B 1 140 ? 15.305 -36.875 -12.828 1 83.62 140 LEU B C 1
ATOM 4803 O O . LEU B 1 140 ? 15.633 -37.906 -13.398 1 83.62 140 LEU B O 1
ATOM 4807 N N . ASP B 1 141 ? 14.133 -36.406 -12.742 1 85.38 141 ASP B N 1
ATOM 4808 C CA . ASP B 1 141 ? 13.023 -37 -13.477 1 85.38 141 ASP B CA 1
ATOM 4809 C C . ASP B 1 141 ? 12.344 -35.969 -14.375 1 85.38 141 ASP B C 1
ATOM 4811 O O . ASP B 1 141 ? 12.156 -34.844 -13.977 1 85.38 141 ASP B O 1
ATOM 4815 N N . ASN B 1 142 ? 11.969 -36.406 -15.547 1 86.06 142 ASN B N 1
ATOM 4816 C CA . ASN B 1 142 ? 11.359 -35.5 -16.5 1 86.06 142 ASN B CA 1
ATOM 4817 C C . ASN B 1 142 ? 9.922 -35.188 -16.125 1 86.06 142 ASN B C 1
ATOM 4819 O O . ASN B 1 142 ? 9.18 -36.062 -15.68 1 86.06 142 ASN B O 1
ATOM 4823 N N . VAL B 1 143 ? 9.562 -33.969 -16.359 1 87.5 143 VAL B N 1
ATOM 4824 C CA . VAL B 1 143 ? 8.18 -33.5 -16.234 1 87.5 143 VAL B CA 1
ATOM 4825 C C . VAL B 1 143 ? 7.523 -33.469 -17.609 1 87.5 143 VAL B C 1
ATOM 4827 O O . VAL B 1 143 ? 8.109 -32.969 -18.562 1 87.5 143 VAL B O 1
ATOM 4830 N N . ASP B 1 144 ? 6.324 -34 -17.719 1 90 144 ASP B N 1
ATOM 4831 C CA . ASP B 1 144 ? 5.598 -33.969 -18.984 1 90 144 ASP B CA 1
ATOM 4832 C C . ASP B 1 144 ? 5.262 -32.531 -19.375 1 90 144 ASP B C 1
ATOM 4834 O O . ASP B 1 144 ? 4.477 -31.859 -18.703 1 90 144 ASP B O 1
ATOM 4838 N N . GLN B 1 145 ? 5.703 -32.094 -20.484 1 90.12 145 GLN B N 1
ATOM 4839 C CA . GLN B 1 145 ? 5.559 -30.688 -20.891 1 90.12 145 GLN B CA 1
ATOM 4840 C C . GLN B 1 145 ? 4.133 -30.391 -21.328 1 90.12 145 GLN B C 1
ATOM 4842 O O . GLN B 1 145 ? 3.74 -29.219 -21.438 1 90.12 145 GLN B O 1
ATOM 4847 N N . ASN B 1 146 ? 3.32 -31.438 -21.578 1 91.44 146 ASN B N 1
ATOM 4848 C CA . ASN B 1 146 ? 1.906 -31.219 -21.859 1 91.44 146 ASN B CA 1
ATOM 4849 C C . ASN B 1 146 ? 1.204 -30.531 -20.688 1 91.44 146 ASN B C 1
ATOM 4851 O O . ASN B 1 146 ? 0.131 -29.953 -20.859 1 91.44 146 ASN B O 1
ATOM 4855 N N . LEU B 1 147 ? 1.862 -30.594 -19.578 1 91.81 147 LEU B N 1
ATOM 4856 C CA . LEU B 1 147 ? 1.317 -29.938 -18.391 1 91.81 147 LEU B CA 1
ATOM 4857 C C . LEU B 1 147 ? 1.257 -28.422 -18.578 1 91.81 147 LEU B C 1
ATOM 4859 O O . LEU B 1 147 ? 0.526 -27.734 -17.875 1 91.81 147 LEU B O 1
ATOM 4863 N N . LEU B 1 148 ? 1.964 -27.922 -19.516 1 91.81 148 LEU B N 1
ATOM 4864 C CA . LEU B 1 148 ? 1.935 -26.5 -19.812 1 91.81 148 LEU B CA 1
ATOM 4865 C C . LEU B 1 148 ? 0.542 -26.062 -20.25 1 91.81 148 LEU B C 1
ATOM 4867 O O . LEU B 1 148 ? 0.161 -24.906 -20.078 1 91.81 148 LEU B O 1
ATOM 4871 N N . ASN B 1 149 ? -0.25 -26.984 -20.734 1 92.81 149 ASN B N 1
ATOM 4872 C CA . ASN B 1 149 ? -1.602 -26.688 -21.203 1 92.81 149 ASN B CA 1
ATOM 4873 C C . ASN B 1 149 ? -2.535 -26.391 -20.031 1 92.81 149 ASN B C 1
ATOM 4875 O O . ASN B 1 149 ? -3.65 -25.906 -20.219 1 92.81 149 ASN B O 1
ATOM 4879 N N . SER B 1 150 ? -2.078 -26.594 -18.812 1 91.31 150 SER B N 1
ATOM 4880 C CA . SER B 1 150 ? -2.898 -26.297 -17.641 1 91.31 150 SER B CA 1
ATOM 4881 C C . SER B 1 150 ? -3.197 -24.797 -17.531 1 91.31 150 SER B C 1
ATOM 4883 O O . SER B 1 150 ? -4.133 -24.406 -16.828 1 91.31 150 SER B O 1
ATOM 4885 N N . VAL B 1 151 ? -2.506 -23.984 -18.25 1 91.56 151 VAL B N 1
ATOM 4886 C CA . VAL B 1 151 ? -2.682 -22.531 -18.156 1 91.56 151 VAL B CA 1
ATOM 4887 C C . VAL B 1 151 ? -3.928 -22.125 -18.938 1 91.56 151 VAL B C 1
ATOM 4889 O O . VAL B 1 151 ? -4.422 -21 -18.766 1 91.56 151 VAL B O 1
ATOM 4892 N N . LEU B 1 152 ? -4.426 -23 -19.797 1 91.56 152 LEU B N 1
ATOM 4893 C CA . LEU B 1 152 ? -5.59 -22.688 -20.609 1 91.56 152 LEU B CA 1
ATOM 4894 C C . LEU B 1 152 ? -6.879 -22.922 -19.828 1 91.56 152 LEU B C 1
ATOM 4896 O O . LEU B 1 152 ? -6.988 -23.906 -19.094 1 91.56 152 LEU B O 1
ATOM 4900 N N . PRO B 1 153 ? -7.891 -22.016 -19.938 1 92.62 153 PRO B N 1
ATOM 4901 C CA . PRO B 1 153 ? -7.98 -20.891 -20.875 1 92.62 153 PRO B CA 1
ATOM 4902 C C . PRO B 1 153 ? -7.441 -19.594 -20.281 1 92.62 153 PRO B C 1
ATOM 4904 O O . PRO B 1 153 ? -7.82 -18.5 -20.719 1 92.62 153 PRO B O 1
ATOM 4907 N N . GLY B 1 154 ? -6.633 -19.719 -19.25 1 93.38 154 GLY B N 1
ATOM 4908 C CA . GLY B 1 154 ? -6.152 -18.547 -18.531 1 93.38 154 GLY B CA 1
ATOM 4909 C C . GLY B 1 154 ? -4.887 -17.953 -19.109 1 93.38 154 GLY B C 1
ATOM 4910 O O . GLY B 1 154 ? -3.965 -17.594 -18.375 1 93.38 154 GLY B O 1
ATOM 4911 N N . GLY B 1 155 ? -4.805 -17.906 -20.453 1 93.25 155 GLY B N 1
ATOM 4912 C CA . GLY B 1 155 ? -3.621 -17.438 -21.156 1 93.25 155 GLY B CA 1
ATOM 4913 C C . GLY B 1 155 ? -3.084 -16.125 -20.625 1 93.25 155 GLY B C 1
ATOM 4914 O O . GLY B 1 155 ? -1.89 -16 -20.344 1 93.25 155 GLY B O 1
ATOM 4915 N N . PRO B 1 156 ? -3.908 -15.109 -20.406 1 95.62 156 PRO B N 1
ATOM 4916 C CA . PRO B 1 156 ? -3.467 -13.789 -19.953 1 95.62 156 PRO B CA 1
ATOM 4917 C C . PRO B 1 156 ? -2.727 -13.852 -18.609 1 95.62 156 PRO B C 1
ATOM 4919 O O . PRO B 1 156 ? -2.008 -12.914 -18.266 1 95.62 156 PRO B O 1
ATOM 4922 N N . ALA B 1 157 ? -2.881 -14.938 -17.875 1 94.31 157 ALA B N 1
ATOM 4923 C CA . ALA B 1 157 ? -2.244 -15.031 -16.562 1 94.31 157 ALA B CA 1
ATOM 4924 C C . ALA B 1 157 ? -0.862 -15.672 -16.672 1 94.31 157 ALA B C 1
ATOM 4926 O O . ALA B 1 157 ? -0.09 -15.656 -15.711 1 94.31 157 ALA B O 1
ATOM 4927 N N . GLY B 1 158 ? -0.538 -16.297 -17.875 1 93.19 158 GLY B N 1
ATOM 4928 C CA . GLY B 1 158 ? 0.793 -16.875 -17.828 1 93.19 158 GLY B CA 1
ATOM 4929 C C . GLY B 1 158 ? 1.055 -17.828 -18.984 1 93.19 158 GLY B C 1
ATOM 4930 O O . GLY B 1 158 ? 1.69 -18.875 -18.797 1 93.19 158 GLY B O 1
ATOM 4931 N N . SER B 1 159 ? 0.647 -17.578 -20.219 1 94.19 159 SER B N 1
ATOM 4932 C CA . SER B 1 159 ? 0.821 -18.547 -21.312 1 94.19 159 SER B CA 1
ATOM 4933 C C . SER B 1 159 ? 1.97 -18.141 -22.219 1 94.19 159 SER B C 1
ATOM 4935 O O . SER B 1 159 ? 2.311 -18.875 -23.156 1 94.19 159 SER B O 1
ATOM 4937 N N . ILE B 1 160 ? 2.623 -17.016 -21.969 1 96.19 160 ILE B N 1
ATOM 4938 C CA . ILE B 1 160 ? 3.635 -16.516 -22.891 1 96.19 160 ILE B CA 1
ATOM 4939 C C . ILE B 1 160 ? 4.957 -17.234 -22.641 1 96.19 160 ILE B C 1
ATOM 4941 O O . ILE B 1 160 ? 5.379 -17.406 -21.5 1 96.19 160 ILE B O 1
ATOM 4945 N N . TYR B 1 161 ? 5.52 -17.766 -23.672 1 94.44 161 TYR B N 1
ATOM 4946 C CA . TYR B 1 161 ? 6.918 -18.188 -23.656 1 94.44 161 TYR B CA 1
ATOM 4947 C C . TYR B 1 161 ? 7.785 -17.219 -24.438 1 94.44 161 TYR B C 1
ATOM 4949 O O . TYR B 1 161 ? 7.297 -16.5 -25.312 1 94.44 161 TYR B O 1
ATOM 4957 N N . SER B 1 162 ? 9.055 -17.156 -24.094 1 95.75 162 SER B N 1
ATOM 4958 C CA . SER B 1 162 ? 9.953 -16.188 -24.719 1 95.75 162 SER B CA 1
ATOM 4959 C C . SER B 1 162 ? 11.383 -16.719 -24.75 1 95.75 162 SER B C 1
ATOM 4961 O O . SER B 1 162 ? 11.625 -17.891 -24.484 1 95.75 162 SER B O 1
ATOM 4963 N N . THR B 1 163 ? 12.305 -15.93 -25.359 1 94.94 163 THR B N 1
ATOM 4964 C CA . THR B 1 163 ? 13.742 -16.172 -25.391 1 94.94 163 THR B CA 1
ATOM 4965 C C . THR B 1 163 ? 14.5 -15.039 -24.719 1 94.94 163 THR B C 1
ATOM 4967 O O . THR B 1 163 ? 13.938 -13.977 -24.469 1 94.94 163 THR B O 1
ATOM 4970 N N . ALA B 1 164 ? 15.727 -15.383 -24.359 1 94.94 164 ALA B N 1
ATOM 4971 C CA . ALA B 1 164 ? 16.562 -14.352 -23.734 1 94.94 164 ALA B CA 1
ATOM 4972 C C . ALA B 1 164 ? 16.656 -13.117 -24.625 1 94.94 164 ALA B C 1
ATOM 4974 O O . ALA B 1 164 ? 16.578 -11.984 -24.141 1 94.94 164 ALA B O 1
ATOM 4975 N N . ASP B 1 165 ? 16.797 -13.32 -25.922 1 96.06 165 ASP B N 1
ATOM 4976 C CA . ASP B 1 165 ? 16.922 -12.211 -26.859 1 96.06 165 ASP B CA 1
ATOM 4977 C C . ASP B 1 165 ? 15.656 -11.367 -26.906 1 96.06 165 ASP B C 1
ATOM 4979 O O . ASP B 1 165 ? 15.727 -10.141 -26.938 1 96.06 165 ASP B O 1
ATOM 4983 N N . ASP B 1 166 ? 14.539 -12.008 -26.969 1 96.88 166 ASP B N 1
ATOM 4984 C CA . ASP B 1 166 ? 13.273 -11.281 -26.984 1 96.88 166 ASP B CA 1
ATOM 4985 C C . ASP B 1 166 ? 13.039 -10.562 -25.656 1 96.88 166 ASP B C 1
ATOM 4987 O O . ASP B 1 166 ? 12.5 -9.453 -25.625 1 96.88 166 ASP B O 1
ATOM 4991 N N . MET B 1 167 ? 13.469 -11.18 -24.578 1 97.06 167 MET B N 1
ATOM 4992 C CA . MET B 1 167 ? 13.273 -10.555 -23.266 1 97.06 167 MET B CA 1
ATOM 4993 C C . MET B 1 167 ? 14.148 -9.305 -23.141 1 97.06 167 MET B C 1
ATOM 4995 O O . MET B 1 167 ? 13.766 -8.352 -22.453 1 97.06 167 MET B O 1
ATOM 4999 N N . ARG B 1 168 ? 15.25 -9.312 -23.766 1 96.75 168 ARG B N 1
ATOM 5000 C CA . ARG B 1 168 ? 16.047 -8.094 -23.812 1 96.75 168 ARG B CA 1
ATOM 5001 C C . ARG B 1 168 ? 15.25 -6.941 -24.438 1 96.75 168 ARG B C 1
ATOM 5003 O O . ARG B 1 168 ? 15.289 -5.816 -23.938 1 96.75 168 ARG B O 1
ATOM 5010 N N . LYS B 1 169 ? 14.547 -7.223 -25.531 1 97.25 169 LYS B N 1
ATOM 5011 C CA . LYS B 1 169 ? 13.719 -6.211 -26.172 1 97.25 169 LYS B CA 1
ATOM 5012 C C . LYS B 1 169 ? 12.609 -5.734 -25.25 1 97.25 169 LYS B C 1
ATOM 5014 O O . LYS B 1 169 ? 12.289 -4.547 -25.203 1 97.25 169 LYS B O 1
ATOM 5019 N N . TRP B 1 170 ? 12.055 -6.691 -24.547 1 97.19 170 TRP B N 1
ATOM 5020 C CA . TRP B 1 170 ? 11.031 -6.379 -23.547 1 97.19 170 TRP B CA 1
ATOM 5021 C C . TRP B 1 170 ? 11.586 -5.469 -22.453 1 97.19 170 TRP B C 1
ATOM 5023 O O . TRP B 1 170 ? 10.953 -4.488 -22.078 1 97.19 170 TRP B O 1
ATOM 5033 N N . MET B 1 171 ? 12.789 -5.762 -21.969 1 97.5 171 MET B N 1
ATOM 5034 C CA . MET B 1 171 ? 13.461 -4.961 -20.938 1 97.5 171 MET B CA 1
ATOM 5035 C C . MET B 1 171 ? 13.742 -3.553 -21.453 1 97.5 171 MET B C 1
ATOM 5037 O O . MET B 1 171 ? 13.5 -2.57 -20.75 1 97.5 171 MET B O 1
ATOM 5041 N N . ASP B 1 172 ? 14.172 -3.449 -22.719 1 97.19 172 ASP B N 1
ATOM 5042 C CA . ASP B 1 172 ? 14.438 -2.15 -23.328 1 97.19 172 ASP B CA 1
ATOM 5043 C C . ASP B 1 172 ? 13.164 -1.314 -23.422 1 97.19 172 ASP B C 1
ATOM 5045 O O . ASP B 1 172 ? 13.188 -0.103 -23.203 1 97.19 172 ASP B O 1
ATOM 5049 N N . PHE B 1 173 ? 12.141 -1.935 -23.75 1 96.88 173 PHE B N 1
ATOM 5050 C CA . PHE B 1 173 ? 10.836 -1.288 -23.875 1 96.88 173 PHE B CA 1
ATOM 5051 C C . PHE B 1 173 ? 10.414 -0.652 -22.547 1 96.88 173 PHE B C 1
ATOM 5053 O O . PHE B 1 173 ? 9.961 0.493 -22.531 1 96.88 173 PHE B O 1
ATOM 5060 N N . HIS B 1 174 ? 10.594 -1.371 -21.438 1 96.75 174 HIS B N 1
ATOM 5061 C CA . HIS B 1 174 ? 10.234 -0.859 -20.125 1 96.75 174 HIS B CA 1
ATOM 5062 C C . HIS B 1 174 ? 11.211 0.215 -19.656 1 96.75 174 HIS B C 1
ATOM 5064 O O . HIS B 1 174 ? 10.797 1.25 -19.125 1 96.75 174 HIS B O 1
ATOM 5070 N N . LEU B 1 175 ? 12.43 -0.009 -19.875 1 96.38 175 LEU B N 1
ATOM 5071 C CA . LEU B 1 175 ? 13.445 0.966 -19.484 1 96.38 175 LEU B CA 1
ATOM 5072 C C . LEU B 1 175 ? 13.344 2.225 -20.344 1 96.38 175 LEU B C 1
ATOM 5074 O O . LEU B 1 175 ? 13.734 3.311 -19.906 1 96.38 175 LEU B O 1
ATOM 5078 N N . GLY B 1 176 ? 12.773 2.02 -21.531 1 95.25 176 GLY B N 1
ATOM 5079 C CA . GLY B 1 176 ? 12.578 3.133 -22.453 1 95.25 176 GLY B CA 1
ATOM 5080 C C . GLY B 1 176 ? 11.25 3.836 -22.266 1 95.25 176 GLY B C 1
ATOM 5081 O O . GLY B 1 176 ? 10.883 4.695 -23.062 1 95.25 176 GLY B O 1
ATOM 5082 N N . ASN B 1 177 ? 10.555 3.477 -21.25 1 93.88 177 ASN B N 1
ATOM 5083 C CA . ASN B 1 177 ? 9.289 4.105 -20.906 1 93.88 177 ASN B CA 1
ATOM 5084 C C . ASN B 1 177 ? 8.297 4.055 -22.062 1 93.88 177 ASN B C 1
ATOM 5086 O O . ASN B 1 177 ? 7.738 5.082 -22.453 1 93.88 177 ASN B O 1
ATOM 5090 N N . GLY B 1 178 ? 8.258 2.885 -22.688 1 94.56 178 GLY B N 1
ATOM 5091 C CA . GLY B 1 178 ? 7.246 2.639 -23.703 1 94.56 178 GLY B CA 1
ATOM 5092 C C . GLY B 1 178 ? 7.805 2.676 -25.109 1 94.56 178 GLY B C 1
ATOM 5093 O O . GLY B 1 178 ? 7.07 2.467 -26.078 1 94.56 178 GLY B O 1
ATOM 5094 N N . SER B 1 179 ? 9.078 2.93 -25.203 1 94.44 179 SER B N 1
ATOM 5095 C CA . SER B 1 179 ? 9.711 2.967 -26.516 1 94.44 179 SER B CA 1
ATOM 5096 C C . SER B 1 179 ? 10.586 1.74 -26.75 1 94.44 179 SER B C 1
ATOM 5098 O O . SER B 1 179 ? 11.258 1.274 -25.828 1 94.44 179 SER B O 1
ATOM 5100 N N . ALA B 1 180 ? 10.594 1.306 -27.969 1 93.19 180 ALA B N 1
ATOM 5101 C CA . ALA B 1 180 ? 11.445 0.179 -28.344 1 93.19 180 ALA B CA 1
ATOM 5102 C C . ALA B 1 180 ? 12.906 0.605 -28.469 1 93.19 180 ALA B C 1
ATOM 5104 O O . ALA B 1 180 ? 13.211 1.797 -28.422 1 93.19 180 ALA B O 1
ATOM 5105 N N . SER B 1 181 ? 13.727 -0.395 -28.594 1 88.56 181 SER B N 1
ATOM 5106 C CA . SER B 1 181 ? 15.164 -0.152 -28.656 1 88.56 181 SER B CA 1
ATOM 5107 C C . SER B 1 181 ? 15.523 0.679 -29.891 1 88.56 181 SER B C 1
ATOM 5109 O O . SER B 1 181 ? 16.516 1.406 -29.891 1 88.56 181 SER B O 1
ATOM 5111 N N . ASN B 1 182 ? 14.703 0.613 -30.844 1 90.12 182 ASN B N 1
ATOM 5112 C CA . ASN B 1 182 ? 14.969 1.36 -32.062 1 90.12 182 ASN B CA 1
ATOM 5113 C C . ASN B 1 182 ? 14.445 2.791 -31.969 1 90.12 182 ASN B C 1
ATOM 5115 O O . ASN B 1 182 ? 14.539 3.555 -32.938 1 90.12 182 ASN B O 1
ATOM 5119 N N . GLY B 1 183 ? 13.805 3.133 -30.859 1 89.88 183 GLY B N 1
ATOM 5120 C CA . GLY B 1 183 ? 13.359 4.5 -30.641 1 89.88 183 GLY B CA 1
ATOM 5121 C C . GLY B 1 183 ? 11.875 4.691 -30.906 1 89.88 183 GLY B C 1
ATOM 5122 O O . GLY B 1 183 ? 11.305 5.719 -30.531 1 89.88 183 GLY B O 1
ATOM 5123 N N . ASN B 1 184 ? 11.297 3.674 -31.531 1 93.19 184 ASN B N 1
ATOM 5124 C CA . ASN B 1 184 ? 9.867 3.775 -31.812 1 93.19 184 ASN B CA 1
ATOM 5125 C C . ASN B 1 184 ? 9.031 3.729 -30.547 1 93.19 184 ASN B C 1
ATOM 5127 O O . ASN B 1 184 ? 9.234 2.854 -29.688 1 93.19 184 ASN B O 1
ATOM 5131 N N . THR B 1 185 ? 8.141 4.715 -30.5 1 93.38 185 THR B N 1
ATOM 5132 C CA . THR B 1 185 ? 7.219 4.715 -29.359 1 93.38 185 THR B CA 1
ATOM 5133 C C . THR B 1 185 ? 6.102 3.699 -29.578 1 93.38 185 THR B C 1
ATOM 5135 O O . THR B 1 185 ? 5.344 3.797 -30.547 1 93.38 185 THR B O 1
ATOM 5138 N N . VAL B 1 186 ? 6.027 2.713 -28.766 1 92.94 186 VAL B N 1
ATOM 5139 C CA . VAL B 1 186 ? 5.008 1.672 -28.844 1 92.94 186 VAL B CA 1
ATOM 5140 C C . VAL B 1 186 ? 3.805 2.068 -27.984 1 92.94 186 VAL B C 1
ATOM 5142 O O . VAL B 1 186 ? 2.66 1.962 -28.438 1 92.94 186 VAL B O 1
ATOM 5145 N N . ILE B 1 187 ? 4.09 2.531 -26.766 1 91.94 187 ILE B N 1
ATOM 5146 C CA . ILE B 1 187 ? 3.105 3.098 -25.844 1 91.94 187 ILE B CA 1
ATOM 5147 C C . ILE B 1 187 ? 3.582 4.461 -25.359 1 91.94 187 ILE B C 1
ATOM 5149 O O . ILE B 1 187 ? 4.707 4.594 -24.859 1 91.94 187 ILE B O 1
ATOM 5153 N N . PRO B 1 188 ? 2.668 5.516 -25.484 1 89.31 188 PRO B N 1
ATOM 5154 C CA . PRO B 1 188 ? 3.094 6.824 -24.984 1 89.31 188 PRO B CA 1
ATOM 5155 C C . PRO B 1 188 ? 3.459 6.793 -23.5 1 89.31 188 PRO B C 1
ATOM 5157 O O . PRO B 1 188 ? 2.793 6.121 -22.703 1 89.31 188 PRO B O 1
ATOM 5160 N N . ALA B 1 189 ? 4.391 7.586 -23.172 1 87 189 ALA B N 1
ATOM 5161 C CA . ALA B 1 189 ? 4.977 7.582 -21.828 1 87 189 ALA B CA 1
ATOM 5162 C C . ALA B 1 189 ? 3.93 7.938 -20.781 1 87 189 ALA B C 1
ATOM 5164 O O . ALA B 1 189 ? 3.951 7.398 -19.672 1 87 189 ALA B O 1
ATOM 5165 N N . SER B 1 190 ? 3.104 8.812 -21.016 1 83.5 190 SER B N 1
ATOM 5166 C CA . SER B 1 190 ? 2.104 9.266 -20.062 1 83.5 190 SER B CA 1
ATOM 5167 C C . SER B 1 190 ? 1.186 8.133 -19.625 1 83.5 190 SER B C 1
ATOM 5169 O O . SER B 1 190 ? 0.677 8.125 -18.5 1 83.5 190 SER B O 1
ATOM 5171 N N . PHE B 1 191 ? 1.089 7.145 -20.516 1 82.56 191 PHE B N 1
ATOM 5172 C CA . PHE B 1 191 ? 0.28 5.969 -20.203 1 82.56 191 PHE B CA 1
ATOM 5173 C C . PHE B 1 191 ? 1.141 4.859 -19.625 1 82.56 191 PHE B C 1
ATOM 5175 O O . PHE B 1 191 ? 0.728 4.176 -18.672 1 82.56 191 PHE B O 1
ATOM 5182 N N . PHE B 1 192 ? 2.311 4.863 -20.094 1 89.5 192 PHE B N 1
ATOM 5183 C CA . PHE B 1 192 ? 3.197 3.762 -19.75 1 89.5 192 PHE B CA 1
ATOM 5184 C C . PHE B 1 192 ? 3.641 3.867 -18.297 1 89.5 192 PHE B C 1
ATOM 5186 O O . PHE B 1 192 ? 3.74 2.855 -17.594 1 89.5 192 PHE B O 1
ATOM 5193 N N . SER B 1 193 ? 3.816 5.07 -17.828 1 88.19 193 SER B N 1
ATOM 5194 C CA . SER B 1 193 ? 4.371 5.277 -16.5 1 88.19 193 SER B CA 1
ATOM 5195 C C . SER B 1 193 ? 3.41 4.789 -15.422 1 88.19 193 SER B C 1
ATOM 5197 O O . SER B 1 193 ? 3.836 4.398 -14.336 1 88.19 193 SER B O 1
ATOM 5199 N N . GLU B 1 194 ? 2.156 4.707 -15.711 1 89.12 194 GLU B N 1
ATOM 5200 C CA . GLU B 1 194 ? 1.156 4.246 -14.75 1 89.12 194 GLU B CA 1
ATOM 5201 C C . GLU B 1 194 ? 1.385 2.783 -14.375 1 89.12 194 GLU B C 1
ATOM 5203 O O . GLU B 1 194 ? 1.065 2.365 -13.266 1 89.12 194 GLU B O 1
ATOM 5208 N N . LEU B 1 195 ? 2.053 2.027 -15.219 1 93.12 195 LEU B N 1
ATOM 5209 C CA . LEU B 1 195 ? 2.307 0.606 -15.016 1 93.12 195 LEU B CA 1
ATOM 5210 C C . LEU B 1 195 ? 3.201 0.387 -13.797 1 93.12 195 LEU B C 1
ATOM 5212 O O . LEU B 1 195 ? 3.109 -0.647 -13.133 1 93.12 195 LEU B O 1
ATOM 5216 N N . HIS B 1 196 ? 3.971 1.413 -13.641 1 93 196 HIS B N 1
ATOM 5217 C CA . HIS B 1 196 ? 4.992 1.237 -12.617 1 93 196 HIS B CA 1
ATOM 5218 C C . HIS B 1 196 ? 4.676 2.066 -11.375 1 93 196 HIS B C 1
ATOM 5220 O O . HIS B 1 196 ? 5.516 2.191 -10.477 1 93 196 HIS B O 1
ATOM 5226 N N . THR B 1 197 ? 3.508 2.596 -11.328 1 90.38 197 THR B N 1
ATOM 5227 C CA . THR B 1 197 ? 3.098 3.381 -10.172 1 90.38 197 THR B CA 1
ATOM 5228 C C . THR B 1 197 ? 2.58 2.475 -9.055 1 90.38 197 THR B C 1
ATOM 5230 O O . THR B 1 197 ? 1.873 1.5 -9.32 1 90.38 197 THR B O 1
ATOM 5233 N N . MET B 1 198 ? 2.898 2.797 -7.832 1 91.06 198 MET B N 1
ATOM 5234 C CA . MET B 1 198 ? 2.52 2.023 -6.652 1 91.06 198 MET B CA 1
ATOM 5235 C C . MET B 1 198 ? 1.002 1.947 -6.516 1 91.06 198 MET B C 1
ATOM 5237 O O . MET B 1 198 ? 0.314 2.965 -6.609 1 91.06 198 MET B O 1
ATOM 5241 N N . GLN B 1 199 ? 0.528 0.679 -6.301 1 89.94 199 GLN B N 1
ATOM 5242 C CA . GLN B 1 199 ? -0.917 0.49 -6.238 1 89.94 199 GLN B CA 1
ATOM 5243 C C . GLN B 1 199 ? -1.329 -0.177 -4.93 1 89.94 199 GLN B C 1
ATOM 5245 O O . GLN B 1 199 ? -2.326 0.21 -4.316 1 89.94 199 GLN B O 1
ATOM 5250 N N . MET B 1 200 ? -0.671 -1.194 -4.551 1 89.25 200 MET B N 1
ATOM 5251 C CA . MET B 1 200 ? -1.06 -2.045 -3.43 1 89.25 200 MET B CA 1
ATOM 5252 C C . MET B 1 200 ? 0.138 -2.34 -2.533 1 89.25 200 MET B C 1
ATOM 5254 O O . MET B 1 200 ? 1.24 -2.59 -3.023 1 89.25 200 MET B O 1
ATOM 5258 N N . ASN B 1 201 ? -0.238 -2.248 -1.258 1 80.44 201 ASN B N 1
ATOM 5259 C CA . ASN B 1 201 ? 0.832 -2.502 -0.3 1 80.44 201 ASN B CA 1
ATOM 5260 C C . ASN B 1 201 ? 1.354 -3.932 -0.41 1 80.44 201 ASN B C 1
ATOM 5262 O O . ASN B 1 201 ? 0.636 -4.828 -0.859 1 80.44 201 ASN B O 1
ATOM 5266 N N . THR B 1 202 ? 2.48 -4.074 0.178 1 71.62 202 THR B N 1
ATOM 5267 C CA . THR B 1 202 ? 3.654 -4.938 0.167 1 71.62 202 THR B CA 1
ATOM 5268 C C . THR B 1 202 ? 3.256 -6.391 -0.068 1 71.62 202 THR B C 1
ATOM 5270 O O . THR B 1 202 ? 2.877 -7.094 0.871 1 71.62 202 THR B O 1
ATOM 5273 N N . PRO B 1 203 ? 3.363 -6.652 -1.243 1 72.19 203 PRO B N 1
ATOM 5274 C CA . PRO B 1 203 ? 3.344 -8.086 -1.528 1 72.19 203 PRO B CA 1
ATOM 5275 C C . PRO B 1 203 ? 4.578 -8.812 -0.997 1 72.19 203 PRO B C 1
ATOM 5277 O O . PRO B 1 203 ? 5.648 -8.211 -0.882 1 72.19 203 PRO B O 1
ATOM 5280 N N . PHE B 1 204 ? 4.516 -9.938 -0.471 1 79 204 PHE B N 1
ATOM 5281 C CA . PHE B 1 204 ? 5.602 -10.867 -0.184 1 79 204 PHE B CA 1
ATOM 5282 C C . PHE B 1 204 ? 6.504 -10.32 0.917 1 79 204 PHE B C 1
ATOM 5284 O O . PHE B 1 204 ? 7.727 -10.453 0.846 1 79 204 PHE B O 1
ATOM 5291 N N . SER B 1 205 ? 5.957 -9.539 1.845 1 81.44 205 SER B N 1
ATOM 5292 C CA . SER B 1 205 ? 6.762 -8.867 2.857 1 81.44 205 SER B CA 1
ATOM 5293 C C . SER B 1 205 ? 7.598 -9.859 3.654 1 81.44 205 SER B C 1
ATOM 5295 O O . SER B 1 205 ? 8.648 -9.508 4.191 1 81.44 205 SER B O 1
ATOM 5297 N N . GLU B 1 206 ? 7.223 -11.109 3.662 1 83.62 206 GLU B N 1
ATOM 5298 C CA . GLU B 1 206 ? 7.938 -12.148 4.398 1 83.62 206 GLU B CA 1
ATOM 5299 C C . GLU B 1 206 ? 9.297 -12.445 3.76 1 83.62 206 GLU B C 1
ATOM 5301 O O . GLU B 1 206 ? 10.18 -13.008 4.406 1 83.62 206 GLU B O 1
ATOM 5306 N N . ASN B 1 207 ? 9.453 -12.047 2.551 1 88 207 ASN B N 1
ATOM 5307 C CA . ASN B 1 207 ? 10.688 -12.32 1.824 1 88 207 ASN B CA 1
ATOM 5308 C C . ASN B 1 207 ? 11.648 -11.133 1.897 1 88 207 ASN B C 1
ATOM 5310 O O . ASN B 1 207 ? 12.766 -11.203 1.379 1 88 207 ASN B O 1
ATOM 5314 N N . ASN B 1 208 ? 11.289 -10.078 2.547 1 93.44 208 ASN B N 1
ATOM 5315 C CA . ASN B 1 208 ? 12.148 -8.898 2.635 1 93.44 208 ASN B CA 1
ATOM 5316 C C . ASN B 1 208 ? 13.414 -9.188 3.441 1 93.44 208 ASN B C 1
ATOM 5318 O O . ASN B 1 208 ? 13.359 -9.875 4.461 1 93.44 208 ASN B O 1
ATOM 5322 N N . LEU B 1 209 ? 14.492 -8.727 2.963 1 95.94 209 LEU B N 1
ATOM 5323 C CA . LEU B 1 209 ? 15.781 -8.797 3.652 1 95.94 209 LEU B CA 1
ATOM 5324 C C . LEU B 1 209 ? 16.156 -7.434 4.227 1 95.94 209 LEU B C 1
ATOM 5326 O O . LEU B 1 209 ? 16.047 -6.414 3.539 1 95.94 209 LEU B O 1
ATOM 5330 N N . TYR B 1 210 ? 16.578 -7.453 5.465 1 96.44 210 TYR B N 1
ATOM 5331 C CA . TYR B 1 210 ? 17 -6.23 6.141 1 96.44 210 TYR B CA 1
ATOM 5332 C C . TYR B 1 210 ? 18.359 -6.414 6.812 1 96.44 210 TYR B C 1
ATOM 5334 O O . TYR B 1 210 ? 18.656 -7.496 7.316 1 96.44 210 TYR B O 1
ATOM 5342 N N . LYS B 1 211 ? 19.094 -5.305 6.824 1 96.56 211 LYS B N 1
ATOM 5343 C CA . LYS B 1 211 ? 20.219 -5.219 7.754 1 96.56 211 LYS B CA 1
ATOM 5344 C C . LYS B 1 211 ? 19.734 -5.078 9.195 1 96.56 211 LYS B C 1
ATOM 5346 O O . LYS B 1 211 ? 18.672 -4.496 9.438 1 96.56 211 LYS B O 1
ATOM 5351 N N . PRO B 1 212 ? 20.328 -5.637 10.25 1 95.06 212 PRO B N 1
ATOM 5352 C CA . PRO B 1 212 ? 21.625 -6.309 10.094 1 95.06 212 PRO B CA 1
ATOM 5353 C C . PRO B 1 212 ? 21.484 -7.824 9.961 1 95.06 212 PRO B C 1
ATOM 5355 O O . PRO B 1 212 ? 22.5 -8.539 9.977 1 95.06 212 PRO B O 1
ATOM 5358 N N . VAL B 1 213 ? 20.297 -8.383 9.844 1 92.75 213 VAL B N 1
ATOM 5359 C CA . VAL B 1 213 ? 20.125 -9.828 9.734 1 92.75 213 VAL B CA 1
ATOM 5360 C C . VAL B 1 213 ? 20.844 -10.344 8.492 1 92.75 213 VAL B C 1
ATOM 5362 O O . VAL B 1 213 ? 21.547 -11.359 8.555 1 92.75 213 VAL B O 1
ATOM 5365 N N . TYR B 1 214 ? 20.656 -9.703 7.426 1 94.44 214 TYR B N 1
ATOM 5366 C CA . TYR B 1 214 ? 21.375 -9.945 6.188 1 94.44 214 TYR B CA 1
ATOM 5367 C C . TYR B 1 214 ? 22.406 -8.852 5.93 1 94.44 214 TYR B C 1
ATOM 5369 O O . TYR B 1 214 ? 22.281 -7.738 6.445 1 94.44 214 TYR B O 1
ATOM 5377 N N . PRO B 1 215 ? 23.422 -9.195 5.145 1 94.31 215 PRO B N 1
ATOM 5378 C CA . PRO B 1 215 ? 24.422 -8.156 4.867 1 94.31 215 PRO B CA 1
ATOM 5379 C C . PRO B 1 215 ? 23.906 -7.07 3.928 1 94.31 215 PRO B C 1
ATOM 5381 O O . PRO B 1 215 ? 24.547 -6.035 3.752 1 94.31 215 PRO B O 1
ATOM 5384 N N . ILE B 1 216 ? 22.766 -7.285 3.268 1 96.5 216 ILE B N 1
ATOM 5385 C CA . ILE B 1 216 ? 22.141 -6.348 2.336 1 96.5 216 ILE B CA 1
ATOM 5386 C C . ILE B 1 216 ? 20.656 -6.223 2.645 1 96.5 216 ILE B C 1
ATOM 5388 O O . ILE B 1 216 ? 20.141 -6.859 3.574 1 96.5 216 ILE B O 1
ATOM 5392 N N . SER B 1 217 ? 20.062 -5.281 1.97 1 97.44 217 SER B N 1
ATOM 5393 C CA . SER B 1 217 ? 18.609 -5.227 2.02 1 97.44 217 SER B CA 1
ATOM 5394 C C . SER B 1 217 ? 18 -5.445 0.639 1 97.44 217 SER B C 1
ATOM 5396 O O . SER B 1 217 ? 18.578 -5.062 -0.374 1 97.44 217 SER B O 1
ATOM 5398 N N . ASP B 1 218 ? 16.938 -6.109 0.569 1 97.38 218 ASP B N 1
ATOM 5399 C CA . ASP B 1 218 ? 16.016 -6.285 -0.558 1 97.38 218 ASP B CA 1
ATOM 5400 C C . ASP B 1 218 ? 14.562 -6.23 -0.102 1 97.38 218 ASP B C 1
ATOM 5402 O O . ASP B 1 218 ? 14.023 -7.23 0.374 1 97.38 218 ASP B O 1
ATOM 5406 N N . THR B 1 219 ? 13.969 -5.047 -0.302 1 95.56 219 THR B N 1
ATOM 5407 C CA . THR B 1 219 ? 12.672 -4.828 0.317 1 95.56 219 THR B CA 1
ATOM 5408 C C . THR B 1 219 ? 11.625 -4.449 -0.732 1 95.56 219 THR B C 1
ATOM 5410 O O . THR B 1 219 ? 11.891 -3.609 -1.597 1 95.56 219 THR B O 1
ATOM 5413 N N . THR B 1 220 ? 10.508 -5.09 -0.661 1 94.75 220 THR B N 1
ATOM 5414 C CA . THR B 1 220 ? 9.406 -4.793 -1.564 1 94.75 220 THR B CA 1
ATOM 5415 C C . THR B 1 220 ? 8.609 -3.59 -1.067 1 94.75 220 THR B C 1
ATOM 5417 O O . THR B 1 220 ? 8.234 -3.527 0.106 1 94.75 220 THR B O 1
ATOM 5420 N N . ILE B 1 221 ? 8.328 -2.67 -1.979 1 92.19 221 ILE B N 1
ATOM 5421 C CA . ILE B 1 221 ? 7.598 -1.453 -1.649 1 92.19 221 ILE B CA 1
ATOM 5422 C C . ILE B 1 221 ? 6.121 -1.63 -1.998 1 92.19 221 ILE B C 1
ATOM 5424 O O . ILE B 1 221 ? 5.246 -1.371 -1.168 1 92.19 221 ILE B O 1
ATOM 5428 N N . SER B 1 222 ? 5.871 -2.123 -3.178 1 93.25 222 SER B N 1
ATOM 5429 C CA . SER B 1 222 ? 4.484 -2.113 -3.635 1 93.25 222 SER B CA 1
ATOM 5430 C C . SER B 1 222 ? 4.297 -3.023 -4.844 1 93.25 222 SER B C 1
ATOM 5432 O O . SER B 1 222 ? 5.25 -3.299 -5.574 1 93.25 222 SER B O 1
ATOM 5434 N N . TYR B 1 223 ? 3.102 -3.531 -4.918 1 94.81 223 TYR B N 1
ATOM 5435 C CA . TYR B 1 223 ? 2.67 -4.059 -6.207 1 94.81 223 TYR B CA 1
ATOM 5436 C C . TYR B 1 223 ? 2.076 -2.957 -7.078 1 94.81 223 TYR B C 1
ATOM 5438 O O . TYR B 1 223 ? 1.336 -2.102 -6.586 1 94.81 223 TYR B O 1
ATOM 5446 N N . CYS B 1 224 ? 2.484 -2.943 -8.305 1 94.31 224 CYS B N 1
ATOM 5447 C CA . CYS B 1 224 ? 1.995 -1.976 -9.281 1 94.31 224 CYS B CA 1
ATOM 5448 C C . CYS B 1 224 ? 0.979 -2.615 -10.219 1 94.31 224 CYS B C 1
ATOM 5450 O O . CYS B 1 224 ? 0.088 -3.34 -9.781 1 94.31 224 CYS B O 1
ATOM 5452 N N . LEU B 1 225 ? 1.019 -2.262 -11.43 1 94.81 225 LEU B N 1
ATOM 5453 C CA . LEU B 1 225 ? 0.168 -2.93 -12.406 1 94.81 225 LEU B CA 1
ATOM 5454 C C . LEU B 1 225 ? 0.941 -4.016 -13.148 1 94.81 225 LEU B C 1
ATOM 5456 O O . LEU B 1 225 ? 1.38 -3.805 -14.281 1 94.81 225 LEU B O 1
ATOM 5460 N N . GLY B 1 226 ? 1.104 -5.164 -12.469 1 95.25 226 GLY B N 1
ATOM 5461 C CA . GLY B 1 226 ? 1.819 -6.289 -13.055 1 95.25 226 GLY B CA 1
ATOM 5462 C C . GLY B 1 226 ? 3.309 -6.262 -12.766 1 95.25 226 GLY B C 1
ATOM 5463 O O . GLY B 1 226 ? 4.07 -7.039 -13.344 1 95.25 226 GLY B O 1
ATOM 5464 N N . TRP B 1 227 ? 3.68 -5.332 -11.977 1 96.38 227 TRP B N 1
ATOM 5465 C CA . TRP B 1 227 ? 5.078 -5.191 -11.578 1 96.38 227 TRP B CA 1
ATOM 5466 C C . TRP B 1 227 ? 5.207 -5.066 -10.07 1 96.38 227 TRP B C 1
ATOM 5468 O O . TRP B 1 227 ? 4.238 -4.746 -9.375 1 96.38 227 TRP B O 1
ATOM 5478 N N . VAL B 1 228 ? 6.383 -5.426 -9.633 1 96.38 228 VAL B N 1
ATOM 5479 C CA . VAL B 1 228 ? 6.707 -5.238 -8.219 1 96.38 228 VAL B CA 1
ATOM 5480 C C . VAL B 1 228 ? 7.805 -4.188 -8.078 1 96.38 228 VAL B C 1
ATOM 5482 O O . VAL B 1 228 ? 8.844 -4.273 -8.734 1 96.38 228 VAL B O 1
ATOM 5485 N N . LEU B 1 229 ? 7.512 -3.191 -7.32 1 95.25 229 LEU B N 1
ATOM 5486 C CA . LEU B 1 229 ? 8.508 -2.174 -7.004 1 95.25 229 LEU B CA 1
ATOM 5487 C C . LEU B 1 229 ? 9.234 -2.506 -5.703 1 95.25 229 LEU B C 1
ATOM 5489 O O . LEU B 1 229 ? 8.594 -2.727 -4.672 1 95.25 229 LEU B O 1
ATOM 5493 N N . SER B 1 230 ? 10.531 -2.59 -5.785 1 96.06 230 SER B N 1
ATOM 5494 C CA . SER B 1 230 ? 11.375 -2.889 -4.637 1 96.06 230 SER B CA 1
ATOM 5495 C C . SER B 1 230 ? 12.594 -1.967 -4.594 1 96.06 230 SER B C 1
ATOM 5497 O O . SER B 1 230 ? 12.781 -1.135 -5.484 1 96.06 230 SER B O 1
ATOM 5499 N N . VAL B 1 231 ? 13.305 -2.027 -3.5 1 96.38 231 VAL B N 1
ATOM 5500 C CA . VAL B 1 231 ? 14.609 -1.403 -3.336 1 96.38 231 VAL B CA 1
ATOM 5501 C C . VAL B 1 231 ? 15.648 -2.465 -2.99 1 96.38 231 VAL B C 1
ATOM 5503 O O . VAL B 1 231 ? 15.547 -3.137 -1.961 1 96.38 231 VAL B O 1
ATOM 5506 N N . TYR B 1 232 ? 16.516 -2.678 -3.908 1 98.31 232 TYR B N 1
ATOM 5507 C CA . TYR B 1 232 ? 17.609 -3.621 -3.721 1 98.31 232 TYR B CA 1
ATOM 5508 C C . TYR B 1 232 ? 18.922 -2.891 -3.471 1 98.31 232 TYR B C 1
ATOM 5510 O O . TYR B 1 232 ? 19.469 -2.246 -4.375 1 98.31 232 TYR B O 1
ATOM 5518 N N . ARG B 1 233 ? 19.438 -3.002 -2.211 1 98.12 233 ARG B N 1
ATOM 5519 C CA . ARG B 1 233 ? 20.688 -2.377 -1.789 1 98.12 233 ARG B CA 1
ATOM 5520 C C . ARG B 1 233 ? 20.688 -0.882 -2.09 1 98.12 233 ARG B C 1
ATOM 5522 O O . ARG B 1 233 ? 21.703 -0.317 -2.484 1 98.12 233 ARG B O 1
ATOM 5529 N N . GLY B 1 234 ? 19.5 -0.302 -1.998 1 97.81 234 GLY B N 1
ATOM 5530 C CA . GLY B 1 234 ? 19.328 1.135 -2.139 1 97.81 234 GLY B CA 1
ATOM 5531 C C . GLY B 1 234 ? 18.906 1.552 -3.535 1 97.81 234 GLY B C 1
ATOM 5532 O O . GLY B 1 234 ? 18.578 2.717 -3.77 1 97.81 234 GLY B O 1
ATOM 5533 N N . TYR B 1 235 ? 18.938 0.645 -4.473 1 98.25 235 TYR B N 1
ATOM 5534 C CA . TYR B 1 235 ? 18.562 0.938 -5.852 1 98.25 235 TYR B CA 1
ATOM 5535 C C . TYR B 1 235 ? 17.125 0.535 -6.129 1 98.25 235 TYR B C 1
ATOM 5537 O O . TYR B 1 235 ? 16.688 -0.54 -5.715 1 98.25 235 TYR B O 1
ATOM 5545 N N . ARG B 1 236 ? 16.391 1.475 -6.773 1 96.69 236 ARG B N 1
ATOM 5546 C CA . ARG B 1 236 ? 15.047 1.125 -7.211 1 96.69 236 ARG B CA 1
ATOM 5547 C C . ARG B 1 236 ? 15.078 -0.079 -8.148 1 96.69 236 ARG B C 1
ATOM 5549 O O . ARG B 1 236 ? 15.883 -0.132 -9.078 1 96.69 236 ARG B O 1
ATOM 5556 N N . LYS B 1 237 ? 14.211 -1.05 -7.863 1 97.75 237 LYS B N 1
ATOM 5557 C CA . LYS B 1 237 ? 14.117 -2.295 -8.617 1 97.75 237 LYS B CA 1
ATOM 5558 C C . LYS B 1 237 ? 12.68 -2.59 -9.023 1 97.75 237 LYS B C 1
ATOM 5560 O O . LYS B 1 237 ? 11.789 -2.648 -8.164 1 97.75 237 LYS B O 1
ATOM 5565 N N . LEU B 1 238 ? 12.43 -2.67 -10.289 1 97.56 238 LEU B N 1
ATOM 5566 C CA . LEU B 1 238 ? 11.18 -3.205 -10.82 1 97.56 238 LEU B CA 1
ATOM 5567 C C . LEU B 1 238 ? 11.352 -4.66 -11.242 1 97.56 238 LEU B C 1
ATOM 5569 O O . LEU B 1 238 ? 12.312 -5.004 -11.938 1 97.56 238 LEU B O 1
ATOM 5573 N N . TRP B 1 239 ? 10.383 -5.492 -10.758 1 97.38 239 TRP B N 1
ATOM 5574 C CA . TRP B 1 239 ? 10.633 -6.898 -11.039 1 97.38 239 TRP B CA 1
ATOM 5575 C C . TRP B 1 239 ? 9.336 -7.699 -11.023 1 97.38 239 TRP B C 1
ATOM 5577 O O . TRP B 1 239 ? 8.297 -7.195 -10.594 1 97.38 239 TRP B O 1
ATOM 5587 N N . HIS B 1 240 ? 9.453 -8.812 -11.555 1 96.88 240 HIS B N 1
ATOM 5588 C CA . HIS B 1 240 ? 8.43 -9.852 -11.445 1 96.88 240 HIS B CA 1
ATOM 5589 C C . HIS B 1 240 ? 9.016 -11.234 -11.703 1 96.88 240 HIS B C 1
ATOM 5591 O O . HIS B 1 240 ? 9.953 -11.375 -12.492 1 96.88 240 HIS B O 1
ATOM 5597 N N . SER B 1 241 ? 8.453 -12.148 -11.016 1 92.31 241 SER B N 1
ATOM 5598 C CA . SER B 1 241 ? 8.836 -13.531 -11.25 1 92.31 241 SER B CA 1
ATOM 5599 C C . SER B 1 241 ? 7.812 -14.242 -12.133 1 92.31 241 SER B C 1
ATOM 5601 O O . SER B 1 241 ? 6.703 -13.742 -12.336 1 92.31 241 SER B O 1
ATOM 5603 N N . GLY B 1 242 ? 8.258 -15.297 -12.742 1 90 242 GLY B N 1
ATOM 5604 C CA . GLY B 1 242 ? 7.398 -16.219 -13.469 1 90 242 GLY B CA 1
ATOM 5605 C C . GLY B 1 242 ? 7.566 -17.672 -13.023 1 90 242 GLY B C 1
ATOM 5606 O O . GLY B 1 242 ? 8.68 -18.109 -12.734 1 90 242 GLY B O 1
ATOM 5607 N N . GLY B 1 243 ? 6.441 -18.281 -12.852 1 86.81 243 GLY B N 1
ATOM 5608 C CA . GLY B 1 243 ? 6.48 -19.688 -12.492 1 86.81 243 GLY B CA 1
ATOM 5609 C C . GLY B 1 243 ? 5.324 -20.484 -13.07 1 86.81 243 GLY B C 1
ATOM 5610 O O . GLY B 1 243 ? 4.176 -20.047 -13.023 1 86.81 243 GLY B O 1
ATOM 5611 N N . ILE B 1 244 ? 5.707 -21.531 -13.766 1 86 244 ILE B N 1
ATOM 5612 C CA . ILE B 1 244 ? 4.766 -22.547 -14.234 1 86 244 ILE B CA 1
ATOM 5613 C C . ILE B 1 244 ? 5.367 -23.938 -14.047 1 86 244 ILE B C 1
ATOM 5615 O O . ILE B 1 244 ? 6.512 -24.062 -13.609 1 86 244 ILE B O 1
ATOM 5619 N N . VAL B 1 245 ? 4.609 -24.922 -14.18 1 82.44 245 VAL B N 1
ATOM 5620 C CA . VAL B 1 245 ? 5.07 -26.281 -13.906 1 82.44 245 VAL B CA 1
ATOM 5621 C C . VAL B 1 245 ? 6.363 -26.547 -14.672 1 82.44 245 VAL B C 1
ATOM 5623 O O . VAL B 1 245 ? 6.383 -26.5 -15.906 1 82.44 245 VAL B O 1
ATOM 5626 N N . GLY B 1 246 ? 7.434 -26.641 -13.945 1 80.94 246 GLY B N 1
ATOM 5627 C CA . GLY B 1 246 ? 8.711 -27.047 -14.508 1 80.94 246 GLY B CA 1
ATOM 5628 C C . GLY B 1 246 ? 9.586 -25.891 -14.922 1 80.94 246 GLY B C 1
ATOM 5629 O O . GLY B 1 246 ? 10.742 -26.078 -15.312 1 80.94 246 GLY B O 1
ATOM 5630 N N . TYR B 1 247 ? 9.047 -24.734 -14.914 1 86.06 247 TYR B N 1
ATOM 5631 C CA . TYR B 1 247 ? 9.812 -23.578 -15.383 1 86.06 247 TYR B CA 1
ATOM 5632 C C . TYR B 1 247 ? 9.703 -22.422 -14.406 1 86.06 247 TYR B C 1
ATOM 5634 O O . TYR B 1 247 ? 8.641 -22.188 -13.82 1 86.06 247 TYR B O 1
ATOM 5642 N N . SER B 1 248 ? 10.805 -21.672 -14.242 1 87.56 248 SER B N 1
ATOM 5643 C CA . SER B 1 248 ? 10.852 -20.453 -13.422 1 87.56 248 SER B CA 1
ATOM 5644 C C . SER B 1 248 ? 11.656 -19.359 -14.109 1 87.56 248 SER B C 1
ATOM 5646 O O . SER B 1 248 ? 12.586 -19.641 -14.875 1 87.56 248 SER B O 1
ATOM 5648 N N . SER B 1 249 ? 11.281 -18.203 -13.883 1 90.75 249 SER B N 1
ATOM 5649 C CA . SER B 1 249 ? 12.016 -17.047 -14.422 1 90.75 249 SER B CA 1
ATOM 5650 C C . SER B 1 249 ? 11.977 -15.875 -13.453 1 90.75 249 SER B C 1
ATOM 5652 O O . SER B 1 249 ? 11.188 -15.867 -12.508 1 90.75 249 SER B O 1
ATOM 5654 N N . MET B 1 250 ? 12.914 -15 -13.648 1 94 250 MET B N 1
ATOM 5655 C CA . MET B 1 250 ? 13.023 -13.781 -12.859 1 94 250 MET B CA 1
ATOM 5656 C C . MET B 1 250 ? 13.562 -12.633 -13.695 1 94 250 MET B C 1
ATOM 5658 O O . MET B 1 250 ? 14.531 -12.805 -14.438 1 94 250 MET B O 1
ATOM 5662 N N . LEU B 1 251 ? 12.883 -11.555 -13.633 1 97.5 251 LEU B N 1
ATOM 5663 C CA . LEU B 1 251 ? 13.312 -10.336 -14.312 1 97.5 251 LEU B CA 1
ATOM 5664 C C . LEU B 1 251 ? 13.469 -9.188 -13.32 1 97.5 251 LEU B C 1
ATOM 5666 O O . LEU B 1 251 ? 12.531 -8.867 -12.586 1 97.5 251 LEU B O 1
ATOM 5670 N N . TRP B 1 252 ? 14.664 -8.625 -13.234 1 98.5 252 TRP B N 1
ATOM 5671 C CA . TRP B 1 252 ? 14.953 -7.434 -12.438 1 98.5 252 TRP B CA 1
ATOM 5672 C C . TRP B 1 252 ? 15.352 -6.266 -13.328 1 98.5 252 TRP B C 1
ATOM 5674 O O . TRP B 1 252 ? 16.266 -6.383 -14.148 1 98.5 252 TRP B O 1
ATOM 5684 N N . LEU B 1 253 ? 14.711 -5.145 -13.211 1 98.44 253 LEU B N 1
ATOM 5685 C CA . LEU B 1 253 ? 15.102 -3.902 -13.867 1 98.44 253 LEU B CA 1
ATOM 5686 C C . LEU B 1 253 ? 15.57 -2.871 -12.852 1 98.44 253 LEU B C 1
ATOM 5688 O O . LEU B 1 253 ? 15 -2.756 -11.766 1 98.44 253 LEU B O 1
ATOM 5692 N N . PHE B 1 254 ? 16.594 -2.18 -13.211 1 98.31 254 PHE B N 1
ATOM 5693 C CA . PHE B 1 254 ? 17.078 -1.006 -12.492 1 98.31 254 PHE B CA 1
ATOM 5694 C C . PHE B 1 254 ? 16.922 0.25 -13.336 1 98.31 254 PHE B C 1
ATOM 5696 O O . PHE B 1 254 ? 17.875 0.675 -14.008 1 98.31 254 PHE B O 1
ATOM 5703 N N . PRO B 1 255 ? 15.789 0.864 -13.148 1 96.44 255 PRO B N 1
ATOM 5704 C CA . PRO B 1 255 ? 15.453 1.944 -14.078 1 96.44 255 PRO B CA 1
ATOM 5705 C C . PRO B 1 255 ? 16.453 3.104 -14.016 1 96.44 255 PRO B C 1
ATOM 5707 O O . PRO B 1 255 ? 16.766 3.705 -15.039 1 96.44 255 PRO B O 1
ATOM 5710 N N . ASP B 1 256 ? 16.938 3.449 -12.852 1 94.88 256 ASP B N 1
ATOM 5711 C CA . ASP B 1 256 ? 17.812 4.602 -12.703 1 94.88 256 ASP B CA 1
ATOM 5712 C C . ASP B 1 256 ? 19.172 4.344 -13.352 1 94.88 256 ASP B C 1
ATOM 5714 O O . ASP B 1 256 ? 19.953 5.273 -13.57 1 94.88 256 ASP B O 1
ATOM 5718 N N . LEU B 1 257 ? 19.406 3.109 -13.68 1 95.94 257 LEU B N 1
ATOM 5719 C CA . LEU B 1 257 ? 20.656 2.734 -14.336 1 95.94 257 LEU B CA 1
ATOM 5720 C C . LEU B 1 257 ? 20.406 2.273 -15.766 1 95.94 257 LEU B C 1
ATOM 5722 O O . LEU B 1 257 ? 21.344 1.882 -16.469 1 95.94 257 LEU B O 1
ATOM 5726 N N . GLN B 1 258 ? 19.234 2.217 -16.156 1 95.38 258 GLN B N 1
ATOM 5727 C CA . GLN B 1 258 ? 18.828 1.776 -17.484 1 95.38 258 GLN B CA 1
ATOM 5728 C C . GLN B 1 258 ? 19.406 0.402 -17.812 1 95.38 258 GLN B C 1
ATOM 5730 O O . GLN B 1 258 ? 20.016 0.213 -18.859 1 95.38 258 GLN B O 1
ATOM 5735 N N . SER B 1 259 ? 19.25 -0.49 -16.859 1 96.62 259 SER B N 1
ATOM 5736 C CA . SER B 1 259 ? 19.797 -1.838 -16.984 1 96.62 259 SER B CA 1
ATOM 5737 C C . SER B 1 259 ? 18.906 -2.861 -16.281 1 96.62 259 SER B C 1
ATOM 5739 O O . SER B 1 259 ? 17.953 -2.494 -15.586 1 96.62 259 SER B O 1
ATOM 5741 N N . GLY B 1 260 ? 19.188 -4.145 -16.516 1 97.88 260 GLY B N 1
ATOM 5742 C CA . GLY B 1 260 ? 18.438 -5.207 -15.867 1 97.88 260 GLY B CA 1
ATOM 5743 C C . GLY B 1 260 ? 19 -6.59 -16.141 1 97.88 260 GLY B C 1
ATOM 5744 O O . GLY B 1 260 ? 19.969 -6.734 -16.891 1 97.88 260 GLY B O 1
ATOM 5745 N N . VAL B 1 261 ? 18.406 -7.574 -15.438 1 97.94 261 VAL B N 1
ATOM 5746 C CA . VAL B 1 261 ? 18.828 -8.969 -15.555 1 97.94 261 VAL B CA 1
ATOM 5747 C C . VAL B 1 261 ? 17.594 -9.852 -15.75 1 97.94 261 VAL B C 1
ATOM 5749 O O . VAL B 1 261 ? 16.578 -9.688 -15.062 1 97.94 261 VAL B O 1
ATOM 5752 N N . PHE B 1 262 ? 17.672 -10.711 -16.703 1 97.44 262 PHE B N 1
ATOM 5753 C CA . PHE B 1 262 ? 16.656 -11.734 -16.906 1 97.44 262 PHE B CA 1
ATOM 5754 C C . PHE B 1 262 ? 17.25 -13.133 -16.766 1 97.44 262 PHE B C 1
ATOM 5756 O O . PHE B 1 262 ? 18.297 -13.422 -17.344 1 97.44 262 PHE B O 1
ATOM 5763 N N . VAL B 1 263 ? 16.594 -13.945 -15.922 1 93.62 263 VAL B N 1
ATOM 5764 C CA . VAL B 1 263 ? 17.031 -15.32 -15.688 1 93.62 263 VAL B CA 1
ATOM 5765 C C . VAL B 1 263 ? 15.859 -16.281 -15.922 1 93.62 263 VAL B C 1
ATOM 5767 O O . VAL B 1 263 ? 14.727 -15.992 -15.516 1 93.62 263 VAL B O 1
ATOM 5770 N N . ALA B 1 264 ? 16.062 -17.297 -16.672 1 90.81 264 ALA B N 1
ATOM 5771 C CA . ALA B 1 264 ? 15.109 -18.375 -16.859 1 90.81 264 ALA B CA 1
ATOM 5772 C C . ALA B 1 264 ? 15.742 -19.734 -16.562 1 90.81 264 ALA B C 1
ATOM 5774 O O . ALA B 1 264 ? 16.891 -19.984 -16.938 1 90.81 264 ALA B O 1
ATOM 5775 N N . LEU B 1 265 ? 15.031 -20.531 -15.836 1 85.19 265 LEU B N 1
ATOM 5776 C CA . LEU B 1 265 ? 15.539 -21.844 -15.445 1 85.19 265 LEU B CA 1
ATOM 5777 C C . LEU B 1 265 ? 14.469 -22.906 -15.633 1 85.19 265 LEU B C 1
ATOM 5779 O O . LEU B 1 265 ? 13.273 -22.641 -15.5 1 85.19 265 LEU B O 1
ATOM 5783 N N . THR B 1 266 ? 14.977 -24.125 -16.141 1 82.25 266 THR B N 1
ATOM 5784 C CA . THR B 1 266 ? 14.125 -25.312 -16.109 1 82.25 266 THR B CA 1
ATOM 5785 C C . THR B 1 266 ? 14.383 -26.125 -14.844 1 82.25 266 THR B C 1
ATOM 5787 O O . THR B 1 266 ? 15.516 -26.172 -14.352 1 82.25 266 THR B O 1
ATOM 5790 N N . GLY B 1 267 ? 13.375 -26.625 -14.289 1 68.25 267 GLY B N 1
ATOM 5791 C CA . GLY B 1 267 ? 13.5 -27.453 -13.102 1 68.25 267 GLY B CA 1
ATOM 5792 C C . GLY B 1 267 ? 12.469 -27.141 -12.039 1 68.25 267 GLY B C 1
ATOM 5793 O O . GLY B 1 267 ? 11.883 -26.047 -12.039 1 68.25 267 GLY B O 1
ATOM 5794 N N . ALA B 1 268 ? 11.984 -28.344 -11.523 1 55.12 268 ALA B N 1
ATOM 5795 C CA . ALA B 1 268 ? 10.844 -28.297 -10.609 1 55.12 268 ALA B CA 1
ATOM 5796 C C . ALA B 1 268 ? 11.102 -27.297 -9.477 1 55.12 268 ALA B C 1
ATOM 5798 O O . ALA B 1 268 ? 12.25 -27.078 -9.078 1 55.12 268 ALA B O 1
ATOM 5799 N N . LYS B 1 269 ? 10.219 -26.328 -9.367 1 50.59 269 LYS B N 1
ATOM 5800 C CA . LYS B 1 269 ? 10.141 -25.516 -8.156 1 50.59 269 LYS B CA 1
ATOM 5801 C C . LYS B 1 269 ? 10.406 -26.359 -6.914 1 50.59 269 LYS B C 1
ATOM 5803 O O . LYS B 1 269 ? 9.477 -26.891 -6.309 1 50.59 269 LYS B O 1
ATOM 5808 N N . ASP B 1 270 ? 11.211 -27.422 -7.133 1 48.09 270 ASP B N 1
ATOM 5809 C CA . ASP B 1 270 ? 11.336 -28 -5.801 1 48.09 270 ASP B CA 1
ATOM 5810 C C . ASP B 1 270 ? 11.625 -26.922 -4.754 1 48.09 270 ASP B C 1
ATOM 5812 O O . ASP B 1 270 ? 11.977 -25.797 -5.098 1 48.09 270 ASP B O 1
ATOM 5816 N N . ASN B 1 271 ? 10.984 -27.094 -3.689 1 48.41 271 ASN B N 1
ATOM 5817 C CA . ASN B 1 271 ? 11.039 -26.219 -2.527 1 48.41 271 ASN B CA 1
ATOM 5818 C C . ASN B 1 271 ? 12.406 -25.547 -2.396 1 48.41 271 ASN B C 1
ATOM 5820 O O . ASN B 1 271 ? 12.578 -24.625 -1.606 1 48.41 271 ASN B O 1
ATOM 5824 N N . GLN B 1 272 ? 13.344 -26.141 -3.137 1 47.12 272 GLN B N 1
ATOM 5825 C CA . GLN B 1 272 ? 14.703 -25.625 -2.992 1 47.12 272 GLN B CA 1
ATOM 5826 C C . GLN B 1 272 ? 15.102 -24.797 -4.199 1 47.12 272 GLN B C 1
ATOM 5828 O O . GLN B 1 272 ? 16.234 -24.297 -4.27 1 47.12 272 GLN B O 1
ATOM 5833 N N . ASN B 1 273 ? 14.18 -24.75 -5.137 1 50.66 273 ASN B N 1
ATOM 5834 C CA . ASN B 1 273 ? 14.656 -24.109 -6.359 1 50.66 273 ASN B CA 1
ATOM 5835 C C . ASN B 1 273 ? 14.539 -22.594 -6.27 1 50.66 273 ASN B C 1
ATOM 5837 O O . ASN B 1 273 ? 15.086 -21.875 -7.109 1 50.66 273 ASN B O 1
ATOM 5841 N N . ALA B 1 274 ? 13.797 -22 -5.312 1 59.59 274 ALA B N 1
ATOM 5842 C CA . ALA B 1 274 ? 13.711 -20.547 -5.215 1 59.59 274 ALA B CA 1
ATOM 5843 C C . ALA B 1 274 ? 15.07 -19.922 -4.91 1 59.59 274 ALA B C 1
ATOM 5845 O O . ALA B 1 274 ? 15.445 -18.906 -5.492 1 59.59 274 ALA B O 1
ATOM 5846 N N . PRO B 1 275 ? 15.906 -20.75 -4.438 1 75.75 275 PRO B N 1
ATOM 5847 C CA . PRO B 1 275 ? 17.156 -20.109 -4.023 1 75.75 275 PRO B CA 1
ATOM 5848 C C . PRO B 1 275 ? 18.125 -19.922 -5.184 1 75.75 275 PRO B C 1
ATOM 5850 O O . PRO B 1 275 ? 18.766 -18.875 -5.289 1 75.75 275 PRO B O 1
ATOM 5853 N N . PRO B 1 276 ? 18.016 -20.828 -6.195 1 80.62 276 PRO B N 1
ATOM 5854 C CA . PRO B 1 276 ? 19.031 -20.641 -7.238 1 80.62 276 PRO B CA 1
ATOM 5855 C C . PRO B 1 276 ? 18.734 -19.438 -8.133 1 80.62 276 PRO B C 1
ATOM 5857 O O . PRO B 1 276 ? 19.641 -18.688 -8.5 1 80.62 276 PRO B O 1
ATOM 5860 N N . VAL B 1 277 ? 17.453 -19.281 -8.531 1 86.69 277 VAL B N 1
ATOM 5861 C CA . VAL B 1 277 ? 17.109 -18.156 -9.406 1 86.69 277 VAL B CA 1
ATOM 5862 C C . VAL B 1 277 ? 17.453 -16.844 -8.719 1 86.69 277 VAL B C 1
ATOM 5864 O O . VAL B 1 277 ? 18.031 -15.945 -9.336 1 86.69 277 VAL B O 1
ATOM 5867 N N . TYR B 1 278 ? 17.141 -16.75 -7.461 1 90.69 278 TYR B N 1
ATOM 5868 C CA . TYR B 1 278 ? 17.438 -15.547 -6.703 1 90.69 278 TYR B CA 1
ATOM 5869 C C . TYR B 1 278 ? 18.953 -15.328 -6.602 1 90.69 278 TYR B C 1
ATOM 5871 O O . TYR B 1 278 ? 19.422 -14.195 -6.695 1 90.69 278 TYR B O 1
ATOM 5879 N N . SER B 1 279 ? 19.656 -16.422 -6.398 1 91 279 SER B N 1
ATOM 5880 C CA . SER B 1 279 ? 21.109 -16.312 -6.293 1 91 279 SER B CA 1
ATOM 5881 C C . SER B 1 279 ? 21.719 -15.781 -7.582 1 91 279 SER B C 1
ATOM 5883 O O . SER B 1 279 ? 22.594 -14.922 -7.547 1 91 279 SER B O 1
ATOM 5885 N N . ILE B 1 280 ? 21.266 -16.312 -8.656 1 91.56 280 ILE B N 1
ATOM 5886 C CA . ILE B 1 280 ? 21.828 -15.922 -9.953 1 91.56 280 ILE B CA 1
ATOM 5887 C C . ILE B 1 280 ? 21.484 -14.461 -10.242 1 91.56 280 ILE B C 1
ATOM 5889 O O . ILE B 1 280 ? 22.375 -13.672 -10.594 1 91.56 280 ILE B O 1
ATOM 5893 N N . VAL B 1 281 ? 20.25 -14.102 -10.047 1 94.88 281 VAL B N 1
ATOM 5894 C CA . VAL B 1 281 ? 19.812 -12.758 -10.414 1 94.88 281 VAL B CA 1
ATOM 5895 C C . VAL B 1 281 ? 20.469 -11.742 -9.477 1 94.88 281 VAL B C 1
ATOM 5897 O O . VAL B 1 281 ? 20.844 -10.641 -9.906 1 94.88 281 VAL B O 1
ATOM 5900 N N . SER B 1 282 ? 20.641 -12.086 -8.219 1 95.88 282 SER B N 1
ATOM 5901 C CA . SER B 1 282 ? 21.266 -11.188 -7.258 1 95.88 282 SER B CA 1
ATOM 5902 C C . SER B 1 282 ? 22.75 -10.969 -7.59 1 95.88 282 SER B C 1
ATOM 5904 O O . SER B 1 282 ? 23.234 -9.836 -7.566 1 95.88 282 SER B O 1
ATOM 5906 N N . GLN B 1 283 ? 23.422 -12.047 -7.871 1 95.62 283 GLN B N 1
ATOM 5907 C CA . GLN B 1 283 ? 24.828 -11.938 -8.203 1 95.62 283 GLN B CA 1
ATOM 5908 C C . GLN B 1 283 ? 25.031 -11.125 -9.477 1 95.62 283 GLN B C 1
ATOM 5910 O O . GLN B 1 283 ? 25.891 -10.234 -9.523 1 95.62 283 GLN B O 1
ATOM 5915 N N . ALA B 1 284 ? 24.297 -11.492 -10.461 1 96.25 284 ALA B N 1
ATOM 5916 C CA . ALA B 1 284 ? 24.391 -10.766 -11.719 1 96.25 284 ALA B CA 1
ATOM 5917 C C . ALA B 1 284 ? 24.078 -9.289 -11.531 1 96.25 284 ALA B C 1
ATOM 5919 O O . ALA B 1 284 ? 24.734 -8.422 -12.133 1 96.25 284 ALA B O 1
ATOM 5920 N N . SER B 1 285 ? 23.109 -8.953 -10.734 1 97.69 285 SER B N 1
ATOM 5921 C CA . SER B 1 285 ? 22.719 -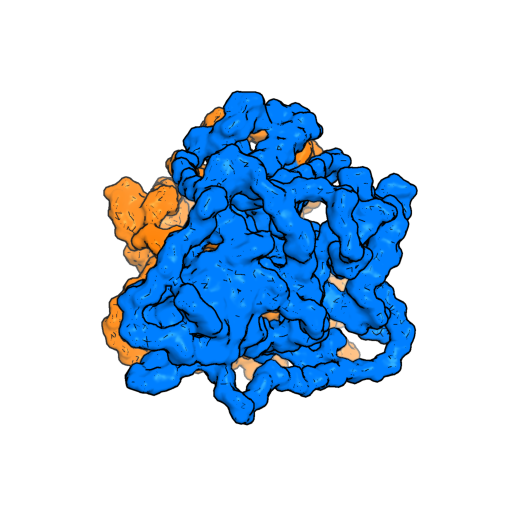7.57 -10.484 1 97.69 285 SER B CA 1
ATOM 5922 C C . SER B 1 285 ? 23.797 -6.812 -9.734 1 97.69 285 SER B C 1
ATOM 5924 O O . SER B 1 285 ? 24.078 -5.652 -10.047 1 97.69 285 SER B O 1
ATOM 5926 N N . ASP B 1 286 ? 24.375 -7.461 -8.75 1 97.88 286 ASP B N 1
ATOM 5927 C CA . ASP B 1 286 ? 25.484 -6.824 -8.031 1 97.88 286 ASP B CA 1
ATOM 5928 C C . ASP B 1 286 ? 26.625 -6.457 -8.984 1 97.88 286 ASP B C 1
ATOM 5930 O O . ASP B 1 286 ? 27.188 -5.367 -8.891 1 97.88 286 ASP B O 1
ATOM 5934 N N . LEU B 1 287 ? 26.953 -7.34 -9.852 1 96.19 287 LEU B N 1
ATOM 5935 C CA . LEU B 1 287 ? 27.984 -7.074 -10.844 1 96.19 287 LEU B CA 1
ATOM 5936 C C . LEU B 1 287 ? 27.578 -5.918 -11.75 1 96.19 287 LEU B C 1
ATOM 5938 O O . LEU B 1 287 ? 28.391 -5.047 -12.062 1 96.19 287 LEU B O 1
ATOM 5942 N N . LEU B 1 288 ? 26.312 -5.992 -12.141 1 96.56 288 LEU B N 1
ATOM 5943 C CA . LEU B 1 288 ? 25.781 -4.938 -12.992 1 96.56 288 LEU B CA 1
ATOM 5944 C C . LEU B 1 288 ? 25.859 -3.582 -12.297 1 96.56 288 LEU B C 1
ATOM 5946 O O . LEU B 1 288 ? 26.141 -2.566 -12.938 1 96.56 288 LEU B O 1
ATOM 5950 N N . LEU B 1 289 ? 25.641 -3.506 -11.016 1 96.12 289 LEU B N 1
ATOM 5951 C CA . LEU B 1 289 ? 25.625 -2.285 -10.219 1 96.12 289 LEU B CA 1
ATOM 5952 C C . LEU B 1 289 ? 27.031 -1.854 -9.852 1 96.12 289 LEU B C 1
ATOM 5954 O O . LEU B 1 289 ? 27.234 -0.751 -9.336 1 96.12 289 LEU B O 1
ATOM 5958 N N . GLY B 1 290 ? 27.953 -2.682 -10.078 1 96.12 290 GLY B N 1
ATOM 5959 C CA . GLY B 1 290 ? 29.344 -2.387 -9.766 1 96.12 290 GLY B CA 1
ATOM 5960 C C . GLY B 1 290 ? 29.672 -2.551 -8.289 1 96.12 290 GLY B C 1
ATOM 5961 O O . GLY B 1 290 ? 30.531 -1.848 -7.758 1 96.12 290 GLY B O 1
ATOM 5962 N N . ILE B 1 291 ? 28.938 -3.365 -7.672 1 95.12 291 ILE B N 1
ATOM 5963 C CA . ILE B 1 291 ? 29.156 -3.584 -6.246 1 95.12 291 ILE B CA 1
ATOM 5964 C C . ILE B 1 291 ? 29.531 -5.043 -6 1 95.12 291 ILE B C 1
ATOM 5966 O O . ILE B 1 291 ? 29.281 -5.906 -6.836 1 95.12 291 ILE B O 1
ATOM 5970 N N . THR B 1 292 ? 30.156 -5.34 -4.855 1 95.69 292 THR B N 1
ATOM 5971 C CA . THR B 1 292 ? 30.578 -6.695 -4.523 1 95.69 292 THR B CA 1
ATOM 5972 C C . THR B 1 292 ? 29.391 -7.609 -4.305 1 95.69 292 THR B C 1
ATOM 5974 O O . THR B 1 292 ? 28.516 -7.309 -3.49 1 95.69 292 THR B O 1
ATOM 5977 N N . PRO B 1 293 ? 29.359 -8.781 -5.031 1 96.5 293 PRO B N 1
ATOM 5978 C CA . PRO B 1 293 ? 28.25 -9.711 -4.824 1 96.5 293 PRO B CA 1
ATOM 5979 C C . PRO B 1 293 ? 28.219 -10.289 -3.41 1 96.5 293 PRO B C 1
ATOM 5981 O O . PRO B 1 293 ? 29.25 -10.766 -2.914 1 96.5 293 PRO B O 1
ATOM 5984 N N . TRP B 1 294 ? 27.031 -10.195 -2.814 1 95.19 294 TRP B N 1
ATOM 5985 C CA . TRP B 1 294 ? 26.922 -10.758 -1.473 1 95.19 294 TRP B CA 1
ATOM 5986 C C . TRP B 1 294 ? 26.703 -12.266 -1.532 1 95.19 294 TRP B C 1
ATOM 5988 O O . TRP B 1 294 ? 27.094 -12.992 -0.613 1 95.19 294 TRP B O 1
ATOM 5998 N N . LEU B 1 295 ? 26 -12.719 -2.582 1 93.81 295 LEU B N 1
ATOM 5999 C CA . LEU B 1 295 ? 25.922 -14.141 -2.895 1 93.81 295 LEU B CA 1
ATOM 6000 C C . LEU B 1 295 ? 27 -14.531 -3.902 1 93.81 295 LEU B C 1
ATOM 6002 O O . LEU B 1 295 ? 26.828 -14.328 -5.105 1 93.81 295 LEU B O 1
ATOM 6006 N N . ASN B 1 296 ? 28.062 -14.984 -3.43 1 86.88 296 ASN B N 1
ATOM 6007 C CA . ASN B 1 296 ? 29.234 -15.367 -4.223 1 86.88 296 ASN B CA 1
ATOM 6008 C C . ASN B 1 296 ? 29.438 -16.875 -4.215 1 86.88 296 ASN B C 1
ATOM 6010 O O . ASN B 1 296 ? 28.516 -17.641 -3.945 1 86.88 296 ASN B O 1
ATOM 6014 N N . GLN B 1 297 ? 30.578 -17.328 -4.59 1 82.06 297 GLN B N 1
ATOM 6015 C CA . GLN B 1 297 ? 30.859 -18.75 -4.75 1 82.06 297 GLN B CA 1
ATOM 6016 C C . GLN B 1 297 ? 30.656 -19.5 -3.439 1 82.06 297 GLN B C 1
ATOM 6018 O O . GLN B 1 297 ? 30.188 -20.641 -3.443 1 82.06 297 GLN B O 1
ATOM 6023 N N . SER B 1 298 ? 30.953 -18.844 -2.373 1 82.81 298 SER B N 1
ATOM 6024 C CA . SER B 1 298 ? 30.844 -19.5 -1.072 1 82.81 298 SER B CA 1
ATOM 6025 C C . SER B 1 298 ? 29.438 -19.406 -0.517 1 82.81 298 SER B C 1
ATOM 6027 O O . SER B 1 298 ? 28.906 -20.375 0.036 1 82.81 298 SER B O 1
ATOM 6029 N N . THR B 1 299 ? 28.781 -18.297 -0.727 1 87.06 299 THR B N 1
ATOM 6030 C CA . THR B 1 299 ? 27.5 -18.062 -0.064 1 87.06 299 THR B CA 1
ATOM 6031 C C . THR B 1 299 ? 26.344 -18.531 -0.95 1 87.06 299 THR B C 1
ATOM 6033 O O . THR B 1 299 ? 25.281 -18.891 -0.449 1 87.06 299 THR B O 1
ATOM 6036 N N . SER B 1 300 ? 26.516 -18.578 -2.238 1 86.38 300 SER B N 1
ATOM 6037 C CA . SER B 1 300 ? 25.469 -18.953 -3.17 1 86.38 300 SER B CA 1
ATOM 6038 C C . SER B 1 300 ? 25.062 -20.406 -2.986 1 86.38 300 SER B C 1
ATOM 6040 O O . SER B 1 300 ? 23.875 -20.75 -3.104 1 86.38 300 SER B O 1
ATOM 6042 N N . CYS B 1 301 ? 26 -21.266 -2.658 1 80.12 301 CYS B N 1
ATOM 6043 C CA . CYS B 1 301 ? 25.766 -22.703 -2.58 1 80.12 301 CYS B CA 1
ATOM 6044 C C . CYS B 1 301 ? 25.016 -23.062 -1.3 1 80.12 301 CYS B C 1
ATOM 6046 O O . CYS B 1 301 ? 24.344 -24.094 -1.239 1 80.12 301 CYS B O 1
ATOM 6048 N N . THR B 1 302 ? 25.094 -22.188 -0.316 1 81.62 302 THR B N 1
ATOM 6049 C CA . THR B 1 302 ? 24.484 -22.531 0.968 1 81.62 302 THR B CA 1
ATOM 6050 C C . THR B 1 302 ? 23.266 -21.641 1.234 1 81.62 302 THR B C 1
ATOM 6052 O O . THR B 1 302 ? 22.562 -21.844 2.227 1 81.62 302 THR B O 1
ATOM 6055 N N . PHE B 1 303 ? 23.094 -20.781 0.477 1 84.31 303 PHE B N 1
ATOM 6056 C CA . PHE B 1 303 ? 21.953 -19.906 0.663 1 84.31 303 PHE B CA 1
ATOM 6057 C C . PHE B 1 303 ? 20.656 -20.703 0.733 1 84.31 303 PHE B C 1
ATOM 6059 O O . PHE B 1 303 ? 20.438 -21.594 -0.078 1 84.31 303 PHE B O 1
ATOM 6066 N N . PRO B 1 304 ? 19.922 -20.281 1.721 1 85.19 304 PRO B N 1
ATOM 6067 C CA . PRO B 1 304 ? 19.828 -19.062 2.527 1 85.19 304 PRO B CA 1
ATOM 6068 C C . PRO B 1 304 ? 20.594 -19.172 3.844 1 85.19 304 PRO B C 1
ATOM 6070 O O . PRO B 1 304 ? 20.609 -18.219 4.629 1 85.19 304 PRO B O 1
ATOM 6073 N N . ALA B 1 305 ? 21.156 -20.328 4.086 1 84.19 305 ALA B N 1
ATOM 6074 C CA . ALA B 1 305 ? 22.031 -20.422 5.254 1 84.19 305 ALA B CA 1
ATOM 6075 C C . ALA B 1 305 ? 23.172 -19.406 5.164 1 84.19 305 ALA B C 1
ATOM 6077 O O . ALA B 1 305 ? 23.688 -19.141 4.074 1 84.19 305 ALA B O 1
ATOM 6078 N N . PRO B 1 306 ? 23.594 -18.859 6.289 1 84.5 306 PRO B N 1
ATOM 6079 C CA . PRO B 1 306 ? 23.203 -19.125 7.672 1 84.5 306 PRO B CA 1
ATOM 6080 C C . PRO B 1 306 ? 22.047 -18.25 8.148 1 84.5 306 PRO B C 1
ATOM 6082 O O . PRO B 1 306 ? 21.672 -18.281 9.32 1 84.5 306 PRO B O 1
ATOM 6085 N N . TRP B 1 307 ? 21.578 -17.469 7.234 1 86.31 307 TRP B N 1
ATOM 6086 C CA . TRP B 1 307 ? 20.672 -16.422 7.664 1 86.31 307 TRP B CA 1
ATOM 6087 C C . TRP B 1 307 ? 19.297 -16.984 8.016 1 86.31 307 TRP B C 1
ATOM 6089 O O . TRP B 1 307 ? 18.531 -16.344 8.734 1 86.31 307 TRP B O 1
ATOM 6099 N N . LYS B 1 308 ? 19.031 -18.094 7.441 1 83.06 308 LYS B N 1
ATOM 6100 C CA . LYS B 1 308 ? 17.797 -18.797 7.758 1 83.06 308 LYS B CA 1
ATOM 6101 C C . LYS B 1 308 ? 18.062 -20.266 8.055 1 83.06 308 LYS B C 1
ATOM 6103 O O . LYS B 1 308 ? 18.969 -20.875 7.488 1 83.06 308 LYS B O 1
ATOM 6108 N N . ASP B 1 309 ? 17.25 -20.812 8.922 1 79.69 309 ASP B N 1
ATOM 6109 C CA . ASP B 1 309 ? 17.328 -22.234 9.219 1 79.69 309 ASP B CA 1
ATOM 6110 C C . ASP B 1 309 ? 16.844 -23.078 8.031 1 79.69 309 ASP B C 1
ATOM 6112 O O . ASP B 1 309 ? 15.703 -22.922 7.586 1 79.69 309 ASP B O 1
ATOM 6116 N N . VAL B 1 310 ? 17.781 -23.875 7.523 1 75.75 310 VAL B N 1
ATOM 6117 C CA . VAL B 1 310 ? 17.438 -24.719 6.387 1 75.75 310 VAL B CA 1
ATOM 6118 C C . VAL B 1 310 ? 17.172 -26.156 6.863 1 75.75 310 VAL B C 1
ATOM 6120 O O . VAL B 1 310 ? 18.047 -26.797 7.434 1 75.75 310 VAL B O 1
ATOM 6123 N N . LYS B 1 311 ? 15.961 -26.609 6.883 1 73.69 311 LYS B N 1
ATOM 6124 C CA . LYS B 1 311 ? 15.602 -27.969 7.281 1 73.69 311 LYS B CA 1
ATOM 6125 C C . LYS B 1 311 ? 15.695 -28.938 6.098 1 73.69 311 LYS B C 1
ATOM 6127 O O . LYS B 1 311 ? 15.406 -28.562 4.961 1 73.69 311 LYS B O 1
ATOM 6132 N N . PRO B 1 312 ? 16.203 -30.172 6.523 1 71.69 312 PRO B N 1
ATOM 6133 C CA . PRO B 1 312 ? 16.219 -31.172 5.457 1 71.69 312 PRO B CA 1
ATOM 6134 C C . PRO B 1 312 ? 14.828 -31.469 4.902 1 71.69 312 PRO B C 1
ATOM 6136 O O . PRO B 1 312 ? 13.852 -31.484 5.652 1 71.69 312 PRO B O 1
ATOM 6139 N N . LYS B 1 313 ? 14.844 -31.609 3.643 1 72.94 313 LYS B N 1
ATOM 6140 C CA . LYS B 1 313 ? 13.547 -31.859 3.02 1 72.94 313 LYS B CA 1
ATOM 6141 C C . LYS B 1 313 ? 13.328 -33.344 2.779 1 72.94 313 LYS B C 1
ATOM 6143 O O . LYS B 1 313 ? 14.289 -34.094 2.555 1 72.94 313 LYS B O 1
ATOM 6148 N N . GLU B 1 314 ? 12.125 -33.812 2.848 1 80.56 314 GLU B N 1
ATOM 6149 C CA . GLU B 1 314 ? 11.75 -35.188 2.561 1 80.56 314 GLU B CA 1
ATOM 6150 C C . GLU B 1 314 ? 12 -35.531 1.095 1 80.56 314 GLU B C 1
ATOM 615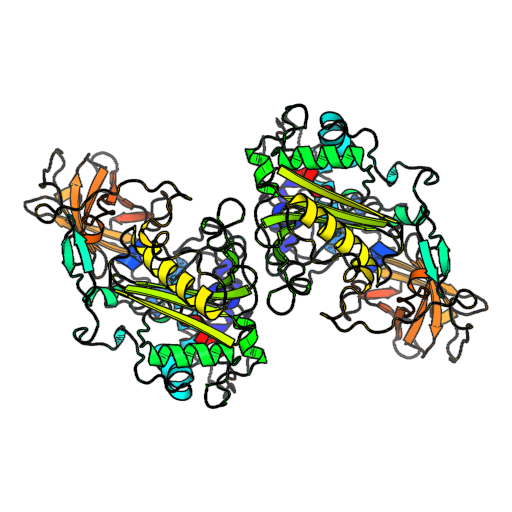2 O O . GLU B 1 314 ? 11.836 -34.688 0.216 1 80.56 314 GLU B O 1
ATOM 6157 N N . ARG B 1 315 ? 12.367 -36.844 0.832 1 84.94 315 ARG B N 1
ATOM 6158 C CA . ARG B 1 315 ? 12.656 -37.281 -0.527 1 84.94 315 ARG B CA 1
ATOM 6159 C C . ARG B 1 315 ? 11.469 -38.031 -1.117 1 84.94 315 ARG B C 1
ATOM 6161 O O . ARG B 1 315 ? 10.773 -38.781 -0.405 1 84.94 315 ARG B O 1
ATOM 6168 N N . GLY B 1 316 ? 11.266 -37.906 -2.385 1 85.38 316 GLY B N 1
ATOM 6169 C CA . GLY B 1 316 ? 10.328 -38.719 -3.111 1 85.38 316 GLY B CA 1
ATOM 6170 C C . GLY B 1 316 ? 10.836 -40.156 -3.316 1 85.38 316 GLY B C 1
ATOM 6171 O O . GLY B 1 316 ? 11.984 -40.469 -2.994 1 85.38 316 GLY B O 1
ATOM 6172 N N . ASN B 1 317 ? 9.844 -41 -3.783 1 86.5 317 ASN B N 1
ATOM 6173 C CA . ASN B 1 317 ? 10.172 -42.406 -4.027 1 86.5 317 ASN B CA 1
ATOM 6174 C C . ASN B 1 317 ? 9.836 -42.812 -5.457 1 86.5 317 ASN B C 1
ATOM 6176 O O . ASN B 1 317 ? 8.664 -42.938 -5.812 1 86.5 317 ASN B O 1
ATOM 6180 N N . ALA B 1 318 ? 10.828 -43.094 -6.227 1 81.69 318 ALA B N 1
ATOM 6181 C CA . ALA B 1 318 ? 10.633 -43.406 -7.637 1 81.69 318 ALA B CA 1
ATOM 6182 C C . ALA B 1 318 ? 9.93 -44.75 -7.797 1 81.69 318 ALA B C 1
ATOM 6184 O O . ALA B 1 318 ? 9.141 -44.938 -8.727 1 81.69 318 ALA B O 1
ATOM 6185 N N . SER B 1 319 ? 10.188 -45.594 -6.895 1 82.88 319 SER B N 1
ATOM 6186 C CA . SER B 1 319 ? 9.672 -46.969 -7.008 1 82.88 319 SER B CA 1
ATOM 6187 C C . SER B 1 319 ? 8.266 -47.062 -6.426 1 82.88 319 SER B C 1
ATOM 6189 O O . SER B 1 319 ? 7.48 -47.906 -6.848 1 82.88 319 SER B O 1
ATOM 6191 N N . MET B 1 320 ? 8.031 -46.219 -5.488 1 82.81 320 MET B N 1
ATOM 6192 C CA . MET B 1 320 ? 6.73 -46.25 -4.82 1 82.81 320 MET B CA 1
ATOM 6193 C C . MET B 1 320 ? 6.152 -44.844 -4.703 1 82.81 320 MET B C 1
ATOM 6195 O O . MET B 1 320 ? 6.211 -44.219 -3.637 1 82.81 320 MET B O 1
ATOM 6199 N N . PRO B 1 321 ? 5.59 -44.438 -5.773 1 81.06 321 PRO B N 1
ATOM 6200 C CA . PRO B 1 321 ? 5.113 -43.031 -5.797 1 81.06 321 PRO B CA 1
ATOM 6201 C C . PRO B 1 321 ? 3.982 -42.781 -4.801 1 81.06 321 PRO B C 1
ATOM 6203 O O . PRO B 1 321 ? 3.707 -41.656 -4.449 1 81.06 321 PRO B O 1
ATOM 6206 N N . HIS B 1 322 ? 3.309 -43.844 -4.41 1 81.31 322 HIS B N 1
ATOM 6207 C CA . HIS B 1 322 ? 2.293 -43.781 -3.365 1 81.31 322 HIS B CA 1
ATOM 6208 C C . HIS B 1 322 ? 2.24 -45.094 -2.576 1 81.31 322 HIS B C 1
ATOM 6210 O O . HIS B 1 322 ? 2.727 -46.125 -3.043 1 81.31 322 HIS B O 1
ATOM 6216 N N . PRO B 1 323 ? 1.738 -44.969 -1.403 1 84.94 323 PRO B N 1
ATOM 6217 C CA . PRO B 1 323 ? 1.613 -46.219 -0.644 1 84.94 323 PRO B CA 1
ATOM 6218 C C . PRO B 1 323 ? 0.753 -47.281 -1.355 1 84.94 323 PRO B C 1
ATOM 6220 O O . PRO B 1 323 ? -0.106 -46.906 -2.168 1 84.94 323 PRO B O 1
ATOM 6223 N N . MET B 1 324 ? 1.029 -48.469 -1.037 1 85.19 324 MET B N 1
ATOM 6224 C CA . MET B 1 324 ? 0.2 -49.562 -1.58 1 85.19 324 MET B CA 1
ATOM 6225 C C . MET B 1 324 ? -1.257 -49.375 -1.165 1 85.19 324 MET B C 1
ATOM 6227 O O . MET B 1 324 ? -1.547 -49.125 0.008 1 85.19 324 MET B O 1
ATOM 6231 N N . PRO B 1 325 ? -2.035 -49.438 -2.242 1 82.94 325 PRO B N 1
ATOM 6232 C CA . PRO B 1 325 ? -3.455 -49.281 -1.919 1 82.94 325 PRO B CA 1
ATOM 6233 C C . PRO B 1 325 ? -3.967 -50.344 -0.941 1 82.94 325 PRO B C 1
ATOM 6235 O O . PRO B 1 325 ? -3.645 -51.5 -1.077 1 82.94 325 PRO B O 1
ATOM 6238 N N . TYR B 1 326 ? -4.582 -49.875 0.057 1 83.62 326 TYR B N 1
ATOM 6239 C CA . TYR B 1 326 ? -5.219 -50.719 1.047 1 83.62 326 TYR B CA 1
ATOM 6240 C C . TYR B 1 326 ? -6.566 -50.156 1.481 1 83.62 326 TYR B C 1
ATOM 6242 O O . TYR B 1 326 ? -6.633 -49.031 1.997 1 83.62 326 TYR B O 1
ATOM 6250 N N . TRP B 1 327 ? -7.617 -50.906 1.096 1 91.69 327 TRP B N 1
ATOM 6251 C CA . TRP B 1 327 ? -8.953 -50.5 1.511 1 91.69 327 TRP B CA 1
ATOM 6252 C C . TRP B 1 327 ? -9.266 -51 2.918 1 91.69 327 TRP B C 1
ATOM 6254 O O . TRP B 1 327 ? -9.695 -52.156 3.094 1 91.69 327 TRP B O 1
ATOM 6264 N N . ASN B 1 328 ? -9.133 -50.219 3.904 1 88.94 328 ASN B N 1
ATOM 6265 C CA . ASN B 1 328 ? -9.133 -50.656 5.297 1 88.94 328 ASN B CA 1
ATOM 6266 C C . ASN B 1 328 ? -10.445 -50.281 5.996 1 88.94 328 ASN B C 1
ATOM 6268 O O . ASN B 1 328 ? -10.492 -50.188 7.223 1 88.94 328 ASN B O 1
ATOM 6272 N N . ILE B 1 329 ? -11.422 -49.906 5.254 1 92.25 329 ILE B N 1
ATOM 6273 C CA . ILE B 1 329 ? -12.695 -49.562 5.855 1 92.25 329 ILE B CA 1
ATOM 6274 C C . ILE B 1 329 ? -13.789 -50.5 5.359 1 92.25 329 ILE B C 1
ATOM 6276 O O . ILE B 1 329 ? -13.609 -51.188 4.367 1 92.25 329 ILE B O 1
ATOM 6280 N N . SER B 1 330 ? -14.914 -50.5 6.031 1 90.62 330 SER B N 1
ATOM 6281 C CA . SER B 1 330 ? -16 -51.406 5.711 1 90.62 330 SER B CA 1
ATOM 6282 C C . SER B 1 330 ? -16.844 -50.875 4.562 1 90.62 330 SER B C 1
ATOM 6284 O O . SER B 1 330 ? -17.438 -51.656 3.809 1 90.62 330 SER B O 1
ATOM 6286 N N . VAL B 1 331 ? -16.859 -49.625 4.418 1 91.5 331 VAL B N 1
ATOM 6287 C CA . VAL B 1 331 ? -17.656 -49.031 3.357 1 91.5 331 VAL B CA 1
ATOM 6288 C C . VAL B 1 331 ? -17.016 -49.312 2.002 1 91.5 331 VAL B C 1
ATOM 6290 O O . VAL B 1 331 ? -15.805 -49.188 1.836 1 91.5 331 VAL B O 1
ATOM 6293 N N . THR B 1 332 ? -17.828 -49.719 1.077 1 91.94 332 THR B N 1
ATOM 6294 C CA . THR B 1 332 ? -17.297 -50.094 -0.23 1 91.94 332 THR B CA 1
ATOM 6295 C C . THR B 1 332 ? -16.984 -48.844 -1.059 1 91.94 332 THR B C 1
ATOM 6297 O O . THR B 1 332 ? -17.594 -47.781 -0.882 1 91.94 332 THR B O 1
ATOM 6300 N N . PRO B 1 333 ? -16.062 -48.938 -2.018 1 94.94 333 PRO B N 1
ATOM 6301 C CA . PRO B 1 333 ? -15.703 -47.812 -2.883 1 94.94 333 PRO B CA 1
ATOM 6302 C C . PRO B 1 333 ? -16.891 -47.281 -3.684 1 94.94 333 PRO B C 1
ATOM 6304 O O . PRO B 1 333 ? -16.922 -46.094 -4.039 1 94.94 333 PRO B O 1
ATOM 6307 N N . GLU B 1 334 ? -17.828 -48.125 -3.916 1 92.69 334 GLU B N 1
ATOM 6308 C CA . GLU B 1 334 ? -19 -47.75 -4.711 1 92.69 334 GLU B CA 1
ATOM 6309 C C . GLU B 1 334 ? -19.766 -46.594 -4.07 1 92.69 334 GLU B C 1
ATOM 6311 O O . GLU B 1 334 ? -20.359 -45.781 -4.773 1 92.69 334 GLU B O 1
ATOM 6316 N N . LYS B 1 335 ? -19.672 -46.5 -2.857 1 93.25 335 LYS B N 1
ATOM 6317 C CA . LYS B 1 335 ? -20.391 -45.469 -2.135 1 93.25 335 LYS B CA 1
ATOM 6318 C C . LYS B 1 335 ? -19.875 -44.062 -2.506 1 93.25 335 LYS B C 1
ATOM 6320 O O . LYS B 1 335 ? -20.641 -43.094 -2.51 1 93.25 335 LYS B O 1
ATOM 6325 N N . TYR B 1 336 ? -18.672 -44 -2.787 1 95.44 336 TYR B N 1
ATOM 6326 C CA . TYR B 1 336 ? -18.031 -42.719 -3.035 1 95.44 336 TYR B CA 1
ATOM 6327 C C . TYR B 1 336 ? -18.078 -42.375 -4.516 1 95.44 336 TYR B C 1
ATOM 6329 O O . TYR B 1 336 ? -17.938 -41.219 -4.887 1 95.44 336 TYR B O 1
ATOM 6337 N N . ALA B 1 337 ? -18.203 -43.344 -5.371 1 95.06 337 ALA B N 1
ATOM 6338 C CA . ALA B 1 337 ? -18.203 -43.156 -6.816 1 95.06 337 ALA B CA 1
ATOM 6339 C C . ALA B 1 337 ? -19.344 -42.219 -7.242 1 95.06 337 ALA B C 1
ATOM 6341 O O . ALA B 1 337 ? -20.453 -42.312 -6.711 1 95.06 337 ALA B O 1
ATOM 6342 N N . GLY B 1 338 ? -19.031 -41.281 -8.195 1 94.31 338 GLY B N 1
ATOM 6343 C CA . GLY B 1 338 ? -20 -40.344 -8.703 1 94.31 338 GLY B CA 1
ATOM 6344 C C . GLY B 1 338 ? -19.375 -39 -9.109 1 94.31 338 GLY B C 1
ATOM 6345 O O . GLY B 1 338 ? -18.156 -38.906 -9.242 1 94.31 338 GLY B O 1
ATOM 6346 N N . GLN B 1 339 ? -20.266 -38.125 -9.367 1 95.25 339 GLN B N 1
ATOM 6347 C CA . GLN B 1 339 ? -19.828 -36.781 -9.758 1 95.25 339 GLN B CA 1
ATOM 6348 C C . GLN B 1 339 ? -20.078 -35.781 -8.633 1 95.25 339 GLN B C 1
ATOM 6350 O O . GLN B 1 339 ? -21.094 -35.844 -7.945 1 95.25 339 GLN B O 1
ATOM 6355 N N . TYR B 1 340 ? -19.109 -35 -8.414 1 95.62 340 TYR B N 1
ATOM 6356 C CA . TYR B 1 340 ? -19.156 -33.906 -7.453 1 95.62 340 TYR B CA 1
ATOM 6357 C C . TYR B 1 340 ? -18.891 -32.562 -8.133 1 95.62 340 TYR B C 1
ATOM 6359 O O . TYR B 1 340 ? -17.969 -32.469 -8.945 1 95.62 340 TYR B O 1
ATOM 6367 N N . GLY B 1 341 ? -19.688 -31.562 -7.789 1 94.56 341 GLY B N 1
ATOM 6368 C CA . GLY B 1 341 ? -19.562 -30.328 -8.539 1 94.56 341 GLY B CA 1
ATOM 6369 C C . GLY B 1 341 ? -19.484 -29.109 -7.656 1 94.56 341 GLY B C 1
ATOM 6370 O O . GLY B 1 341 ? -19.906 -29.141 -6.496 1 94.56 341 GLY B O 1
ATOM 6371 N N . HIS B 1 342 ? -18.906 -28.078 -8.148 1 93.31 342 HIS B N 1
ATOM 6372 C CA . HIS B 1 342 ? -18.859 -26.719 -7.594 1 93.31 342 HIS B CA 1
ATOM 6373 C C . HIS B 1 342 ? -19 -25.672 -8.688 1 93.31 342 HIS B C 1
ATOM 6375 O O . HIS B 1 342 ? -18.406 -25.797 -9.758 1 93.31 342 HIS B O 1
ATOM 6381 N N . LEU B 1 343 ? -19.688 -24.656 -8.477 1 92.19 343 LEU B N 1
ATOM 6382 C CA . LEU B 1 343 ? -20.016 -23.672 -9.508 1 92.19 343 LEU B CA 1
ATOM 6383 C C . LEU B 1 343 ? -18.766 -22.906 -9.938 1 92.19 343 LEU B C 1
ATOM 6385 O O . LEU B 1 343 ? -18.641 -22.516 -11.102 1 92.19 343 LEU B O 1
ATOM 6389 N N . ALA B 1 344 ? -17.844 -22.734 -9.055 1 92.75 344 ALA B N 1
ATOM 6390 C CA . ALA B 1 344 ? -16.656 -21.938 -9.344 1 92.75 344 ALA B CA 1
ATOM 6391 C C . ALA B 1 344 ? -15.555 -22.797 -9.945 1 92.75 344 ALA B C 1
ATOM 6393 O O . ALA B 1 344 ? -14.703 -22.297 -10.688 1 92.75 344 ALA B O 1
ATOM 6394 N N . PHE B 1 345 ? -15.586 -24.125 -9.609 1 93.25 345 PHE B N 1
ATOM 6395 C CA . PHE B 1 345 ? -14.359 -24.859 -9.875 1 93.25 345 PHE B CA 1
ATOM 6396 C C . PHE B 1 345 ? -14.648 -26.109 -10.695 1 93.25 345 PHE B C 1
ATOM 6398 O O . PHE B 1 345 ? -13.75 -26.906 -10.977 1 93.25 345 PHE B O 1
ATOM 6405 N N . GLY B 1 346 ? -15.867 -26.328 -11.07 1 91.31 346 GLY B N 1
ATOM 6406 C CA . GLY B 1 346 ? -16.203 -27.406 -11.984 1 91.31 346 GLY B CA 1
ATOM 6407 C C . GLY B 1 346 ? -16.5 -28.719 -11.281 1 91.31 346 GLY B C 1
ATOM 6408 O O . GLY B 1 346 ? -16.859 -28.734 -10.102 1 91.31 346 GLY B O 1
ATOM 6409 N N . ASN B 1 347 ? -16.359 -29.797 -12.102 1 93.25 347 ASN B N 1
ATOM 6410 C CA . ASN B 1 347 ? -16.781 -31.094 -11.617 1 93.25 347 ASN B CA 1
ATOM 6411 C C . ASN B 1 347 ? -15.594 -32.031 -11.367 1 93.25 347 ASN B C 1
ATOM 6413 O O . ASN B 1 347 ? -14.578 -31.922 -12.055 1 93.25 347 ASN B O 1
ATOM 6417 N N . ILE B 1 348 ? -15.797 -32.875 -10.391 1 95.94 348 ILE B N 1
ATOM 6418 C CA . ILE B 1 348 ? -14.891 -33.969 -10.062 1 95.94 348 ILE B CA 1
ATOM 6419 C C . ILE B 1 348 ? -15.602 -35.312 -10.258 1 95.94 348 ILE B C 1
ATOM 6421 O O . ILE B 1 348 ? -16.766 -35.469 -9.875 1 95.94 348 ILE B O 1
ATOM 6425 N N . THR B 1 349 ? -14.898 -36.219 -10.891 1 97.06 349 THR B N 1
ATOM 6426 C CA . THR B 1 349 ? -15.461 -37.531 -11.086 1 97.06 349 THR B CA 1
ATOM 6427 C C . THR B 1 349 ? -14.695 -38.562 -10.258 1 97.06 349 THR B C 1
ATOM 6429 O O . THR B 1 349 ? -13.469 -38.656 -10.336 1 97.06 349 THR B O 1
ATOM 6432 N N . LEU B 1 350 ? -15.391 -39.312 -9.438 1 97.5 350 LEU B N 1
ATOM 6433 C CA . LEU B 1 350 ? -14.828 -40.438 -8.727 1 97.5 350 LEU B CA 1
ATOM 6434 C C . LEU B 1 350 ? -15.305 -41.75 -9.344 1 97.5 350 LEU B C 1
ATOM 6436 O O . LEU B 1 350 ? -16.5 -41.938 -9.602 1 97.5 350 LEU B O 1
ATOM 6440 N N . THR B 1 351 ? -14.328 -42.625 -9.555 1 97.38 351 THR B N 1
ATOM 6441 C CA . THR B 1 351 ? -14.633 -43.969 -10.031 1 97.38 351 THR B CA 1
ATOM 6442 C C . THR B 1 351 ? -14.047 -45.031 -9.094 1 97.38 351 THR B C 1
ATOM 6444 O O . THR B 1 351 ? -13.219 -44.719 -8.242 1 97.38 351 THR B O 1
ATOM 6447 N N . LYS B 1 352 ? -14.625 -46.219 -9.203 1 94.81 352 LYS B N 1
ATOM 6448 C CA . LYS B 1 352 ? -14.078 -47.312 -8.43 1 94.81 352 LYS B CA 1
ATOM 6449 C C . LYS B 1 352 ? -13.32 -48.312 -9.328 1 94.81 352 LYS B C 1
ATOM 6451 O O . LYS B 1 352 ? -13.648 -48.438 -10.508 1 94.81 352 LYS B O 1
ATOM 6456 N N . ASP B 1 353 ? -12.25 -48.812 -8.844 1 91.25 353 ASP B N 1
ATOM 6457 C CA . ASP B 1 353 ? -11.57 -49.938 -9.469 1 91.25 353 ASP B CA 1
ATOM 6458 C C . ASP B 1 353 ? -11.172 -50.969 -8.43 1 91.25 353 ASP B C 1
ATOM 6460 O O . ASP B 1 353 ? -11.656 -50.938 -7.297 1 91.25 353 ASP B O 1
ATOM 6464 N N . ILE B 1 354 ? -10.414 -51.938 -8.828 1 88.06 354 ILE B N 1
ATOM 6465 C CA . ILE B 1 354 ? -10.086 -53.062 -7.977 1 88.06 354 ILE B CA 1
ATOM 6466 C C . ILE B 1 354 ? -9.289 -52.594 -6.766 1 88.06 354 ILE B C 1
ATOM 6468 O O . ILE B 1 354 ? -9.359 -53.188 -5.691 1 88.06 354 ILE B O 1
ATOM 6472 N N . GLU B 1 355 ? -8.633 -51.469 -6.922 1 88.69 355 GLU B N 1
ATOM 6473 C CA . GLU B 1 355 ? -7.746 -51 -5.863 1 88.69 355 GLU B CA 1
ATOM 6474 C C . GLU B 1 355 ? -8.438 -49.969 -4.984 1 88.69 355 GLU B C 1
ATOM 6476 O O . GLU B 1 355 ? -7.902 -49.562 -3.953 1 88.69 355 GLU B O 1
ATOM 6481 N N . GLY B 1 356 ? -9.625 -49.625 -5.383 1 91.69 356 GLY B N 1
ATOM 6482 C CA . GLY B 1 356 ? -10.328 -48.656 -4.559 1 91.69 356 GLY B CA 1
ATOM 6483 C C . GLY B 1 356 ? -10.992 -47.531 -5.367 1 91.69 356 GLY B C 1
ATOM 6484 O O . GLY B 1 356 ? -11.742 -47.812 -6.301 1 91.69 356 GLY B O 1
ATOM 6485 N N . VAL B 1 357 ? -10.68 -46.25 -4.945 1 95.88 357 VAL B N 1
ATOM 6486 C CA . VAL B 1 357 ? -11.336 -45.094 -5.555 1 95.88 357 VAL B CA 1
ATOM 6487 C C . VAL B 1 357 ? -10.312 -44.281 -6.34 1 95.88 357 VAL B C 1
ATOM 6489 O O . VAL B 1 357 ? -9.195 -44.031 -5.867 1 95.88 357 VAL B O 1
ATOM 6492 N N . MET B 1 358 ? -10.711 -43.875 -7.566 1 96.62 358 MET B N 1
ATOM 6493 C CA . MET B 1 358 ? -9.953 -42.969 -8.414 1 96.62 358 MET B CA 1
ATOM 6494 C C . MET B 1 358 ? -10.664 -41.625 -8.555 1 96.62 358 MET B C 1
ATOM 6496 O O . MET B 1 358 ? -11.883 -41.594 -8.758 1 96.62 358 MET B O 1
ATOM 6500 N N . LEU B 1 359 ? -9.875 -40.594 -8.445 1 97.44 359 LEU B N 1
ATOM 6501 C CA . LEU B 1 359 ? -10.398 -39.25 -8.625 1 97.44 359 LEU B CA 1
ATOM 6502 C C . LEU B 1 359 ? -9.891 -38.625 -9.922 1 97.44 359 LEU B C 1
ATOM 6504 O O . LEU B 1 359 ? -8.688 -38.688 -10.211 1 97.44 359 LEU B O 1
ATOM 6508 N N . TYR B 1 360 ? -10.797 -38.062 -10.719 1 96.75 360 TYR B N 1
ATOM 6509 C CA . TYR B 1 360 ? -10.484 -37.312 -11.922 1 96.75 360 TYR B CA 1
ATOM 6510 C C . TYR B 1 360 ? -10.969 -35.875 -11.805 1 96.75 360 TYR B C 1
ATOM 6512 O O . TYR B 1 360 ? -12.141 -35.625 -11.531 1 96.75 360 TYR B O 1
ATOM 6520 N N . TYR B 1 361 ? -10.062 -34.969 -11.961 1 95.56 361 TYR B N 1
ATOM 6521 C CA . TYR B 1 361 ? -10.375 -33.562 -11.828 1 95.56 361 TYR B CA 1
ATOM 6522 C C . TYR B 1 361 ? -9.594 -32.719 -12.844 1 95.56 361 TYR B C 1
ATOM 6524 O O . TYR B 1 361 ? -8.367 -32.812 -12.898 1 95.56 361 TYR B O 1
ATOM 6532 N N . GLY B 1 362 ? -10.359 -31.969 -13.633 1 93.88 362 GLY B N 1
ATOM 6533 C CA . GLY B 1 362 ? -9.719 -31.094 -14.602 1 93.88 362 GLY B CA 1
ATOM 6534 C C . GLY B 1 362 ? -9.07 -31.844 -15.75 1 93.88 362 GLY B C 1
ATOM 6535 O O . GLY B 1 362 ? -9.586 -32.875 -16.203 1 93.88 362 GLY B O 1
ATOM 6536 N N . ARG B 1 363 ? -8.055 -31.25 -16.266 1 93.69 363 ARG B N 1
ATOM 6537 C CA . ARG B 1 363 ? -7.387 -31.75 -17.453 1 93.69 363 ARG B CA 1
ATOM 6538 C C . ARG B 1 363 ? -6.402 -32.844 -17.094 1 93.69 363 ARG B C 1
ATOM 6540 O O . ARG B 1 363 ? -6.285 -33.844 -17.828 1 93.69 363 ARG B O 1
ATOM 6547 N N . PHE B 1 364 ? -5.754 -32.656 -15.922 1 95.19 364 PHE B N 1
ATOM 6548 C CA . PHE B 1 364 ? -4.633 -33.562 -15.641 1 95.19 364 PHE B CA 1
ATOM 6549 C C . PHE B 1 364 ? -4.777 -34.188 -14.273 1 95.19 364 PHE B C 1
ATOM 6551 O O . PHE B 1 364 ? -3.949 -35.031 -13.875 1 95.19 364 PHE B O 1
ATOM 6558 N N . GLY B 1 365 ? -5.77 -33.844 -13.609 1 95.62 365 GLY B N 1
ATOM 6559 C CA . GLY B 1 365 ? -5.914 -34.344 -12.25 1 95.62 365 GLY B CA 1
ATOM 6560 C C . GLY B 1 365 ? -6.375 -35.781 -12.203 1 95.62 365 GLY B C 1
ATOM 6561 O O . GLY B 1 365 ? -7.492 -36.094 -12.617 1 95.62 365 GLY B O 1
ATOM 6562 N N . LYS B 1 366 ? -5.477 -36.625 -11.82 1 96 366 LYS B N 1
ATOM 6563 C CA . LYS B 1 366 ? -5.75 -38.031 -11.547 1 96 366 LYS B CA 1
ATOM 6564 C C . LYS B 1 366 ? -5.129 -38.469 -10.219 1 96 366 LYS B C 1
ATOM 6566 O O . LYS B 1 366 ? -3.926 -38.312 -10.016 1 96 366 LYS B O 1
ATOM 6571 N N . MET B 1 367 ? -5.988 -38.969 -9.312 1 96.38 367 MET B N 1
ATOM 6572 C CA . MET B 1 367 ? -5.48 -39.344 -7.992 1 96.38 367 MET B CA 1
ATOM 6573 C C . MET B 1 367 ? -6.004 -40.719 -7.566 1 96.38 367 MET B C 1
ATOM 6575 O O . MET B 1 367 ? -7.152 -41.062 -7.844 1 96.38 367 MET B O 1
ATOM 6579 N N . ARG B 1 368 ? -5.117 -41.344 -6.859 1 95.81 368 ARG B N 1
ATOM 6580 C CA . ARG B 1 368 ? -5.539 -42.5 -6.066 1 95.81 368 ARG B CA 1
ATOM 6581 C C . ARG B 1 368 ? -5.941 -42.062 -4.66 1 95.81 368 ARG B C 1
ATOM 6583 O O . ARG B 1 368 ? -5.168 -41.406 -3.953 1 95.81 368 ARG B O 1
ATOM 6590 N N . LEU B 1 369 ? -7.172 -42.438 -4.258 1 96.38 369 LEU B N 1
ATOM 6591 C CA . LEU B 1 369 ? -7.637 -42.125 -2.912 1 96.38 369 LEU B CA 1
ATOM 6592 C C . LEU B 1 369 ? -7.531 -43.344 -2 1 96.38 369 LEU B C 1
ATOM 6594 O O . LEU B 1 369 ? -7.996 -44.438 -2.354 1 96.38 369 LEU B O 1
ATOM 6598 N N . LEU B 1 370 ? -6.918 -43.125 -0.917 1 94.19 370 LEU B N 1
ATOM 6599 C CA . LEU B 1 370 ? -6.785 -44.156 0.109 1 94.19 370 LEU B CA 1
ATOM 6600 C C . LEU B 1 370 ? -7.543 -43.75 1.373 1 94.19 370 LEU B C 1
ATOM 6602 O O . LEU B 1 370 ? -7.352 -42.656 1.903 1 94.19 370 LEU B O 1
ATOM 6606 N N . PRO B 1 371 ? -8.344 -44.656 1.921 1 94.88 371 PRO B N 1
ATOM 6607 C CA . PRO B 1 371 ? -9.141 -44.281 3.094 1 94.88 371 PRO B CA 1
ATOM 6608 C C . PRO B 1 371 ? -8.352 -44.344 4.395 1 94.88 371 PRO B C 1
ATOM 6610 O O . PRO B 1 371 ? -7.578 -45.312 4.605 1 94.88 371 PRO B O 1
ATOM 6613 N N . ILE B 1 372 ? -8.477 -43.375 5.172 1 94.56 372 ILE B N 1
ATOM 6614 C CA . ILE B 1 372 ? -8.07 -43.375 6.574 1 94.56 372 ILE B CA 1
ATOM 6615 C C . ILE B 1 372 ? -9.258 -43.781 7.449 1 94.56 372 ILE B C 1
ATOM 6617 O O . ILE B 1 372 ? -9.117 -44.562 8.391 1 94.56 372 ILE B O 1
ATOM 6621 N N . SER B 1 373 ? -10.352 -43.188 7.145 1 94.12 373 SER B N 1
ATOM 6622 C CA . SER B 1 373 ? -11.656 -43.5 7.711 1 94.12 373 SER B CA 1
ATOM 6623 C C . SER B 1 373 ? -12.758 -43.375 6.66 1 94.12 373 SER B C 1
ATOM 6625 O O . SER B 1 373 ? -12.477 -43.156 5.48 1 94.12 373 SER B O 1
ATOM 6627 N N . ASP B 1 374 ? -13.961 -43.562 7.121 1 93.38 374 ASP B N 1
ATOM 6628 C CA . ASP B 1 374 ? -15.086 -43.5 6.191 1 93.38 374 ASP B CA 1
ATOM 6629 C C . ASP B 1 374 ? -15.234 -42.094 5.594 1 93.38 374 ASP B C 1
ATOM 6631 O O . ASP B 1 374 ? -15.781 -41.938 4.5 1 93.38 374 ASP B O 1
ATOM 6635 N N . THR B 1 375 ? -14.719 -41.125 6.27 1 95.31 375 THR B N 1
ATOM 6636 C CA . THR B 1 375 ? -14.953 -39.781 5.801 1 95.31 375 THR B CA 1
ATOM 6637 C C . THR B 1 375 ? -13.641 -39.094 5.449 1 95.31 375 THR B C 1
ATOM 6639 O O . THR B 1 375 ? -13.633 -38 4.859 1 95.31 375 THR B O 1
ATOM 6642 N N . LEU B 1 376 ? -12.586 -39.688 5.82 1 96.25 376 LEU B N 1
ATOM 6643 C CA . LEU B 1 376 ? -11.281 -39.062 5.613 1 96.25 376 LEU B CA 1
ATOM 6644 C C . LEU B 1 376 ? -10.406 -39.938 4.707 1 96.25 376 LEU B C 1
ATOM 6646 O O . LEU B 1 376 ? -10.172 -41.094 5 1 96.25 376 LEU B O 1
ATOM 6650 N N . PHE B 1 377 ? -9.914 -39.344 3.629 1 96.69 377 PHE B N 1
ATOM 6651 C CA . PHE B 1 377 ? -9.055 -40.031 2.672 1 96.69 377 PHE B CA 1
ATOM 6652 C C . PHE B 1 377 ? -7.781 -39.219 2.424 1 96.69 377 PHE B C 1
ATOM 6654 O O . PHE B 1 377 ? -7.758 -38 2.641 1 96.69 377 PHE B O 1
ATOM 6661 N N . VAL B 1 378 ? -6.746 -39.875 1.975 1 95.69 378 VAL B N 1
ATOM 6662 C CA . VAL B 1 378 ? -5.562 -39.219 1.423 1 95.69 378 VAL B CA 1
ATOM 6663 C C . VAL B 1 378 ? -5.449 -39.531 -0.069 1 95.69 378 VAL B C 1
ATOM 6665 O O . VAL B 1 378 ? -5.828 -40.625 -0.513 1 95.69 378 VAL B O 1
ATOM 6668 N N . GLY B 1 379 ? -5.035 -38.562 -0.777 1 95.69 379 GLY B N 1
ATOM 6669 C CA . GLY B 1 379 ? -4.918 -38.688 -2.221 1 95.69 379 GLY B CA 1
ATOM 6670 C C . GLY B 1 379 ? -3.502 -38.469 -2.727 1 95.69 379 GLY B C 1
ATOM 6671 O O . GLY B 1 379 ? -2.783 -37.594 -2.23 1 95.69 379 GLY B O 1
ATOM 6672 N N . TYR B 1 380 ? -3.115 -39.312 -3.68 1 94.94 380 TYR B N 1
ATOM 6673 C CA . TYR B 1 380 ? -1.827 -39.188 -4.355 1 94.94 380 TYR B CA 1
ATOM 6674 C C . TYR B 1 380 ? -2.016 -38.969 -5.855 1 94.94 380 TYR B C 1
ATOM 6676 O O . TYR B 1 380 ? -2.717 -39.75 -6.512 1 94.94 380 TYR B O 1
ATOM 6684 N N . PHE B 1 381 ? -1.385 -38 -6.32 1 94.56 381 PHE B N 1
ATOM 6685 C CA . PHE B 1 381 ? -1.468 -37.719 -7.754 1 94.56 381 PHE B CA 1
ATOM 6686 C C . PHE B 1 381 ? -0.782 -38.844 -8.547 1 94.56 381 PHE B C 1
ATOM 6688 O O . PHE B 1 381 ? 0.195 -39.438 -8.078 1 94.56 381 PHE B O 1
ATOM 6695 N N . LEU B 1 382 ? -1.353 -39.031 -9.734 1 93.5 382 LEU B N 1
ATOM 6696 C CA . LEU B 1 382 ? -0.809 -40.031 -10.648 1 93.5 382 LEU B CA 1
ATOM 6697 C C . LEU B 1 382 ? -0.42 -39.406 -11.977 1 93.5 382 LEU B C 1
ATOM 6699 O O . LEU B 1 382 ? -0.721 -38.219 -12.219 1 93.5 382 LEU B O 1
ATOM 6703 N N . GLU B 1 383 ? 0.334 -40.125 -12.75 1 92 383 GLU B N 1
ATOM 6704 C CA . GLU B 1 383 ? 0.688 -39.75 -14.117 1 92 383 GLU B CA 1
ATOM 6705 C C . GLU B 1 383 ? 1.423 -38.406 -14.164 1 92 383 GLU B C 1
ATOM 6707 O O . GLU B 1 383 ? 2.393 -38.219 -13.43 1 92 383 GLU B O 1
ATOM 6712 N N . ASN B 1 384 ? 0.957 -37.438 -14.969 1 89 384 ASN B N 1
ATOM 6713 C CA . ASN B 1 384 ? 1.688 -36.219 -15.242 1 89 384 ASN B CA 1
ATOM 6714 C C . ASN B 1 384 ? 1.938 -35.406 -13.961 1 89 384 ASN B C 1
ATOM 6716 O O . ASN B 1 384 ? 2.932 -34.688 -13.852 1 89 384 ASN B O 1
ATOM 6720 N N . LEU B 1 385 ? 1.077 -35.594 -12.992 1 91.44 385 LEU B N 1
ATOM 6721 C CA . LEU B 1 385 ? 1.164 -34.781 -11.789 1 91.44 385 LEU B CA 1
ATOM 6722 C C . LEU B 1 385 ? 1.676 -35.594 -10.609 1 91.44 385 LEU B C 1
ATOM 6724 O O . LEU B 1 385 ? 1.611 -35.125 -9.461 1 91.44 385 LEU B O 1
ATOM 6728 N N . SER B 1 386 ? 2.217 -36.75 -10.852 1 90.94 386 SER B N 1
ATOM 6729 C CA . SER B 1 386 ? 2.674 -37.594 -9.773 1 90.94 386 SER B CA 1
ATOM 6730 C C . SER B 1 386 ? 3.701 -36.906 -8.891 1 90.94 386 SER B C 1
ATOM 6732 O O . SER B 1 386 ? 3.742 -37.125 -7.68 1 90.94 386 SER B O 1
ATOM 6734 N N . PHE B 1 387 ? 4.484 -36.031 -9.445 1 87.81 387 PHE B N 1
ATOM 6735 C CA . PHE B 1 387 ? 5.57 -35.375 -8.734 1 87.81 387 PHE B CA 1
ATOM 6736 C C . PHE B 1 387 ? 5.02 -34.406 -7.684 1 87.81 387 PHE B C 1
ATOM 6738 O O . PHE B 1 387 ? 5.746 -33.969 -6.781 1 87.81 387 PHE B O 1
ATOM 6745 N N . VAL B 1 388 ? 3.777 -34.062 -7.777 1 88.81 388 VAL B N 1
ATOM 6746 C CA . VAL B 1 388 ? 3.162 -33.125 -6.844 1 88.81 388 VAL B CA 1
ATOM 6747 C C . VAL B 1 388 ? 3.059 -33.75 -5.461 1 88.81 388 VAL B C 1
ATOM 6749 O O . VAL B 1 388 ? 3.057 -33.062 -4.445 1 88.81 388 VAL B O 1
ATOM 6752 N N . THR B 1 389 ? 3.02 -35.094 -5.457 1 91.19 389 THR B N 1
ATOM 6753 C CA . THR B 1 389 ? 2.943 -35.781 -4.188 1 91.19 389 THR B CA 1
ATOM 6754 C C . THR B 1 389 ? 4.09 -36.781 -4.055 1 91.19 389 THR B C 1
ATOM 6756 O O . THR B 1 389 ? 4.059 -37.656 -3.189 1 91.19 389 THR B O 1
ATOM 6759 N N . ASN B 1 390 ? 4.969 -36.719 -4.957 1 90.44 390 ASN B N 1
ATOM 6760 C CA . ASN B 1 390 ? 6.074 -37.656 -4.938 1 90.44 390 ASN B CA 1
ATOM 6761 C C . ASN B 1 390 ? 7.34 -37.062 -5.547 1 90.44 390 ASN B C 1
ATOM 6763 O O . ASN B 1 390 ? 7.902 -37.625 -6.488 1 90.44 390 ASN B O 1
ATOM 6767 N N . SER B 1 391 ? 7.816 -36 -5.074 1 87.69 391 SER B N 1
ATOM 6768 C CA . SER B 1 391 ? 9.102 -35.438 -5.43 1 87.69 391 SER B CA 1
ATOM 6769 C C . SER B 1 391 ? 9.859 -34.969 -4.191 1 87.69 391 SER B C 1
ATOM 6771 O O . SER B 1 391 ? 9.281 -34.844 -3.107 1 87.69 391 SER B O 1
ATOM 6773 N N . ASP B 1 392 ? 11.148 -34.781 -4.375 1 82.5 392 ASP B N 1
ATOM 6774 C CA . ASP B 1 392 ? 11.953 -34.312 -3.256 1 82.5 392 ASP B CA 1
ATOM 6775 C C . ASP B 1 392 ? 11.453 -32.969 -2.744 1 82.5 392 ASP B C 1
ATOM 6777 O O . ASP B 1 392 ? 11.297 -32 -3.521 1 82.5 392 ASP B O 1
ATOM 6781 N N . GLY B 1 393 ? 11.07 -32.875 -1.509 1 78.56 393 GLY B N 1
ATOM 6782 C CA . GLY B 1 393 ? 10.57 -31.672 -0.892 1 78.56 393 GLY B CA 1
ATOM 6783 C C . GLY B 1 393 ? 9.055 -31.562 -0.914 1 78.56 393 GLY B C 1
ATOM 6784 O O . GLY B 1 393 ? 8.477 -30.688 -0.278 1 78.56 393 GLY B O 1
ATOM 6785 N N . ASN B 1 394 ? 8.383 -32.406 -1.705 1 82.69 394 ASN B N 1
ATOM 6786 C CA . ASN B 1 394 ? 6.93 -32.406 -1.812 1 82.69 394 ASN B CA 1
ATOM 6787 C C . ASN B 1 394 ? 6.371 -33.844 -1.855 1 82.69 394 ASN B C 1
ATOM 6789 O O . ASN B 1 394 ? 6.086 -34.344 -2.934 1 82.69 394 ASN B O 1
ATOM 6793 N N . THR B 1 395 ? 6.152 -34.406 -0.734 1 87.25 395 THR B N 1
ATOM 6794 C CA . THR B 1 395 ? 5.703 -35.781 -0.696 1 87.25 395 THR B CA 1
ATOM 6795 C C . THR B 1 395 ? 4.375 -35.906 0.044 1 87.25 395 THR B C 1
ATOM 6797 O O . THR B 1 395 ? 3.854 -37 0.225 1 87.25 395 THR B O 1
ATOM 6800 N N . LYS B 1 396 ? 3.871 -34.812 0.467 1 87.06 396 LYS B N 1
ATOM 6801 C CA . LYS B 1 396 ? 2.662 -34.844 1.284 1 87.06 396 LYS B CA 1
ATOM 6802 C C . LYS B 1 396 ? 1.426 -35.094 0.427 1 87.06 396 LYS B C 1
ATOM 6804 O O . LYS B 1 396 ? 1.237 -34.469 -0.609 1 87.06 396 LYS B O 1
ATOM 6809 N N . PRO B 1 397 ? 0.625 -36.031 0.844 1 92.12 397 PRO B N 1
ATOM 6810 C CA . PRO B 1 397 ? -0.609 -36.281 0.092 1 92.12 397 PRO B CA 1
ATOM 6811 C C . PRO B 1 397 ? -1.653 -35.188 0.3 1 92.12 397 PRO B C 1
ATOM 6813 O O . PRO B 1 397 ? -1.532 -34.375 1.227 1 92.12 397 PRO B O 1
ATOM 6816 N N . PHE B 1 398 ? -2.617 -35.219 -0.598 1 93 398 PHE B N 1
ATOM 6817 C CA . PHE B 1 398 ? -3.781 -34.375 -0.415 1 93 398 PHE B CA 1
ATOM 6818 C C . PHE B 1 398 ? -4.777 -35 0.545 1 93 398 PHE B C 1
ATOM 6820 O O . PHE B 1 398 ? -4.969 -36.219 0.532 1 93 398 PHE B O 1
ATOM 6827 N N . VAL B 1 399 ? -5.359 -34.188 1.327 1 95.25 399 VAL B N 1
ATOM 6828 C CA . VAL B 1 399 ? -6.371 -34.688 2.26 1 95.25 399 VAL B CA 1
ATOM 6829 C C . VAL B 1 399 ? -7.762 -34.344 1.735 1 95.25 399 VAL B C 1
ATOM 6831 O O . VAL B 1 399 ? -8.055 -33.188 1.435 1 95.25 399 VAL B O 1
ATOM 6834 N N . ILE B 1 400 ? -8.555 -35.344 1.656 1 96.75 400 ILE B N 1
ATOM 6835 C CA . ILE B 1 400 ? -9.914 -35.219 1.142 1 96.75 400 ILE B CA 1
ATOM 6836 C C . ILE B 1 400 ? -10.914 -35.688 2.189 1 96.75 400 ILE B C 1
ATOM 6838 O O . ILE B 1 400 ? -10.766 -36.781 2.738 1 96.75 400 ILE B O 1
ATOM 6842 N N . GLU B 1 401 ? -11.914 -34.906 2.412 1 97.5 401 GLU B N 1
ATOM 6843 C CA . GLU B 1 401 ? -12.953 -35.25 3.375 1 97.5 401 GLU B CA 1
ATOM 6844 C C . GLU B 1 401 ? -14.312 -35.406 2.691 1 97.5 401 GLU B C 1
ATOM 6846 O O . GLU B 1 401 ? -14.672 -34.625 1.822 1 97.5 401 GLU B O 1
ATOM 6851 N N . PHE B 1 402 ? -15.023 -36.469 3.082 1 97 402 PHE B N 1
ATOM 6852 C CA . PHE B 1 402 ? -16.375 -36.688 2.6 1 97 402 PHE B CA 1
ATOM 6853 C C . PHE B 1 402 ? -17.406 -36.375 3.686 1 97 402 PHE B C 1
ATOM 6855 O O . PHE B 1 402 ? -17.172 -36.688 4.859 1 97 402 PHE B O 1
ATOM 6862 N N . GLN B 1 403 ? -18.406 -35.75 3.291 1 95.5 403 GLN B N 1
ATOM 6863 C CA . GLN B 1 403 ? -19.547 -35.562 4.184 1 95.5 403 GLN B CA 1
ATOM 6864 C C . GLN B 1 403 ? -20.625 -36.594 3.906 1 95.5 403 GLN B C 1
ATOM 6866 O O . GLN B 1 403 ? -21.156 -36.656 2.797 1 95.5 403 GLN B O 1
ATOM 6871 N N . ILE B 1 404 ? -20.938 -37.375 4.914 1 90.62 404 ILE B N 1
ATOM 6872 C CA . ILE B 1 404 ? -21.922 -38.469 4.793 1 90.62 404 ILE B CA 1
ATOM 6873 C C . ILE B 1 404 ? -23.047 -38.25 5.801 1 90.62 404 ILE B C 1
ATOM 6875 O O . ILE B 1 404 ? -22.797 -37.969 6.977 1 90.62 404 ILE B O 1
ATOM 6879 N N . ARG B 1 405 ? -24.25 -38.125 5.395 1 76.75 405 ARG B N 1
ATOM 6880 C CA . ARG B 1 405 ? -25.391 -38 6.301 1 76.75 405 ARG B CA 1
ATOM 6881 C C . ARG B 1 405 ? -25.844 -39.375 6.785 1 76.75 405 ARG B C 1
ATOM 6883 O O . ARG B 1 405 ? -26.5 -40.125 6.047 1 76.75 405 ARG B O 1
ATOM 6890 N N . GLY B 1 406 ? -25.531 -39.812 8.016 1 68.62 406 GLY B N 1
ATOM 6891 C CA . GLY B 1 406 ? -25.922 -41.125 8.555 1 68.62 406 GLY B CA 1
ATOM 6892 C C . GLY B 1 406 ? -25.469 -42.281 7.684 1 68.62 406 GLY B C 1
ATOM 6893 O O . GLY B 1 406 ? -24.297 -42.406 7.355 1 68.62 406 GLY B O 1
ATOM 6894 N N . ASN B 1 407 ? -26.375 -43.25 7.527 1 65.56 407 ASN B N 1
ATOM 6895 C CA . ASN B 1 407 ? -26.125 -44.375 6.66 1 65.56 407 ASN B CA 1
ATOM 6896 C C . ASN B 1 407 ? -26.484 -44.094 5.207 1 65.56 407 ASN B C 1
ATOM 6898 O O . ASN B 1 407 ? -26.547 -45 4.379 1 65.56 407 ASN B O 1
ATOM 6902 N N . ALA B 1 408 ? -26.484 -42.75 4.98 1 73.12 408 ALA B N 1
ATOM 6903 C CA . ALA B 1 408 ? -27 -42.25 3.701 1 73.12 408 ALA B CA 1
ATOM 6904 C C . ALA B 1 408 ? -25.875 -42.031 2.707 1 73.12 408 ALA B C 1
ATOM 6906 O O . ALA B 1 408 ? -24.734 -42.406 2.953 1 73.12 408 ALA B O 1
ATOM 6907 N N . ALA B 1 409 ? -26.188 -41.469 1.579 1 82.81 409 ALA B N 1
ATOM 6908 C CA . ALA B 1 409 ? -25.391 -41.156 0.401 1 82.81 409 ALA B CA 1
ATOM 6909 C C . ALA B 1 409 ? -24.391 -40.062 0.709 1 82.81 409 ALA B C 1
ATOM 6911 O O . ALA B 1 409 ? -24.578 -39.25 1.631 1 82.81 409 ALA B O 1
ATOM 6912 N N . VAL B 1 410 ? -23.172 -40.156 0.21 1 93.38 410 VAL B N 1
ATOM 6913 C CA . VAL B 1 410 ? -22.172 -39.094 0.274 1 93.38 410 VAL B CA 1
ATOM 6914 C C . VAL B 1 410 ? -22.766 -37.781 -0.245 1 93.38 410 VAL B C 1
ATOM 6916 O O . VAL B 1 410 ? -23.344 -37.75 -1.326 1 93.38 410 VAL B O 1
ATOM 6919 N N . GLU B 1 411 ? -22.641 -36.781 0.557 1 93.94 411 GLU B N 1
ATOM 6920 C CA . GLU B 1 411 ? -23.234 -35.469 0.199 1 93.94 411 GLU B CA 1
ATOM 6921 C C . GLU B 1 411 ? -22.234 -34.594 -0.541 1 93.94 411 GLU B C 1
ATOM 6923 O O . GLU B 1 411 ? -22.594 -33.844 -1.447 1 93.94 411 GLU B O 1
ATOM 6928 N N . SER B 1 412 ? -21.062 -34.688 -0.052 1 96.25 412 SER B N 1
ATOM 6929 C CA . SER B 1 412 ? -20.078 -33.781 -0.658 1 96.25 412 SER B CA 1
ATOM 6930 C C . SER B 1 412 ? -18.672 -34.312 -0.446 1 96.25 412 SER B C 1
ATOM 6932 O O . SER B 1 412 ? -18.438 -35.188 0.393 1 96.25 412 SER B O 1
ATOM 6934 N N . LEU B 1 413 ? -17.781 -33.844 -1.27 1 96.75 413 LEU B N 1
ATOM 6935 C CA . LEU B 1 413 ? -16.328 -33.969 -1.216 1 96.75 413 LEU B CA 1
ATOM 6936 C C . LEU B 1 413 ? -15.664 -32.625 -0.912 1 96.75 413 LEU B C 1
ATOM 6938 O O . LEU B 1 413 ? -15.938 -31.641 -1.586 1 96.75 413 LEU B O 1
ATOM 6942 N N . GLU B 1 414 ? -14.773 -32.625 0.116 1 97 414 GLU B N 1
ATOM 6943 C CA . GLU B 1 414 ? -14.258 -31.328 0.574 1 97 414 GLU B CA 1
ATOM 6944 C C . GLU B 1 414 ? -12.734 -31.344 0.67 1 97 414 GLU B C 1
ATOM 6946 O O . GLU B 1 414 ? -12.148 -32.312 1.172 1 97 414 GLU B O 1
ATOM 6951 N N . PHE B 1 415 ? -12.109 -30.344 0.141 1 95.19 415 PHE B N 1
ATOM 6952 C CA . PHE B 1 415 ? -10.68 -30.094 0.273 1 95.19 415 PHE B CA 1
ATOM 6953 C C . PHE B 1 415 ? -10.352 -28.641 -0.006 1 95.19 415 PHE B C 1
ATOM 6955 O O . PHE B 1 415 ? -11.188 -27.906 -0.542 1 95.19 415 PHE B O 1
ATOM 6962 N N . PRO B 1 416 ? -9.164 -28.172 0.432 1 93.19 416 PRO B N 1
ATOM 6963 C CA . PRO B 1 416 ? -8.789 -26.797 0.125 1 93.19 416 PRO B CA 1
ATOM 6964 C C . PRO B 1 416 ? -8.414 -26.594 -1.341 1 93.19 416 PRO B C 1
ATOM 6966 O O . PRO B 1 416 ? -7.512 -27.266 -1.847 1 93.19 416 PRO B O 1
ATOM 6969 N N . VAL B 1 417 ? -9.086 -25.688 -1.986 1 91.25 417 VAL B N 1
ATOM 6970 C CA . VAL B 1 417 ? -8.695 -25.328 -3.348 1 91.25 417 VAL B CA 1
ATOM 6971 C C . VAL B 1 417 ? -7.609 -24.266 -3.311 1 91.25 417 VAL B C 1
ATOM 6973 O O . VAL B 1 417 ? -6.801 -24.156 -4.238 1 91.25 417 VAL B O 1
ATOM 6976 N N . ASP B 1 418 ? -7.719 -23.375 -2.367 1 87.19 418 ASP B N 1
ATOM 6977 C CA . ASP B 1 418 ? -6.594 -22.5 -2.029 1 87.19 418 ASP B CA 1
ATOM 6978 C C . ASP B 1 418 ? -5.598 -23.234 -1.125 1 87.19 418 ASP B C 1
ATOM 6980 O O . ASP B 1 418 ? -5.859 -23.422 0.065 1 87.19 418 ASP B O 1
ATOM 6984 N N . LEU B 1 419 ? -4.547 -23.547 -1.66 1 80.69 419 LEU B N 1
ATOM 6985 C CA . LEU B 1 419 ? -3.6 -24.422 -0.981 1 80.69 419 LEU B CA 1
ATOM 6986 C C . LEU B 1 419 ? -2.854 -23.672 0.117 1 80.69 419 LEU B C 1
ATOM 6988 O O . LEU B 1 419 ? -2.143 -24.281 0.917 1 80.69 419 LEU B O 1
ATOM 6992 N N . SER B 1 420 ? -3.088 -22.391 0.22 1 79.81 420 SER B N 1
ATOM 6993 C CA . SER B 1 420 ? -2.381 -21.594 1.215 1 79.81 420 SER B CA 1
ATOM 6994 C C . SER B 1 420 ? -3.17 -21.5 2.516 1 79.81 420 SER B C 1
ATOM 6996 O O . SER B 1 420 ? -2.664 -21 3.521 1 79.81 420 SER B O 1
ATOM 6998 N N . VAL B 1 421 ? -4.395 -21.938 2.492 1 84.88 421 VAL B N 1
ATOM 6999 C CA . VAL B 1 421 ? -5.234 -21.859 3.682 1 84.88 421 VAL B CA 1
ATOM 7000 C C . VAL B 1 421 ? -5.898 -23.203 3.945 1 84.88 421 VAL B C 1
ATOM 7002 O O . VAL B 1 421 ? -6.074 -24 3.025 1 84.88 421 VAL B O 1
ATOM 7005 N N . PRO B 1 422 ? -6.297 -23.438 5.184 1 87.56 422 PRO B N 1
ATOM 7006 C CA . PRO B 1 422 ? -6.91 -24.719 5.523 1 87.56 422 PRO B CA 1
ATOM 7007 C C . PRO B 1 422 ? -8.398 -24.781 5.172 1 87.56 422 PRO B C 1
ATOM 7009 O O . PRO B 1 422 ? -9 -25.844 5.188 1 87.56 422 PRO B O 1
ATOM 7012 N N . GLU B 1 423 ? -8.906 -23.641 4.883 1 90.31 423 GLU B N 1
ATOM 7013 C CA . GLU B 1 423 ? -10.336 -23.609 4.605 1 90.31 423 GLU B CA 1
ATOM 7014 C C . GLU B 1 423 ? -10.68 -24.484 3.404 1 90.31 423 GLU B C 1
ATOM 7016 O O . GLU B 1 423 ? -10.023 -24.406 2.363 1 90.31 423 GLU B O 1
ATOM 7021 N N . LYS B 1 424 ? -11.742 -25.297 3.527 1 94.38 424 LYS B N 1
ATOM 7022 C CA . LYS B 1 424 ? -12.086 -26.266 2.496 1 94.38 424 LYS B CA 1
ATOM 7023 C C . LYS B 1 424 ? -13.211 -25.75 1.606 1 94.38 424 LYS B C 1
ATOM 7025 O O . LYS B 1 424 ? -13.992 -24.891 2.023 1 94.38 424 LYS B O 1
ATOM 7030 N N . THR B 1 425 ? -13.172 -26.219 0.476 1 94.75 425 THR B N 1
ATOM 7031 C CA . THR B 1 425 ? -14.242 -26.016 -0.495 1 94.75 425 THR B CA 1
ATOM 7032 C C . THR B 1 425 ? -15.055 -27.297 -0.672 1 94.75 425 THR B C 1
ATOM 7034 O O . THR B 1 425 ? -14.492 -28.391 -0.777 1 94.75 425 THR B O 1
ATOM 7037 N N . SER B 1 426 ? -16.359 -27.141 -0.684 1 95.88 426 SER B N 1
ATOM 7038 C CA . SER B 1 426 ? -17.25 -28.281 -0.747 1 95.88 426 SER B CA 1
ATOM 7039 C C . SER B 1 426 ? -17.781 -28.5 -2.162 1 95.88 426 SER B C 1
ATOM 7041 O O . SER B 1 426 ? -18.438 -27.625 -2.719 1 95.88 426 SER B O 1
ATOM 7043 N N . PHE B 1 427 ? -17.438 -29.578 -2.738 1 96.12 427 PHE B N 1
ATOM 7044 C CA . PHE B 1 427 ? -18.047 -30.031 -3.986 1 96.12 427 PHE B CA 1
ATOM 7045 C C . PHE B 1 427 ? -19.234 -30.938 -3.715 1 96.12 427 PHE B C 1
ATOM 7047 O O . PHE B 1 427 ? -19.078 -32.031 -3.143 1 96.12 427 PHE B O 1
ATOM 7054 N N . LYS B 1 428 ? -20.359 -30.594 -4.176 1 95.5 428 LYS B N 1
ATOM 7055 C CA . LYS B 1 428 ? -21.578 -31.328 -3.857 1 95.5 428 LYS B CA 1
ATOM 7056 C C . LYS B 1 428 ? -21.812 -32.469 -4.828 1 95.5 428 LYS B C 1
ATOM 7058 O O . LYS B 1 428 ? -21.562 -32.344 -6.027 1 95.5 428 LYS B O 1
ATOM 7063 N N . ARG B 1 429 ? -22.25 -33.562 -4.273 1 94.31 429 ARG B N 1
ATOM 7064 C CA . ARG B 1 429 ? -22.578 -34.719 -5.125 1 94.31 429 ARG B CA 1
ATOM 7065 C C . ARG B 1 429 ? -23.734 -34.375 -6.062 1 94.31 429 ARG B C 1
ATOM 7067 O O . ARG B 1 429 ? -24.719 -33.781 -5.648 1 94.31 429 ARG B O 1
ATOM 7074 N N . ILE B 1 430 ? -23.531 -34.656 -7.324 1 89.62 430 ILE B N 1
ATOM 7075 C CA . ILE B 1 430 ? -24.531 -34.406 -8.352 1 89.62 430 ILE B CA 1
ATOM 7076 C C . ILE B 1 430 ? -25.391 -35.625 -8.578 1 89.62 430 ILE B C 1
ATOM 7078 O O . ILE B 1 430 ? -24.875 -36.719 -8.828 1 89.62 430 ILE B O 1
ATOM 7082 N N . ASN B 1 431 ? -26.641 -35.625 -8.219 1 72.44 431 ASN B N 1
ATOM 7083 C CA . ASN B 1 431 ? -27.547 -36.719 -8.484 1 72.44 431 ASN B CA 1
ATOM 7084 C C . ASN B 1 431 ? -28 -36.75 -9.938 1 72.44 431 ASN B C 1
ATOM 7086 O O . ASN B 1 431 ? -28.031 -35.719 -10.594 1 72.44 431 ASN B O 1
ATOM 7090 N N . LYS B 1 432 ? -27.938 -37.969 -10.773 1 55.44 432 LYS B N 1
ATOM 7091 C CA . LYS B 1 432 ? -28.312 -38.188 -12.164 1 55.44 432 LYS B CA 1
ATOM 7092 C C . LYS B 1 432 ? -29.422 -37.25 -12.602 1 55.44 432 LYS B C 1
ATOM 7094 O O . LYS B 1 432 ? -29.484 -36.875 -13.773 1 55.44 432 LYS B O 1
ATOM 7099 N N . SER B 1 433 ? -30.406 -37 -11.93 1 45.72 433 SER B N 1
ATOM 7100 C CA . SER B 1 433 ? -31.5 -36.219 -12.508 1 45.72 433 SER B CA 1
ATOM 7101 C C . SER B 1 433 ? -31.203 -34.719 -12.469 1 45.72 433 SER B C 1
ATOM 7103 O O . SER B 1 433 ? -32 -33.938 -12.953 1 45.72 433 SER B O 1
ATOM 7105 N N . GLY B 1 434 ? -30.234 -34.25 -11.75 1 41.97 434 GLY B N 1
ATOM 7106 C CA . GLY B 1 434 ? -30.172 -32.812 -11.555 1 41.97 434 GLY B CA 1
ATOM 7107 C C . GLY B 1 434 ? -29.234 -32.125 -12.516 1 41.97 434 GLY B C 1
ATOM 7108 O O . GLY B 1 434 ? -28.359 -32.781 -13.117 1 41.97 434 GLY B O 1
ATOM 7109 N N . PRO B 1 435 ? -29.531 -30.969 -13.023 1 38.5 435 PRO B N 1
ATOM 7110 C CA . PRO B 1 435 ? -28.844 -30.172 -14.047 1 38.5 435 PRO B CA 1
ATOM 7111 C C . PRO B 1 435 ? -27.344 -30.016 -13.766 1 38.5 435 PRO B C 1
ATOM 7113 O O . PRO B 1 435 ? -26.953 -29.875 -12.602 1 38.5 435 PRO B O 1
ATOM 7116 N N . ARG B 1 436 ? -26.531 -30.766 -14.547 1 42.31 436 ARG B N 1
ATOM 7117 C CA . ARG B 1 436 ? -25.141 -30.328 -14.586 1 42.31 436 ARG B CA 1
ATOM 7118 C C . ARG B 1 436 ? -25.016 -28.828 -14.32 1 42.31 436 ARG B C 1
ATOM 7120 O O . ARG B 1 436 ? -25.875 -28.047 -14.734 1 42.31 436 ARG B O 1
ATOM 7127 N N . TYR B 1 437 ? -24.453 -28.438 -13.289 1 40.19 437 TYR B N 1
ATOM 7128 C CA . TYR B 1 437 ? -24.281 -27 -13.023 1 40.19 437 TYR B CA 1
ATOM 7129 C C . TYR B 1 437 ? -23.828 -26.266 -14.281 1 40.19 437 TYR B C 1
ATOM 7131 O O . TYR B 1 437 ? -22.625 -26.188 -14.547 1 40.19 437 TYR B O 1
ATOM 7139 N N . THR B 1 438 ? -24.531 -26.609 -15.5 1 39.72 438 THR B N 1
ATOM 7140 C CA . THR B 1 438 ? -24.203 -25.75 -16.641 1 39.72 438 THR B CA 1
ATOM 7141 C C . THR B 1 438 ? -24.844 -24.375 -16.484 1 39.72 438 THR B C 1
ATOM 7143 O O . THR B 1 438 ? -26.062 -24.266 -16.312 1 39.72 438 THR B O 1
ATOM 7146 N N . ARG B 1 439 ? -24.266 -23.484 -15.984 1 36.41 439 ARG B N 1
ATOM 7147 C CA . ARG B 1 439 ? -24.797 -22.125 -15.906 1 36.41 439 ARG B CA 1
ATOM 7148 C C . ARG B 1 439 ? -24.984 -21.531 -17.297 1 36.41 439 ARG B C 1
ATOM 7150 O O . ARG B 1 439 ? -24.031 -21.438 -18.078 1 36.41 439 ARG B O 1
ATOM 7157 N N . ASN B 1 440 ? -26.156 -21.75 -17.953 1 31.03 440 ASN B N 1
ATOM 7158 C CA . ASN B 1 440 ? -26.484 -21.141 -19.234 1 31.03 440 ASN B CA 1
ATOM 7159 C C . ASN B 1 440 ? -26.453 -19.609 -19.141 1 31.03 440 ASN B C 1
ATOM 7161 O O . ASN B 1 440 ? -27.344 -18.938 -19.672 1 31.03 440 ASN B O 1
ATOM 7165 N N . ASN B 1 441 ? -25.906 -18.969 -18.234 1 32.34 441 ASN B N 1
ATOM 7166 C CA . ASN B 1 441 ? -26.188 -17.547 -18.359 1 32.34 441 ASN B CA 1
ATOM 7167 C C . ASN B 1 441 ? -25.344 -16.906 -19.453 1 32.34 441 ASN B C 1
ATOM 7169 O O . ASN B 1 441 ? -24.125 -16.797 -19.344 1 32.34 441 ASN B O 1
ATOM 7173 N N . SER B 1 442 ? -25.828 -17.062 -20.703 1 28.88 442 SER B N 1
ATOM 7174 C CA . SER B 1 442 ? -25.234 -16.344 -21.828 1 28.88 442 SER B CA 1
ATOM 7175 C C . SER B 1 442 ? -25.141 -14.852 -21.562 1 28.88 442 SER B C 1
ATOM 7177 O O . SER B 1 442 ? -26.156 -14.211 -21.281 1 28.88 442 SER B O 1
ATOM 7179 N N . MET B 1 443 ? -24.125 -14.453 -21.109 1 31.7 443 MET B N 1
ATOM 7180 C CA . MET B 1 443 ? -23.875 -13.016 -21.062 1 31.7 443 MET B CA 1
ATOM 7181 C C . MET B 1 443 ? -23.969 -12.406 -22.469 1 31.7 443 MET B C 1
ATOM 7183 O O . MET B 1 443 ? -23.188 -12.758 -23.344 1 31.7 443 MET B O 1
ATOM 7187 N N . GLN B 1 444 ? -25.203 -12.133 -22.969 1 27.03 444 GLN B N 1
ATOM 7188 C CA . GLN B 1 444 ? -25.297 -11.352 -24.203 1 27.03 444 GLN B CA 1
ATOM 7189 C C . GLN B 1 444 ? -24.609 -10.008 -24.047 1 27.03 444 GLN B C 1
ATOM 7191 O O . GLN B 1 444 ? -25.031 -9.164 -23.25 1 27.03 444 GLN B O 1
ATOM 7196 N N . ALA B 1 445 ? -23.438 -9.992 -24.359 1 32.94 445 ALA B N 1
ATOM 7197 C CA . ALA B 1 445 ? -22.75 -8.711 -24.484 1 32.94 445 ALA B CA 1
ATOM 7198 C C . ALA B 1 445 ? -23.5 -7.777 -25.438 1 32.94 445 ALA B C 1
ATOM 7200 O O . ALA B 1 445 ? -23.812 -8.156 -26.562 1 32.94 445 ALA B O 1
ATOM 7201 N N . ALA B 1 446 ? -24.266 -6.824 -25.156 1 29.44 446 ALA B N 1
ATOM 7202 C CA . ALA B 1 446 ? -24.828 -5.777 -25.984 1 29.44 446 ALA B CA 1
ATOM 7203 C C . ALA B 1 446 ? -23.797 -5.246 -26.984 1 29.44 446 ALA B C 1
ATOM 7205 O O . ALA B 1 446 ? -22.781 -4.691 -26.578 1 29.44 446 ALA B O 1
ATOM 7206 N N . ARG B 1 447 ? -23.75 -5.719 -28.25 1 24.12 447 ARG B N 1
ATOM 7207 C CA . ARG B 1 447 ? -22.984 -5.125 -29.344 1 24.12 447 ARG B CA 1
ATOM 7208 C C . ARG B 1 447 ? -23.391 -3.676 -29.578 1 24.12 447 ARG B C 1
ATOM 7210 O O . ARG B 1 447 ? -24.438 -3.412 -30.172 1 24.12 447 ARG B O 1
ATOM 7217 N N . LYS B 1 448 ? -23.406 -2.74 -28.719 1 30.86 448 LYS B N 1
ATOM 7218 C CA . LYS B 1 448 ? -23.578 -1.377 -29.219 1 30.86 448 LYS B CA 1
ATOM 7219 C C . LYS B 1 448 ? -22.719 -1.128 -30.453 1 30.86 448 LYS B C 1
ATOM 7221 O O . LYS B 1 448 ? -21.609 -1.675 -30.562 1 30.86 448 LYS B O 1
ATOM 7226 N N . GLU B 1 449 ? -23.297 -0.721 -31.656 1 25.23 449 GLU B N 1
ATOM 7227 C CA . GLU B 1 449 ? -22.656 -0.205 -32.875 1 25.23 449 GLU B CA 1
ATOM 7228 C C . GLU B 1 449 ? -21.375 0.569 -32.531 1 25.23 449 GLU B C 1
ATOM 7230 O O . GLU B 1 449 ? -21.406 1.477 -31.688 1 25.23 449 GLU B O 1
ATOM 7235 N N . HIS B 1 450 ? -20.281 -0.083 -32.719 1 26.67 450 HIS B N 1
ATOM 7236 C CA . HIS B 1 450 ? -18.906 0.359 -32.531 1 26.67 450 HIS B CA 1
ATOM 7237 C C . HIS B 1 450 ? -18.656 1.669 -33.281 1 26.67 450 HIS B C 1
ATOM 7239 O O . HIS B 1 450 ? -18.5 1.679 -34.5 1 26.67 450 HIS B O 1
ATOM 7245 N N . ALA B 1 451 ? -19.469 2.746 -33.188 1 23.78 451 ALA B N 1
ATOM 7246 C CA . ALA B 1 451 ? -18.781 3.912 -33.75 1 23.78 451 ALA B CA 1
ATOM 7247 C C . ALA B 1 451 ? -17.281 3.861 -33.469 1 23.78 451 ALA B C 1
ATOM 7249 O O . ALA B 1 451 ? -16.844 3.217 -32.5 1 23.78 451 ALA B O 1
ATOM 7250 N N . GLY B 1 452 ? -16.438 4.301 -34.438 1 23.59 452 GLY B N 1
ATOM 7251 C CA . GLY B 1 452 ? -14.984 4.418 -34.438 1 23.59 452 GLY B CA 1
ATOM 7252 C C . GLY B 1 452 ? -14.422 4.867 -33.094 1 23.59 452 GLY B C 1
ATOM 7253 O O . GLY B 1 452 ? -14.578 6.027 -32.719 1 23.59 452 GLY B O 1
ATOM 7254 N N . PHE B 1 453 ? -14.727 4.195 -32.156 1 23.98 453 PHE B N 1
ATOM 7255 C CA . PHE B 1 453 ? -13.977 4.539 -30.953 1 23.98 453 PHE B CA 1
ATOM 7256 C C . PHE B 1 453 ? -12.484 4.676 -31.266 1 23.98 453 PHE B C 1
ATOM 7258 O O . PHE B 1 453 ? -11.891 3.783 -31.875 1 23.98 453 PHE B O 1
ATOM 7265 N N . GLN B 1 454 ? -12.117 5.797 -31.688 1 21.94 454 GLN B N 1
ATOM 7266 C CA . GLN B 1 454 ? -10.672 6 -31.625 1 21.94 454 GLN B CA 1
ATOM 7267 C C . GLN B 1 454 ? -10.094 5.426 -30.328 1 21.94 454 GLN B C 1
ATOM 7269 O O . GLN B 1 454 ? -10.391 5.914 -29.234 1 21.94 454 GLN B O 1
ATOM 7274 N N . THR B 1 455 ? -10.117 4.18 -30.203 1 26.92 455 THR B N 1
ATOM 7275 C CA . THR B 1 455 ? -9.648 3.223 -29.203 1 26.92 455 THR B CA 1
ATOM 7276 C C . THR B 1 455 ? -8.234 3.555 -28.75 1 26.92 455 THR B C 1
ATOM 7278 O O . THR B 1 455 ? -7.266 3.213 -29.438 1 26.92 455 THR B O 1
ATOM 7281 N N . VAL B 1 456 ? -7.949 4.719 -28.594 1 23.44 456 VAL B N 1
ATOM 7282 C CA . VAL B 1 456 ? -6.645 4.754 -27.938 1 23.44 456 VAL B CA 1
ATOM 7283 C C . VAL B 1 456 ? -6.703 3.977 -26.625 1 23.44 456 VAL B C 1
ATOM 7285 O O . VAL B 1 456 ? -7.18 4.492 -25.609 1 23.44 456 VAL B O 1
ATOM 7288 N N . LEU B 1 457 ? -7.395 2.932 -26.562 1 27.14 457 LEU B N 1
ATOM 7289 C CA . LEU B 1 457 ? -7.059 2.066 -25.438 1 27.14 457 LEU B CA 1
ATOM 7290 C C . LEU B 1 457 ? -5.547 1.948 -25.281 1 27.14 457 LEU B C 1
ATOM 7292 O O . LEU B 1 457 ? -4.855 1.496 -26.203 1 27.14 457 LEU B O 1
ATOM 7296 N N . SER B 1 458 ? -5.047 2.84 -24.641 1 25.78 458 SER B N 1
ATOM 7297 C CA . SER B 1 458 ? -3.623 2.699 -24.344 1 25.78 458 SER B CA 1
ATOM 7298 C C . SER B 1 458 ? -3.271 1.257 -23.984 1 25.78 458 SER B C 1
ATOM 7300 O O . SER B 1 458 ? -4.039 0.569 -23.312 1 25.78 458 SER B O 1
ATOM 7302 N N . VAL B 1 459 ? -2.689 0.606 -24.891 1 25.75 459 VAL B N 1
ATOM 7303 C CA . VAL B 1 459 ? -1.92 -0.631 -24.812 1 25.75 459 VAL B CA 1
ATOM 7304 C C . VAL B 1 459 ? -1.333 -0.782 -23.406 1 25.75 459 VAL B C 1
ATOM 7306 O O . VAL B 1 459 ? -0.557 -1.704 -23.156 1 25.75 459 VAL B O 1
ATOM 7309 N N . THR B 1 460 ? -1.511 0.139 -22.672 1 25.33 460 THR B N 1
ATOM 7310 C CA . THR B 1 460 ? -0.919 -0.104 -21.359 1 25.33 460 THR B CA 1
ATOM 7311 C C . THR B 1 460 ? -1.572 -1.309 -20.688 1 25.33 460 THR B C 1
ATOM 7313 O O . THR B 1 460 ? -0.967 -1.947 -19.828 1 25.33 460 THR B O 1
ATOM 7316 N N . ALA B 1 461 ? -2.805 -1.524 -21.062 1 26.78 461 ALA B N 1
ATOM 7317 C CA . ALA B 1 461 ? -3.418 -2.676 -20.406 1 26.78 461 ALA B CA 1
ATOM 7318 C C . ALA B 1 461 ? -2.807 -3.982 -20.906 1 26.78 461 ALA B C 1
ATOM 7320 O O . ALA B 1 461 ? -2.723 -4.961 -20.156 1 26.78 461 ALA B O 1
ATOM 7321 N N . ALA B 1 462 ? -2.484 -4.066 -22.156 1 26.25 462 ALA B N 1
ATOM 7322 C CA . ALA B 1 462 ? -1.966 -5.359 -22.609 1 26.25 462 ALA B CA 1
ATOM 7323 C C . ALA B 1 462 ? -0.73 -5.758 -21.797 1 26.25 462 ALA B C 1
ATOM 7325 O O . ALA B 1 462 ? -0.412 -6.945 -21.688 1 26.25 462 ALA B O 1
ATOM 7326 N N . TRP B 1 463 ? 0.018 -4.832 -21.516 1 25.59 463 TRP B N 1
ATOM 7327 C CA . TRP B 1 463 ? 1.34 -5.152 -20.984 1 25.59 463 TRP B CA 1
ATOM 7328 C C . TRP B 1 463 ? 1.23 -5.875 -19.641 1 25.59 463 TRP B C 1
ATOM 7330 O O . TRP B 1 463 ? 2.014 -6.785 -19.359 1 25.59 463 TRP B O 1
ATOM 7340 N N . CYS B 1 464 ? 0.3 -5.449 -18.922 1 28.03 464 CYS B N 1
ATOM 7341 C CA . CYS B 1 464 ? 0.31 -6.012 -17.578 1 28.03 464 CYS B CA 1
ATOM 7342 C C . CYS B 1 464 ? 0.101 -7.52 -17.609 1 28.03 464 CYS B C 1
ATOM 7344 O O . CYS B 1 464 ? 0.14 -8.18 -16.578 1 28.03 464 CYS B O 1
ATOM 7346 N N . LEU B 1 465 ? -0.377 -7.996 -18.703 1 26.75 465 LEU B N 1
ATOM 7347 C CA . LEU B 1 465 ? -0.797 -9.391 -18.75 1 26.75 465 LEU B CA 1
ATOM 7348 C C . LEU B 1 465 ? 0.411 -10.328 -18.75 1 26.75 465 LEU B C 1
ATOM 7350 O O . LEU B 1 465 ? 0.261 -11.539 -18.859 1 26.75 465 LEU B O 1
ATOM 7354 N N . PHE B 1 466 ? 1.531 -9.844 -19.016 1 26.77 466 PHE B N 1
ATOM 7355 C CA . PHE B 1 466 ? 2.533 -10.898 -19.094 1 26.77 466 PHE B CA 1
ATOM 7356 C C . PHE B 1 466 ? 2.855 -11.438 -17.703 1 26.77 466 PHE B C 1
ATOM 7358 O O . PHE B 1 466 ? 3.715 -12.312 -17.562 1 26.77 466 PHE B O 1
ATOM 7365 N N . HIS B 1 467 ? 2.672 -10.828 -16.688 1 24.19 467 HIS B N 1
ATOM 7366 C CA . HIS B 1 467 ? 3.09 -11.633 -15.539 1 24.19 467 HIS B CA 1
ATOM 7367 C C . HIS B 1 467 ? 2.012 -12.641 -15.156 1 24.19 467 HIS B C 1
ATOM 7369 O O . HIS B 1 467 ? 0.831 -12.297 -15.078 1 24.19 467 HIS B O 1
#

Sequence (934 aa):
MVCYTWDTPIAQILGPSFRLANDLLSQNVNLRDLLAHKVGTPSNFGPLLVGFPANVSREQFVQMLAYQQPRVPLRTKFLYSNYMYVLAGFVAEQMSGKPWERLVRDLLFEPLGMRDSGFVGEVSNFSQFPSAFVYIDGKLDNVDQNLLNSVLPGGPAGSIYSTADDMRKWMDFHLGNGSASNGNTVIPASFFSELHTMQMNTPFSENNLYKPVYPISDTTISYCLGWVLSVYRGYRKLWHSGGIVGYSSMLWLFPDLQSGVFVALTGAKDNQNAPPVYSIVSQASDLLLGITPWLNQSTSCTFPAPWKDVKPKERGNASMPHPMPYWNISVTPEKYAGQYGHLAFGNITLTKDIEGVMLYYGRFGKMRLLPISDTLFVGYFLENLSFVTNSDGNTKPFVIEFQIRGNAAVESLEFPVDLSVPEKTSFKRINKSGPRYTRNNSMQAARKEHAGFQTVLSVTAAWCLFHMVCYTWDTPIAQILGPSFRLANDLLSQNVNLRDLLAHKVGTPSNFGPLLVGFPANVSREQFVQMLAYQQPRVPLRTKFLYSNYMYVLAGFVAEQMSGKPWERLVRDLLFEPLGMRDSGFVGEVSNFSQFPSAFVYIDGKLDNVDQNLLNSVLPGGPAGSIYSTADDMRKWMDFHLGNGSASNGNTVIPASFFSELHTMQMNTPFSENNLYKPVYPISDTTISYCLGWVLSVYRGYRKLWHSGGIVGYSSMLWLFPDLQSGVFVALTGAKDNQNAPPVYSIVSQASDLLLGITPWLNQSTSCTFPAPWKDVKPKERGNASMPHPMPYWNISVTPEKYAGQYGHLAFGNITLTKDIEGVMLYYGRFGKMRLLPISDTLFVGYFLENLSFVTNSDGNTKPFVIEFQIRGNAAVESLEFPVDLSVPEKTSFKRINKSGPRYTRNNSMQAARKEHAGFQTVLSVTAAWCLFH

Organism: Crassostrea virginica (NCBI:txid6565)

Radius of gyration: 31.82 Å; Cα contacts (8 Å, |Δi|>4): 1938; chains: 2; bounding box: 64×106×68 Å